Protein 6DT0 (pdb70)

Foldseek 3Di:
DEWEWADDLPQWIWTFDAAVVGHDIDIGHQQAWQLVVQVVSQVVHDPPVTKDKWKPLVDTDDGNDGNVLVLLVNVVPQKIWMAIPPPRDTYIYGRDALVRVCVSLVVVLVVLVVVLVVLVVVVVVVVVVVVVVVVVVVVVVVVVVVVVVVVLVCCAPVHDPHCVVPVVVVVVVVVVVVVVVVVVVVVPCDVVVVVCVVVVHDDVVSVVSVVVSVVSVVVSQVVCVSHPHDPPPPVD/DAWEKAEDPVQWIWTWFCDPVPIDIDIGRQQDFQVVVVVVVQVVDDCVVTKDKWKCLVDTDDRGDGNLVVLLSNVVVQKIWMDIDPPRDIHIYGHAALCRHCVVLLVLLVVLVVVLVVLVVVLVVVVVVVVVVVVVVVVVVVVVVVVVVVVVCCPQPPHPPHPVVPVVVVVVVVVVVVVVVVVVVVVVCPVSVVVCVVVVRDDVVNVVSVVVSVVSVVVSVVVCVSHPHDPPSVVD/DEWEWADDLPQWIWTFDAAVVGHDIDIGHQQAWQLVVQVVSQVVHDPPVTKDKWKPLVDTDDGNDGNVLVLLVNVVPQKIWMAIPPPRDTYIYGRDALVRVCVSLVVVLVVLVVVLVVLVVVVVVVVVVVVVVVVVVVVVVVVVVVVVVVVLVCCAPVHDVHCVVPVVVVVVVVVVVVVVVVVVVVVPCDVVVVVCVVVVHDDVVSVVSVVVSVVSVVVSQVVCVSHPHDPPPPVD/DAWEKAEDPVQWIWTWFCDPVPIDIDIGRQQDFQVVVQVVVQVVDDCVVTKGKWKCLVDTDDRGDGNLVVLLSNVVVQKIFMAIDPPRDTHIYGHAALCRHCVVLLVLLVVLVVVLVVLVVLLVVVVVVVVVVVVVVVVVVVVVVVVVVVVVCCPQPPHPPHPVVPVVVVVVVVVVVVVVVVVVVVVVCPVSVVVCVVVVRDDVVNVVSVVVSVVSVVVSVVVCVSHPHDPPSVVD

Organism: Neurospora crassa (strain ATCC 24698 / 74-OR23-1A / CBS 708.71 / DSM 1257 / FGSC 987) (NCBI:txid367110)

GO terms:
  GO:0005262 calcium channel activity (F, IDA)
  GO:0036444 calcium import into the mitochondrion (P, IDA)
  GO:0005743 mitochondrial inner membrane (C, IDA)
  GO:0051289 protein homotetramerization (P, IDA)
  GO:0042802 identical protein binding (F, IPI)

Solvent-accessible surface area: 56503 Å² total; per-residue (Å²): 108,146,10,94,8,70,16,40,78,88,114,30,3,81,12,45,11,44,56,102,159,96,75,19,64,19,100,1,0,18,67,2,27,4,38,33,2,20,79,47,22,50,86,61,27,72,123,100,110,124,23,97,27,97,17,51,48,181,31,28,18,21,60,43,10,40,10,13,16,2,0,77,33,8,30,109,59,63,46,16,7,14,29,38,70,55,82,94,70,84,13,132,1,36,15,17,72,32,40,32,50,0,129,78,60,52,109,86,12,141,62,34,38,74,79,27,62,34,35,41,138,66,40,127,110,9,65,87,126,51,71,136,63,61,57,119,140,23,51,42,27,66,41,142,41,46,38,90,102,33,81,14,112,136,47,26,121,119,37,111,158,25,40,116,48,9,23,10,74,10,86,24,26,32,20,57,93,123,15,35,33,73,78,151,133,59,189,102,118,126,83,48,137,63,39,22,84,94,122,66,28,46,82,83,96,68,100,100,29,46,102,49,6,48,53,46,80,154,45,0,104,87,27,2,39,29,24,126,44,84,31,82,52,106,211,55,129,120,7,103,7,70,29,11,54,26,147,31,2,45,4,33,2,39,12,115,124,37,33,12,0,6,19,1,49,25,75,40,5,1,5,59,2,12,100,12,8,34,80,56,20,65,116,86,107,110,18,83,21,91,11,76,34,163,93,90,98,56,35,7,26,54,5,27,52,2,1,126,51,0,37,96,54,72,35,2,1,6,16,26,69,57,99,88,126,67,31,128,3,53,23,11,70,34,24,51,40,0,118,90,54,43,94,75,7,88,62,40,39,75,72,34,56,31,27,48,114,66,70,115,130,9,69,88,104,23,76,183,68,57,48,71,140,19,59,42,30,67,41,142,39,50,39,73,111,33,80,13,119,147,40,22,96,114,40,115,155,18,35,122,50,10,20,13,73,9,70,22,24,29,28,56,93,109,16,37,28,67,104,146,128,37,182,107,110,105,65,70,106,66,52,13,88,96,144,61,14,40,85,86,84,69,85,54,22,44,102,48,6,57,60,12,57,117,38,0,121,98,31,6,126,33,32,118,63,100,45,60,67,105,90,49,108,145,10,94,9,70,16,40,82,90,114,31,4,82,13,47,10,46,55,103,158,96,76,18,64,19,99,1,0,17,67,2,27,5,39,34,2,21,80,47,22,51,87,61,31,72,122,101,111,124,26,97,27,96,16,52,48,179,30,29,18,19,61,43,10,41,10,13,16,2,1,79,34,7,30,109,60,64,47,15,6,14,28,35,69,54,83,98,69,84,14,132,2,37,14,16,72,32,40,31,50,0,128,79,61,51,108,87,12,139,62,34,40,75,79,27,62,34,35,41,141,67,40,125,110,10,64,86,127,51,71,136,64,59,59,117,140,22,52,42,27,67,41,142,40,45,38,90,100,32,79,14,112,136,47,27,122,120,38,111,155,24,39,116,48,10,22,9,74,10,85,22,26,30,20,56,92,119,16,36,34,76,78,152,131,60,187,103,119,125,82,49,140,61,40,22,82,94,124,67,28,46,82,83,96,68,92,97,30,46,87,50,7,49,52,48,80,155,46,0,106,88,27,1,39,28,24,125,44,84,31,83,52,107,209,56,128,118,6,103,7,71,30,10,55,24,145,32,2,45,4,31,3,41,12,108,123,37,31,15,1,5,19,1,48,24,74,40,6,1,6,60,1,11,100,10,9,32,78,51,21,70,114,88,103,109,17,80,22,88,9,76,35,166,94,93,98,55,34,6,27,53,5,26,52,4,1,125,50,1,36,95,55,71,38,2,3,5,19,25,69,66,88,95,93,82,17,130,3,52,22,10,70,34,25,50,39,0,117,90,55,44,93,80,7,90,64,40,41,74,72,34,56,32,27,49,115,64,68,116,130,8,69,86,102,22,76,184,69,57,50,71,138,20,59,43,28,67,40,142,42,50,38,72,113,33,82,13,118,148,42,23,96,112,40,117,154,18,38,123,50,10,20,14,72,10,70,22,24,31,28,55,93,107,16,37,26,68,104,147,128,35,181,106,110,106,66,70,105,66,54,12,86,98,147,62,13,40,85,87,84,71,86,54,23,45,98,46,6,54,53,14,61,115,39,0,141,98,31,5,125,35,33,115,63,102,46,61,66,103,90,50

Structure (mmCIF, N/CA/C/O backbone):
data_6DT0
#
_entry.id   6DT0
#
_cell.length_a   1
_cell.length_b   1
_cell.length_c   1
_cell.angle_alpha   90.00
_cell.angle_beta   90.00
_cell.angle_gamma   90.00
#
_symmetry.space_group_name_H-M   'P 1'
#
loop_
_entity.id
_entity.type
_entity.pdbx_description
1 polymer 'Mitochondrial calcium uniporter'
2 non-polymer 'CALCIUM ION'
#
loop_
_atom_site.group_PDB
_atom_site.id
_atom_site.type_symbol
_atom_site.label_atom_id
_atom_site.label_alt_id
_atom_site.label_comp_id
_atom_site.label_asym_id
_atom_site.label_entity_id
_atom_site.label_seq_id
_atom_site.pdbx_PDB_ins_code
_atom_site.Cartn_x
_atom_site.Cartn_y
_atom_site.Cartn_z
_atom_site.occupancy
_atom_site.B_iso_or_equiv
_atom_site.auth_seq_id
_atom_site.auth_comp_id
_atom_site.auth_asym_id
_atom_site.auth_atom_id
_atom_site.pdbx_PDB_model_num
ATOM 1 N N . ALA A 1 63 ? -155.920 115.269 103.826 1.00 108.68 107 ALA A N 1
ATOM 2 C CA . ALA A 1 63 ? -156.323 116.668 103.757 1.00 108.68 107 ALA A CA 1
ATOM 3 C C . ALA A 1 63 ? -156.491 117.248 105.153 1.00 108.68 107 ALA A C 1
ATOM 4 O O . ALA A 1 63 ? -157.600 117.591 105.559 1.00 108.68 107 ALA A O 1
ATOM 10 N N . LYS A 1 64 ? -155.386 117.355 105.886 1.00 102.61 108 LYS A N 1
ATOM 11 C CA . LYS A 1 64 ? -155.411 117.909 107.231 1.00 102.61 108 LYS A CA 1
ATOM 12 C C . LYS A 1 64 ? -153.981 118.122 107.701 1.00 102.61 108 LYS A C 1
ATOM 13 O O . LYS A 1 64 ? -153.067 117.402 107.292 1.00 102.61 108 LYS A O 1
ATOM 32 N N . GLY A 1 65 ? -153.806 119.117 108.566 1.00 99.87 109 GLY A N 1
ATOM 33 C CA . GLY A 1 65 ? -152.514 119.414 109.146 1.00 99.87 109 GLY A CA 1
ATOM 34 C C . GLY A 1 65 ? -152.652 119.958 110.551 1.00 99.87 109 GLY A C 1
ATOM 35 O O . GLY A 1 65 ? -153.729 119.874 111.148 1.00 99.87 109 GLY A O 1
ATOM 39 N N . LYS A 1 66 ? -151.575 120.522 111.090 1.00 100.07 110 LYS A N 1
ATOM 40 C CA . LYS A 1 66 ? -151.584 121.022 112.458 1.00 100.07 110 LYS A CA 1
ATOM 41 C C . LYS A 1 66 ? -150.308 121.806 112.694 1.00 100.07 110 LYS A C 1
ATOM 42 O O . LYS A 1 66 ? -149.304 121.591 112.013 1.00 100.07 110 LYS A O 1
ATOM 61 N N . LEU A 1 67 ? -150.361 122.720 113.653 1.00 93.97 111 LEU A N 1
ATOM 62 C CA . LEU A 1 67 ? -149.173 123.404 114.135 1.00 93.97 111 LEU A CA 1
ATOM 63 C C . LEU A 1 67 ? -148.926 123.030 115.587 1.00 93.97 111 LEU A C 1
ATOM 64 O O . LEU A 1 67 ? -149.772 122.437 116.260 1.00 93.97 111 LEU A O 1
ATOM 80 N N . LEU A 1 68 ? -147.749 123.413 116.064 1.00 95.26 112 LEU A N 1
ATOM 81 C CA . LEU A 1 68 ? -147.262 123.001 117.366 1.00 95.26 112 LEU A CA 1
ATOM 82 C C . LEU A 1 68 ? -146.547 124.170 118.017 1.00 95.26 112 LEU A C 1
ATOM 83 O O . LEU A 1 68 ? -146.025 125.055 117.336 1.00 95.26 112 LEU A O 1
ATOM 99 N N . THR A 1 69 ? -146.512 124.147 119.345 1.00 90.01 113 THR A N 1
ATOM 100 C CA . THR A 1 69 ? -145.968 125.236 120.143 1.00 90.01 113 THR A CA 1
ATOM 101 C C . THR A 1 69 ? -144.637 124.800 120.736 1.00 90.01 113 THR A C 1
ATOM 102 O O . THR A 1 69 ? -144.594 123.935 121.614 1.00 90.01 113 THR A O 1
ATOM 113 N N . THR A 1 70 ? -143.557 125.392 120.251 1.00 90.10 114 THR A N 1
ATOM 114 C CA . THR A 1 70 ? -142.265 125.242 120.888 1.00 90.10 114 THR A CA 1
ATOM 115 C C . THR A 1 70 ? -142.187 126.155 122.107 1.00 90.10 114 THR A C 1
ATOM 116 O O . THR A 1 70 ? -143.000 127.070 122.256 1.00 90.10 114 THR A O 1
ATOM 127 N N . PRO A 1 71 ? -141.221 125.933 123.002 1.00 88.26 115 PRO A N 1
ATOM 128 C CA . PRO A 1 71 ? -141.072 126.829 124.154 1.00 88.26 115 PRO A CA 1
ATOM 129 C C . PRO A 1 71 ? -140.375 128.143 123.845 1.00 88.26 115 PRO A C 1
ATOM 130 O O . PRO A 1 71 ? -140.165 128.937 124.769 1.00 88.26 115 PRO A O 1
ATOM 141 N N . THR A 1 72 ? -140.019 128.399 122.586 1.00 88.32 116 THR A N 1
ATOM 142 C CA . THR A 1 72 ? -139.259 129.580 122.201 1.00 88.32 116 THR A CA 1
ATOM 143 C C . THR A 1 72 ? -140.135 130.672 121.601 1.00 88.32 116 THR A C 1
ATOM 144 O O . THR A 1 72 ? -139.630 131.523 120.863 1.00 88.32 116 THR A O 1
ATOM 155 N N . ARG A 1 73 ? -141.433 130.661 121.895 1.00 82.56 117 ARG A N 1
ATOM 156 C CA . ARG A 1 73 ? -142.360 131.669 121.383 1.00 82.56 117 ARG A CA 1
ATOM 157 C C . ARG A 1 73 ? -142.392 131.642 119.855 1.00 82.56 117 ARG A C 1
ATOM 158 O O . ARG A 1 73 ? -142.533 132.668 119.194 1.00 82.56 117 ARG A O 1
ATOM 179 N N . LEU A 1 74 ? -142.227 130.451 119.292 1.00 83.26 118 LEU A N 1
ATOM 180 C CA . LEU A 1 74 ? -142.383 130.217 117.869 1.00 83.26 118 LEU A CA 1
ATOM 181 C C . LEU A 1 74 ? -143.477 129.185 117.674 1.00 83.26 118 LEU A C 1
ATOM 182 O O . LEU A 1 74 ? -144.034 128.648 118.633 1.00 83.26 118 LEU A O 1
ATOM 198 N N . LEU A 1 75 ? -143.777 128.913 116.412 1.00 84.98 119 LEU A N 1
ATOM 199 C CA . LEU A 1 75 ? -144.793 127.944 116.041 1.00 84.98 119 LEU A CA 1
ATOM 200 C C . LEU A 1 75 ? -144.257 127.097 114.904 1.00 84.98 119 LEU A C 1
ATOM 201 O O . LEU A 1 75 ? -143.735 127.628 113.919 1.00 84.98 119 LEU A O 1
ATOM 217 N N . LYS A 1 76 ? -144.382 125.789 115.051 1.00 90.94 120 LYS A N 1
ATOM 218 C CA . LYS A 1 76 ? -143.902 124.828 114.068 1.00 90.94 120 LYS A CA 1
ATOM 219 C C . LYS A 1 76 ? -145.135 124.294 113.355 1.00 90.94 120 LYS A C 1
ATOM 220 O O . LYS A 1 76 ? -145.863 123.458 113.892 1.00 90.94 120 LYS A O 1
ATOM 239 N N . LEU A 1 77 ? -145.387 124.825 112.169 1.00 90.33 121 LEU A N 1
ATOM 240 C CA . LEU A 1 77 ? -146.497 124.401 111.338 1.00 90.33 121 LEU A CA 1
ATOM 241 C C . LEU A 1 77 ? -146.083 123.186 110.527 1.00 90.33 121 LEU A C 1
ATOM 242 O O . LEU A 1 77 ? -144.970 123.135 110.001 1.00 90.33 121 LEU A O 1
ATOM 258 N N . ILE A 1 78 ? -146.981 122.209 110.431 1.00 97.94 122 ILE A N 1
ATOM 259 C CA . ILE A 1 78 ? -146.761 120.988 109.669 1.00 97.94 122 ILE A CA 1
ATOM 260 C C . ILE A 1 78 ? -148.039 120.725 108.892 1.00 97.94 122 ILE A C 1
ATOM 261 O O . ILE A 1 78 ? -149.121 120.633 109.487 1.00 97.94 122 ILE A O 1
ATOM 277 N N . LEU A 1 79 ? -147.921 120.613 107.573 1.00 98.46 123 LEU A N 1
ATOM 278 C CA . LEU A 1 79 ? -149.090 120.459 106.723 1.00 98.46 123 LEU A CA 1
ATOM 279 C C . LEU A 1 79 ? -148.711 119.670 105.489 1.00 98.46 123 LEU A C 1
ATOM 280 O O . LEU A 1 79 ? -147.521 119.584 105.141 1.00 98.46 123 LEU A O 1
ATOM 296 N N . PRO A 1 80 ? -149.686 119.084 104.768 1.00 102.71 124 PRO A N 1
ATOM 297 C CA . PRO A 1 80 ? -149.387 118.393 103.515 1.00 102.71 124 PRO A CA 1
ATOM 298 C C . PRO A 1 80 ? -149.317 119.374 102.351 1.00 102.71 124 PRO A C 1
ATOM 299 O O . PRO A 1 80 ? -150.304 120.037 102.020 1.00 102.71 124 PRO A O 1
ATOM 310 N N . LEU A 1 81 ? -148.144 119.457 101.722 1.00 104.76 125 LEU A N 1
ATOM 311 C CA . LEU A 1 81 ? -147.901 120.333 100.579 1.00 104.76 125 LEU A CA 1
ATOM 312 C C . LEU A 1 81 ? -147.704 119.471 99.338 1.00 104.76 125 LEU A C 1
ATOM 313 O O . LEU A 1 81 ? -146.561 119.220 98.927 1.00 104.76 125 LEU A O 1
ATOM 317 N N . PRO A 1 82 ? -148.782 118.986 98.699 1.00 111.30 126 PRO A N 1
ATOM 318 C CA . PRO A 1 82 ? -148.606 118.138 97.515 1.00 111.30 126 PRO A CA 1
ATOM 319 C C . PRO A 1 82 ? -148.084 118.909 96.307 1.00 111.30 126 PRO A C 1
ATOM 320 O O . PRO A 1 82 ? -148.860 119.629 95.678 1.00 111.30 126 PRO A O 1
ATOM 331 N N . ILE A 1 108 ? -142.726 112.593 101.221 1.00 116.02 152 ILE A N 1
ATOM 332 C CA . ILE A 1 108 ? -142.712 111.805 102.446 1.00 116.02 152 ILE A CA 1
ATOM 333 C C . ILE A 1 108 ? -142.663 112.731 103.652 1.00 116.02 152 ILE A C 1
ATOM 334 O O . ILE A 1 108 ? -143.471 112.610 104.572 1.00 116.02 152 ILE A O 1
ATOM 337 N N . GLN A 1 109 ? -141.705 113.657 103.640 1.00 109.53 153 GLN A N 1
ATOM 338 C CA . GLN A 1 109 ? -141.569 114.639 104.705 1.00 109.53 153 GLN A CA 1
ATOM 339 C C . GLN A 1 109 ? -142.496 115.811 104.400 1.00 109.53 153 GLN A C 1
ATOM 340 O O . GLN A 1 109 ? -142.195 116.594 103.486 1.00 109.53 153 GLN A O 1
ATOM 344 N N . PRO A 1 110 ? -143.630 115.982 105.115 1.00 104.58 154 PRO A N 1
ATOM 345 C CA . PRO A 1 110 ? -144.552 117.064 104.743 1.00 104.58 154 PRO A CA 1
ATOM 346 C C . PRO A 1 110 ? -143.962 118.448 104.968 1.00 104.58 154 PRO A C 1
ATOM 347 O O . PRO A 1 110 ? -142.854 118.585 105.495 1.00 104.58 154 PRO A O 1
ATOM 358 N N . LEU A 1 111 ? -144.704 119.479 104.577 1.00 99.11 155 LEU A N 1
ATOM 359 C CA . LEU A 1 111 ? -144.206 120.846 104.649 1.00 99.11 155 LEU A CA 1
ATOM 360 C C . LEU A 1 111 ? -144.131 121.294 106.100 1.00 99.11 155 LEU A C 1
ATOM 361 O O . LEU A 1 111 ? -145.152 121.327 106.798 1.00 99.11 155 LEU A O 1
ATOM 365 N N . ALA A 1 112 ? -142.922 121.640 106.540 1.00 95.60 156 ALA A N 1
ATOM 366 C CA . ALA A 1 112 ? -142.646 122.103 107.893 1.00 95.60 156 ALA A CA 1
ATOM 367 C C . ALA A 1 112 ? -142.152 123.540 107.837 1.00 95.60 156 ALA A C 1
ATOM 368 O O . ALA A 1 112 ? -141.277 123.864 107.028 1.00 95.60 156 ALA A O 1
ATOM 375 N N . LEU A 1 113 ? -142.697 124.389 108.708 1.00 88.35 157 LEU A N 1
ATOM 376 C CA . LEU A 1 113 ? -142.412 125.816 108.680 1.00 88.35 157 LEU A CA 1
ATOM 377 C C . LEU A 1 113 ? -142.282 126.353 110.094 1.00 88.35 157 LEU A C 1
ATOM 378 O O . LEU A 1 113 ? -143.056 125.987 110.980 1.00 88.35 157 LEU A O 1
ATOM 394 N N . LEU A 1 114 ? -141.296 127.220 110.295 1.00 87.33 158 LEU A N 1
ATOM 395 C CA . LEU A 1 114 ? -141.114 127.931 111.552 1.00 87.33 158 LEU A CA 1
ATOM 396 C C . LEU A 1 114 ? -141.700 129.325 111.412 1.00 87.33 158 LEU A C 1
ATOM 397 O O . LEU A 1 114 ? -141.474 129.998 110.401 1.00 87.33 158 LEU A O 1
ATOM 413 N N . ILE A 1 115 ? -142.454 129.751 112.421 1.00 82.94 159 ILE A N 1
ATOM 414 C CA . ILE A 1 115 ? -143.149 131.028 112.405 1.00 82.94 159 ILE A CA 1
ATOM 415 C C . ILE A 1 115 ? -142.892 131.741 113.720 1.00 82.94 159 ILE A C 1
ATOM 416 O O . ILE A 1 115 ? -142.833 131.108 114.779 1.00 82.94 159 ILE A O 1
ATOM 432 N N . HIS A 1 116 ? -142.745 133.060 113.647 1.00 79.89 160 HIS A N 1
ATOM 433 C CA . HIS A 1 116 ? -142.829 133.951 114.789 1.00 79.89 160 HIS A CA 1
ATOM 434 C C . HIS A 1 116 ? -144.213 134.589 114.813 1.00 79.89 160 HIS A C 1
ATOM 435 O O . HIS A 1 116 ? -144.745 134.926 113.751 1.00 79.89 160 HIS A O 1
ATOM 449 N N . PRO A 1 117 ? -144.868 134.774 115.964 1.00 79.81 161 PRO A N 1
ATOM 450 C CA . PRO A 1 117 ? -146.288 135.152 115.921 1.00 79.81 161 PRO A CA 1
ATOM 451 C C . PRO A 1 117 ? -146.543 136.533 115.360 1.00 79.81 161 PRO A C 1
ATOM 452 O O . PRO A 1 117 ? -147.575 136.750 114.714 1.00 79.81 161 PRO A O 1
ATOM 463 N N . GLN A 1 118 ? -145.635 137.479 115.589 1.00 79.44 162 GLN A N 1
ATOM 464 C CA . GLN A 1 118 ? -145.830 138.841 115.112 1.00 79.44 162 GLN A CA 1
ATOM 465 C C . GLN A 1 118 ? -145.831 138.939 113.594 1.00 79.44 162 GLN A C 1
ATOM 466 O O . GLN A 1 118 ? -146.268 139.962 113.059 1.00 79.44 162 GLN A O 1
ATOM 480 N N . GLN A 1 119 ? -145.333 137.923 112.894 1.00 76.88 163 GLN A N 1
ATOM 481 C CA . GLN A 1 119 ? -145.333 137.950 111.445 1.00 76.88 163 GLN A CA 1
ATOM 482 C C . GLN A 1 119 ? -146.763 138.052 110.915 1.00 76.88 163 GLN A C 1
ATOM 483 O O . GLN A 1 119 ? -147.702 137.581 111.563 1.00 76.88 163 GLN A O 1
ATOM 497 N N . PRO A 1 120 ? -146.963 138.648 109.743 1.00 79.08 164 PRO A N 1
ATOM 498 C CA . PRO A 1 120 ? -148.291 138.641 109.133 1.00 79.08 164 PRO A CA 1
ATOM 499 C C . PRO A 1 120 ? -148.477 137.424 108.241 1.00 79.08 164 PRO A C 1
ATOM 500 O O . PRO A 1 120 ? -147.539 136.701 107.910 1.00 79.08 164 PRO A O 1
ATOM 511 N N . LEU A 1 121 ? -149.728 137.220 107.844 1.00 77.97 165 LEU A N 1
ATOM 512 C CA . LEU A 1 121 ? -150.079 136.080 107.014 1.00 77.97 165 LEU A CA 1
ATOM 513 C C . LEU A 1 121 ? -149.535 136.209 105.600 1.00 77.97 165 LEU A C 1
ATOM 514 O O . LEU A 1 121 ? -149.410 135.197 104.905 1.00 77.97 165 LEU A O 1
ATOM 530 N N . SER A 1 122 ? -149.220 137.427 105.157 1.00 79.79 166 SER A N 1
ATOM 531 C CA . SER A 1 122 ? -148.641 137.610 103.832 1.00 79.79 166 SER A CA 1
ATOM 532 C C . SER A 1 122 ? -147.280 136.936 103.727 1.00 79.79 166 SER A C 1
ATOM 533 O O . SER A 1 122 ? -146.930 136.372 102.681 1.00 79.79 166 SER A O 1
ATOM 541 N N . TYR A 1 123 ? -146.497 136.982 104.803 1.00 78.03 167 TYR A N 1
ATOM 542 C CA . TYR A 1 123 ? -145.213 136.298 104.798 1.00 78.03 167 TYR A CA 1
ATOM 543 C C . TYR A 1 123 ? -145.407 134.796 104.717 1.00 78.03 167 TYR A C 1
ATOM 544 O O . TYR A 1 123 ? -144.652 134.103 104.029 1.00 78.03 167 TYR A O 1
ATOM 562 N N . VAL A 1 124 ? -146.417 134.276 105.411 1.00 80.22 168 VAL A N 1
ATOM 563 C CA . VAL A 1 124 ? -146.744 132.860 105.302 1.00 80.22 168 VAL A CA 1
ATOM 564 C C . VAL A 1 124 ? -147.144 132.519 103.875 1.00 80.22 168 VAL A C 1
ATOM 565 O O . VAL A 1 124 ? -146.792 131.455 103.353 1.00 80.22 168 VAL A O 1
ATOM 578 N N . GLU A 1 125 ? -147.897 133.409 103.229 1.00 83.09 169 GLU A N 1
ATOM 579 C CA . GLU A 1 125 ? -148.295 133.181 101.846 1.00 83.09 169 GLU A CA 1
ATOM 580 C C . GLU A 1 125 ? -147.076 133.081 100.943 1.00 83.09 169 GLU A C 1
ATOM 581 O O . GLU A 1 125 ? -146.948 132.134 100.159 1.00 83.09 169 GLU A O 1
ATOM 585 N N . ARG A 1 126 ? -146.158 134.043 101.051 1.00 86.84 170 ARG A N 1
ATOM 586 C CA . ARG A 1 126 ? -144.961 134.006 100.216 1.00 86.84 170 ARG A CA 1
ATOM 587 C C . ARG A 1 126 ? -144.096 132.799 100.543 1.00 86.84 170 ARG A C 1
ATOM 588 O O . ARG A 1 126 ? -143.485 132.203 99.647 1.00 86.84 170 ARG A O 1
ATOM 609 N N . LEU A 1 127 ? -144.072 132.397 101.809 1.00 84.80 171 LEU A N 1
ATOM 610 C CA . LEU A 1 127 ? -143.284 131.248 102.223 1.00 84.80 171 LEU A CA 1
ATOM 611 C C . LEU A 1 127 ? -143.828 129.967 101.609 1.00 84.80 171 LEU A C 1
ATOM 612 O O . LEU A 1 127 ? -143.071 129.148 101.073 1.00 84.80 171 LEU A O 1
ATOM 628 N N . ILE A 1 128 ? -145.145 129.789 101.671 1.00 85.89 172 ILE A N 1
ATOM 629 C CA . ILE A 1 128 ? -145.784 128.634 101.056 1.00 85.89 172 ILE A CA 1
ATOM 630 C C . ILE A 1 128 ? -145.572 128.642 99.550 1.00 85.89 172 ILE A C 1
ATOM 631 O O . ILE A 1 128 ? -145.306 127.598 98.943 1.00 85.89 172 ILE A O 1
ATOM 647 N N . GLN A 1 129 ? -145.714 129.810 98.920 1.00 89.87 173 GLN A N 1
ATOM 648 C CA . GLN A 1 129 ? -145.449 129.924 97.491 1.00 89.87 173 GLN A CA 1
ATOM 649 C C . GLN A 1 129 ? -144.037 129.472 97.155 1.00 89.87 173 GLN A C 1
ATOM 650 O O . GLN A 1 129 ? -143.814 128.798 96.143 1.00 89.87 173 GLN A O 1
ATOM 664 N N . ALA A 1 130 ? -143.069 129.830 97.998 1.00 89.44 174 ALA A N 1
ATOM 665 C CA . ALA A 1 130 ? -141.708 129.349 97.796 1.00 89.44 174 ALA A CA 1
ATOM 666 C C . ALA A 1 130 ? -141.637 127.840 97.966 1.00 89.44 174 ALA A C 1
ATOM 667 O O . ALA A 1 130 ? -140.883 127.161 97.260 1.00 89.44 174 ALA A O 1
ATOM 674 N N . GLU A 1 131 ? -142.420 127.296 98.898 1.00 90.79 175 GLU A N 1
ATOM 675 C CA . GLU A 1 131 ? -142.385 125.858 99.136 1.00 90.79 175 GLU A CA 1
ATOM 676 C C . GLU A 1 131 ? -143.109 125.087 98.041 1.00 90.79 175 GLU A C 1
ATOM 677 O O . GLU A 1 131 ? -142.707 123.967 97.707 1.00 90.79 175 GLU A O 1
ATOM 681 N N . LEU A 1 132 ? -144.160 125.662 97.469 1.00 94.47 176 LEU A N 1
ATOM 682 C CA . LEU A 1 132 ? -145.000 124.946 96.524 1.00 94.47 176 LEU A CA 1
ATOM 683 C C . LEU A 1 132 ? -144.401 124.998 95.123 1.00 94.47 176 LEU A C 1
ATOM 684 O O . LEU A 1 132 ? -143.462 125.752 94.860 1.00 94.47 176 LEU A O 1
ATOM 688 N N . PRO A 1 133 ? -144.923 124.198 94.195 1.00 102.12 177 PRO A N 1
ATOM 689 C CA . PRO A 1 133 ? -144.436 124.238 92.812 1.00 102.12 177 PRO A CA 1
ATOM 690 C C . PRO A 1 133 ? -145.156 125.309 92.013 1.00 102.12 177 PRO A C 1
ATOM 691 O O . PRO A 1 133 ? -146.129 125.906 92.497 1.00 102.12 177 PRO A O 1
ATOM 702 N N . PRO A 1 134 ? -144.716 125.582 90.778 1.00 102.43 178 PRO A N 1
ATOM 703 C CA . PRO A 1 134 ? -145.413 126.581 89.956 1.00 102.43 178 PRO A CA 1
ATOM 704 C C . PRO A 1 134 ? -146.765 126.094 89.461 1.00 102.43 178 PRO A C 1
ATOM 705 O O . PRO A 1 134 ? -147.183 124.976 89.779 1.00 102.43 178 PRO A O 1
ATOM 716 N N . VAL A 1 135 ? -147.450 126.935 88.689 1.00 101.69 179 VAL A N 1
ATOM 717 C CA . VAL A 1 135 ? -148.748 126.605 88.109 1.00 101.69 179 VAL A CA 1
ATOM 718 C C . VAL A 1 135 ? -148.634 126.586 86.590 1.00 101.69 179 VAL A C 1
ATOM 719 O O . VAL A 1 135 ? -147.658 127.083 86.027 1.00 101.69 179 VAL A O 1
ATOM 723 N N . LYS A 1 142 ? -147.690 133.217 87.266 1.00 98.24 186 LYS A N 1
ATOM 724 C CA . LYS A 1 142 ? -148.576 132.066 87.389 1.00 98.24 186 LYS A CA 1
ATOM 725 C C . LYS A 1 142 ? -148.492 131.474 88.789 1.00 98.24 186 LYS A C 1
ATOM 726 O O . LYS A 1 142 ? -148.437 130.256 88.952 1.00 98.24 186 LYS A O 1
ATOM 729 N N . ILE A 1 143 ? -148.484 132.349 89.790 1.00 91.13 187 ILE A N 1
ATOM 730 C CA . ILE A 1 143 ? -148.399 131.947 91.192 1.00 91.13 187 ILE A CA 1
ATOM 731 C C . ILE A 1 143 ? -149.822 131.958 91.743 1.00 91.13 187 ILE A C 1
ATOM 732 O O . ILE A 1 143 ? -150.607 132.841 91.367 1.00 91.13 187 ILE A O 1
ATOM 748 N N . PRO A 1 144 ? -150.210 131.034 92.620 1.00 92.36 188 PRO A N 1
ATOM 749 C CA . PRO A 1 144 ? -151.556 131.093 93.193 1.00 92.36 188 PRO A CA 1
ATOM 750 C C . PRO A 1 144 ? -151.636 132.069 94.355 1.00 92.36 188 PRO A C 1
ATOM 751 O O . PRO A 1 144 ? -150.629 132.483 94.932 1.00 92.36 188 PRO A O 1
ATOM 762 N N . ASN A 1 145 ? -152.872 132.423 94.691 1.00 92.38 189 ASN A N 1
ATOM 763 C CA . ASN A 1 145 ? -153.173 133.296 95.816 1.00 92.38 189 ASN A CA 1
ATOM 764 C C . ASN A 1 145 ? -153.849 132.480 96.905 1.00 92.38 189 ASN A C 1
ATOM 765 O O . ASN A 1 145 ? -154.806 131.748 96.635 1.00 92.38 189 ASN A O 1
ATOM 776 N N . VAL A 1 146 ? -153.354 132.617 98.127 1.00 87.29 190 VAL A N 1
ATOM 777 C CA . VAL A 1 146 ? -153.784 131.802 99.254 1.00 87.29 190 VAL A CA 1
ATOM 778 C C . VAL A 1 146 ? -154.788 132.583 100.081 1.00 87.29 190 VAL A C 1
ATOM 779 O O . VAL A 1 146 ? -154.623 133.789 100.302 1.00 87.29 190 VAL A O 1
ATOM 792 N N . TYR A 1 147 ? -155.827 131.894 100.547 1.00 86.09 191 TYR A N 1
ATOM 793 C CA . TYR A 1 147 ? -156.836 132.462 101.423 1.00 86.09 191 TYR A CA 1
ATOM 794 C C . TYR A 1 147 ? -156.827 131.692 102.733 1.00 86.09 191 TYR A C 1
ATOM 795 O O . TYR A 1 147 ? -156.666 130.469 102.737 1.00 86.09 191 TYR A O 1
ATOM 813 N N . PHE A 1 148 ? -157.002 132.409 103.836 1.00 80.12 192 PHE A N 1
ATOM 814 C CA . PHE A 1 148 ? -157.194 131.814 105.148 1.00 80.12 192 PHE A CA 1
ATOM 815 C C . PHE A 1 148 ? -158.605 132.106 105.630 1.00 80.12 192 PHE A C 1
ATOM 816 O O . PHE A 1 148 ? -159.177 133.155 105.322 1.00 80.12 192 PHE A O 1
ATOM 833 N N . ARG A 1 149 ? -159.163 131.165 106.389 1.00 85.89 193 ARG A N 1
ATOM 834 C CA . ARG A 1 149 ? -160.575 131.211 106.726 1.00 85.89 193 ARG A CA 1
ATOM 835 C C . ARG A 1 149 ? -160.807 130.584 108.091 1.00 85.89 193 ARG A C 1
ATOM 836 O O . ARG A 1 149 ? -159.987 129.809 108.592 1.00 85.89 193 ARG A O 1
ATOM 857 N N . ALA A 1 150 ? -161.959 130.914 108.670 1.00 88.21 194 ALA A N 1
ATOM 858 C CA . ALA A 1 150 ? -162.400 130.357 109.943 1.00 88.21 194 ALA A CA 1
ATOM 859 C C . ALA A 1 150 ? -163.830 129.835 109.833 1.00 88.21 194 ALA A C 1
ATOM 860 O O . ALA A 1 150 ? -164.653 130.054 110.723 1.00 88.21 194 ALA A O 1
ATOM 867 N N . TRP A 1 205 ? -168.671 130.875 106.958 1.00 96.19 249 TRP A N 1
ATOM 868 C CA . TRP A 1 205 ? -167.262 131.131 107.228 1.00 96.19 249 TRP A CA 1
ATOM 869 C C . TRP A 1 205 ? -166.855 132.542 106.819 1.00 96.19 249 TRP A C 1
ATOM 870 O O . TRP A 1 205 ? -167.667 133.320 106.321 1.00 96.19 249 TRP A O 1
ATOM 890 N N . VAL A 1 206 ? -165.579 132.850 107.041 1.00 89.33 250 VAL A N 1
ATOM 891 C CA . VAL A 1 206 ? -165.015 134.177 106.868 1.00 89.33 250 VAL A CA 1
ATOM 892 C C . VAL A 1 206 ? -163.718 134.054 106.088 1.00 89.33 250 VAL A C 1
ATOM 893 O O . VAL A 1 206 ? -163.008 133.052 106.195 1.00 89.33 250 VAL A O 1
ATOM 906 N N . ARG A 1 207 ? -163.418 135.076 105.292 1.00 84.53 251 ARG A N 1
ATOM 907 C CA . ARG A 1 207 ? -162.116 135.239 104.662 1.00 84.53 251 ARG A CA 1
ATOM 908 C C . ARG A 1 207 ? -161.365 136.321 105.418 1.00 84.53 251 ARG A C 1
ATOM 909 O O . ARG A 1 207 ? -161.937 137.363 105.747 1.00 84.53 251 ARG A O 1
ATOM 919 N N . TRP A 1 208 ? -160.097 136.063 105.700 1.00 81.61 252 TRP A N 1
ATOM 920 C CA . TRP A 1 208 ? -159.264 136.943 106.501 1.00 81.61 252 TRP A CA 1
ATOM 921 C C . TRP A 1 208 ? -158.239 137.644 105.625 1.00 81.61 252 TRP A C 1
ATOM 922 O O . TRP A 1 208 ? -157.998 137.261 104.478 1.00 81.61 252 TRP A O 1
ATOM 943 N N . SER A 1 209 ? -157.638 138.686 106.184 1.00 77.41 253 SER A N 1
ATOM 944 C CA . SER A 1 209 ? -156.698 139.513 105.446 1.00 77.41 253 SER A CA 1
ATOM 945 C C . SER A 1 209 ? -155.309 138.892 105.518 1.00 77.41 253 SER A C 1
ATOM 946 O O . SER A 1 209 ? -155.130 137.761 105.976 1.00 77.41 253 SER A O 1
ATOM 954 N N . SER A 1 210 ? -154.309 139.642 105.063 1.00 76.98 254 SER A N 1
ATOM 955 C CA . SER A 1 210 ? -152.944 139.164 104.941 1.00 76.98 254 SER A CA 1
ATOM 956 C C . SER A 1 210 ? -151.963 139.913 105.831 1.00 76.98 254 SER A C 1
ATOM 957 O O . SER A 1 210 ? -150.760 139.644 105.753 1.00 76.98 254 SER A O 1
ATOM 965 N N . SER A 1 211 ? -152.440 140.835 106.674 1.00 76.86 255 SER A N 1
ATOM 966 C CA . SER A 1 211 ? -151.583 141.611 107.559 1.00 76.86 255 SER A CA 1
ATOM 967 C C . SER A 1 211 ? -151.758 141.273 109.030 1.00 76.86 255 SER A C 1
ATOM 968 O O . SER A 1 211 ? -150.995 141.785 109.855 1.00 76.86 255 SER A O 1
ATOM 976 N N . THR A 1 212 ? -152.735 140.446 109.385 1.00 76.86 256 THR A N 1
ATOM 977 C CA . THR A 1 212 ? -152.966 140.128 110.784 1.00 76.86 256 THR A CA 1
ATOM 978 C C . THR A 1 212 ? -151.811 139.326 111.357 1.00 76.86 256 THR A C 1
ATOM 979 O O . THR A 1 212 ? -151.297 138.403 110.723 1.00 76.86 256 THR A O 1
ATOM 990 N N . GLU A 1 213 ? -151.410 139.681 112.569 1.00 79.97 257 GLU A N 1
ATOM 991 C CA . GLU A 1 213 ? -150.439 138.874 113.280 1.00 79.97 257 GLU A CA 1
ATOM 992 C C . GLU A 1 213 ? -151.025 137.495 113.551 1.00 79.97 257 GLU A C 1
ATOM 993 O O . GLU A 1 213 ? -152.239 137.326 113.687 1.00 79.97 257 GLU A O 1
ATOM 997 N N . MET A 1 214 ? -150.141 136.500 113.611 1.00 82.21 258 MET A N 1
ATOM 998 C CA . MET A 1 214 ? -150.578 135.123 113.797 1.00 82.21 258 MET A CA 1
ATOM 999 C C . MET A 1 214 ? -151.308 134.946 115.117 1.00 82.21 258 MET A C 1
ATOM 1000 O O . MET A 1 214 ? -152.336 134.261 115.180 1.00 82.21 258 MET A O 1
ATOM 1014 N N . GLY A 1 215 ? -150.765 135.527 116.188 1.00 86.35 259 GLY A N 1
ATOM 1015 C CA . GLY A 1 215 ? -151.307 135.290 117.514 1.00 86.35 259 GLY A CA 1
ATOM 1016 C C . GLY A 1 215 ? -152.763 135.691 117.637 1.00 86.35 259 GLY A C 1
ATOM 1017 O O . GLY A 1 215 ? -153.578 134.950 118.190 1.00 86.35 259 GLY A O 1
ATOM 1021 N N . ASP A 1 216 ? -153.110 136.866 117.114 1.00 84.06 260 ASP A N 1
ATOM 1022 C CA . ASP A 1 216 ? -154.490 137.329 117.193 1.00 84.06 260 ASP A CA 1
ATOM 1023 C C . ASP A 1 216 ? -155.418 136.409 116.410 1.00 84.06 260 ASP A C 1
ATOM 1024 O O . ASP A 1 216 ? -156.526 136.087 116.864 1.00 84.06 260 ASP A O 1
ATOM 1028 N N . PHE A 1 217 ? -154.964 135.952 115.244 1.00 81.94 261 PHE A N 1
ATOM 1029 C CA . PHE A 1 217 ? -155.771 135.057 114.426 1.00 81.94 261 PHE A CA 1
ATOM 1030 C C . PHE A 1 217 ? -156.000 133.735 115.138 1.00 81.94 261 PHE A C 1
ATOM 1031 O O . PHE A 1 217 ? -157.106 133.183 115.107 1.00 81.94 261 PHE A O 1
ATOM 1048 N N . ILE A 1 218 ? -154.969 133.224 115.804 1.00 86.58 262 ILE A N 1
ATOM 1049 C CA . ILE A 1 218 ? -155.099 131.971 116.533 1.00 86.58 262 ILE A CA 1
ATOM 1050 C C . ILE A 1 218 ? -156.053 132.133 117.706 1.00 86.58 262 ILE A C 1
ATOM 1051 O O . ILE A 1 218 ? -156.910 131.274 117.944 1.00 86.58 262 ILE A O 1
ATOM 1067 N N . ARG A 1 219 ? -155.888 133.210 118.479 1.00 91.26 263 ARG A N 1
ATOM 1068 C CA . ARG A 1 219 ? -156.803 133.512 119.576 1.00 91.26 263 ARG A CA 1
ATOM 1069 C C . ARG A 1 219 ? -158.249 133.508 119.107 1.00 91.26 263 ARG A C 1
ATOM 1070 O O . ARG A 1 219 ? -159.112 132.862 119.709 1.00 91.26 263 ARG A O 1
ATOM 1091 N N . ASP A 1 220 ? -158.528 134.222 118.019 1.00 88.47 264 ASP A N 1
ATOM 1092 C CA . ASP A 1 220 ? -159.903 134.316 117.548 1.00 88.47 264 ASP A CA 1
ATOM 1093 C C . ASP A 1 220 ? -160.354 133.035 116.860 1.00 88.47 264 ASP A C 1
ATOM 1094 O O . ASP A 1 220 ? -161.555 132.845 116.641 1.00 88.47 264 ASP A O 1
ATOM 1103 N N . ALA A 1 221 ? -159.417 132.151 116.517 1.00 86.98 265 ALA A N 1
ATOM 1104 C CA . ALA A 1 221 ? -159.766 130.883 115.892 1.00 86.98 265 ALA A CA 1
ATOM 1105 C C . ALA A 1 221 ? -160.107 129.803 116.909 1.00 86.98 265 ALA A C 1
ATOM 1106 O O . ALA A 1 221 ? -160.916 128.917 116.615 1.00 86.98 265 ALA A O 1
ATOM 1113 N N . ALA A 1 222 ? -159.513 129.860 118.102 1.00 89.56 266 ALA A N 1
ATOM 1114 C CA . ALA A 1 222 ? -159.568 128.744 119.041 1.00 89.56 266 ALA A CA 1
ATOM 1115 C C . ALA A 1 222 ? -160.969 128.440 119.553 1.00 89.56 266 ALA A C 1
ATOM 1116 O O . ALA A 1 222 ? -161.154 127.405 120.202 1.00 89.56 266 ALA A O 1
ATOM 1123 N N . ARG A 1 223 ? -161.957 129.291 119.284 1.00 89.03 267 ARG A N 1
ATOM 1124 C CA . ARG A 1 223 ? -163.326 128.959 119.646 1.00 89.03 267 ARG A CA 1
ATOM 1125 C C . ARG A 1 223 ? -163.870 127.786 118.840 1.00 89.03 267 ARG A C 1
ATOM 1126 O O . ARG A 1 223 ? -164.866 127.183 119.252 1.00 89.03 267 ARG A O 1
ATOM 1130 N N . GLY A 1 224 ? -163.239 127.451 117.712 1.00 86.67 268 GLY A N 1
ATOM 1131 C CA . GLY A 1 224 ? -163.677 126.367 116.852 1.00 86.67 268 GLY A CA 1
ATOM 1132 C C . GLY A 1 224 ? -162.686 125.227 116.726 1.00 86.67 268 GLY A C 1
ATOM 1133 O O . GLY A 1 224 ? -163.013 124.185 116.152 1.00 86.67 268 GLY A O 1
ATOM 1137 N N . ARG A 1 225 ? -161.469 125.414 117.235 1.00 87.65 269 ARG A N 1
ATOM 1138 C CA . ARG A 1 225 ? -160.413 124.409 117.302 1.00 87.65 269 ARG A CA 1
ATOM 1139 C C . ARG A 1 225 ? -159.752 124.145 115.952 1.00 87.65 269 ARG A C 1
ATOM 1140 O O . ARG A 1 225 ? -158.817 123.337 115.903 1.00 87.65 269 ARG A O 1
ATOM 1144 N N . GLU A 1 226 ? -160.183 124.785 114.866 1.00 89.24 270 GLU A N 1
ATOM 1145 C CA . GLU A 1 226 ? -159.566 124.550 113.569 1.00 89.24 270 GLU A CA 1
ATOM 1146 C C . GLU A 1 226 ? -159.797 125.751 112.666 1.00 89.24 270 GLU A C 1
ATOM 1147 O O . GLU A 1 226 ? -160.804 126.452 112.792 1.00 89.24 270 GLU A O 1
ATOM 1151 N N . PHE A 1 227 ? -158.851 125.978 111.754 1.00 86.79 271 PHE A N 1
ATOM 1152 C CA . PHE A 1 227 ? -158.982 127.010 110.734 1.00 86.79 271 PHE A CA 1
ATOM 1153 C C . PHE A 1 227 ? -158.525 126.464 109.391 1.00 86.79 271 PHE A C 1
ATOM 1154 O O . PHE A 1 227 ? -157.715 125.542 109.318 1.00 86.79 271 PHE A O 1
ATOM 1171 N N . ALA A 1 228 ? -159.019 127.082 108.323 1.00 86.57 272 ALA A N 1
ATOM 1172 C CA . ALA A 1 228 ? -158.982 126.494 106.995 1.00 86.57 272 ALA A CA 1
ATOM 1173 C C . ALA A 1 228 ? -158.146 127.329 106.039 1.00 86.57 272 ALA A C 1
ATOM 1174 O O . ALA A 1 228 ? -157.943 128.530 106.235 1.00 86.57 272 ALA A O 1
ATOM 1181 N N . ILE A 1 229 ? -157.682 126.661 104.986 1.00 88.31 273 ILE A N 1
ATOM 1182 C CA . ILE A 1 229 ? -156.943 127.287 103.898 1.00 88.31 273 ILE A CA 1
ATOM 1183 C C . ILE A 1 229 ? -157.683 127.003 102.599 1.00 88.31 273 ILE A C 1
ATOM 1184 O O . ILE A 1 229 ? -158.315 125.954 102.438 1.00 88.31 273 ILE A O 1
ATOM 1200 N N . GLU A 1 230 ? -157.602 127.954 101.670 1.00 91.75 274 GLU A N 1
ATOM 1201 C CA . GLU A 1 230 ? -158.183 127.817 100.339 1.00 91.75 274 GLU A CA 1
ATOM 1202 C C . GLU A 1 230 ? -157.156 128.326 99.341 1.00 91.75 274 GLU A C 1
ATOM 1203 O O . GLU A 1 230 ? -156.913 129.534 99.256 1.00 91.75 274 GLU A O 1
ATOM 1207 N N . ILE A 1 231 ? -156.536 127.414 98.622 1.00 98.40 275 ILE A N 1
ATOM 1208 C CA . ILE A 1 231 ? -155.593 127.760 97.567 1.00 98.40 275 ILE A CA 1
ATOM 1209 C C . ILE A 1 231 ? -156.365 127.918 96.266 1.00 98.40 275 ILE A C 1
ATOM 1210 O O . ILE A 1 231 ? -157.324 127.184 96.002 1.00 98.40 275 ILE A O 1
ATOM 1226 N N . GLU A 1 232 ? -155.944 128.882 95.446 1.00 100.58 276 GLU A N 1
ATOM 1227 C CA . GLU A 1 232 ? -156.675 129.182 94.222 1.00 100.58 276 GLU A CA 1
ATOM 1228 C C . GLU A 1 232 ? -156.525 128.067 93.196 1.00 100.58 276 GLU A C 1
ATOM 1229 O O . GLU A 1 232 ? -157.481 127.736 92.486 1.00 100.58 276 GLU A O 1
ATOM 1233 N N . GLY A 1 233 ? -155.339 127.475 93.106 1.00 101.45 277 GLY A N 1
ATOM 1234 C CA . GLY A 1 233 ? -155.054 126.508 92.065 1.00 101.45 277 GLY A CA 1
ATOM 1235 C C . GLY A 1 233 ? -155.571 125.110 92.329 1.00 101.45 277 GLY A C 1
ATOM 1236 O O . GLY A 1 233 ? -156.358 124.573 91.544 1.00 101.45 277 GLY A O 1
ATOM 1240 N N . TYR A 1 234 ? -155.138 124.509 93.437 1.00 108.45 278 TYR A N 1
ATOM 1241 C CA . TYR A 1 234 ? -155.353 123.084 93.652 1.00 108.45 278 TYR A CA 1
ATOM 1242 C C . TYR A 1 234 ? -156.814 122.723 93.882 1.00 108.45 278 TYR A C 1
ATOM 1243 O O . TYR A 1 234 ? -157.175 121.552 93.726 1.00 108.45 278 TYR A O 1
ATOM 1261 N N . ASN A 1 235 ? -157.659 123.687 94.245 1.00 108.98 279 ASN A N 1
ATOM 1262 C CA . ASN A 1 235 ? -159.073 123.425 94.514 1.00 108.98 279 ASN A CA 1
ATOM 1263 C C . ASN A 1 235 ? -159.255 122.404 95.636 1.00 108.98 279 ASN A C 1
ATOM 1264 O O . ASN A 1 235 ? -160.227 121.643 95.642 1.00 108.98 279 ASN A O 1
ATOM 1268 N N . ILE A 1 236 ? -158.322 122.382 96.589 1.00 109.57 280 ILE A N 1
ATOM 1269 C CA . ILE A 1 236 ? -158.352 121.458 97.719 1.00 109.57 280 ILE A CA 1
ATOM 1270 C C . ILE A 1 236 ? -158.940 122.175 98.923 1.00 109.57 280 ILE A C 1
ATOM 1271 O O . ILE A 1 236 ? -158.681 123.366 99.142 1.00 109.57 280 ILE A O 1
ATOM 1287 N N . GLU A 1 237 ? -159.736 121.451 99.705 1.00 107.58 281 GLU A N 1
ATOM 1288 C CA . GLU A 1 237 ? -160.166 121.910 101.017 1.00 107.58 281 GLU A CA 1
ATOM 1289 C C . GLU A 1 237 ? -159.178 121.403 102.058 1.00 107.58 281 GLU A C 1
ATOM 1290 O O . GLU A 1 237 ? -158.903 120.201 102.124 1.00 107.58 281 GLU A O 1
ATOM 1294 N N . MET A 1 238 ? -158.643 122.321 102.861 1.00 100.11 282 MET A N 1
ATOM 1295 C CA . MET A 1 238 ? -157.652 121.996 103.876 1.00 100.11 282 MET A CA 1
ATOM 1296 C C . MET A 1 238 ? -158.033 122.663 105.184 1.00 100.11 282 MET A C 1
ATOM 1297 O O . MET A 1 238 ? -158.415 123.836 105.206 1.00 100.11 282 MET A O 1
ATOM 1311 N N . ARG A 1 239 ? -157.879 121.912 106.271 1.00 97.15 283 ARG A N 1
ATOM 1312 C CA . ARG A 1 239 ? -158.139 122.393 107.615 1.00 97.15 283 ARG A CA 1
ATOM 1313 C C . ARG A 1 239 ? -156.950 122.044 108.492 1.00 97.15 283 ARG A C 1
ATOM 1314 O O . ARG A 1 239 ? -156.251 121.057 108.254 1.00 97.15 283 ARG A O 1
ATOM 1335 N N . VAL A 1 240 ? -156.722 122.877 109.503 1.00 91.61 284 VAL A N 1
ATOM 1336 C CA . VAL A 1 240 ? -155.539 122.798 110.343 1.00 91.61 284 VAL A CA 1
ATOM 1337 C C . VAL A 1 240 ? -155.975 123.023 111.780 1.00 91.61 284 VAL A C 1
ATOM 1338 O O . VAL A 1 240 ? -156.912 123.779 112.055 1.00 91.61 284 VAL A O 1
ATOM 1351 N N . SER A 1 241 ? -155.268 122.373 112.696 1.00 92.25 285 SER A N 1
ATOM 1352 C CA . SER A 1 241 ? -155.668 122.334 114.091 1.00 92.25 285 SER A CA 1
ATOM 1353 C C . SER A 1 241 ? -155.198 123.577 114.830 1.00 92.25 285 SER A C 1
ATOM 1354 O O . SER A 1 241 ? -154.054 124.014 114.678 1.00 92.25 285 SER A O 1
ATOM 1362 N N . VAL A 1 242 ? -156.090 124.140 115.639 1.00 90.64 286 VAL A N 1
ATOM 1363 C CA . VAL A 1 242 ? -155.751 125.264 116.506 1.00 90.64 286 VAL A CA 1
ATOM 1364 C C . VAL A 1 242 ? -155.235 124.719 117.834 1.00 90.64 286 VAL A C 1
ATOM 1365 O O . VAL A 1 242 ? -155.908 123.877 118.445 1.00 90.64 286 VAL A O 1
ATOM 1378 N N . PRO A 1 243 ? -154.081 125.160 118.336 1.00 93.58 287 PRO A N 1
ATOM 1379 C CA . PRO A 1 243 ? -153.692 124.765 119.693 1.00 93.58 287 PRO A CA 1
ATOM 1380 C C . PRO A 1 243 ? -154.541 125.497 120.714 1.00 93.58 287 PRO A C 1
ATOM 1381 O O . PRO A 1 243 ? -154.724 126.713 120.634 1.00 93.58 287 PRO A O 1
ATOM 1392 N N . SER A 1 244 ? -155.053 124.750 121.679 1.00 99.25 288 SER A N 1
ATOM 1393 C CA . SER A 1 244 ? -155.810 125.339 122.768 1.00 99.25 288 SER A CA 1
ATOM 1394 C C . SER A 1 244 ? -154.837 125.982 123.752 1.00 99.25 288 SER A C 1
ATOM 1395 O O . SER A 1 244 ? -153.643 126.144 123.487 1.00 99.25 288 SER A O 1
ATOM 1403 N N . PHE A 1 245 ? -155.358 126.349 124.921 1.00 101.66 289 PHE A N 1
ATOM 1404 C CA . PHE A 1 245 ? -154.530 126.816 126.024 1.00 101.66 289 PHE A CA 1
ATOM 1405 C C . PHE A 1 245 ? -153.518 125.769 126.486 1.00 101.66 289 PHE A C 1
ATOM 1406 O O . PHE A 1 245 ? -152.540 126.123 127.156 1.00 101.66 289 PHE A O 1
ATOM 1423 N N . GLY A 1 246 ? -153.716 124.499 126.125 1.00 103.35 290 GLY A N 1
ATOM 1424 C CA . GLY A 1 246 ? -152.945 123.427 126.727 1.00 103.35 290 GLY A CA 1
ATOM 1425 C C . GLY A 1 246 ? -151.470 123.450 126.381 1.00 103.35 290 GLY A C 1
ATOM 1426 O O . GLY A 1 246 ? -150.631 123.181 127.236 1.00 103.35 290 GLY A O 1
ATOM 1430 N N . ASP A 1 247 ? -151.123 123.776 125.135 1.00 104.40 291 ASP A N 1
ATOM 1431 C CA . ASP A 1 247 ? -149.722 123.680 124.721 1.00 104.40 291 ASP A CA 1
ATOM 1432 C C . ASP A 1 247 ? -148.889 124.818 125.307 1.00 104.40 291 ASP A C 1
ATOM 1433 O O . ASP A 1 247 ? -147.789 124.599 125.843 1.00 104.40 291 ASP A O 1
ATOM 1437 N N . ARG A 1 248 ? -149.385 126.047 125.172 1.00 98.11 292 ARG A N 1
ATOM 1438 C CA . ARG A 1 248 ? -148.758 127.194 125.814 1.00 98.11 292 ARG A CA 1
ATOM 1439 C C . ARG A 1 248 ? -148.646 126.962 127.313 1.00 98.11 292 ARG A C 1
ATOM 1440 O O . ARG A 1 248 ? -147.584 127.170 127.924 1.00 98.11 292 ARG A O 1
ATOM 1461 N N . THR A 1 249 ? -149.754 126.523 127.916 1.00 106.69 293 THR A N 1
ATOM 1462 C CA . THR A 1 249 ? -149.757 126.161 129.324 1.00 106.69 293 THR A CA 1
ATOM 1463 C C . THR A 1 249 ? -148.698 125.113 129.627 1.00 106.69 293 THR A C 1
ATOM 1464 O O . THR A 1 249 ? -148.041 125.183 130.658 1.00 106.69 293 THR A O 1
ATOM 1468 N N . TYR A 1 250 ? -148.495 124.150 128.732 1.00 110.07 294 TYR A N 1
ATOM 1469 C CA . TYR A 1 250 ? -147.516 123.100 128.980 1.00 110.07 294 TYR A CA 1
ATOM 1470 C C . TYR A 1 250 ? -146.120 123.688 129.083 1.00 110.07 294 TYR A C 1
ATOM 1471 O O . TYR A 1 250 ? -145.436 123.560 130.112 1.00 110.07 294 TYR A O 1
ATOM 1489 N N . TYR A 1 251 ? -145.694 124.366 128.023 1.00 102.72 295 TYR A N 1
ATOM 1490 C CA . TYR A 1 251 ? -144.320 124.845 127.966 1.00 102.72 295 TYR A CA 1
ATOM 1491 C C . TYR A 1 251 ? -144.059 126.034 128.880 1.00 102.72 295 TYR A C 1
ATOM 1492 O O . TYR A 1 251 ? -142.901 126.451 128.987 1.00 102.72 295 TYR A O 1
ATOM 1510 N N . MET A 1 252 ? -145.085 126.587 129.533 1.00 104.85 296 MET A N 1
ATOM 1511 C CA . MET A 1 252 ? -144.870 127.539 130.624 1.00 104.85 296 MET A CA 1
ATOM 1512 C C . MET A 1 252 ? -144.954 126.893 132.005 1.00 104.85 296 MET A C 1
ATOM 1513 O O . MET A 1 252 ? -144.063 127.081 132.843 1.00 104.85 296 MET A O 1
ATOM 1527 N N . ARG A 1 253 ? -146.036 126.159 132.269 1.00 107.01 297 ARG A N 1
ATOM 1528 C CA . ARG A 1 253 ? -146.229 125.470 133.535 1.00 107.01 297 ARG A CA 1
ATOM 1529 C C . ARG A 1 253 ? -145.075 124.555 133.887 1.00 107.01 297 ARG A C 1
ATOM 1530 O O . ARG A 1 253 ? -144.826 124.318 135.068 1.00 107.01 297 ARG A O 1
ATOM 1551 N N . GLN A 1 254 ? -144.382 123.993 132.897 1.00 108.46 298 GLN A N 1
ATOM 1552 C CA . GLN A 1 254 ? -143.229 123.164 133.229 1.00 108.46 298 GLN A CA 1
ATOM 1553 C C . GLN A 1 254 ? -142.164 123.990 133.945 1.00 108.46 298 GLN A C 1
ATOM 1554 O O . GLN A 1 254 ? -141.663 123.605 135.016 1.00 108.46 298 GLN A O 1
ATOM 1568 N N . ARG A 1 255 ? -141.845 125.160 133.385 1.00 108.34 299 ARG A N 1
ATOM 1569 C CA . ARG A 1 255 ? -140.927 126.084 134.042 1.00 108.34 299 ARG A CA 1
ATOM 1570 C C . ARG A 1 255 ? -141.457 126.481 135.408 1.00 108.34 299 ARG A C 1
ATOM 1571 O O . ARG A 1 255 ? -140.703 126.551 136.389 1.00 108.34 299 ARG A O 1
ATOM 1584 N N . LEU A 1 256 ? -142.761 126.740 135.484 1.00 110.28 300 LEU A N 1
ATOM 1585 C CA . LEU A 1 256 ? -143.345 127.220 136.729 1.00 110.28 300 LEU A CA 1
ATOM 1586 C C . LEU A 1 256 ? -143.252 126.165 137.820 1.00 110.28 300 LEU A C 1
ATOM 1587 O O . LEU A 1 256 ? -142.951 126.483 138.972 1.00 110.28 300 LEU A O 1
ATOM 1603 N N . ARG A 1 257 ? -143.523 124.908 137.478 1.00 112.97 301 ARG A N 1
ATOM 1604 C CA . ARG A 1 257 ? -143.454 123.833 138.456 1.00 112.97 301 ARG A CA 1
ATOM 1605 C C . ARG A 1 257 ? -142.025 123.603 138.917 1.00 112.97 301 ARG A C 1
ATOM 1606 O O . ARG A 1 257 ? -141.787 123.373 140.109 1.00 112.97 301 ARG A O 1
ATOM 1627 N N . LYS A 1 258 ? -141.060 123.656 137.993 1.00 113.12 302 LYS A N 1
ATOM 1628 C CA . LYS A 1 258 ? -139.660 123.554 138.397 1.00 113.12 302 LYS A CA 1
ATOM 1629 C C . LYS A 1 258 ? -139.308 124.648 139.401 1.00 113.12 302 LYS A C 1
ATOM 1630 O O . LYS A 1 258 ? -138.745 124.378 140.476 1.00 113.12 302 LYS A O 1
ATOM 1634 N N . MET A 1 259 ? -139.675 125.891 139.078 1.00 117.93 303 MET A N 1
ATOM 1635 C CA . MET A 1 259 ? -139.375 127.013 139.960 1.00 117.93 303 MET A CA 1
ATOM 1636 C C . MET A 1 259 ? -140.065 126.856 141.308 1.00 117.93 303 MET A C 1
ATOM 1637 O O . MET A 1 259 ? -139.455 127.090 142.357 1.00 117.93 303 MET A O 1
ATOM 1644 N N . SER A 1 260 ? -141.335 126.456 141.299 1.00 120.08 304 SER A N 1
ATOM 1645 C CA . SER A 1 260 ? -142.097 126.352 142.536 1.00 120.08 304 SER A CA 1
ATOM 1646 C C . SER A 1 260 ? -141.552 125.250 143.431 1.00 120.08 304 SER A C 1
ATOM 1647 O O . SER A 1 260 ? -141.506 125.407 144.654 1.00 120.08 304 SER A O 1
ATOM 1655 N N . SER A 1 261 ? -141.125 124.131 142.845 1.00 122.52 305 SER A N 1
ATOM 1656 C CA . SER A 1 261 ? -140.548 123.064 143.651 1.00 122.52 305 SER A CA 1
ATOM 1657 C C . SER A 1 261 ? -139.228 123.502 144.271 1.00 122.52 305 SER A C 1
ATOM 1658 O O . SER A 1 261 ? -138.969 123.241 145.458 1.00 122.52 305 SER A O 1
ATOM 1666 N N . GLU A 1 262 ? -138.381 124.175 143.485 1.00 127.30 306 GLU A N 1
ATOM 1667 C CA . GLU A 1 262 ? -137.140 124.706 144.039 1.00 127.30 306 GLU A CA 1
ATOM 1668 C C . GLU A 1 262 ? -137.422 125.674 145.184 1.00 127.30 306 GLU A C 1
ATOM 1669 O O . GLU A 1 262 ? -136.761 125.630 146.232 1.00 127.30 306 GLU A O 1
ATOM 1681 N N . ILE A 1 263 ? -138.417 126.543 145.007 1.00 127.93 307 ILE A N 1
ATOM 1682 C CA . ILE A 1 263 ? -138.742 127.524 146.035 1.00 127.93 307 ILE A CA 1
ATOM 1683 C C . ILE A 1 263 ? -139.285 126.833 147.277 1.00 127.93 307 ILE A C 1
ATOM 1684 O O . ILE A 1 263 ? -139.025 127.267 148.403 1.00 127.93 307 ILE A O 1
ATOM 1700 N N . ASP A 1 264 ? -140.056 125.760 147.096 1.00 130.34 308 ASP A N 1
ATOM 1701 C CA . ASP A 1 264 ? -140.556 125.009 148.241 1.00 130.34 308 ASP A CA 1
ATOM 1702 C C . ASP A 1 264 ? -139.406 124.419 149.041 1.00 130.34 308 ASP A C 1
ATOM 1703 O O . ASP A 1 264 ? -139.402 124.479 150.277 1.00 130.34 308 ASP A O 1
ATOM 1707 N N . GLY A 1 265 ? -138.411 123.860 148.351 1.00 134.91 309 GLY A N 1
ATOM 1708 C CA . GLY A 1 265 ? -137.242 123.347 149.052 1.00 134.91 309 GLY A CA 1
ATOM 1709 C C . GLY A 1 265 ? -136.507 124.430 149.822 1.00 134.91 309 GLY A C 1
ATOM 1710 O O . GLY A 1 265 ? -136.145 124.255 150.995 1.00 134.91 309 GLY A O 1
ATOM 1714 N N . LEU A 1 266 ? -136.282 125.573 149.170 1.00 136.07 310 LEU A N 1
ATOM 1715 C CA . LEU A 1 266 ? -135.564 126.664 149.822 1.00 136.07 310 LEU A CA 1
ATOM 1716 C C . LEU A 1 266 ? -136.327 127.183 151.034 1.00 136.07 310 LEU A C 1
ATOM 1717 O O . LEU A 1 266 ? -135.732 127.484 152.078 1.00 136.07 310 LEU A O 1
ATOM 1733 N N . ALA A 1 267 ? -137.650 127.288 150.917 1.00 138.88 311 ALA A N 1
ATOM 1734 C CA . ALA A 1 267 ? -138.455 127.757 152.034 1.00 138.88 311 ALA A CA 1
ATOM 1735 C C . ALA A 1 267 ? -138.458 126.751 153.171 1.00 138.88 311 ALA A C 1
ATOM 1736 O O . ALA A 1 267 ? -138.493 127.143 154.339 1.00 138.88 311 ALA A O 1
ATOM 1743 N N . LYS A 1 268 ? -138.418 125.456 152.854 1.00 138.74 312 LYS A N 1
ATOM 1744 C CA . LYS A 1 268 ? -138.286 124.449 153.901 1.00 138.74 312 LYS A CA 1
ATOM 1745 C C . LYS A 1 268 ? -136.976 124.624 154.656 1.00 138.74 312 LYS A C 1
ATOM 1746 O O . LYS A 1 268 ? -136.938 124.524 155.889 1.00 138.74 312 LYS A O 1
ATOM 1759 N N . ILE A 1 269 ? -135.893 124.899 153.929 1.00 142.87 313 ILE A N 1
ATOM 1760 C CA . ILE A 1 269 ? -134.597 125.130 154.571 1.00 142.87 313 ILE A CA 1
ATOM 1761 C C . ILE A 1 269 ? -134.669 126.344 155.496 1.00 142.87 313 ILE A C 1
ATOM 1762 O O . ILE A 1 269 ? -134.204 126.311 156.649 1.00 142.87 313 ILE A O 1
ATOM 1778 N N . LYS A 1 270 ? -135.232 127.442 154.989 1.00 144.50 314 LYS A N 1
ATOM 1779 C CA . LYS A 1 270 ? -135.351 128.658 155.788 1.00 144.50 314 LYS A CA 1
ATOM 1780 C C . LYS A 1 270 ? -136.206 128.416 157.026 1.00 144.50 314 LYS A C 1
ATOM 1781 O O . LYS A 1 270 ? -135.899 128.915 158.114 1.00 144.50 314 LYS A O 1
ATOM 1800 N N . HIS A 1 271 ? -137.282 127.644 156.871 1.00 146.45 315 HIS A N 1
ATOM 1801 C CA . HIS A 1 271 ? -138.138 127.282 157.993 1.00 146.45 315 HIS A CA 1
ATOM 1802 C C . HIS A 1 271 ? -137.360 126.500 159.039 1.00 146.45 315 HIS A C 1
ATOM 1803 O O . HIS A 1 271 ? -137.508 126.735 160.245 1.00 146.45 315 HIS A O 1
ATOM 1817 N N . GLU A 1 272 ? -136.520 125.568 158.588 1.00 148.62 316 GLU A N 1
ATOM 1818 C CA . GLU A 1 272 ? -135.709 124.777 159.505 1.00 148.62 316 GLU A CA 1
ATOM 1819 C C . GLU A 1 272 ? -134.787 125.669 160.326 1.00 148.62 316 GLU A C 1
ATOM 1820 O O . GLU A 1 272 ? -134.696 125.532 161.552 1.00 148.62 316 GLU A O 1
ATOM 1832 N N . CYS A 1 273 ? -134.093 126.597 159.667 1.00 152.48 317 CYS A N 1
ATOM 1833 C CA . CYS A 1 273 ? -133.149 127.435 160.408 1.00 152.48 317 CYS A CA 1
ATOM 1834 C C . CYS A 1 273 ? -133.870 128.435 161.317 1.00 152.48 317 CYS A C 1
ATOM 1835 O O . CYS A 1 273 ? -133.378 128.765 162.414 1.00 152.48 317 CYS A O 1
ATOM 1843 N N . ASP A 1 274 ? -135.037 128.918 160.891 1.00 153.24 318 ASP A N 1
ATOM 1844 C CA . ASP A 1 274 ? -135.848 129.757 161.763 1.00 153.24 318 ASP A CA 1
ATOM 1845 C C . ASP A 1 274 ? -136.239 128.996 163.021 1.00 153.24 318 ASP A C 1
ATOM 1846 O O . ASP A 1 274 ? -136.157 129.528 164.134 1.00 153.24 318 ASP A O 1
ATOM 1855 N N . LEU A 1 275 ? -136.660 127.740 162.859 1.00 154.94 319 LEU A N 1
ATOM 1856 C CA . LEU A 1 275 ? -136.949 126.892 164.010 1.00 154.94 319 LEU A CA 1
ATOM 1857 C C . LEU A 1 275 ? -135.715 126.712 164.884 1.00 154.94 319 LEU A C 1
ATOM 1858 O O . LEU A 1 275 ? -135.819 126.662 166.117 1.00 154.94 319 LEU A O 1
ATOM 1874 N N . LEU A 1 276 ? -134.541 126.598 164.258 1.00 156.40 320 LEU A N 1
ATOM 1875 C CA . LEU A 1 276 ? -133.299 126.427 165.008 1.00 156.40 320 LEU A CA 1
ATOM 1876 C C . LEU A 1 276 ? -133.089 127.577 165.986 1.00 156.40 320 LEU A C 1
ATOM 1877 O O . LEU A 1 276 ? -132.836 127.358 167.177 1.00 156.40 320 LEU A O 1
ATOM 1893 N N . ALA A 1 277 ? -133.195 128.816 165.501 1.00 154.90 321 ALA A N 1
ATOM 1894 C CA . ALA A 1 277 ? -133.037 129.957 166.411 1.00 154.90 321 ALA A CA 1
ATOM 1895 C C . ALA A 1 277 ? -134.208 130.075 167.392 1.00 154.90 321 ALA A C 1
ATOM 1896 O O . ALA A 1 277 ? -134.019 130.446 168.570 1.00 154.90 321 ALA A O 1
ATOM 1903 N N . HIS A 1 278 ? -135.418 129.762 166.921 1.00 155.69 322 HIS A N 1
ATOM 1904 C CA . HIS A 1 278 ? -136.615 129.887 167.741 1.00 155.69 322 HIS A CA 1
ATOM 1905 C C . HIS A 1 278 ? -136.542 128.999 168.973 1.00 155.69 322 HIS A C 1
ATOM 1906 O O . HIS A 1 278 ? -136.948 129.406 170.066 1.00 155.69 322 HIS A O 1
ATOM 1920 N N . ARG A 1 279 ? -136.025 127.780 168.817 1.00 158.65 323 ARG A N 1
ATOM 1921 C CA . ARG A 1 279 ? -135.964 126.865 169.952 1.00 158.65 323 ARG A CA 1
ATOM 1922 C C . ARG A 1 279 ? -134.940 127.326 170.984 1.00 158.65 323 ARG A C 1
ATOM 1923 O O . ARG A 1 279 ? -135.121 127.104 172.187 1.00 158.65 323 ARG A O 1
ATOM 1944 N N . SER A 1 280 ? -133.864 127.976 170.538 1.00 155.57 324 SER A N 1
ATOM 1945 C CA . SER A 1 280 ? -132.923 128.578 171.477 1.00 155.57 324 SER A CA 1
ATOM 1946 C C . SER A 1 280 ? -133.618 129.628 172.332 1.00 155.57 324 SER A C 1
ATOM 1947 O O . SER A 1 280 ? -133.525 129.614 173.572 1.00 155.57 324 SER A O 1
ATOM 1955 N N . ALA A 1 281 ? -134.325 130.555 171.675 1.00 153.88 325 ALA A N 1
ATOM 1956 C CA . ALA A 1 281 ? -135.066 131.568 172.425 1.00 153.88 325 ALA A CA 1
ATOM 1957 C C . ALA A 1 281 ? -136.091 130.926 173.360 1.00 153.88 325 ALA A C 1
ATOM 1958 O O . ALA A 1 281 ? -136.297 131.391 174.491 1.00 153.88 325 ALA A O 1
ATOM 1965 N N . HIS A 1 282 ? -136.718 129.837 172.913 1.00 152.15 326 HIS A N 1
ATOM 1966 C CA . HIS A 1 282 ? -137.727 129.158 173.719 1.00 152.15 326 HIS A CA 1
ATOM 1967 C C . HIS A 1 282 ? -137.115 128.557 174.980 1.00 152.15 326 HIS A C 1
ATOM 1968 O O . HIS A 1 282 ? -137.691 128.654 176.071 1.00 152.15 326 HIS A O 1
ATOM 1982 N N . ARG A 1 283 ? -135.953 127.915 174.847 1.00 152.43 327 ARG A N 1
ATOM 1983 C CA . ARG A 1 283 ? -135.283 127.350 176.014 1.00 152.43 327 ARG A CA 1
ATOM 1984 C C . ARG A 1 283 ? -134.887 128.441 177.000 1.00 152.43 327 ARG A C 1
ATOM 1985 O O . ARG A 1 283 ? -135.002 128.263 178.223 1.00 152.43 327 ARG A O 1
ATOM 1998 N N . LEU A 1 284 ? -134.419 129.582 176.490 1.00 153.35 328 LEU A N 1
ATOM 1999 C CA . LEU A 1 284 ? -134.059 130.673 177.392 1.00 153.35 328 LEU A CA 1
ATOM 2000 C C . LEU A 1 284 ? -135.284 131.191 178.141 1.00 153.35 328 LEU A C 1
ATOM 2001 O O . LEU A 1 284 ? -135.216 131.490 179.343 1.00 153.35 328 LEU A O 1
ATOM 2017 N N . ALA A 1 285 ? -136.426 131.269 177.459 1.00 149.97 329 ALA A N 1
ATOM 2018 C CA . ALA A 1 285 ? -137.643 131.683 178.148 1.00 149.97 329 ALA A CA 1
ATOM 2019 C C . ALA A 1 285 ? -138.095 130.646 179.171 1.00 149.97 329 ALA A C 1
ATOM 2020 O O . ALA A 1 285 ? -138.662 131.004 180.209 1.00 149.97 329 ALA A O 1
ATOM 2027 N N . LYS A 1 286 ? -137.871 129.360 178.893 1.00 150.83 330 LYS A N 1
ATOM 2028 C CA . LYS A 1 286 ? -138.144 128.328 179.891 1.00 150.83 330 LYS A CA 1
ATOM 2029 C C . LYS A 1 286 ? -137.304 128.549 181.143 1.00 150.83 330 LYS A C 1
ATOM 2030 O O . LYS A 1 286 ? -137.803 128.427 182.271 1.00 150.83 330 LYS A O 1
ATOM 2034 N N . GLY A 1 287 ? -136.022 128.869 180.958 1.00 151.01 331 GLY A N 1
ATOM 2035 C CA . GLY A 1 287 ? -135.186 129.225 182.097 1.00 151.01 331 GLY A CA 1
ATOM 2036 C C . GLY A 1 287 ? -135.735 130.414 182.865 1.00 151.01 331 GLY A C 1
ATOM 2037 O O . GLY A 1 287 ? -135.690 130.450 184.101 1.00 151.01 331 GLY A O 1
ATOM 2041 N N . GLY A 1 288 ? -136.261 131.402 182.142 1.00 147.47 332 GLY A N 1
ATOM 2042 C CA . GLY A 1 288 ? -136.893 132.534 182.806 1.00 147.47 332 GLY A CA 1
ATOM 2043 C C . GLY A 1 288 ? -138.084 132.126 183.656 1.00 147.47 332 GLY A C 1
ATOM 2044 O O . GLY A 1 288 ? -138.249 132.601 184.786 1.00 147.47 332 GLY A O 1
ATOM 2048 N N . PHE A 1 289 ? -138.941 131.255 183.115 1.00 144.60 333 PHE A N 1
ATOM 2049 C CA . PHE A 1 289 ? -140.062 130.726 183.889 1.00 144.60 333 PHE A CA 1
ATOM 2050 C C . PHE A 1 289 ? -139.574 130.034 185.153 1.00 144.60 333 PHE A C 1
ATOM 2051 O O . PHE A 1 289 ? -140.184 130.161 186.227 1.00 144.60 333 PHE A O 1
ATOM 2068 N N . GLY A 1 290 ? -138.483 129.280 185.035 1.00 145.80 334 GLY A N 1
ATOM 2069 C CA . GLY A 1 290 ? -137.937 128.608 186.201 1.00 145.80 334 GLY A CA 1
ATOM 2070 C C . GLY A 1 290 ? -137.476 129.588 187.261 1.00 145.80 334 GLY A C 1
ATOM 2071 O O . GLY A 1 290 ? -137.731 129.395 188.453 1.00 145.80 334 GLY A O 1
ATOM 2075 N N . LEU A 1 291 ? -136.798 130.658 186.839 1.00 142.88 335 LEU A N 1
ATOM 2076 C CA . LEU A 1 291 ? -136.380 131.690 187.784 1.00 142.88 335 LEU A CA 1
ATOM 2077 C C . LEU A 1 291 ? -137.581 132.316 188.478 1.00 142.88 335 LEU A C 1
ATOM 2078 O O . LEU A 1 291 ? -137.552 132.569 189.690 1.00 142.88 335 LEU A O 1
ATOM 2094 N N . LEU A 1 292 ? -138.644 132.580 187.717 1.00 140.67 336 LEU A N 1
ATOM 2095 C CA . LEU A 1 292 ? -139.843 133.183 188.290 1.00 140.67 336 LEU A CA 1
ATOM 2096 C C . LEU A 1 292 ? -140.443 132.288 189.367 1.00 140.67 336 LEU A C 1
ATOM 2097 O O . LEU A 1 292 ? -140.752 132.743 190.477 1.00 140.67 336 LEU A O 1
ATOM 2113 N N . ALA A 1 293 ? -140.627 131.006 189.048 1.00 142.05 337 ALA A N 1
ATOM 2114 C CA . ALA A 1 293 ? -141.205 130.089 190.024 1.00 142.05 337 ALA A CA 1
ATOM 2115 C C . ALA A 1 293 ? -140.298 129.921 191.237 1.00 142.05 337 ALA A C 1
ATOM 2116 O O . ALA A 1 293 ? -140.789 129.780 192.368 1.00 142.05 337 ALA A O 1
ATOM 2123 N N . GLY A 1 294 ? -138.981 129.951 191.027 1.00 141.24 338 GLY A N 1
ATOM 2124 C CA . GLY A 1 294 ? -138.064 129.893 192.152 1.00 141.24 338 GLY A CA 1
ATOM 2125 C C . GLY A 1 294 ? -138.232 131.076 193.082 1.00 141.24 338 GLY A C 1
ATOM 2126 O O . GLY A 1 294 ? -138.279 130.920 194.304 1.00 141.24 338 GLY A O 1
ATOM 2130 N N . TRP A 1 295 ? -138.329 132.278 192.511 1.00 136.98 339 TRP A N 1
ATOM 2131 C CA . TRP A 1 295 ? -138.545 133.471 193.325 1.00 136.98 339 TRP A CA 1
ATOM 2132 C C . TRP A 1 295 ? -139.860 133.384 194.088 1.00 136.98 339 TRP A C 1
ATOM 2133 O O . TRP A 1 295 ? -139.940 133.784 195.258 1.00 136.98 339 TRP A O 1
ATOM 2154 N N . TRP A 1 296 ? -140.903 132.864 193.437 1.00 136.83 340 TRP A N 1
ATOM 2155 C CA . TRP A 1 296 ? -142.198 132.718 194.096 1.00 136.83 340 TRP A CA 1
ATOM 2156 C C . TRP A 1 296 ? -142.096 131.804 195.310 1.00 136.83 340 TRP A C 1
ATOM 2157 O O . TRP A 1 296 ? -142.555 132.146 196.409 1.00 136.83 340 TRP A O 1
ATOM 2178 N N . GLY A 1 297 ? -141.503 130.626 195.123 1.00 139.39 341 GLY A N 1
ATOM 2179 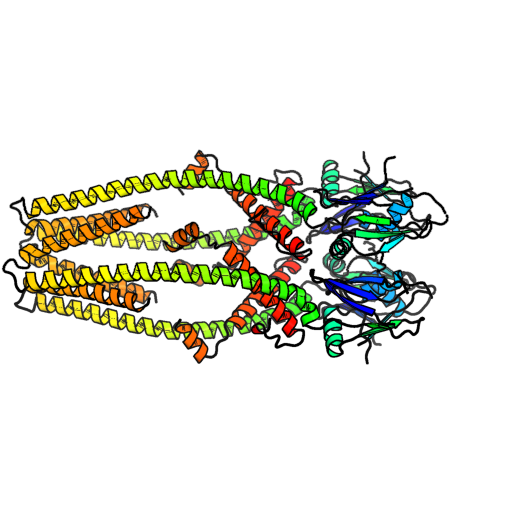C CA . GLY A 1 297 ? -141.344 129.712 196.242 1.00 139.39 341 GLY A CA 1
ATOM 2180 C C . GLY A 1 297 ? -140.467 130.287 197.336 1.00 139.39 341 GLY A C 1
ATOM 2181 O O . GLY A 1 297 ? -140.707 130.057 198.524 1.00 139.39 341 GLY A O 1
ATOM 2185 N N . VAL A 1 298 ? -139.447 131.056 196.948 1.00 138.77 342 VAL A N 1
ATOM 2186 C CA . VAL A 1 298 ? -138.572 131.700 197.923 1.00 138.77 342 VAL A CA 1
ATOM 2187 C C . VAL A 1 298 ? -139.372 132.633 198.817 1.00 138.77 342 VAL A C 1
ATOM 2188 O O . VAL A 1 298 ? -139.267 132.584 200.050 1.00 138.77 342 VAL A O 1
ATOM 2201 N N . VAL A 1 299 ? -140.169 133.511 198.209 1.00 137.19 343 VAL A N 1
ATOM 2202 C CA . VAL A 1 299 ? -140.899 134.479 199.018 1.00 137.19 343 VAL A CA 1
ATOM 2203 C C . VAL A 1 299 ? -141.965 133.782 199.851 1.00 137.19 343 VAL A C 1
ATOM 2204 O O . VAL A 1 299 ? -142.245 134.202 200.977 1.00 137.19 343 VAL A O 1
ATOM 2217 N N . TYR A 1 300 ? -142.551 132.696 199.342 1.00 138.03 344 TYR A N 1
ATOM 2218 C CA . TYR A 1 300 ? -143.529 131.956 200.137 1.00 138.03 344 TYR A CA 1
ATOM 2219 C C . TYR A 1 300 ? -142.875 131.349 201.374 1.00 138.03 344 TYR A C 1
ATOM 2220 O O . TYR A 1 300 ? -143.411 131.433 202.490 1.00 138.03 344 TYR A O 1
ATOM 2238 N N . TYR A 1 301 ? -141.698 130.747 201.189 1.00 137.42 345 TYR A N 1
ATOM 2239 C CA . TYR A 1 301 ? -140.960 130.167 202.305 1.00 137.42 345 TYR A CA 1
ATOM 2240 C C . TYR A 1 301 ? -140.601 131.231 203.330 1.00 137.42 345 TYR A C 1
ATOM 2241 O O . TYR A 1 301 ? -140.798 131.044 204.535 1.00 137.42 345 TYR A O 1
ATOM 2259 N N . VAL A 1 302 ? -140.076 132.365 202.863 1.00 135.35 346 VAL A N 1
ATOM 2260 C CA . VAL A 1 302 ? -139.647 133.410 203.787 1.00 135.35 346 VAL A CA 1
ATOM 2261 C C . VAL A 1 302 ? -140.845 134.054 204.469 1.00 135.35 346 VAL A C 1
ATOM 2262 O O . VAL A 1 302 ? -140.723 134.585 205.579 1.00 135.35 346 VAL A O 1
ATOM 2275 N N . THR A 1 303 ? -142.015 134.021 203.836 1.00 134.52 347 THR A N 1
ATOM 2276 C CA . THR A 1 303 ? -143.208 134.554 204.476 1.00 134.52 347 THR A CA 1
ATOM 2277 C C . THR A 1 303 ? -143.669 133.641 205.599 1.00 134.52 347 THR A C 1
ATOM 2278 O O . THR A 1 303 ? -143.721 134.045 206.766 1.00 134.52 347 THR A O 1
ATOM 2289 N N . PHE A 1 304 ? -143.994 132.395 205.264 1.00 135.15 348 PHE A N 1
ATOM 2290 C CA . PHE A 1 304 ? -144.653 131.520 206.225 1.00 135.15 348 PHE A CA 1
ATOM 2291 C C . PHE A 1 304 ? -143.655 130.705 207.035 1.00 135.15 348 PHE A C 1
ATOM 2292 O O . PHE A 1 304 ? -143.777 130.607 208.259 1.00 135.15 348 PHE A O 1
ATOM 2309 N N . HIS A 1 305 ? -142.663 130.130 206.367 1.00 139.61 349 HIS A N 1
ATOM 2310 C CA . HIS A 1 305 ? -141.627 129.338 207.025 1.00 139.61 349 HIS A CA 1
ATOM 2311 C C . HIS A 1 305 ? -140.409 130.190 207.369 1.00 139.61 349 HIS A C 1
ATOM 2312 O O . HIS A 1 305 ? -139.279 129.873 207.004 1.00 139.61 349 HIS A O 1
ATOM 2326 N N . THR A 1 306 ? -140.638 131.294 208.077 1.00 133.40 350 THR A N 1
ATOM 2327 C CA . THR A 1 306 ? -139.549 132.167 208.492 1.00 133.40 350 THR A CA 1
ATOM 2328 C C . THR A 1 306 ? -140.063 133.135 209.546 1.00 133.40 350 THR A C 1
ATOM 2329 O O . THR A 1 306 ? -141.247 133.477 209.570 1.00 133.40 350 THR A O 1
ATOM 2333 N N . GLU A 1 307 ? -139.151 133.569 210.415 1.00 129.41 351 GLU A N 1
ATOM 2334 C CA . GLU A 1 307 ? -139.472 134.488 211.498 1.00 129.41 351 GLU A CA 1
ATOM 2335 C C . GLU A 1 307 ? -139.244 135.948 211.133 1.00 129.41 351 GLU A C 1
ATOM 2336 O O . GLU A 1 307 ? -139.632 136.829 211.908 1.00 129.41 351 GLU A O 1
ATOM 2340 N N . PHE A 1 308 ? -138.621 136.228 209.985 1.00 127.17 352 PHE A N 1
ATOM 2341 C CA . PHE A 1 308 ? -138.412 137.611 209.572 1.00 127.17 352 PHE A CA 1
ATOM 2342 C C . PHE A 1 308 ? -139.737 138.328 209.361 1.00 127.17 352 PHE A C 1
ATOM 2343 O O . PHE A 1 308 ? -139.905 139.476 209.789 1.00 127.17 352 PHE A O 1
ATOM 2360 N N . GLY A 1 309 ? -140.685 137.669 208.705 1.00 124.57 353 GLY A N 1
ATOM 2361 C CA . GLY A 1 309 ? -141.979 138.254 208.444 1.00 124.57 353 GLY A CA 1
ATOM 2362 C C . GLY A 1 309 ? -141.971 139.151 207.222 1.00 124.57 353 GLY A C 1
ATOM 2363 O O . GLY A 1 309 ? -140.936 139.468 206.637 1.00 124.57 353 GLY A O 1
ATOM 2367 N N . TRP A 1 310 ? -143.178 139.578 206.847 1.00 126.33 354 TRP A N 1
ATOM 2368 C CA . TRP A 1 310 ? -143.372 140.393 205.652 1.00 126.33 354 TRP A CA 1
ATOM 2369 C C . TRP A 1 310 ? -142.591 141.701 205.698 1.00 126.33 354 TRP A C 1
ATOM 2370 O O . TRP A 1 310 ? -142.283 142.269 204.644 1.00 126.33 354 TRP A O 1
ATOM 2391 N N . ASP A 1 311 ? -142.262 142.189 206.896 1.00 127.32 355 ASP A N 1
ATOM 2392 C CA . ASP A 1 311 ? -141.624 143.496 207.027 1.00 127.32 355 ASP A CA 1
ATOM 2393 C C . ASP A 1 311 ? -140.292 143.546 206.290 1.00 127.32 355 ASP A C 1
ATOM 2394 O O . ASP A 1 311 ? -139.961 144.556 205.659 1.00 127.32 355 ASP A O 1
ATOM 2403 N N . LEU A 1 312 ? -139.519 142.466 206.354 1.00 125.92 356 LEU A N 1
ATOM 2404 C CA . LEU A 1 312 ? -138.242 142.370 205.660 1.00 125.92 356 LEU A CA 1
ATOM 2405 C C . LEU A 1 312 ? -138.368 141.828 204.241 1.00 125.92 356 LEU A C 1
ATOM 2406 O O . LEU A 1 312 ? -137.343 141.589 203.594 1.00 125.92 356 LEU A O 1
ATOM 2410 N N . VAL A 1 313 ? -139.592 141.638 203.746 1.00 128.74 357 VAL A N 1
ATOM 2411 C CA . VAL A 1 313 ? -139.847 140.972 202.472 1.00 128.74 357 VAL A CA 1
ATOM 2412 C C . VAL A 1 313 ? -140.183 142.011 201.416 1.00 128.74 357 VAL A C 1
ATOM 2413 O O . VAL A 1 313 ? -139.508 142.105 200.384 1.00 128.74 357 VAL A O 1
ATOM 2426 N N . GLU A 1 314 ? -141.249 142.770 201.667 1.00 126.89 358 GLU A N 1
ATOM 2427 C CA . GLU A 1 314 ? -141.696 143.824 200.759 1.00 126.89 358 GLU A CA 1
ATOM 2428 C C . GLU A 1 314 ? -140.589 144.752 200.279 1.00 126.89 358 GLU A C 1
ATOM 2429 O O . GLU A 1 314 ? -140.555 145.051 199.075 1.00 126.89 358 GLU A O 1
ATOM 2441 N N . PRO A 1 315 ? -139.696 145.272 201.129 1.00 130.33 359 PRO A N 1
ATOM 2442 C CA . PRO A 1 315 ? -138.652 146.154 200.583 1.00 130.33 359 PRO A CA 1
ATOM 2443 C C . PRO A 1 315 ? -137.740 145.452 199.599 1.00 130.33 359 PRO A C 1
ATOM 2444 O O . PRO A 1 315 ? -137.583 145.920 198.461 1.00 130.33 359 PRO A O 1
ATOM 2455 N N . VAL A 1 316 ? -137.177 144.309 199.997 1.00 132.26 360 VAL A N 1
ATOM 2456 C CA . VAL A 1 316 ? -136.158 143.637 199.193 1.00 132.26 360 VAL A CA 1
ATOM 2457 C C . VAL A 1 316 ? -136.695 143.342 197.802 1.00 132.26 360 VAL A C 1
ATOM 2458 O O . VAL A 1 316 ? -136.129 143.780 196.791 1.00 132.26 360 VAL A O 1
ATOM 2471 N N . THR A 1 317 ? -137.832 142.642 197.743 1.00 132.75 361 THR A N 1
ATOM 2472 C CA . THR A 1 317 ? -138.429 142.284 196.463 1.00 132.75 361 THR A CA 1
ATOM 2473 C C . THR A 1 317 ? -138.691 143.519 195.617 1.00 132.75 361 THR A C 1
ATOM 2474 O O . THR A 1 317 ? -138.458 143.501 194.401 1.00 132.75 361 THR A O 1
ATOM 2485 N N . TYR A 1 318 ? -139.111 144.620 196.248 1.00 132.65 362 TYR A N 1
ATOM 2486 C CA . TYR A 1 318 ? -139.319 145.849 195.496 1.00 132.65 362 TYR A CA 1
ATOM 2487 C C . TYR A 1 318 ? -138.025 146.270 194.827 1.00 132.65 362 TYR A C 1
ATOM 2488 O O . TYR A 1 318 ? -137.971 146.431 193.600 1.00 132.65 362 TYR A O 1
ATOM 2506 N N . LEU A 1 319 ? -136.957 146.384 195.624 1.00 134.01 363 LEU A N 1
ATOM 2507 C CA . LEU A 1 319 ? -135.633 146.644 195.077 1.00 134.01 363 LEU A CA 1
ATOM 2508 C C . LEU A 1 319 ? -135.312 145.630 193.995 1.00 134.01 363 LEU A C 1
ATOM 2509 O O . LEU A 1 319 ? -134.908 145.997 192.884 1.00 134.01 363 LEU A O 1
ATOM 2513 N N . ALA A 1 320 ? -135.599 144.353 194.275 1.00 136.32 364 ALA A N 1
ATOM 2514 C CA . ALA A 1 320 ? -135.331 143.302 193.304 1.00 136.32 364 ALA A CA 1
ATOM 2515 C C . ALA A 1 320 ? -136.064 143.584 192.006 1.00 136.32 364 ALA A C 1
ATOM 2516 O O . ALA A 1 320 ? -135.452 143.598 190.930 1.00 136.32 364 ALA A O 1
ATOM 2523 N N . GLY A 1 321 ? -137.360 143.900 192.104 1.00 138.15 365 GLY A N 1
ATOM 2524 C CA . GLY A 1 321 ? -138.122 144.231 190.914 1.00 138.15 365 GLY A CA 1
ATOM 2525 C C . GLY A 1 321 ? -137.491 145.375 190.153 1.00 138.15 365 GLY A C 1
ATOM 2526 O O . GLY A 1 321 ? -137.268 145.283 188.941 1.00 138.15 365 GLY A O 1
ATOM 2530 N N . LEU A 1 322 ? -137.109 146.429 190.880 1.00 140.01 366 LEU A N 1
ATOM 2531 C CA . LEU A 1 322 ? -136.445 147.565 190.257 1.00 140.01 366 LEU A CA 1
ATOM 2532 C C . LEU A 1 322 ? -135.195 147.107 189.528 1.00 140.01 366 LEU A C 1
ATOM 2533 O O . LEU A 1 322 ? -134.994 147.430 188.349 1.00 140.01 366 LEU A O 1
ATOM 2549 N N . THR A 1 323 ? -134.384 146.282 190.198 1.00 139.86 367 THR A N 1
ATOM 2550 C CA . THR A 1 323 ? -133.156 145.795 189.586 1.00 139.86 367 THR A CA 1
ATOM 2551 C C . THR A 1 323 ? -133.458 145.048 188.300 1.00 139.86 367 THR A C 1
ATOM 2552 O O . THR A 1 323 ? -132.766 145.241 187.292 1.00 139.86 367 THR A O 1
ATOM 2563 N N . THR A 1 324 ? -134.528 144.242 188.299 1.00 141.52 368 THR A N 1
ATOM 2564 C CA . THR A 1 324 ? -134.915 143.536 187.083 1.00 141.52 368 THR A CA 1
ATOM 2565 C C . THR A 1 324 ? -135.137 144.522 185.953 1.00 141.52 368 THR A C 1
ATOM 2566 O O . THR A 1 324 ? -134.533 144.396 184.879 1.00 141.52 368 THR A O 1
ATOM 2577 N N . ILE A 1 325 ? -135.943 145.557 186.215 1.00 141.55 369 ILE A N 1
ATOM 2578 C CA . ILE A 1 325 ? -136.150 146.612 185.228 1.00 141.55 369 ILE A CA 1
ATOM 2579 C C . ILE A 1 325 ? -134.809 147.194 184.820 1.00 141.55 369 ILE A C 1
ATOM 2580 O O . ILE A 1 325 ? -134.482 147.264 183.626 1.00 141.55 369 ILE A O 1
ATOM 2596 N N . MET A 1 326 ? -133.985 147.537 185.818 1.00 145.74 370 MET A N 1
ATOM 2597 C CA . MET A 1 326 ? -132.654 148.065 185.552 1.00 145.74 370 MET A CA 1
ATOM 2598 C C . MET A 1 326 ? -131.888 147.123 184.642 1.00 145.74 370 MET A C 1
ATOM 2599 O O . MET A 1 326 ? -131.377 147.534 183.592 1.00 145.74 370 MET A O 1
ATOM 2603 N N . GLY A 1 327 ? -131.897 145.830 184.983 1.00 150.48 371 GLY A N 1
ATOM 2604 C CA . GLY A 1 327 ? -131.244 144.849 184.137 1.00 150.48 371 GLY A CA 1
ATOM 2605 C C . GLY A 1 327 ? -131.785 144.889 182.725 1.00 150.48 371 GLY A C 1
ATOM 2606 O O . GLY A 1 327 ? -131.035 145.112 181.767 1.00 150.48 371 GLY A O 1
ATOM 2610 N N . GLY A 1 328 ? -133.110 144.777 182.592 1.00 151.99 372 GLY A N 1
ATOM 2611 C CA . GLY A 1 328 ? -133.717 144.851 181.278 1.00 151.99 372 GLY A CA 1
ATOM 2612 C C . GLY A 1 328 ? -133.390 146.159 180.594 1.00 151.99 372 GLY A C 1
ATOM 2613 O O . GLY A 1 328 ? -133.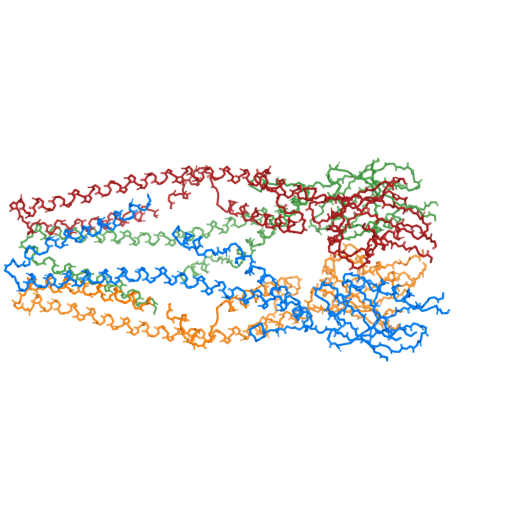050 146.184 179.407 1.00 151.99 372 GLY A O 1
ATOM 2617 N N . TYR A 1 329 ? -133.391 147.248 181.364 1.00 148.61 373 TYR A N 1
ATOM 2618 C CA . TYR A 1 329 ? -133.059 148.548 180.806 1.00 148.61 373 TYR A CA 1
ATOM 2619 C C . TYR A 1 329 ? -131.652 148.518 180.235 1.00 148.61 373 TYR A C 1
ATOM 2620 O O . TYR A 1 329 ? -131.438 148.850 179.060 1.00 148.61 373 TYR A O 1
ATOM 2638 N N . LEU A 1 330 ? -130.701 148.009 181.029 1.00 149.75 374 LEU A N 1
ATOM 2639 C CA . LEU A 1 330 ? -129.321 147.912 180.575 1.00 149.75 374 LEU A CA 1
ATOM 2640 C C . LEU A 1 330 ? -129.226 147.101 179.299 1.00 149.75 374 LEU A C 1
ATOM 2641 O O . LEU A 1 330 ? -128.443 147.439 178.401 1.00 149.75 374 LEU A O 1
ATOM 2657 N N . TRP A 1 331 ? -130.053 146.056 179.180 1.00 154.46 375 TRP A N 1
ATOM 2658 C CA . TRP A 1 331 ? -130.007 145.223 177.988 1.00 154.46 375 TRP A CA 1
ATOM 2659 C C . TRP A 1 331 ? -130.275 146.061 176.751 1.00 154.46 375 TRP A C 1
ATOM 2660 O O . TRP A 1 331 ? -129.483 146.051 175.801 1.00 154.46 375 TRP A O 1
ATOM 2681 N N . PHE A 1 332 ? -131.340 146.867 176.782 1.00 156.50 376 PHE A N 1
ATOM 2682 C CA . PHE A 1 332 ? -131.609 147.742 175.649 1.00 156.50 376 PHE A CA 1
ATOM 2683 C C . PHE A 1 332 ? -130.497 148.763 175.492 1.00 156.50 376 PHE A C 1
ATOM 2684 O O . PHE A 1 332 ? -130.068 149.062 174.370 1.00 156.50 376 PHE A O 1
ATOM 2701 N N . LEU A 1 333 ? -129.968 149.256 176.612 1.00 151.55 377 LEU A N 1
ATOM 2702 C CA . LEU A 1 333 ? -128.867 150.203 176.548 1.00 151.55 377 LEU A CA 1
ATOM 2703 C C . LEU A 1 333 ? -127.609 149.564 175.985 1.00 151.55 377 LEU A C 1
ATOM 2704 O O . LEU A 1 333 ? -126.719 150.284 175.521 1.00 151.55 377 LEU A O 1
ATOM 2720 N N . TYR A 1 334 ? -127.519 148.232 176.012 1.00 155.70 378 TYR A N 1
ATOM 2721 C CA . TYR A 1 334 ? -126.387 147.549 175.405 1.00 155.70 378 TYR A CA 1
ATOM 2722 C C . TYR A 1 334 ? -126.608 147.303 173.918 1.00 155.70 378 TYR A C 1
ATOM 2723 O O . TYR A 1 334 ? -125.638 147.078 173.185 1.00 155.70 378 TYR A O 1
ATOM 2741 N N . ILE A 1 335 ? -127.857 147.348 173.448 1.00 157.87 379 ILE A N 1
ATOM 2742 C CA . ILE A 1 335 ? -128.116 147.130 172.026 1.00 157.87 379 ILE A CA 1
ATOM 2743 C C . ILE A 1 335 ? -127.584 148.299 171.208 1.00 157.87 379 ILE A C 1
ATOM 2744 O O . ILE A 1 335 ? -126.690 148.139 170.369 1.00 157.87 379 ILE A O 1
ATOM 2760 N N . ASN A 1 336 ? -128.116 149.490 171.452 1.00 153.55 380 ASN A N 1
ATOM 2761 C CA . ASN A 1 336 ? -127.784 150.661 170.656 1.00 153.55 380 ASN A CA 1
ATOM 2762 C C . ASN A 1 336 ? -126.654 151.459 171.298 1.00 153.55 380 ASN A C 1
ATOM 2763 O O . ASN A 1 336 ? -125.488 151.073 171.225 1.00 153.55 380 ASN A O 1
ATOM 2774 N N . ARG A 1 351 ? -129.610 140.749 162.239 1.00 155.72 395 ARG A N 1
ATOM 2775 C CA . ARG A 1 351 ? -128.165 140.902 162.359 1.00 155.72 395 ARG A CA 1
ATOM 2776 C C . ARG A 1 351 ? -127.492 139.567 162.667 1.00 155.72 395 ARG A C 1
ATOM 2777 O O . ARG A 1 351 ? -126.371 139.313 162.225 1.00 155.72 395 ARG A O 1
ATOM 2780 N N . ARG A 1 352 ? -128.186 138.714 163.423 1.00 156.73 396 ARG A N 1
ATOM 2781 C CA . ARG A 1 352 ? -127.641 137.427 163.838 1.00 156.73 396 ARG A CA 1
ATOM 2782 C C . ARG A 1 352 ? -127.982 136.312 162.858 1.00 156.73 396 ARG A C 1
ATOM 2783 O O . ARG A 1 352 ? -127.132 135.464 162.566 1.00 156.73 396 ARG A O 1
ATOM 2787 N N . GLN A 1 353 ? -129.212 136.296 162.343 1.00 155.44 397 GLN A N 1
ATOM 2788 C CA . GLN A 1 353 ? -129.612 135.248 161.414 1.00 155.44 397 GLN A CA 1
ATOM 2789 C C . GLN A 1 353 ? -128.939 135.402 160.059 1.00 155.44 397 GLN A C 1
ATOM 2790 O O . GLN A 1 353 ? -128.797 134.408 159.337 1.00 155.44 397 GLN A O 1
ATOM 2804 N N . HIS A 1 354 ? -128.543 136.625 159.694 1.00 154.76 398 HIS A N 1
ATOM 2805 C CA . HIS A 1 354 ? -127.688 136.822 158.530 1.00 154.76 398 HIS A CA 1
ATOM 2806 C C . HIS A 1 354 ? -126.450 135.943 158.624 1.00 154.76 398 HIS A C 1
ATOM 2807 O O . HIS A 1 354 ? -126.076 135.260 157.664 1.00 154.76 398 HIS A O 1
ATOM 2821 N N . ALA A 1 355 ? -125.814 135.935 159.797 1.00 155.44 399 ALA A N 1
ATOM 2822 C CA . ALA A 1 355 ? -124.629 135.113 160.000 1.00 155.44 399 ALA A CA 1
ATOM 2823 C C . ALA A 1 355 ? -124.969 133.630 159.989 1.00 155.44 399 ALA A C 1
ATOM 2824 O O . ALA A 1 355 ? -124.186 132.821 159.479 1.00 155.44 399 ALA A O 1
ATOM 2831 N N . LEU A 1 356 ? -126.125 133.252 160.537 1.00 152.11 400 LEU A N 1
ATOM 2832 C CA . LEU A 1 356 ? -126.506 131.844 160.545 1.00 152.11 400 LEU A CA 1
ATOM 2833 C C . LEU A 1 356 ? -126.734 131.332 159.129 1.00 152.11 400 LEU A C 1
ATOM 2834 O O . LEU A 1 356 ? -126.417 130.178 158.821 1.00 152.11 400 LEU A O 1
ATOM 2838 N N . TYR A 1 357 ? -127.259 132.182 158.245 1.00 152.55 401 TYR A N 1
ATOM 2839 C CA . TYR A 1 357 ? -127.430 131.785 156.851 1.00 152.55 401 TYR A CA 1
ATOM 2840 C C . TYR A 1 357 ? -126.107 131.813 156.100 1.00 152.55 401 TYR A C 1
ATOM 2841 O O . TYR A 1 357 ? -125.863 130.957 155.242 1.00 152.55 401 TYR A O 1
ATOM 2859 N N . GLU A 1 358 ? -125.249 132.794 156.395 1.00 152.55 402 GLU A N 1
ATOM 2860 C CA . GLU A 1 358 ? -123.919 132.818 155.796 1.00 152.55 402 GLU A CA 1
ATOM 2861 C C . GLU A 1 358 ? -123.140 131.556 156.147 1.00 152.55 402 GLU A C 1
ATOM 2862 O O . GLU A 1 358 ? -122.376 131.038 155.324 1.00 152.55 402 GLU A O 1
ATOM 2866 N N . MET A 1 359 ? -123.328 131.044 157.365 1.00 150.71 403 MET A N 1
ATOM 2867 C CA . MET A 1 359 ? -122.703 129.785 157.752 1.00 150.71 403 MET A CA 1
ATOM 2868 C C . MET A 1 359 ? -123.430 128.594 157.142 1.00 150.71 403 MET A C 1
ATOM 2869 O O . MET A 1 359 ? -122.799 127.583 156.816 1.00 150.71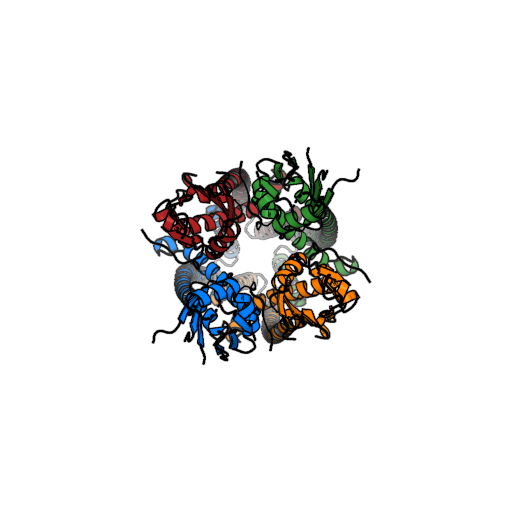 403 MET A O 1
ATOM 2873 N N . LYS A 1 360 ? -124.751 128.694 156.983 1.00 147.72 404 LYS A N 1
ATOM 2874 C CA . LYS A 1 360 ? -125.511 127.624 156.351 1.00 147.72 404 LYS A CA 1
ATOM 2875 C C . LYS A 1 360 ? -125.257 127.585 154.850 1.00 147.72 404 LYS A C 1
ATOM 2876 O O . LYS A 1 360 ? -125.306 126.515 154.234 1.00 147.72 404 LYS A O 1
ATOM 2895 N N . GLY A 1 361 ? -124.993 128.741 154.247 1.00 149.26 405 GLY A N 1
ATOM 2896 C CA . GLY A 1 361 ? -124.772 128.821 152.817 1.00 149.26 405 GLY A CA 1
ATOM 2897 C C . GLY A 1 361 ? -126.067 128.955 152.045 1.00 149.26 405 GLY A C 1
ATOM 2898 O O . GLY A 1 361 ? -126.283 128.250 151.054 1.00 149.26 405 GLY A O 1
ATOM 2902 N N . PHE A 1 362 ? -126.935 129.860 152.492 1.00 145.08 406 PHE A N 1
ATOM 2903 C CA . PHE A 1 362 ? -128.227 130.097 151.868 1.00 145.08 406 PHE A CA 1
ATOM 2904 C C . PHE A 1 362 ? -128.160 131.349 151.001 1.00 145.08 406 PHE A C 1
ATOM 2905 O O . PHE A 1 362 ? -127.381 132.268 151.267 1.00 145.08 406 PHE A O 1
ATOM 2922 N N . ASP A 1 363 ? -128.994 131.377 149.962 1.00 142.03 407 ASP A N 1
ATOM 2923 C CA . ASP A 1 363 ? -129.030 132.463 148.986 1.00 142.03 407 ASP A CA 1
ATOM 2924 C C . ASP A 1 363 ? -130.390 133.140 149.074 1.00 142.03 407 ASP A C 1
ATOM 2925 O O . ASP A 1 363 ? -131.418 132.517 148.788 1.00 142.03 407 ASP A O 1
ATOM 2929 N N . ILE A 1 364 ? -130.391 134.413 149.461 1.00 140.80 408 ILE A N 1
ATOM 2930 C CA . ILE A 1 364 ? -131.629 135.165 149.633 1.00 140.80 408 ILE A CA 1
ATOM 2931 C C . ILE A 1 364 ? -131.986 135.935 148.371 1.00 140.80 408 ILE A C 1
ATOM 2932 O O . ILE A 1 364 ? -133.153 135.972 147.972 1.00 140.80 408 ILE A O 1
ATOM 2948 N N . GLU A 1 365 ? -130.999 136.575 147.740 1.00 134.62 409 GLU A N 1
ATOM 2949 C CA . GLU A 1 365 ? -131.254 137.276 146.487 1.00 134.62 409 GLU A CA 1
ATOM 2950 C C . GLU A 1 365 ? -131.761 136.315 145.422 1.00 134.62 409 GLU A C 1
ATOM 2951 O O . GLU A 1 365 ? -132.730 136.613 144.712 1.00 134.62 409 GLU A O 1
ATOM 2955 N N . ARG A 1 366 ? -131.122 135.149 145.307 1.00 133.58 410 ARG A N 1
ATOM 2956 C CA . ARG A 1 366 ? -131.580 134.124 144.376 1.00 133.58 410 ARG A CA 1
ATOM 2957 C C . ARG A 1 366 ? -133.006 133.696 144.695 1.00 133.58 410 ARG A C 1
ATOM 2958 O O . ARG A 1 366 ? -133.838 133.545 143.794 1.00 133.58 410 ARG A O 1
ATOM 2971 N N . TRP A 1 367 ? -133.294 133.479 145.978 1.00 133.18 411 TRP A N 1
ATOM 2972 C CA . TRP A 1 367 ? -134.628 133.065 146.399 1.00 133.18 411 TRP A CA 1
ATOM 2973 C C . TRP A 1 367 ? -135.679 134.085 145.978 1.00 133.18 411 TRP A C 1
ATOM 2974 O O . TRP A 1 367 ? -136.703 133.736 145.375 1.00 133.18 411 TRP A O 1
ATOM 2995 N N . GLU A 1 368 ? -135.434 135.357 146.291 1.00 132.79 412 GLU A N 1
ATOM 2996 C CA . GLU A 1 368 ? -136.389 136.404 145.957 1.00 132.79 412 GLU A CA 1
ATOM 2997 C C . GLU A 1 368 ? -136.548 136.536 144.449 1.00 132.79 412 GLU A C 1
ATOM 2998 O O . GLU A 1 368 ? -137.653 136.784 143.949 1.00 132.79 412 GLU A O 1
ATOM 3010 N N . GLN A 1 369 ? -135.452 136.367 143.706 1.00 129.02 413 GLN A N 1
ATOM 3011 C CA . GLN A 1 369 ? -135.531 136.429 142.253 1.00 129.02 413 GLN A CA 1
ATOM 3012 C C . GLN A 1 369 ? -136.403 135.307 141.712 1.00 129.02 413 GLN A C 1
ATOM 3013 O O . GLN A 1 369 ? -137.236 135.530 140.825 1.00 129.02 413 GLN A O 1
ATOM 3027 N N . LEU A 1 370 ? -136.211 134.091 142.228 1.00 127.73 414 LEU A N 1
ATOM 3028 C CA . LEU A 1 370 ? -137.057 132.967 141.844 1.00 127.73 414 LEU A CA 1
ATOM 3029 C C . LEU A 1 370 ? -138.521 133.277 142.109 1.00 127.73 414 LEU A C 1
ATOM 3030 O O . LEU A 1 370 ? -139.385 133.040 141.255 1.00 127.73 414 LEU A O 1
ATOM 3046 N N . VAL A 1 371 ? -138.812 133.815 143.293 1.00 125.61 415 VAL A N 1
ATOM 3047 C CA . VAL A 1 371 ? -140.196 134.085 143.675 1.00 125.61 415 VAL A CA 1
ATOM 3048 C C . VAL A 1 371 ? -140.820 135.099 142.725 1.00 125.61 415 VAL A C 1
ATOM 3049 O O . VAL A 1 371 ? -141.944 134.917 142.237 1.00 125.61 415 VAL A O 1
ATOM 3062 N N . GLN A 1 372 ? -140.095 136.179 142.442 1.00 125.70 416 GLN A N 1
ATOM 3063 C CA . GLN A 1 372 ? -140.667 137.232 141.615 1.00 125.70 416 GLN A CA 1
ATOM 3064 C C . GLN A 1 372 ? -140.823 136.770 140.172 1.00 125.70 416 GLN A C 1
ATOM 3065 O O . GLN A 1 372 ? -141.815 137.106 139.512 1.00 125.70 416 GLN A O 1
ATOM 3079 N N . ASP A 1 373 ? -139.861 135.993 139.667 1.00 117.74 417 ASP A N 1
ATOM 3080 C CA . ASP A 1 373 ? -139.990 135.446 138.322 1.00 117.74 417 ASP A CA 1
ATOM 3081 C C . ASP A 1 373 ? -141.197 134.527 138.229 1.00 117.74 417 ASP A C 1
ATOM 3082 O O . ASP A 1 373 ? -141.958 134.579 137.254 1.00 117.74 417 ASP A O 1
ATOM 3086 N N . ALA A 1 374 ? -141.395 133.687 139.247 1.00 117.27 418 ALA A N 1
ATOM 3087 C CA . ALA A 1 374 ? -142.556 132.808 139.278 1.00 117.27 418 ALA A CA 1
ATOM 3088 C C . ALA A 1 374 ? -143.848 133.608 139.251 1.00 117.27 418 ALA A C 1
ATOM 3089 O O . ALA A 1 374 ? -144.780 133.276 138.511 1.00 117.27 418 ALA A O 1
ATOM 3096 N N . ASN A 1 375 ? -143.926 134.667 140.057 1.00 116.37 419 ASN A N 1
ATOM 3097 C CA . ASN A 1 375 ? -145.155 135.454 140.104 1.00 116.37 419 ASN A CA 1
ATOM 3098 C C . ASN A 1 375 ? -145.423 136.140 138.770 1.00 116.37 419 ASN A C 1
ATOM 3099 O O . ASN A 1 375 ? -146.562 136.149 138.283 1.00 116.37 419 ASN A O 1
ATOM 3110 N N . ALA A 1 376 ? -144.384 136.711 138.159 1.00 113.35 420 ALA A N 1
ATOM 3111 C CA . ALA A 1 376 ? -144.558 137.367 136.868 1.00 113.35 420 ALA A CA 1
ATOM 3112 C C . ALA A 1 376 ? -145.008 136.373 135.807 1.00 113.35 420 ALA A C 1
ATOM 3113 O O . ALA A 1 376 ? -145.851 136.689 134.957 1.00 113.35 420 ALA A O 1
ATOM 3120 N N . LEU A 1 377 ? -144.470 135.158 135.855 1.00 111.13 421 LEU A N 1
ATOM 3121 C CA . LEU A 1 377 ? -144.836 134.158 134.863 1.00 111.13 421 LEU A CA 1
ATOM 3122 C C . LEU A 1 377 ? -146.261 133.665 135.087 1.00 111.13 421 LEU A C 1
ATOM 3123 O O . LEU A 1 377 ? -146.990 133.395 134.124 1.00 111.13 421 LEU A O 1
ATOM 3139 N N . ARG A 1 378 ? -146.681 133.559 136.351 1.00 110.93 422 ARG A N 1
ATOM 3140 C CA . ARG A 1 378 ? -148.085 133.292 136.648 1.00 110.93 422 ARG A CA 1
ATOM 3141 C C . ARG A 1 378 ? -148.979 134.363 136.055 1.00 110.93 422 ARG A C 1
ATOM 3142 O O . ARG A 1 378 ? -150.040 134.062 135.497 1.00 110.93 422 ARG A O 1
ATOM 3163 N N . ARG A 1 379 ? -148.578 135.624 136.189 1.00 110.26 423 ARG A N 1
ATOM 3164 C CA . ARG A 1 379 ? -149.396 136.705 135.656 1.00 110.26 423 ARG A CA 1
ATOM 3165 C C . ARG A 1 379 ? -149.477 136.634 134.139 1.00 110.26 423 ARG A C 1
ATOM 3166 O O . ARG A 1 379 ? -150.541 136.871 133.559 1.00 110.26 423 ARG A O 1
ATOM 3187 N N . GLU A 1 380 ? -148.368 136.293 133.482 1.00 104.97 424 GLU A N 1
ATOM 3188 C CA . GLU A 1 380 ? -148.393 136.119 132.032 1.00 104.97 424 GLU A CA 1
ATOM 3189 C C . GLU A 1 380 ? -149.348 134.998 131.635 1.00 104.97 424 GLU A C 1
ATOM 3190 O O . GLU A 1 380 ? -150.146 135.141 130.693 1.00 104.97 424 GLU A O 1
ATOM 3194 N N . ILE A 1 381 ? -149.272 133.870 132.346 1.00 104.30 425 ILE A N 1
ATOM 3195 C CA . ILE A 1 381 ? -150.166 132.749 132.076 1.00 104.30 425 ILE A CA 1
ATOM 3196 C C . ILE A 1 381 ? -151.614 133.173 132.243 1.00 104.30 425 ILE A C 1
ATOM 3197 O O . ILE A 1 381 ? -152.472 132.830 131.425 1.00 104.30 425 ILE A O 1
ATOM 3213 N N . ARG A 1 382 ? -151.912 133.915 133.304 1.00 106.34 426 ARG A N 1
ATOM 3214 C CA . ARG A 1 382 ? -153.298 134.277 133.557 1.00 106.34 426 ARG A CA 1
ATOM 3215 C C . ARG A 1 382 ? -153.792 135.286 132.534 1.00 106.34 426 ARG A C 1
ATOM 3216 O O . ARG A 1 382 ? -154.969 135.262 132.156 1.00 106.34 426 ARG A O 1
ATOM 3237 N N . VAL A 1 383 ? -152.903 136.150 132.046 1.00 101.38 427 VAL A N 1
ATOM 3238 C CA . VAL A 1 383 ? -153.274 137.068 130.975 1.00 101.38 427 VAL A CA 1
ATOM 3239 C C . VAL A 1 383 ? -153.677 136.286 129.734 1.00 101.38 427 VAL A C 1
ATOM 3240 O O . VAL A 1 383 ? -154.777 136.465 129.194 1.00 101.38 427 VAL A O 1
ATOM 3253 N N . ILE A 1 384 ? -152.804 135.386 129.274 1.00 101.07 428 ILE A N 1
ATOM 3254 C CA . ILE A 1 384 ? -153.143 134.632 128.070 1.00 101.07 428 ILE A CA 1
ATOM 3255 C C . ILE A 1 384 ? -154.316 133.691 128.314 1.00 101.07 428 ILE A C 1
ATOM 3256 O O . ILE A 1 384 ? -154.989 133.286 127.361 1.00 101.07 428 ILE A O 1
ATOM 3272 N N . ALA A 1 385 ? -154.581 133.332 129.571 1.00 102.52 429 ALA A N 1
ATOM 3273 C CA . ALA A 1 385 ? -155.783 132.579 129.895 1.00 102.52 429 ALA A CA 1
ATOM 3274 C C . ALA A 1 385 ? -157.027 133.434 129.742 1.00 102.52 429 ALA A C 1
ATOM 3275 O O . ALA A 1 385 ? -158.085 132.928 129.358 1.00 102.52 429 ALA A O 1
ATOM 3282 N N . VAL A 1 386 ? -156.926 134.722 130.061 1.00 101.36 430 VAL A N 1
ATOM 3283 C CA . VAL A 1 386 ? -158.031 135.635 129.792 1.00 101.36 430 VAL A CA 1
ATOM 3284 C C . VAL A 1 386 ? -158.231 135.782 128.294 1.00 101.36 430 VAL A C 1
ATOM 3285 O O . VAL A 1 386 ? -159.364 135.900 127.813 1.00 101.36 430 VAL A O 1
ATOM 3298 N N . GLU A 1 387 ? -157.134 135.804 127.537 1.00 98.10 431 GLU A N 1
ATOM 3299 C CA . GLU A 1 387 ? -157.240 135.906 126.086 1.00 98.10 431 GLU A CA 1
ATOM 3300 C C . GLU A 1 387 ? -158.014 134.724 125.516 1.00 98.10 431 GLU A C 1
ATOM 3301 O O . GLU A 1 387 ? -158.946 134.901 124.725 1.00 98.10 431 GLU A O 1
ATOM 3313 N N . TYR A 1 388 ? -157.641 133.518 125.916 1.00 98.23 432 TYR A N 1
ATOM 3314 C CA . TYR A 1 388 ? -158.415 132.311 125.668 1.00 98.23 432 TYR A CA 1
ATOM 3315 C C . TYR A 1 388 ? -159.488 132.203 126.755 1.00 98.23 432 TYR A C 1
ATOM 3316 O O . TYR A 1 388 ? -159.826 133.193 127.409 1.00 98.23 432 TYR A O 1
ATOM 3334 N N . ASP A 1 389 ? -160.076 131.021 126.922 1.00 104.34 433 ASP A N 1
ATOM 3335 C CA . ASP A 1 389 ? -161.004 130.792 128.019 1.00 104.34 433 ASP A CA 1
ATOM 3336 C C . ASP A 1 389 ? -160.304 130.887 129.370 1.00 104.34 433 ASP A C 1
ATOM 3337 O O . ASP A 1 389 ? -159.149 130.485 129.530 1.00 104.34 433 ASP A O 1
ATOM 3346 N N . VAL A 1 390 ? -161.041 131.405 130.348 1.00 105.54 434 VAL A N 1
ATOM 3347 C CA . VAL A 1 390 ? -160.589 131.644 131.715 1.00 105.54 434 VAL A CA 1
ATOM 3348 C C . VAL A 1 390 ? -160.660 130.370 132.550 1.00 105.54 434 VAL A C 1
ATOM 3349 O O . VAL A 1 390 ? -161.054 129.308 132.055 1.00 105.54 434 VAL A O 1
ATOM 3353 N N . ASP A 1 391 ? -160.242 130.474 133.815 1.00 100.65 435 ASP A N 1
ATOM 3354 C CA . ASP A 1 391 ? -160.316 129.385 134.785 1.00 100.65 435 ASP A CA 1
ATOM 3355 C C . ASP A 1 391 ? -159.347 128.254 134.476 1.00 100.65 435 ASP A C 1
ATOM 3356 O O . ASP A 1 391 ? -159.753 127.129 134.170 1.00 100.65 435 ASP A O 1
ATOM 3360 N N . TRP A 1 392 ? -158.055 128.565 134.560 1.00 105.91 436 TRP A N 1
ATOM 3361 C CA . TRP A 1 392 ? -156.988 127.592 134.370 1.00 105.91 436 TRP A CA 1
ATOM 3362 C C . TRP A 1 392 ? -156.606 126.850 135.649 1.00 105.91 436 TRP A C 1
ATOM 3363 O O . TRP A 1 392 ? -155.843 125.880 135.570 1.00 105.91 436 TRP A O 1
ATOM 3384 N N . ASP A 1 393 ? -157.119 127.266 136.813 1.00 114.70 437 ASP A N 1
ATOM 3385 C CA . ASP A 1 393 ? -157.095 126.464 138.043 1.00 114.70 437 ASP A CA 1
ATOM 3386 C C . ASP A 1 393 ? -155.663 126.101 138.454 1.00 114.70 437 ASP A C 1
ATOM 3387 O O . ASP A 1 393 ? -155.230 124.950 138.374 1.00 114.70 437 ASP A O 1
ATOM 3396 N N . GLU A 1 394 ? -154.933 127.135 138.874 1.00 109.65 438 GLU A N 1
ATOM 3397 C CA . GLU A 1 394 ? -153.537 126.959 139.262 1.00 109.65 438 GLU A CA 1
ATOM 3398 C C . GLU A 1 394 ? -153.391 125.942 140.386 1.00 109.65 438 GLU A C 1
ATOM 3399 O O . GLU A 1 394 ? -152.463 125.125 140.378 1.00 109.65 438 GLU A O 1
ATOM 3411 N N . THR A 1 395 ? -154.293 125.980 141.365 1.00 116.97 439 THR A N 1
ATOM 3412 C CA . THR A 1 395 ? -154.168 125.090 142.514 1.00 116.97 439 THR A CA 1
ATOM 3413 C C . THR A 1 395 ? -154.393 123.638 142.122 1.00 116.97 439 THR A C 1
ATOM 3414 O O . THR A 1 395 ? -153.778 122.737 142.702 1.00 116.97 439 THR A O 1
ATOM 3418 N N . ARG A 1 396 ? -155.259 123.394 141.140 1.00 122.45 440 ARG A N 1
ATOM 3419 C CA . ARG A 1 396 ? -155.535 122.028 140.712 1.00 122.45 440 ARG A CA 1
ATOM 3420 C C . ARG A 1 396 ? -154.328 121.426 140.003 1.00 122.45 440 ARG A C 1
ATOM 3421 O O . ARG A 1 396 ? -153.776 120.411 140.441 1.00 122.45 440 ARG A O 1
ATOM 3442 N N . ASP A 1 397 ? -153.908 122.040 138.904 1.00 119.62 441 ASP A N 1
ATOM 3443 C CA . ASP A 1 397 ? -152.786 121.536 138.124 1.00 119.62 441 ASP A CA 1
ATOM 3444 C C . ASP A 1 397 ? -151.465 122.003 138.721 1.00 119.62 441 ASP A C 1
ATOM 3445 O O . ASP A 1 397 ? -151.237 123.201 138.881 1.00 119.62 441 ASP A O 1
ATOM 3449 N N . ALA B 1 63 ? -174.971 143.140 102.190 1.00 96.20 107 ALA B N 1
ATOM 3450 C CA . ALA B 1 63 ? -175.489 144.500 102.272 1.00 96.20 107 ALA B CA 1
ATOM 3451 C C . ALA B 1 63 ? -174.970 145.195 103.523 1.00 96.20 107 ALA B C 1
ATOM 3452 O O . ALA B 1 63 ? -174.594 146.367 103.481 1.00 96.20 107 ALA B O 1
ATOM 3458 N N . LYS B 1 64 ? -174.950 144.458 104.632 1.00 99.95 108 LYS B N 1
ATOM 3459 C CA . LYS B 1 64 ? -174.521 144.967 105.924 1.00 99.95 108 LYS B CA 1
ATOM 3460 C C . LYS B 1 64 ? -173.224 144.294 106.347 1.00 99.95 108 LYS B C 1
ATOM 3461 O O . LYS B 1 64 ? -172.845 143.240 105.832 1.00 99.95 108 LYS B O 1
ATOM 3471 N N . GLY B 1 65 ? -172.552 144.928 107.304 1.00 95.75 109 GLY B N 1
ATOM 3472 C CA . GLY B 1 65 ? -171.348 144.397 107.908 1.00 95.75 109 GLY B CA 1
ATOM 3473 C C . GLY B 1 65 ? -171.500 144.356 109.410 1.00 95.75 109 GLY B C 1
ATOM 3474 O O . GLY B 1 65 ? -172.615 144.511 109.915 1.00 95.75 109 GLY B O 1
ATOM 3478 N N . LYS B 1 66 ? -170.405 144.152 110.139 1.00 93.06 110 LYS B N 1
ATOM 3479 C CA . LYS B 1 66 ? -170.497 144.065 111.586 1.00 93.06 110 LYS B CA 1
ATOM 3480 C C . LYS B 1 66 ? -169.182 144.470 112.227 1.00 93.06 110 LYS B C 1
ATOM 3481 O O . LYS B 1 66 ? -168.116 144.430 111.609 1.00 93.06 110 LYS B O 1
ATOM 3494 N N . LEU B 1 67 ? -169.290 144.867 113.486 1.00 89.62 111 LEU B N 1
ATOM 3495 C CA . LEU B 1 67 ? -168.155 145.081 114.364 1.00 89.62 111 LEU B CA 1
ATOM 3496 C C . LEU B 1 67 ? -168.396 144.279 115.631 1.00 89.62 111 LEU B C 1
ATOM 3497 O O . LEU B 1 67 ? -169.530 144.195 116.111 1.00 89.62 111 LEU B O 1
ATOM 3513 N N . LEU B 1 68 ? -167.333 143.686 116.166 1.00 88.83 112 LEU B N 1
ATOM 3514 C CA . LEU B 1 68 ? -167.448 142.755 117.272 1.00 88.83 112 LEU B CA 1
ATOM 3515 C C . LEU B 1 68 ? -166.332 143.015 118.266 1.00 88.83 112 LEU B C 1
ATOM 3516 O O . LEU B 1 68 ? -165.284 143.570 117.928 1.00 88.83 112 LEU B O 1
ATOM 3532 N N . THR B 1 69 ? -166.575 142.596 119.502 1.00 92.54 113 THR B N 1
ATOM 3533 C CA . THR B 1 69 ? -165.644 142.795 120.600 1.00 92.54 113 THR B CA 1
ATOM 3534 C C . THR B 1 69 ? -164.933 141.489 120.910 1.00 92.54 113 THR B C 1
ATOM 3535 O O . THR B 1 69 ? -165.544 140.416 120.872 1.00 92.54 113 THR B O 1
ATOM 3546 N N . THR B 1 70 ? -163.662 141.589 121.206 1.00 88.56 114 THR B N 1
ATOM 3547 C CA . THR B 1 70 ? -162.814 140.500 121.641 1.00 88.56 114 THR B CA 1
ATOM 3548 C C . THR B 1 70 ? -162.480 140.658 123.111 1.00 88.56 114 THR B C 1
ATOM 3549 O O . THR B 1 70 ? -162.631 141.744 123.677 1.00 88.56 114 THR B O 1
ATOM 3560 N N . PRO B 1 71 ? -162.014 139.599 123.774 1.00 86.50 115 PRO B N 1
ATOM 3561 C CA . PRO B 1 71 ? -161.607 139.772 125.169 1.00 86.50 115 PRO B CA 1
ATOM 3562 C C . PRO B 1 71 ? -160.319 140.555 125.317 1.00 86.50 115 PRO B C 1
ATOM 3563 O O . PRO B 1 71 ? -160.097 141.157 126.374 1.00 86.50 115 PRO B O 1
ATOM 3574 N N . THR B 1 72 ? -159.465 140.573 124.295 1.00 90.54 116 THR B N 1
ATOM 3575 C CA . THR B 1 72 ? -158.135 141.169 124.412 1.00 90.54 116 THR B CA 1
ATOM 3576 C C . THR B 1 72 ? -158.103 142.622 123.980 1.00 90.54 116 THR B C 1
ATOM 3577 O O . THR B 1 72 ? -157.142 143.038 123.329 1.00 90.54 116 THR B O 1
ATOM 3588 N N . ARG B 1 73 ? -159.096 143.412 124.393 1.00 88.56 117 ARG B N 1
ATOM 3589 C CA . ARG B 1 73 ? -159.266 144.822 124.041 1.00 88.56 117 ARG B CA 1
ATOM 3590 C C . ARG B 1 73 ? -158.847 145.163 122.613 1.00 88.56 117 ARG B C 1
ATOM 3591 O O . ARG B 1 73 ? -158.250 146.215 122.368 1.00 88.56 117 ARG B O 1
ATOM 3612 N N . LEU B 1 74 ? -159.163 144.275 121.675 1.00 83.72 118 LEU B N 1
ATOM 3613 C CA . LEU B 1 74 ? -159.039 144.515 120.249 1.00 83.72 118 LEU B CA 1
ATOM 3614 C C . LEU B 1 74 ? -160.420 144.364 119.642 1.00 83.72 118 LEU B C 1
ATOM 3615 O O . LEU B 1 74 ? -161.277 143.671 120.196 1.00 83.72 118 LEU B O 1
ATOM 3631 N N . LEU B 1 75 ? -160.630 145.000 118.498 1.00 86.26 119 LEU B N 1
ATOM 3632 C CA . LEU B 1 75 ? -161.920 144.985 117.833 1.00 86.26 119 LEU B CA 1
ATOM 3633 C C . LEU B 1 75 ? -161.831 144.174 116.555 1.00 86.26 119 LEU B C 1
ATOM 3634 O O . LEU B 1 75 ? -160.812 144.184 115.860 1.00 86.26 119 LEU B O 1
ATOM 3650 N N . LYS B 1 76 ? -162.924 143.487 116.253 1.00 86.67 120 LYS B N 1
ATOM 3651 C CA . LYS B 1 76 ? -162.994 142.501 115.185 1.00 86.67 120 LYS B CA 1
ATOM 3652 C C . LYS B 1 76 ? -163.990 143.032 114.168 1.00 86.67 120 LYS B C 1
ATOM 3653 O O . LYS B 1 76 ? -165.204 142.928 114.363 1.00 86.67 120 LYS B O 1
ATOM 3672 N N . LEU B 1 77 ? -163.473 143.632 113.109 1.00 86.01 121 LEU B N 1
ATOM 3673 C CA . LEU B 1 77 ? -164.304 144.186 112.057 1.00 86.01 121 LEU B CA 1
ATOM 3674 C C . LEU B 1 77 ? -164.585 143.109 111.025 1.00 86.01 121 LEU B C 1
ATOM 3675 O O . LEU B 1 77 ? -163.726 142.273 110.744 1.00 86.01 121 LEU B O 1
ATOM 3691 N N . ILE B 1 78 ? -165.794 143.129 110.470 1.00 89.02 122 ILE B N 1
ATOM 3692 C CA . ILE B 1 78 ? -166.220 142.181 109.449 1.00 89.02 122 ILE B CA 1
ATOM 3693 C C . ILE B 1 78 ? -166.984 142.964 108.395 1.00 89.02 122 ILE B C 1
ATOM 3694 O O . ILE B 1 78 ? -167.889 143.737 108.729 1.00 89.02 122 ILE B O 1
ATOM 3710 N N . LEU B 1 79 ? -166.634 142.749 107.122 1.00 89.24 123 LEU B N 1
ATOM 3711 C CA . LEU B 1 79 ? -167.111 143.580 106.028 1.00 89.24 123 LEU B CA 1
ATOM 3712 C C . LEU B 1 79 ? -167.576 142.725 104.852 1.00 89.24 123 LEU B C 1
ATOM 3713 O O . LEU B 1 79 ? -166.871 141.772 104.475 1.00 89.24 123 LEU B O 1
ATOM 3729 N N . PRO B 1 80 ? -168.734 143.031 104.231 1.00 93.20 124 PRO B N 1
ATOM 3730 C CA . PRO B 1 80 ? -169.078 142.301 102.995 1.00 93.20 124 PRO B CA 1
ATOM 3731 C C . PRO B 1 80 ? -168.284 142.823 101.804 1.00 93.20 124 PRO B C 1
ATOM 3732 O O . PRO B 1 80 ? -168.787 143.522 100.919 1.00 93.20 124 PRO B O 1
ATOM 3743 N N . LEU B 1 81 ? -167.013 142.483 101.789 1.00 94.65 125 LEU B N 1
ATOM 3744 C CA . LEU B 1 81 ? -166.057 142.947 100.798 1.00 94.65 125 LEU B CA 1
ATOM 3745 C C . LEU B 1 81 ? -165.766 141.837 99.799 1.00 94.65 125 LEU B C 1
ATOM 3746 O O . LEU B 1 81 ? -165.775 140.660 100.186 1.00 94.65 125 LEU B O 1
ATOM 3762 N N . PRO B 1 82 ? -165.499 142.132 98.514 1.00 99.42 126 PRO B N 1
ATOM 3763 C CA . PRO B 1 82 ? -165.126 141.020 97.634 1.00 99.42 126 PRO B CA 1
ATOM 3764 C C . PRO B 1 82 ? -163.739 140.468 97.940 1.00 99.42 126 PRO B C 1
ATOM 3765 O O . PRO B 1 82 ? -163.268 139.600 97.204 1.00 99.42 126 PRO B O 1
ATOM 3776 N N . ILE B 1 108 ? -168.828 139.159 98.220 1.00 97.50 152 ILE B N 1
ATOM 3777 C CA . ILE B 1 108 ? -169.631 138.067 98.755 1.00 97.50 152 ILE B CA 1
ATOM 3778 C C . ILE B 1 108 ? -168.923 137.431 99.946 1.00 97.50 152 ILE B C 1
ATOM 3779 O O . ILE B 1 108 ? -169.474 137.368 101.044 1.00 97.50 152 ILE B O 1
ATOM 3782 N N . GLN B 1 109 ? -167.700 136.958 99.722 1.00 95.37 153 GLN B N 1
ATOM 3783 C CA . GLN B 1 109 ? -166.898 136.372 100.788 1.00 95.37 153 GLN B CA 1
ATOM 3784 C C . GLN B 1 109 ? -166.361 137.494 101.675 1.00 95.37 153 GLN B C 1
ATOM 3785 O O . GLN B 1 109 ? -165.450 138.215 101.250 1.00 95.37 153 GLN B O 1
ATOM 3789 N N . PRO B 1 110 ? -166.870 137.685 102.895 1.00 88.47 154 PRO B N 1
ATOM 3790 C CA . PRO B 1 110 ? -166.505 138.886 103.651 1.00 88.47 154 PRO B CA 1
ATOM 3791 C C . PRO B 1 110 ? -165.057 138.871 104.109 1.00 88.47 154 PRO B C 1
ATOM 3792 O O . PRO B 1 110 ? -164.444 137.821 104.314 1.00 88.47 154 PRO B O 1
ATOM 3803 N N . LEU B 1 111 ? -164.522 140.074 104.286 1.00 82.12 155 LEU B N 1
ATOM 3804 C CA . LEU B 1 111 ? -163.212 140.270 104.882 1.00 82.12 155 LEU B CA 1
ATOM 3805 C C . LEU B 1 111 ? -163.373 140.478 106.379 1.00 82.12 155 LEU B C 1
ATOM 3806 O O . LEU B 1 111 ? -164.445 140.846 106.865 1.00 82.12 155 LEU B O 1
ATOM 3810 N N . ALA B 1 112 ? -162.291 140.237 107.111 1.00 82.46 156 ALA B N 1
ATOM 3811 C CA . ALA B 1 112 ? -162.311 140.377 108.556 1.00 82.46 156 ALA B CA 1
ATOM 3812 C C . ALA B 1 112 ? -160.954 140.836 109.050 1.00 82.46 156 ALA B C 1
ATOM 3813 O O . ALA B 1 112 ? -159.917 140.347 108.595 1.00 82.46 156 ALA B O 1
ATOM 3820 N N . LEU B 1 113 ? -160.982 141.764 110.000 1.00 82.21 157 LEU B N 1
ATOM 3821 C CA . LEU B 1 113 ? -159.799 142.488 110.424 1.00 82.21 157 LEU B CA 1
ATOM 3822 C C . LEU B 1 113 ? -159.787 142.609 111.935 1.00 82.21 157 LEU B C 1
ATOM 3823 O O . LEU B 1 113 ? -160.830 142.566 112.589 1.00 82.21 157 LEU B O 1
ATOM 3839 N N . LEU B 1 114 ? -158.585 142.781 112.475 1.00 82.87 158 LEU B N 1
ATOM 3840 C CA . LEU B 1 114 ? -158.388 143.053 113.890 1.00 82.87 158 LEU B CA 1
ATOM 3841 C C . LEU B 1 114 ? -157.691 144.390 114.051 1.00 82.87 158 LEU B C 1
ATOM 3842 O O . LEU B 1 114 ? -156.656 144.638 113.424 1.00 82.87 158 LEU B O 1
ATOM 3858 N N . ILE B 1 115 ? -158.259 145.235 114.905 1.00 83.74 159 ILE B N 1
ATOM 3859 C CA . ILE B 1 115 ? -157.836 146.617 115.061 1.00 83.74 159 ILE B CA 1
ATOM 3860 C C . ILE B 1 115 ? -157.611 146.883 116.537 1.00 83.74 159 ILE B C 1
ATOM 3861 O O . ILE B 1 115 ? -158.470 146.567 117.368 1.00 83.74 159 ILE B O 1
ATOM 3877 N N . HIS B 1 116 ? -156.471 147.454 116.858 1.00 86.36 160 HIS B N 1
ATOM 3878 C CA . HIS B 1 116 ? -156.220 147.915 118.211 1.00 86.36 160 HIS B CA 1
ATOM 3879 C C . HIS B 1 116 ? -156.859 149.288 118.391 1.00 86.36 160 HIS B C 1
ATOM 3880 O O . HIS B 1 116 ? -156.738 150.133 117.500 1.00 86.36 160 HIS B O 1
ATOM 3894 N N . PRO B 1 117 ? -157.555 149.548 119.506 1.00 84.34 161 PRO B N 1
ATOM 3895 C CA . PRO B 1 117 ? -158.424 150.734 119.545 1.00 84.34 161 PRO B CA 1
ATOM 3896 C C . PRO B 1 117 ? -157.667 152.034 119.440 1.00 84.34 161 PRO B C 1
ATOM 3897 O O . PRO B 1 117 ? -158.189 153.011 118.890 1.00 84.34 161 PRO B O 1
ATOM 3908 N N . GLN B 1 118 ? -156.449 152.078 119.960 1.00 86.09 162 GLN B N 1
ATOM 3909 C CA . GLN B 1 118 ? -155.621 153.267 119.868 1.00 86.09 162 GLN B CA 1
ATOM 3910 C C . GLN B 1 118 ? -155.083 153.511 118.468 1.00 86.09 162 GLN B C 1
ATOM 3911 O O . GLN B 1 118 ? -154.505 154.575 118.228 1.00 86.09 162 GLN B O 1
ATOM 3925 N N . GLN B 1 119 ? -155.241 152.568 117.550 1.00 82.11 163 GLN B N 1
ATOM 3926 C CA . GLN B 1 119 ? -154.804 152.823 116.193 1.00 82.11 163 GLN B CA 1
ATOM 3927 C C . GLN B 1 119 ? -155.734 153.821 115.510 1.00 82.11 163 GLN B C 1
ATOM 3928 O O . GLN B 1 119 ? -156.896 153.962 115.902 1.00 82.11 163 GLN B O 1
ATOM 3942 N N . PRO B 1 120 ? -155.254 154.523 114.489 1.00 81.30 164 PRO B N 1
ATOM 3943 C CA . PRO B 1 120 ? -156.131 155.403 113.721 1.00 81.30 164 PRO B CA 1
ATOM 3944 C C . PRO B 1 120 ? -156.774 154.684 112.547 1.00 81.30 164 PRO B C 1
ATOM 3945 O O . PRO B 1 120 ? -156.344 153.615 112.115 1.00 81.30 164 PRO B O 1
ATOM 3956 N N . LEU B 1 121 ? -157.818 155.316 112.021 1.00 82.31 165 LEU B N 1
ATOM 3957 C CA . LEU B 1 121 ? -158.553 154.745 110.906 1.00 82.31 165 LEU B CA 1
ATOM 3958 C C . LEU B 1 121 ? -157.731 154.678 109.629 1.00 82.31 165 LEU B C 1
ATOM 3959 O O . LEU B 1 121 ? -158.102 153.942 108.710 1.00 82.31 165 LEU B O 1
ATOM 3975 N N . SER B 1 122 ? -156.630 155.422 109.543 1.00 82.36 166 SER B N 1
ATOM 3976 C CA . SER B 1 122 ? -155.802 155.351 108.349 1.00 82.36 166 SER B CA 1
ATOM 3977 C C . SER B 1 122 ? -155.172 153.979 108.202 1.00 82.36 166 SER B C 1
ATOM 3978 O O . SER B 1 122 ? -154.887 153.544 107.083 1.00 82.36 166 SER B O 1
ATOM 3986 N N . TYR B 1 123 ? -154.951 153.287 109.318 1.00 81.54 167 TYR B N 1
ATOM 3987 C CA . TYR B 1 123 ? -154.545 151.889 109.269 1.00 81.54 167 TYR B CA 1
ATOM 3988 C C . TYR B 1 123 ? -155.565 151.070 108.498 1.00 81.54 167 TYR B C 1
ATOM 3989 O O . TYR B 1 123 ? -155.219 150.301 107.592 1.00 81.54 167 TYR B O 1
ATOM 4007 N N . VAL B 1 124 ? -156.840 151.263 108.823 1.00 79.60 168 VAL B N 1
ATOM 4008 C CA . VAL B 1 124 ? -157.911 150.536 108.159 1.00 79.60 168 VAL B CA 1
ATOM 4009 C C . VAL B 1 124 ? -157.993 150.932 106.694 1.00 79.60 168 VAL B C 1
ATOM 4010 O O . VAL B 1 124 ? -158.241 150.092 105.823 1.00 79.60 168 VAL B O 1
ATOM 4023 N N . GLU B 1 125 ? -157.806 152.219 106.402 1.00 83.91 169 GLU B N 1
ATOM 4024 C CA . GLU B 1 125 ? -157.872 152.682 105.022 1.00 83.91 169 GLU B CA 1
ATOM 4025 C C . GLU B 1 125 ? -156.772 152.041 104.192 1.00 83.91 169 GLU B C 1
ATOM 4026 O O . GLU B 1 125 ? -157.025 151.513 103.104 1.00 83.91 169 GLU B O 1
ATOM 4030 N N . ARG B 1 126 ? -155.543 152.065 104.706 1.00 84.28 170 ARG B N 1
ATOM 4031 C CA . ARG B 1 126 ? -154.421 151.428 104.030 1.00 84.28 170 ARG B CA 1
ATOM 4032 C C . ARG B 1 126 ? -154.687 149.948 103.820 1.00 84.28 170 ARG B C 1
ATOM 4033 O O . ARG B 1 126 ? -154.442 149.402 102.735 1.00 84.28 170 ARG B O 1
ATOM 4054 N N . LEU B 1 127 ? -155.216 149.285 104.842 1.00 80.72 171 LEU B N 1
ATOM 4055 C CA . LEU B 1 127 ? -155.396 147.849 104.768 1.00 80.72 171 LEU B CA 1
ATOM 4056 C C . LEU B 1 127 ? -156.500 147.456 103.798 1.00 80.72 171 LEU B C 1
ATOM 4057 O O . LEU B 1 127 ? -156.363 146.453 103.089 1.00 80.72 171 LEU B O 1
ATOM 4073 N N . ILE B 1 128 ? -157.573 148.238 103.724 1.00 84.49 172 ILE B N 1
ATOM 4074 C CA . ILE B 1 128 ? -158.630 147.939 102.770 1.00 84.49 172 ILE B CA 1
ATOM 4075 C C . ILE B 1 128 ? -158.199 148.304 101.357 1.00 84.49 172 ILE B C 1
ATOM 4076 O O . ILE B 1 128 ? -158.600 147.637 100.397 1.00 84.49 172 ILE B O 1
ATOM 4092 N N . GLN B 1 129 ? -157.407 149.367 101.198 1.00 87.60 173 GLN B N 1
ATOM 4093 C CA . GLN B 1 129 ? -156.765 149.625 99.915 1.00 87.60 173 GLN B CA 1
ATOM 4094 C C . GLN B 1 129 ? -155.967 148.416 99.459 1.00 87.60 173 GLN B C 1
ATOM 4095 O O . GLN B 1 129 ? -156.022 148.028 98.287 1.00 87.60 173 GLN B O 1
ATOM 4109 N N . ALA B 1 130 ? -155.218 147.807 100.377 1.00 86.35 174 ALA B N 1
ATOM 4110 C CA . ALA B 1 130 ? -154.504 146.583 100.041 1.00 86.35 174 ALA B CA 1
ATOM 4111 C C . ALA B 1 130 ? -155.468 145.454 99.713 1.00 86.35 174 ALA B C 1
ATOM 4112 O O . ALA B 1 130 ? -155.164 144.602 98.871 1.00 86.35 174 ALA B O 1
ATOM 4119 N N . GLU B 1 131 ? -156.632 145.434 100.357 1.00 88.85 175 GLU B N 1
ATOM 4120 C CA . GLU B 1 131 ? -157.626 144.399 100.102 1.00 88.85 175 GLU B CA 1
ATOM 4121 C C . GLU B 1 131 ? -158.471 144.683 98.870 1.00 88.85 175 GLU B C 1
ATOM 4122 O O . GLU B 1 131 ? -158.996 143.744 98.261 1.00 88.85 175 GLU B O 1
ATOM 4126 N N . LEU B 1 132 ? -158.613 145.949 98.487 1.00 96.04 176 LEU B N 1
ATOM 4127 C CA . LEU B 1 132 ? -159.449 146.322 97.360 1.00 96.04 176 LEU B CA 1
ATOM 4128 C C . LEU B 1 132 ? -158.646 146.294 96.063 1.00 96.04 176 LEU B C 1
ATOM 4129 O O . LEU B 1 132 ? -157.416 146.204 96.086 1.00 96.04 176 LEU B O 1
ATOM 4133 N N . PRO B 1 133 ? -159.315 146.368 94.914 1.00 110.28 177 PRO B N 1
ATOM 4134 C CA . PRO B 1 133 ? -158.597 146.368 93.639 1.00 110.28 177 PRO B CA 1
ATOM 4135 C C . PRO B 1 133 ? -158.135 147.767 93.277 1.00 110.28 177 PRO B C 1
ATOM 4136 O O . PRO B 1 133 ? -158.525 148.745 93.932 1.00 110.28 177 PRO B O 1
ATOM 4147 N N . PRO B 1 134 ? -157.312 147.911 92.241 1.00 115.70 178 PRO B N 1
ATOM 4148 C CA . PRO B 1 134 ? -156.869 149.247 91.835 1.00 115.70 178 PRO B CA 1
ATOM 4149 C C . PRO B 1 134 ? -157.938 149.975 91.036 1.00 115.70 178 PRO B C 1
ATOM 4150 O O . PRO B 1 134 ? -158.971 149.416 90.663 1.00 115.70 178 PRO B O 1
ATOM 4161 N N . VAL B 1 135 ? -157.666 151.248 90.770 1.00 113.11 179 VAL B N 1
ATOM 4162 C CA . VAL B 1 135 ? -158.595 152.096 90.035 1.00 113.11 179 VAL B CA 1
ATOM 4163 C C . VAL B 1 135 ? -157.959 153.453 89.763 1.00 113.11 179 VAL B C 1
ATOM 4164 O O . VAL B 1 135 ? -157.834 154.281 90.665 1.00 113.11 179 VAL B O 1
ATOM 4168 N N . LYS B 1 142 ? -153.179 155.173 90.935 1.00 103.01 186 LYS B N 1
ATOM 4169 C CA . LYS B 1 142 ? -154.567 154.790 90.710 1.00 103.01 186 LYS B CA 1
ATOM 4170 C C . LYS B 1 142 ? -155.100 153.997 91.895 1.00 103.01 186 LYS B C 1
ATOM 4171 O O . LYS B 1 142 ? -155.586 152.878 91.733 1.00 103.01 186 LYS B O 1
ATOM 4174 N N . ILE B 1 143 ? -155.012 154.596 93.080 1.00 96.96 187 ILE B N 1
ATOM 4175 C CA . ILE B 1 143 ? -155.408 153.948 94.329 1.00 96.96 187 ILE B CA 1
ATOM 4176 C C . ILE B 1 143 ? -156.761 154.519 94.744 1.00 96.96 187 ILE B C 1
ATOM 4177 O O . ILE B 1 143 ? -156.988 155.723 94.560 1.00 96.96 187 ILE B O 1
ATOM 4193 N N . PRO B 1 144 ? -157.687 153.733 95.298 1.00 93.87 188 PRO B N 1
ATOM 4194 C CA . PRO B 1 144 ? -158.959 154.312 95.740 1.00 93.87 188 PRO B CA 1
ATOM 4195 C C . PRO B 1 144 ? -158.785 155.195 96.964 1.00 93.87 188 PRO B C 1
ATOM 4196 O O . PRO B 1 144 ? -157.700 155.341 97.528 1.00 93.87 188 PRO B O 1
ATOM 4207 N N . ASN B 1 145 ? -159.907 155.810 97.347 1.00 96.26 189 ASN B N 1
ATOM 4208 C CA . ASN B 1 145 ? -160.052 156.714 98.517 1.00 96.26 189 ASN B CA 1
ATOM 4209 C C . ASN B 1 145 ? -161.138 156.120 99.417 1.00 96.26 189 ASN B C 1
ATOM 4210 O O . ASN B 1 145 ? -162.005 155.392 98.892 1.00 96.26 189 ASN B O 1
ATOM 4221 N N . VAL B 1 146 ? -161.065 156.379 100.723 1.00 92.13 190 VAL B N 1
ATOM 4222 C CA . VAL B 1 146 ? -161.992 155.837 101.708 1.00 92.13 190 VAL B CA 1
ATOM 4223 C C . VAL B 1 146 ? -162.458 156.959 102.625 1.00 92.13 190 VAL B C 1
ATOM 4224 O O . VAL B 1 146 ? -161.718 157.906 102.907 1.00 92.13 190 VAL B O 1
ATOM 4237 N N . TYR B 1 147 ? -163.702 156.844 103.090 1.00 92.89 191 TYR B N 1
ATOM 4238 C CA . TYR B 1 147 ? -164.287 157.801 104.014 1.00 92.89 191 TYR B CA 1
ATOM 4239 C C . TYR B 1 147 ? -165.123 157.053 105.040 1.00 92.89 191 TYR B C 1
ATOM 4240 O O . TYR B 1 147 ? -165.904 156.170 104.682 1.00 92.89 191 TYR B O 1
ATOM 4258 N N . PHE B 1 148 ? -164.952 157.408 106.310 1.00 88.42 192 PHE B N 1
ATOM 4259 C CA . PHE B 1 148 ? -165.761 156.885 107.401 1.00 88.42 192 PHE B CA 1
ATOM 4260 C C . PHE B 1 148 ? -166.762 157.944 107.835 1.00 88.42 192 PHE B C 1
ATOM 4261 O O . PHE B 1 148 ? -166.421 159.129 107.908 1.00 88.42 192 PHE B O 1
ATOM 4278 N N . ARG B 1 149 ? -167.992 157.517 108.134 1.00 93.59 193 ARG B N 1
ATOM 4279 C CA . ARG B 1 149 ? -169.089 158.440 108.383 1.00 93.59 193 ARG B CA 1
ATOM 4280 C C . ARG B 1 149 ? -169.953 157.977 109.544 1.00 93.59 193 ARG B C 1
ATOM 4281 O O . ARG B 1 149 ? -170.260 156.789 109.670 1.00 93.59 193 ARG B O 1
ATOM 4302 N N . ALA B 1 150 ? -170.348 158.931 110.382 1.00 93.57 194 ALA B N 1
ATOM 4303 C CA . ALA B 1 150 ? -171.288 158.681 111.467 1.00 93.57 194 ALA B CA 1
ATOM 4304 C C . ALA B 1 150 ? -172.720 158.699 110.954 1.00 93.57 194 ALA B C 1
ATOM 4305 O O . ALA B 1 150 ? -173.390 159.731 110.996 1.00 93.57 194 ALA B O 1
ATOM 4312 N N . TRP B 1 205 ? -175.364 163.834 109.457 1.00 95.18 249 TRP B N 1
ATOM 4313 C CA . TRP B 1 205 ? -174.594 162.796 108.784 1.00 95.18 249 TRP B CA 1
ATOM 4314 C C . TRP B 1 205 ? -173.271 163.377 108.299 1.00 95.18 249 TRP B C 1
ATOM 4315 O O . TRP B 1 205 ? -173.242 164.203 107.388 1.00 95.18 249 TRP B O 1
ATOM 4335 N N . VAL B 1 206 ? -172.178 162.927 108.912 1.00 94.36 250 VAL B N 1
ATOM 4336 C CA . VAL B 1 206 ? -170.878 163.571 108.799 1.00 94.36 250 VAL B CA 1
ATOM 4337 C C . VAL B 1 206 ? -169.856 162.513 108.412 1.00 94.36 250 VAL B C 1
ATOM 4338 O O . VAL B 1 206 ? -170.087 161.314 108.569 1.00 94.36 250 VAL B O 1
ATOM 4351 N N . ARG B 1 207 ? -168.723 162.971 107.880 1.00 95.20 251 ARG B N 1
ATOM 4352 C CA . ARG B 1 207 ? -167.547 162.139 107.674 1.00 95.20 251 ARG B CA 1
ATOM 4353 C C . ARG B 1 207 ? -166.424 162.619 108.581 1.00 95.20 251 ARG B C 1
ATOM 4354 O O . ARG B 1 207 ? -166.229 163.824 108.762 1.00 95.20 251 ARG B O 1
ATOM 4367 N N . TRP B 1 208 ? -165.693 161.665 109.145 1.00 90.67 252 TRP B N 1
ATOM 4368 C CA . TRP B 1 208 ? -164.612 161.939 110.076 1.00 90.67 252 TRP B CA 1
ATOM 4369 C C . TRP B 1 208 ? -163.265 161.886 109.369 1.00 90.67 252 TRP B C 1
ATOM 4370 O O . TRP B 1 208 ? -163.149 161.465 108.217 1.00 90.67 252 TRP B O 1
ATOM 4391 N N . SER B 1 209 ? -162.233 162.309 110.089 1.00 86.30 253 SER B N 1
ATOM 4392 C CA . SER B 1 209 ? -160.886 162.317 109.553 1.00 86.30 253 SER B CA 1
ATOM 4393 C C . SER B 1 209 ? -160.229 160.958 109.761 1.00 86.30 253 SER B C 1
ATOM 4394 O O . SER B 1 209 ? -160.672 160.134 110.563 1.00 86.30 253 SER B O 1
ATOM 4402 N N . SER B 1 210 ? -159.150 160.734 109.020 1.00 82.26 254 SER B N 1
ATOM 4403 C CA . SER B 1 210 ? -158.447 159.463 109.064 1.00 82.26 254 SER B CA 1
ATOM 4404 C C . SER B 1 210 ? -157.448 159.370 110.207 1.00 82.26 254 SER B C 1
ATOM 4405 O O . SER B 1 210 ? -156.778 158.340 110.328 1.00 82.26 254 SER B O 1
ATOM 4413 N N . SER B 1 211 ? -157.334 160.407 111.039 1.00 81.65 255 SER B N 1
ATOM 4414 C CA . SER B 1 211 ? -156.371 160.445 112.131 1.00 81.65 255 SER B CA 1
ATOM 4415 C C . SER B 1 211 ? -157.042 160.456 113.498 1.00 81.65 255 SER B C 1
ATOM 4416 O O . SER B 1 211 ? -156.439 160.908 114.475 1.00 81.65 255 SER B O 1
ATOM 4424 N N . THR B 1 212 ? -158.275 159.967 113.586 1.00 81.90 256 THR B N 1
ATOM 4425 C CA . THR B 1 212 ? -158.955 159.795 114.859 1.00 81.90 256 THR B CA 1
ATOM 4426 C C . THR B 1 212 ? -158.709 158.394 115.386 1.00 81.90 256 THR B C 1
ATOM 4427 O O . THR B 1 212 ? -158.677 157.427 114.623 1.00 81.90 256 THR B O 1
ATOM 4438 N N . GLU B 1 213 ? -158.547 158.287 116.698 1.00 86.45 257 GLU B N 1
ATOM 4439 C CA . GLU B 1 213 ? -158.474 156.978 117.314 1.00 86.45 257 GLU B CA 1
ATOM 4440 C C . GLU B 1 213 ? -159.838 156.309 117.265 1.00 86.45 257 GLU B C 1
ATOM 4441 O O . GLU B 1 213 ? -160.882 156.966 117.267 1.00 86.45 257 GLU B O 1
ATOM 4453 N N . MET B 1 214 ? -159.813 154.981 117.214 1.00 87.79 258 MET B N 1
ATOM 4454 C CA . MET B 1 214 ? -161.025 154.204 117.001 1.00 87.79 258 MET B CA 1
ATOM 4455 C C . MET B 1 214 ? -162.041 154.423 118.118 1.00 87.79 258 MET B C 1
ATOM 4456 O O . MET B 1 214 ? -163.256 154.373 117.877 1.00 87.79 258 MET B O 1
ATOM 4470 N N . GLY B 1 215 ? -161.561 154.689 119.334 1.00 91.81 259 GLY B N 1
ATOM 4471 C CA . GLY B 1 215 ? -162.454 154.781 120.477 1.00 91.81 259 GLY B CA 1
ATOM 4472 C C . GLY B 1 215 ? -163.458 155.910 120.356 1.00 91.81 259 GLY B C 1
ATOM 4473 O O . GLY B 1 215 ? -164.654 155.720 120.587 1.00 91.81 259 GLY B O 1
ATOM 4477 N N . ASP B 1 216 ? -162.985 157.104 119.998 1.00 89.33 260 ASP B N 1
ATOM 4478 C CA . ASP B 1 216 ? -163.885 158.247 119.902 1.00 89.33 260 ASP B CA 1
ATOM 4479 C C . ASP B 1 216 ? -164.884 158.055 118.772 1.00 89.33 260 ASP B C 1
ATOM 4480 O O . ASP B 1 216 ? -166.068 158.401 118.906 1.00 89.33 260 ASP B O 1
ATOM 4484 N N . PHE B 1 217 ? -164.418 157.505 117.650 1.00 89.19 261 PHE B N 1
ATOM 4485 C CA . PHE B 1 217 ? -165.312 157.199 116.544 1.00 89.19 261 PHE B CA 1
ATOM 4486 C C . PHE B 1 217 ? -166.412 156.247 116.983 1.00 89.19 261 PHE B C 1
ATOM 4487 O O . PHE B 1 217 ? -167.572 156.398 116.583 1.00 89.19 261 PHE B O 1
ATOM 4504 N N . ILE B 1 218 ? -166.079 155.285 117.842 1.00 93.35 262 ILE B N 1
ATOM 4505 C CA . ILE B 1 218 ? -167.087 154.321 118.267 1.00 93.35 262 ILE B CA 1
ATOM 4506 C C . ILE B 1 218 ? -168.034 154.940 119.282 1.00 93.35 262 ILE B C 1
ATOM 4507 O O . ILE B 1 218 ? -169.218 154.602 119.314 1.00 93.35 262 ILE B O 1
ATOM 4523 N N . ARG B 1 219 ? -167.528 155.811 120.153 1.00 99.77 263 ARG B N 1
ATOM 4524 C CA . ARG B 1 219 ? -168.406 156.582 121.027 1.00 99.77 263 ARG B CA 1
ATOM 4525 C C . ARG B 1 219 ? -169.458 157.320 120.213 1.00 99.77 263 ARG B C 1
ATOM 4526 O O . ARG B 1 219 ? -170.662 157.247 120.495 1.00 99.77 263 ARG B O 1
ATOM 4547 N N . ASP B 1 220 ? -169.009 158.015 119.171 1.00 98.24 264 ASP B N 1
ATOM 4548 C CA . ASP B 1 220 ? -169.928 158.764 118.326 1.00 98.24 264 ASP B CA 1
ATOM 4549 C C . ASP B 1 220 ? -170.906 157.833 117.613 1.00 98.24 264 ASP B C 1
ATOM 4550 O O . ASP B 1 220 ? -172.114 158.103 117.561 1.00 98.24 264 ASP B O 1
ATOM 4559 N N . ALA B 1 221 ? -170.409 156.714 117.088 1.00 97.30 265 ALA B N 1
ATOM 4560 C CA . ALA B 1 221 ? -171.276 155.807 116.349 1.00 97.30 265 ALA B CA 1
ATOM 4561 C C . ALA B 1 221 ? -172.278 155.118 117.262 1.00 97.30 265 ALA B C 1
ATOM 4562 O O . ALA B 1 221 ? -173.377 154.770 116.820 1.00 97.30 265 ALA B O 1
ATOM 4569 N N . ALA B 1 222 ? -171.918 154.905 118.526 1.00 99.41 266 ALA B N 1
ATOM 4570 C CA . ALA B 1 222 ? -172.867 154.366 119.490 1.00 99.41 266 ALA B CA 1
ATOM 4571 C C . ALA B 1 222 ? -173.902 155.412 119.855 1.00 99.41 266 ALA B C 1
ATOM 4572 O O . ALA B 1 222 ? -175.059 155.080 120.139 1.00 99.41 266 ALA B O 1
ATOM 4579 N N . ARG B 1 223 ? -173.498 156.683 119.861 1.00 105.23 267 ARG B N 1
ATOM 4580 C CA . ARG B 1 223 ? -174.481 157.759 119.884 1.00 105.23 267 ARG B CA 1
ATOM 4581 C C . ARG B 1 223 ? -175.444 157.625 118.712 1.00 105.23 267 ARG B C 1
ATOM 4582 O O . ARG B 1 223 ? -176.641 157.905 118.845 1.00 105.23 267 ARG B O 1
ATOM 4586 N N . GLY B 1 224 ? -174.938 157.183 117.561 1.00 100.14 268 GLY B N 1
ATOM 4587 C CA . GLY B 1 224 ? -175.769 156.912 116.401 1.00 100.14 268 GLY B CA 1
ATOM 4588 C C . GLY B 1 224 ? -176.224 155.470 116.264 1.00 100.14 268 GLY B C 1
ATOM 4589 O O . GLY B 1 224 ? -177.142 155.184 115.490 1.00 100.14 268 GLY B O 1
ATOM 4593 N N . ARG B 1 225 ? -175.584 154.554 116.994 1.00 96.25 269 ARG B N 1
ATOM 4594 C CA . ARG B 1 225 ? -175.877 153.121 116.994 1.00 96.25 269 ARG B CA 1
ATOM 4595 C C . ARG B 1 225 ? -175.448 152.407 115.716 1.00 96.25 269 ARG B C 1
ATOM 4596 O O . ARG B 1 225 ? -175.711 151.206 115.576 1.00 96.25 269 ARG B O 1
ATOM 4600 N N . GLU B 1 226 ? -174.798 153.100 114.780 1.00 92.57 270 GLU B N 1
ATOM 4601 C CA . GLU B 1 226 ? -174.288 152.482 113.559 1.00 92.57 270 GLU B CA 1
ATOM 4602 C C . GLU B 1 226 ? -173.488 153.511 112.775 1.00 92.57 270 GLU B C 1
ATOM 4603 O O . GLU B 1 226 ? -173.801 154.703 112.841 1.00 92.57 270 GLU B O 1
ATOM 4607 N N . PHE B 1 227 ? -172.461 153.078 112.038 1.00 91.61 271 PHE B N 1
ATOM 4608 C CA . PHE B 1 227 ? -171.679 153.988 111.204 1.00 91.61 271 PHE B CA 1
ATOM 4609 C C . PHE B 1 227 ? -171.648 153.435 109.789 1.00 91.61 271 PHE B C 1
ATOM 4610 O O . PHE B 1 227 ? -172.346 152.472 109.471 1.00 91.61 271 PHE B O 1
ATOM 4627 N N . ALA B 1 228 ? -170.854 154.057 108.921 1.00 95.09 272 ALA B N 1
ATOM 4628 C CA . ALA B 1 228 ? -170.856 153.658 107.526 1.00 95.09 272 ALA B CA 1
ATOM 4629 C C . ALA B 1 228 ? -169.560 154.068 106.848 1.00 95.09 272 ALA B C 1
ATOM 4630 O O . ALA B 1 228 ? -168.754 154.826 107.392 1.00 95.09 272 ALA B O 1
ATOM 4637 N N . ILE B 1 229 ? -169.388 153.549 105.636 1.00 94.42 273 ILE B N 1
ATOM 4638 C CA . ILE B 1 229 ? -168.185 153.731 104.837 1.00 94.42 273 ILE B CA 1
ATOM 4639 C C . ILE B 1 229 ? -168.595 154.143 103.432 1.00 94.42 273 ILE B C 1
ATOM 4640 O O . ILE B 1 229 ? -169.600 153.657 102.899 1.00 94.42 273 ILE B O 1
ATOM 4656 N N . GLU B 1 230 ? -167.800 155.027 102.833 1.00 96.48 274 GLU B N 1
ATOM 4657 C CA . GLU B 1 230 ? -167.956 155.444 101.450 1.00 96.48 274 GLU B CA 1
ATOM 4658 C C . GLU B 1 230 ? -166.627 155.256 100.736 1.00 96.48 274 GLU B C 1
ATOM 4659 O O . GLU B 1 230 ? -165.561 155.477 101.320 1.00 96.48 274 GLU B O 1
ATOM 4663 N N . ILE B 1 231 ? -166.701 154.832 99.478 1.00 101.38 275 ILE B N 1
ATOM 4664 C CA . ILE B 1 231 ? -165.531 154.546 98.659 1.00 101.38 275 ILE B CA 1
ATOM 4665 C C . ILE B 1 231 ? -165.706 155.264 97.328 1.00 101.38 275 ILE B C 1
ATOM 4666 O O . ILE B 1 231 ? -166.832 155.429 96.846 1.00 101.38 275 ILE B O 1
ATOM 4682 N N . GLU B 1 232 ? -164.589 155.693 96.736 1.00 102.70 276 GLU B N 1
ATOM 4683 C CA . GLU B 1 232 ? -164.648 156.514 95.531 1.00 102.70 276 GLU B CA 1
ATOM 4684 C C . GLU B 1 232 ? -165.273 155.753 94.368 1.00 102.70 276 GLU B C 1
ATOM 4685 O O . GLU B 1 232 ? -166.056 156.313 93.593 1.00 102.70 276 GLU B O 1
ATOM 4689 N N . GLY B 1 233 ? -164.945 154.468 94.236 1.00 101.45 277 GLY B N 1
ATOM 4690 C CA . GLY B 1 233 ? -165.343 153.734 93.045 1.00 101.45 277 GLY B CA 1
ATOM 4691 C C . GLY B 1 233 ? -166.714 153.096 93.167 1.00 101.45 277 GLY B C 1
ATOM 4692 O O . GLY B 1 233 ? -167.588 153.311 92.323 1.00 101.45 277 GLY B O 1
ATOM 4696 N N . TYR B 1 234 ? -166.920 152.303 94.218 1.00 108.45 278 TYR B N 1
ATOM 4697 C CA . TYR B 1 234 ? -168.106 151.455 94.285 1.00 108.45 278 TYR B CA 1
ATOM 4698 C C . TYR B 1 234 ? -169.378 152.278 94.436 1.00 108.45 278 TYR B C 1
ATOM 4699 O O . TYR B 1 234 ? -170.457 151.838 94.023 1.00 108.45 278 TYR B O 1
ATOM 4717 N N . ASN B 1 235 ? -169.270 153.476 95.007 1.00 108.98 279 ASN B N 1
ATOM 4718 C CA . ASN B 1 235 ? -170.392 154.412 95.085 1.00 108.98 279 ASN B CA 1
ATOM 4719 C C . ASN B 1 235 ? -171.568 153.819 95.858 1.00 108.98 279 ASN B C 1
ATOM 4720 O O . ASN B 1 235 ? -172.732 154.075 95.543 1.00 108.98 279 ASN B O 1
ATOM 4724 N N . ILE B 1 236 ? -171.260 153.011 96.871 1.00 109.57 280 ILE B N 1
ATOM 4725 C CA . ILE B 1 236 ? -172.263 152.393 97.732 1.00 109.57 280 ILE B CA 1
ATOM 4726 C C . ILE B 1 236 ? -171.867 152.644 99.177 1.00 109.57 280 ILE B C 1
ATOM 4727 O O . ILE B 1 236 ? -170.703 152.456 99.549 1.00 109.57 280 ILE B O 1
ATOM 4743 N N . GLU B 1 237 ? -172.834 153.054 99.990 1.00 103.88 281 GLU B N 1
ATOM 4744 C CA . GLU B 1 237 ? -172.610 153.330 101.400 1.00 103.88 281 GLU B CA 1
ATOM 4745 C C . GLU B 1 237 ? -172.741 152.025 102.173 1.00 103.88 281 GLU B C 1
ATOM 4746 O O . GLU B 1 237 ? -173.838 151.466 102.272 1.00 103.88 281 GLU B O 1
ATOM 4750 N N . MET B 1 238 ? -171.625 151.546 102.711 1.00 97.51 282 MET B N 1
ATOM 4751 C CA . MET B 1 238 ? -171.587 150.300 103.466 1.00 97.51 282 MET B CA 1
ATOM 4752 C C . MET B 1 238 ? -171.809 150.630 104.934 1.00 97.51 282 MET B C 1
ATOM 4753 O O . MET B 1 238 ? -170.899 151.121 105.603 1.00 97.51 282 MET B O 1
ATOM 4767 N N . ARG B 1 239 ? -173.009 150.361 105.433 1.00 95.95 283 ARG B N 1
ATOM 4768 C CA . ARG B 1 239 ? -173.307 150.579 106.838 1.00 95.95 283 ARG B CA 1
ATOM 4769 C C . ARG B 1 239 ? -172.824 149.396 107.662 1.00 95.95 283 ARG B C 1
ATOM 4770 O O . ARG B 1 239 ? -172.776 148.259 107.187 1.00 95.95 283 ARG B O 1
ATOM 4791 N N . VAL B 1 240 ? -172.460 149.682 108.908 1.00 92.36 284 VAL B N 1
ATOM 4792 C CA . VAL B 1 240 ? -171.908 148.693 109.822 1.00 92.36 284 VAL B CA 1
ATOM 4793 C C . VAL B 1 240 ? -172.459 148.967 111.212 1.00 92.36 284 VAL B C 1
ATOM 4794 O O . VAL B 1 240 ? -172.575 150.125 111.637 1.00 92.36 284 VAL B O 1
ATOM 4807 N N . SER B 1 241 ? -172.790 147.892 111.917 1.00 92.59 285 SER B N 1
ATOM 4808 C CA . SER B 1 241 ? -173.310 147.974 113.267 1.00 92.59 285 SER B CA 1
ATOM 4809 C C . SER B 1 241 ? -172.166 148.123 114.260 1.00 92.59 285 SER B C 1
ATOM 4810 O O . SER B 1 241 ? -170.994 147.925 113.932 1.00 92.59 285 SER B O 1
ATOM 4818 N N . VAL B 1 242 ? -172.528 148.465 115.491 1.00 93.80 286 VAL B N 1
ATOM 4819 C CA . VAL B 1 242 ? -171.565 148.833 116.524 1.00 93.80 286 VAL B CA 1
ATOM 4820 C C . VAL B 1 242 ? -171.978 148.124 117.809 1.00 93.80 286 VAL B C 1
ATOM 4821 O O . VAL B 1 242 ? -173.182 147.972 118.059 1.00 93.80 286 VAL B O 1
ATOM 4834 N N . PRO B 1 243 ? -171.046 147.676 118.650 1.00 94.01 287 PRO B N 1
ATOM 4835 C CA . PRO B 1 243 ? -171.456 147.115 119.937 1.00 94.01 287 PRO B CA 1
ATOM 4836 C C . PRO B 1 243 ? -172.021 148.184 120.854 1.00 94.01 287 PRO B C 1
ATOM 4837 O O . PRO B 1 243 ? -171.570 149.331 120.857 1.00 94.01 287 PRO B O 1
ATOM 4848 N N . SER B 1 244 ? -173.021 147.792 121.635 1.00 103.40 288 SER B N 1
ATOM 4849 C CA . SER B 1 244 ? -173.522 148.640 122.698 1.00 103.40 288 SER B CA 1
ATOM 4850 C C . SER B 1 244 ? -172.573 148.575 123.889 1.00 103.40 288 SER B C 1
ATOM 4851 O O . SER B 1 244 ? -171.474 148.017 123.817 1.00 103.40 288 SER B O 1
ATOM 4859 N N . PHE B 1 245 ? -173.005 149.158 125.005 1.00 103.23 289 PHE B N 1
ATOM 4860 C CA . PHE B 1 245 ? -172.222 149.087 126.231 1.00 103.23 289 PHE B CA 1
ATOM 4861 C C . PHE B 1 245 ? -172.045 147.644 126.684 1.00 103.23 289 PHE B C 1
ATOM 4862 O O . PHE B 1 245 ? -170.919 147.157 126.837 1.00 103.23 289 PHE B O 1
ATOM 4879 N N . GLY B 1 246 ? -173.158 146.946 126.913 1.00 101.62 290 GLY B N 1
ATOM 4880 C CA . GLY B 1 246 ? -173.076 145.558 127.325 1.00 101.62 290 GLY B CA 1
ATOM 4881 C C . GLY B 1 246 ? -172.410 144.681 126.289 1.00 101.62 290 GLY B C 1
ATOM 4882 O O . GLY B 1 246 ? -171.714 143.723 126.634 1.00 101.62 290 GLY B O 1
ATOM 4886 N N . ASP B 1 247 ? -172.583 145.012 125.008 1.00 101.15 291 ASP B N 1
ATOM 4887 C CA . ASP B 1 247 ? -171.936 144.247 123.949 1.00 101.15 291 ASP B CA 1
ATOM 4888 C C . ASP B 1 247 ? -170.421 144.299 124.072 1.00 101.15 291 ASP B C 1
ATOM 4889 O O . ASP B 1 247 ? -169.731 143.375 123.628 1.00 101.15 291 ASP B O 1
ATOM 4893 N N . ARG B 1 248 ? -169.888 145.365 124.672 1.00 97.50 292 ARG B N 1
ATOM 4894 C CA . ARG B 1 248 ? -168.457 145.460 124.921 1.00 97.50 292 ARG B CA 1
ATOM 4895 C C . ARG B 1 248 ? -168.088 144.853 126.267 1.00 97.50 292 ARG B C 1
ATOM 4896 O O . ARG B 1 248 ? -167.077 144.152 126.380 1.00 97.50 292 ARG B O 1
ATOM 4917 N N . THR B 1 249 ? -168.892 145.114 127.295 1.00 102.14 293 THR B N 1
ATOM 4918 C CA . THR B 1 249 ? -168.565 144.685 128.647 1.00 102.14 293 THR B CA 1
ATOM 4919 C C . THR B 1 249 ? -168.983 143.251 128.951 1.00 102.14 293 THR B C 1
ATOM 4920 O O . THR B 1 249 ? -168.906 142.847 130.113 1.00 102.14 293 THR B O 1
ATOM 4924 N N . TYR B 1 250 ? -169.444 142.490 127.954 1.00 104.54 294 TYR B N 1
ATOM 4925 C CA . TYR B 1 250 ? -169.948 141.140 128.198 1.00 104.54 294 TYR B CA 1
ATOM 4926 C C . TYR B 1 250 ? -168.906 140.242 128.859 1.00 104.54 294 TYR B C 1
ATOM 4927 O O . TYR B 1 250 ? -169.153 139.665 129.926 1.00 104.54 294 TYR B O 1
ATOM 4945 N N . TYR B 1 251 ? -167.737 140.102 128.232 1.00 100.98 295 TYR B N 1
ATOM 4946 C CA . TYR B 1 251 ? -166.714 139.204 128.760 1.00 100.98 295 TYR B CA 1
ATOM 4947 C C . TYR B 1 251 ? -166.221 139.673 130.120 1.00 100.98 295 TYR B C 1
ATOM 4948 O O . TYR B 1 251 ? -166.018 138.864 131.038 1.00 100.98 295 TYR B O 1
ATOM 4966 N N . MET B 1 252 ? -166.039 140.983 130.270 1.00 105.39 296 MET B N 1
ATOM 4967 C CA . MET B 1 252 ? -165.550 141.532 131.526 1.00 105.39 296 MET B CA 1
ATOM 4968 C C . MET B 1 252 ? -166.539 141.264 132.652 1.00 105.39 296 MET B C 1
ATOM 4969 O O . MET B 1 252 ? -166.151 140.841 133.749 1.00 105.39 296 MET B O 1
ATOM 4983 N N . ARG B 1 253 ? -167.828 141.468 132.388 1.00 105.72 297 ARG B N 1
ATOM 4984 C CA . ARG B 1 253 ? -168.840 141.229 133.403 1.00 105.72 297 ARG B CA 1
ATOM 4985 C C . ARG B 1 253 ? -168.981 139.749 133.713 1.00 105.72 297 ARG B C 1
ATOM 4986 O O . ARG B 1 253 ? -169.273 139.388 134.855 1.00 105.72 297 ARG B O 1
ATOM 5007 N N . GLN B 1 254 ? -168.767 138.877 132.728 1.00 109.92 298 GLN B N 1
ATOM 5008 C CA . GLN B 1 254 ? -168.806 137.445 133.004 1.00 109.92 298 GLN B CA 1
ATOM 5009 C C . GLN B 1 254 ? -167.680 137.048 133.949 1.00 109.92 298 GLN B C 1
ATOM 5010 O O . GLN B 1 254 ? -167.893 136.303 134.923 1.00 109.92 298 GLN B O 1
ATOM 5024 N N . ARG B 1 255 ? -166.469 137.540 133.671 1.00 107.45 299 ARG B N 1
ATOM 5025 C CA . ARG B 1 255 ? -165.353 137.317 134.581 1.00 107.45 299 ARG B CA 1
ATOM 5026 C C . ARG B 1 255 ? -165.683 137.836 135.972 1.00 107.45 299 ARG B C 1
ATOM 5027 O O . ARG B 1 255 ? -165.421 137.163 136.978 1.00 107.45 299 ARG B O 1
ATOM 5048 N N . LEU B 1 256 ? -166.294 139.018 136.040 1.00 110.52 300 LEU B N 1
ATOM 5049 C CA . LEU B 1 256 ? -166.645 139.597 137.329 1.00 110.52 300 LEU B CA 1
ATOM 5050 C C . LEU B 1 256 ? -167.636 138.721 138.079 1.00 110.52 300 LEU B C 1
ATOM 5051 O O . LEU B 1 256 ? -167.500 138.524 139.289 1.00 110.52 300 LEU B O 1
ATOM 5067 N N . ARG B 1 257 ? -168.643 138.195 137.383 1.00 110.66 301 ARG B N 1
ATOM 5068 C CA . ARG B 1 257 ? -169.643 137.368 138.046 1.00 110.66 301 ARG B CA 1
ATOM 5069 C C . ARG B 1 257 ? -169.019 136.103 138.614 1.00 110.66 301 ARG B C 1
ATOM 5070 O O . ARG B 1 257 ? -169.313 135.714 139.753 1.00 110.66 301 ARG B O 1
ATOM 5091 N N . LYS B 1 258 ? -168.155 135.447 137.836 1.00 112.69 302 LYS B N 1
ATOM 5092 C CA . LYS B 1 258 ? -167.491 134.246 138.339 1.00 112.69 302 LYS B CA 1
ATOM 5093 C C . LYS B 1 258 ? -166.658 134.566 139.577 1.00 112.69 302 LYS B C 1
ATOM 5094 O O . LYS B 1 258 ? -166.790 133.913 140.630 1.00 112.69 302 LYS B O 1
ATOM 5098 N N . MET B 1 259 ? -165.810 135.593 139.470 1.00 117.37 303 MET B N 1
ATOM 5099 C CA . MET B 1 259 ? -164.932 135.962 140.574 1.00 117.37 303 MET B CA 1
ATOM 5100 C C . MET B 1 259 ? -165.740 136.345 141.806 1.00 117.37 303 MET B C 1
ATOM 5101 O O . MET B 1 259 ? -165.368 136.011 142.937 1.00 117.37 303 MET B O 1
ATOM 5115 N N . SER B 1 260 ? -166.882 137.000 141.600 1.00 118.05 304 SER B N 1
ATOM 5116 C CA . SER B 1 260 ? -167.681 137.496 142.710 1.00 118.05 304 SER B CA 1
ATOM 5117 C C . SER B 1 260 ? -168.434 136.374 143.405 1.00 118.05 304 SER B C 1
ATOM 5118 O O . SER B 1 260 ? -168.594 136.404 144.626 1.00 118.05 304 SER B O 1
ATOM 5126 N N . SER B 1 261 ? -168.910 135.380 142.655 1.00 120.19 305 SER B N 1
ATOM 5127 C CA . SER B 1 261 ? -169.522 134.222 143.300 1.00 120.19 305 SER B CA 1
ATOM 5128 C C . SER B 1 261 ? -168.501 133.475 144.150 1.00 120.19 305 SER B C 1
ATOM 5129 O O . SER B 1 261 ? -168.792 133.076 145.293 1.00 120.19 305 SER B O 1
ATOM 5137 N N . GLU B 1 262 ? -167.290 133.292 143.614 1.00 123.52 306 GLU B N 1
ATOM 5138 C CA . GLU B 1 262 ? -166.229 132.662 144.397 1.00 123.52 306 GLU B CA 1
ATOM 5139 C C . GLU B 1 262 ? -165.947 133.457 145.670 1.00 123.52 306 GLU B C 1
ATOM 5140 O O . GLU B 1 262 ? -165.817 132.891 146.767 1.00 123.52 306 GLU B O 1
ATOM 5152 N N . ILE B 1 263 ? -165.860 134.781 145.538 1.00 122.86 307 ILE B N 1
ATOM 5153 C CA . ILE B 1 263 ? -165.590 135.635 146.686 1.00 122.86 307 ILE B CA 1
ATOM 5154 C C . ILE B 1 263 ? -166.731 135.581 147.689 1.00 122.86 307 ILE B C 1
ATOM 5155 O O . ILE B 1 263 ? -166.505 135.681 148.897 1.00 122.86 307 ILE B O 1
ATOM 5171 N N . ASP B 1 264 ? -167.967 135.425 147.217 1.00 126.13 308 ASP B N 1
ATOM 5172 C CA . ASP B 1 264 ? -169.094 135.320 148.136 1.00 126.13 308 ASP B CA 1
ATOM 5173 C C . ASP B 1 264 ? -168.993 134.051 148.970 1.00 126.13 308 ASP B C 1
ATOM 5174 O O . ASP B 1 264 ? -169.248 134.067 150.183 1.00 126.13 308 ASP B O 1
ATOM 5178 N N . GLY B 1 265 ? -168.611 132.941 148.336 1.00 127.11 309 GLY B N 1
ATOM 5179 C CA . GLY B 1 265 ? -168.380 131.720 149.099 1.00 127.11 309 GLY B CA 1
ATOM 5180 C C . GLY B 1 265 ? -167.286 131.892 150.139 1.00 127.11 309 GLY B C 1
ATOM 5181 O O . GLY B 1 265 ? -167.443 131.510 151.311 1.00 127.11 309 GLY B O 1
ATOM 5185 N N . LEU B 1 266 ? -166.162 132.483 149.724 1.00 128.75 310 LEU B N 1
ATOM 5186 C CA . LEU B 1 266 ? -165.067 132.721 150.660 1.00 128.75 310 LEU B CA 1
ATOM 5187 C C . LEU B 1 266 ? -165.504 133.622 151.808 1.00 128.75 310 LEU B C 1
ATOM 5188 O O . LEU B 1 266 ? -165.076 133.438 152.955 1.00 128.75 310 LEU B O 1
ATOM 5204 N N . ALA B 1 267 ? -166.367 134.597 151.522 1.00 131.40 311 ALA B N 1
ATOM 5205 C CA . ALA B 1 267 ? -166.816 135.518 152.556 1.00 131.40 311 ALA B CA 1
ATOM 5206 C C . ALA B 1 267 ? -167.728 134.821 153.551 1.00 131.40 311 ALA B C 1
ATOM 5207 O O . ALA B 1 267 ? -167.669 135.102 154.753 1.00 131.40 311 ALA B O 1
ATOM 5214 N N . LYS B 1 268 ? -168.582 133.915 153.069 1.00 132.62 312 LYS B N 1
ATOM 5215 C CA . LYS B 1 268 ? -169.373 133.090 153.979 1.00 132.62 312 LYS B CA 1
ATOM 5216 C C . LYS B 1 268 ? -168.467 132.323 154.932 1.00 132.62 312 LYS B C 1
ATOM 5217 O O . LYS B 1 268 ? -168.681 132.320 156.155 1.00 132.62 312 LYS B O 1
ATOM 5227 N N . ILE B 1 269 ? -167.439 131.673 154.376 1.00 133.83 313 ILE B N 1
ATOM 5228 C CA . ILE B 1 269 ? -166.488 130.917 155.196 1.00 133.83 313 ILE B CA 1
ATOM 5229 C C . ILE B 1 269 ? -165.868 131.814 156.263 1.00 133.83 313 ILE B C 1
ATOM 5230 O O . ILE B 1 269 ? -165.871 131.489 157.465 1.00 133.83 313 ILE B O 1
ATOM 5246 N N . LYS B 1 270 ? -165.312 132.947 155.830 1.00 135.36 314 LYS B N 1
ATOM 5247 C CA . LYS B 1 270 ? -164.593 133.820 156.748 1.00 135.36 314 LYS B CA 1
ATOM 5248 C C . LYS B 1 270 ? -165.514 134.349 157.833 1.00 135.36 314 LYS B C 1
ATOM 5249 O O . LYS B 1 270 ? -165.143 134.372 159.010 1.00 135.36 314 LYS B O 1
ATOM 5268 N N . HIS B 1 271 ? -166.723 134.767 157.458 1.00 139.63 315 HIS B N 1
ATOM 5269 C CA . HIS B 1 271 ? -167.654 135.326 158.429 1.00 139.63 315 HIS B CA 1
ATOM 5270 C C . HIS B 1 271 ? -168.029 134.294 159.482 1.00 139.63 315 HIS B C 1
ATOM 5271 O O . HIS B 1 271 ? -168.025 134.592 160.685 1.00 139.63 315 HIS B O 1
ATOM 5285 N N . GLU B 1 272 ? -168.329 133.065 159.050 1.00 139.61 316 GLU B N 1
ATOM 5286 C CA . GLU B 1 272 ? -168.723 132.028 159.997 1.00 139.61 316 GLU B CA 1
ATOM 5287 C C . GLU B 1 272 ? -167.604 131.737 160.993 1.00 139.61 316 GLU B C 1
ATOM 5288 O O . GLU B 1 272 ? -167.812 131.774 162.216 1.00 139.61 316 GLU B O 1
ATOM 5300 N N . CYS B 1 273 ? -166.401 131.449 160.489 1.00 140.39 317 CYS B N 1
ATOM 5301 C CA . CYS B 1 273 ? -165.320 131.095 161.406 1.00 140.39 317 CYS B CA 1
ATOM 5302 C C . CYS B 1 273 ? -164.888 132.285 162.265 1.00 140.39 317 CYS B C 1
ATOM 5303 O O . CYS B 1 273 ? -164.469 132.105 163.421 1.00 140.39 317 CYS B O 1
ATOM 5311 N N . ASP B 1 274 ? -165.005 133.506 161.739 1.00 142.85 318 ASP B N 1
ATOM 5312 C CA . ASP B 1 274 ? -164.707 134.683 162.541 1.00 142.85 318 ASP B CA 1
ATOM 5313 C C . ASP B 1 274 ? -165.671 134.801 163.710 1.00 142.85 318 ASP B C 1
ATOM 5314 O O . ASP B 1 274 ? -165.254 135.087 164.838 1.00 142.85 318 ASP B O 1
ATOM 5323 N N . LEU B 1 275 ? -166.967 134.590 163.464 1.00 143.18 319 LEU B N 1
ATOM 5324 C CA . LEU B 1 275 ? -167.924 134.634 164.564 1.00 143.18 319 LEU B CA 1
ATOM 5325 C C . LEU B 1 275 ? -167.664 133.525 165.573 1.00 143.18 319 LEU B C 1
ATOM 5326 O O . LEU B 1 275 ? -167.876 133.719 166.778 1.00 143.18 319 LEU B O 1
ATOM 5342 N N . LEU B 1 276 ? -167.212 132.360 165.105 1.00 140.21 320 LEU B N 1
ATOM 5343 C CA . LEU B 1 276 ? -166.815 131.294 166.022 1.00 140.21 320 LEU B CA 1
ATOM 5344 C C . LEU B 1 276 ? -165.737 131.778 166.989 1.00 140.21 320 LEU B C 1
ATOM 5345 O O . LEU B 1 276 ? -165.886 131.683 168.220 1.00 140.21 320 LEU B O 1
ATOM 5361 N N . ALA B 1 277 ? -164.633 132.291 166.440 1.00 142.42 321 ALA B N 1
ATOM 5362 C CA . ALA B 1 277 ? -163.542 132.771 167.287 1.00 142.42 321 ALA B CA 1
ATOM 5363 C C . ALA B 1 277 ? -164.002 133.913 168.188 1.00 142.42 321 ALA B C 1
ATOM 5364 O O . ALA B 1 277 ? -163.559 134.031 169.339 1.00 142.42 321 ALA B O 1
ATOM 5371 N N . HIS B 1 278 ? -164.899 134.756 167.677 1.00 145.44 322 HIS B N 1
ATOM 5372 C CA . HIS B 1 278 ? -165.457 135.860 168.449 1.00 145.44 322 HIS B CA 1
ATOM 5373 C C . HIS B 1 278 ? -166.162 135.351 169.701 1.00 145.44 322 HIS B C 1
ATOM 5374 O O . HIS B 1 278 ? -165.897 135.819 170.820 1.00 145.44 322 HIS B O 1
ATOM 5388 N N . ARG B 1 279 ? -167.062 134.380 169.526 1.00 145.53 323 ARG B N 1
ATOM 5389 C CA . ARG B 1 279 ? -167.784 133.816 170.662 1.00 145.53 323 ARG B CA 1
ATOM 5390 C C . ARG B 1 279 ? -166.832 133.166 171.653 1.00 145.53 323 ARG B C 1
ATOM 5391 O O . ARG B 1 279 ? -167.003 133.305 172.872 1.00 145.53 323 ARG B O 1
ATOM 5412 N N . SER B 1 280 ? -165.829 132.440 171.151 1.00 143.38 324 SER B N 1
ATOM 5413 C CA . SER B 1 280 ? -164.873 131.795 172.048 1.00 143.38 324 SER B CA 1
ATOM 5414 C C . SER B 1 280 ? -164.153 132.826 172.911 1.00 143.38 324 SER B C 1
ATOM 5415 O O . SER B 1 280 ? -164.096 132.704 174.146 1.00 143.38 324 SER B O 1
ATOM 5423 N N . ALA B 1 281 ? -163.611 133.864 172.270 1.00 145.32 325 ALA B N 1
ATOM 5424 C CA . ALA B 1 281 ? -162.859 134.878 172.997 1.00 145.32 325 ALA B CA 1
ATOM 5425 C C . ALA B 1 281 ? -163.735 135.605 174.008 1.00 145.32 325 ALA B C 1
ATOM 5426 O O . ALA B 1 281 ? -163.278 135.934 175.109 1.00 145.32 325 ALA B O 1
ATOM 5433 N N . HIS B 1 282 ? -165.001 135.851 173.669 1.00 147.60 326 HIS B N 1
ATOM 5434 C CA . HIS B 1 282 ? -165.850 136.593 174.595 1.00 147.60 326 HIS B CA 1
ATOM 5435 C C . HIS B 1 282 ? -166.322 135.736 175.762 1.00 147.60 326 HIS B C 1
ATOM 5436 O O . HIS B 1 282 ? -166.468 136.245 176.879 1.00 147.60 326 HIS B O 1
ATOM 5450 N N . ARG B 1 283 ? -166.553 134.441 175.542 1.00 147.05 327 ARG B N 1
ATOM 5451 C CA . ARG B 1 283 ? -166.792 133.551 176.674 1.00 147.05 327 ARG B CA 1
ATOM 5452 C C . ARG B 1 283 ? -165.591 133.547 177.613 1.00 147.05 327 ARG B C 1
ATOM 5453 O O . ARG B 1 283 ? -165.742 133.622 178.845 1.00 147.05 327 ARG B O 1
ATOM 5457 N N . LEU B 1 284 ? -164.385 133.485 177.042 1.00 146.74 328 LEU B N 1
ATOM 5458 C CA . LEU B 1 284 ? -163.175 133.543 177.856 1.00 146.74 328 LEU B CA 1
ATOM 5459 C C . LEU B 1 284 ? -163.101 134.842 178.650 1.00 146.74 328 LEU B C 1
ATOM 5460 O O . LEU B 1 284 ? -162.759 134.837 179.841 1.00 146.74 328 LEU B O 1
ATOM 5476 N N . ALA B 1 285 ? -163.403 135.968 178.004 1.00 149.31 329 ALA B N 1
ATOM 5477 C CA . ALA B 1 285 ? -163.334 137.253 178.691 1.00 149.31 329 ALA B CA 1
ATOM 5478 C C . ALA B 1 285 ? -164.369 137.341 179.805 1.00 149.31 329 ALA B C 1
ATOM 5479 O O . ALA B 1 285 ? -164.112 137.943 180.856 1.00 149.31 329 ALA B O 1
ATOM 5486 N N . LYS B 1 286 ? -165.551 136.761 179.588 1.00 147.91 330 LYS B N 1
ATOM 5487 C CA . LYS B 1 286 ? -166.553 136.714 180.647 1.00 147.91 330 LYS B CA 1
ATOM 5488 C C . LYS B 1 286 ? -166.027 135.948 181.852 1.00 147.91 330 LYS B C 1
ATOM 5489 O O . LYS B 1 286 ? -166.180 136.391 182.999 1.00 147.91 330 LYS B O 1
ATOM 5493 N N . GLY B 1 287 ? -165.390 134.800 181.610 1.00 151.48 331 GLY B N 1
ATOM 5494 C CA . GLY B 1 287 ? -164.802 134.053 182.713 1.00 151.48 331 GLY B CA 1
ATOM 5495 C C . GLY B 1 287 ? -163.725 134.838 183.442 1.00 151.48 331 GLY B C 1
ATOM 5496 O O . GLY B 1 287 ? -163.631 134.797 184.675 1.00 151.48 331 GLY B O 1
ATOM 5500 N N . GLY B 1 288 ? -162.906 135.575 182.690 1.00 149.01 332 GLY B N 1
ATOM 5501 C CA . GLY B 1 288 ? -161.870 136.382 183.318 1.00 149.01 332 GLY B CA 1
ATOM 5502 C C . GLY B 1 288 ? -162.440 137.483 184.193 1.00 149.01 332 GLY B C 1
ATOM 5503 O O . GLY B 1 288 ? -161.965 137.716 185.310 1.00 149.01 332 GLY B O 1
ATOM 5507 N N . PHE B 1 289 ? -163.463 138.180 183.695 1.00 148.01 333 PHE B N 1
ATOM 5508 C CA . PHE B 1 289 ? -164.125 139.202 184.500 1.00 148.01 333 PHE B CA 1
ATOM 5509 C C . PHE B 1 289 ? -164.745 138.596 185.751 1.00 148.01 333 PHE B C 1
ATOM 5510 O O . PHE B 1 289 ? -164.750 139.221 186.821 1.00 148.01 333 PHE B O 1
ATOM 5527 N N . GLY B 1 290 ? -165.283 137.380 185.635 1.00 149.81 334 GLY B N 1
ATOM 5528 C CA . GLY B 1 290 ? -165.812 136.707 186.809 1.00 149.81 334 GLY B CA 1
ATOM 5529 C C . GLY B 1 290 ? -164.742 136.446 187.850 1.00 149.81 334 GLY B C 1
ATOM 5530 O O . GLY B 1 290 ? -164.954 136.673 189.046 1.00 149.81 334 GLY B O 1
ATOM 5534 N N . LEU B 1 291 ? -163.576 135.965 187.407 1.00 146.93 335 LEU B N 1
ATOM 5535 C CA . LEU B 1 291 ? -162.458 135.778 188.329 1.00 146.93 335 LEU B CA 1
ATOM 5536 C C . LEU B 1 291 ? -162.067 137.092 188.988 1.00 146.93 335 LEU B C 1
ATOM 5537 O O . LEU B 1 291 ? -161.764 137.132 190.188 1.00 146.93 335 LEU B O 1
ATOM 5553 N N . LEU B 1 292 ? -162.073 138.179 188.218 1.00 144.27 336 LEU B N 1
ATOM 5554 C CA . LEU B 1 292 ? -161.688 139.476 188.763 1.00 144.27 336 LEU B CA 1
ATOM 5555 C C . LEU B 1 292 ? -162.651 139.912 189.861 1.00 144.27 336 LEU B C 1
ATOM 5556 O O . LEU B 1 292 ? -162.232 140.355 190.938 1.00 144.27 336 LEU B O 1
ATOM 5572 N N . ALA B 1 293 ? -163.954 139.808 189.591 1.00 144.89 337 ALA B N 1
ATOM 5573 C CA . ALA B 1 293 ? -164.948 140.205 190.583 1.00 144.89 337 ALA B CA 1
ATOM 5574 C C . ALA B 1 293 ? -164.858 139.334 191.828 1.00 144.89 337 ALA B C 1
ATOM 5575 O O . ALA B 1 293 ? -164.999 139.829 192.956 1.00 144.89 337 ALA B O 1
ATOM 5582 N N . GLY B 1 294 ? -164.625 138.033 191.643 1.00 145.23 338 GLY B N 1
ATOM 5583 C CA . GLY B 1 294 ? -164.429 137.162 192.787 1.00 145.23 338 GLY B CA 1
ATOM 5584 C C . GLY B 1 294 ? -163.251 137.592 193.636 1.00 145.23 338 GLY B C 1
ATOM 5585 O O . GLY B 1 294 ? -163.353 137.666 194.862 1.00 145.23 338 GLY B O 1
ATOM 5589 N N . TRP B 1 295 ? -162.124 137.908 192.992 1.00 139.30 339 TRP B N 1
ATOM 5590 C CA . TRP B 1 295 ? -160.941 138.346 193.726 1.00 139.30 339 TRP B CA 1
ATOM 5591 C C . TRP B 1 295 ? -161.213 139.635 194.488 1.00 139.30 339 TRP B C 1
ATOM 5592 O O . TRP B 1 295 ? -160.788 139.790 195.642 1.00 139.30 339 TRP B O 1
ATOM 5613 N N . TRP B 1 296 ? -161.922 140.571 193.857 1.00 140.53 340 TRP B N 1
ATOM 5614 C CA . TRP B 1 296 ? -162.201 141.854 194.494 1.00 140.53 340 TRP B CA 1
ATOM 5615 C C . TRP B 1 296 ? -163.071 141.669 195.731 1.00 140.53 340 TRP B C 1
ATOM 5616 O O . TRP B 1 296 ? -162.769 142.204 196.810 1.00 140.53 340 TRP B O 1
ATOM 5637 N N . GLY B 1 297 ? -164.156 140.904 195.595 1.00 142.14 341 GLY B N 1
ATOM 5638 C CA . GLY B 1 297 ? -165.000 140.632 196.745 1.00 142.14 341 GLY B CA 1
ATOM 5639 C C . GLY B 1 297 ? -164.253 139.902 197.842 1.00 142.14 341 GLY B C 1
ATOM 5640 O O . GLY B 1 297 ? -164.453 140.174 199.031 1.00 142.14 341 GLY B O 1
ATOM 5644 N N . VAL B 1 298 ? -163.367 138.980 197.456 1.00 142.20 342 VAL B N 1
ATOM 5645 C CA . VAL B 1 298 ? -162.562 138.253 198.432 1.00 142.20 342 VAL B CA 1
ATOM 5646 C C . VAL B 1 298 ? -161.733 139.223 199.256 1.00 142.20 342 VAL B C 1
ATOM 5647 O O . VAL B 1 298 ? -161.793 139.220 200.490 1.00 142.20 342 VAL B O 1
ATOM 5660 N N . VAL B 1 299 ? -160.939 140.059 198.584 1.00 140.06 343 VAL B N 1
ATOM 5661 C CA . VAL B 1 299 ? -160.023 140.934 199.311 1.00 140.06 343 VAL B CA 1
ATOM 5662 C C . VAL B 1 299 ? -160.800 141.914 200.178 1.00 140.06 343 VAL B C 1
ATOM 5663 O O . VAL B 1 299 ? -160.395 142.214 201.307 1.00 140.06 343 VAL B O 1
ATOM 5676 N N . TYR B 1 300 ? -161.951 142.386 199.695 1.00 140.30 344 TYR B N 1
ATOM 5677 C CA . TYR B 1 300 ? -162.734 143.323 200.493 1.00 140.30 344 TYR B CA 1
ATOM 5678 C C . TYR B 1 300 ? -163.258 142.656 201.759 1.00 140.30 344 TYR B C 1
ATOM 5679 O O . TYR B 1 300 ? -162.971 143.101 202.881 1.00 140.30 344 TYR B O 1
ATOM 5697 N N . TYR B 1 301 ? -164.021 141.571 201.598 1.00 141.66 345 TYR B N 1
ATOM 5698 C CA . TYR B 1 301 ? -164.628 140.902 202.742 1.00 141.66 345 TYR B CA 1
ATOM 5699 C C . TYR B 1 301 ? -163.591 140.290 203.674 1.00 141.66 345 TYR B C 1
ATOM 5700 O O . TYR B 1 301 ? -163.906 140.024 204.838 1.00 141.66 345 TYR B O 1
ATOM 5718 N N . VAL B 1 302 ? -162.367 140.075 203.202 1.00 138.03 346 VAL B N 1
ATOM 5719 C CA . VAL B 1 302 ? -161.311 139.553 204.057 1.00 138.03 346 VAL B CA 1
ATOM 5720 C C . VAL B 1 302 ? -160.637 140.667 204.841 1.00 138.03 346 VAL B C 1
ATOM 5721 O O . VAL B 1 302 ? -160.498 140.576 206.063 1.00 138.03 346 VAL B O 1
ATOM 5734 N N . THR B 1 303 ? -160.212 141.733 204.166 1.00 137.09 347 THR B N 1
ATOM 5735 C CA . THR B 1 303 ? -159.462 142.774 204.851 1.00 137.09 347 THR B CA 1
ATOM 5736 C C . THR B 1 303 ? -160.350 143.558 205.805 1.00 137.09 347 THR B C 1
ATOM 5737 O O . THR B 1 303 ? -159.881 144.020 206.852 1.00 137.09 347 THR B O 1
ATOM 5748 N N . PHE B 1 304 ? -161.635 143.708 205.474 1.00 136.49 348 PHE B N 1
ATOM 5749 C CA . PHE B 1 304 ? -162.527 144.576 206.236 1.00 136.49 348 PHE B CA 1
ATOM 5750 C C . PHE B 1 304 ? -163.510 143.818 207.119 1.00 136.49 348 PHE B C 1
ATOM 5751 O O . PHE B 1 304 ? -164.140 144.423 207.991 1.00 136.49 348 PHE B O 1
ATOM 5768 N N . HIS B 1 305 ? -163.670 142.513 206.908 1.00 141.02 349 HIS B N 1
ATOM 5769 C CA . HIS B 1 305 ? -164.615 141.700 207.667 1.00 141.02 349 HIS B CA 1
ATOM 5770 C C . HIS B 1 305 ? -164.029 140.335 208.013 1.00 141.02 349 HIS B C 1
ATOM 5771 O O . HIS B 1 305 ? -164.720 139.315 207.981 1.00 141.02 349 HIS B O 1
ATOM 5785 N N . THR B 1 306 ? -162.741 140.306 208.348 1.00 139.77 350 THR B N 1
ATOM 5786 C CA . THR B 1 306 ? -162.087 139.087 208.801 1.00 139.77 350 THR B CA 1
ATOM 5787 C C . THR B 1 306 ? -160.984 139.464 209.775 1.00 139.77 350 THR B C 1
ATOM 5788 O O . THR B 1 306 ? -160.347 140.510 209.628 1.00 139.77 350 THR B O 1
ATOM 5792 N N . GLU B 1 307 ? -160.763 138.603 210.766 1.00 142.16 351 GLU B N 1
ATOM 5793 C CA . GLU B 1 307 ? -159.803 138.871 211.829 1.00 142.16 351 GLU B CA 1
ATOM 5794 C C . GLU B 1 307 ? -158.351 138.787 211.371 1.00 142.16 351 GLU B C 1
ATOM 5795 O O . GLU B 1 307 ? -157.456 139.082 212.170 1.00 142.16 351 GLU B O 1
ATOM 5799 N N . PHE B 1 308 ? -158.088 138.398 210.123 1.00 136.32 352 PHE B N 1
ATOM 5800 C CA . PHE B 1 308 ? -156.712 138.334 209.644 1.00 136.32 352 PHE B CA 1
ATOM 5801 C C . PHE B 1 308 ? -156.146 139.731 209.429 1.00 136.32 352 PHE B C 1
ATOM 5802 O O . PHE B 1 308 ? -155.138 140.108 210.037 1.00 136.32 352 PHE B O 1
ATOM 5819 N N . GLY B 1 309 ? -156.781 140.509 208.559 1.00 134.08 353 GLY B N 1
ATOM 5820 C CA . GLY B 1 309 ? -156.356 141.862 208.276 1.00 134.08 353 GLY B CA 1
ATOM 5821 C C . GLY B 1 309 ? -155.426 141.945 207.081 1.00 134.08 353 GLY B C 1
ATOM 5822 O O . GLY B 1 309 ? -154.995 140.945 206.504 1.00 134.08 353 GLY B O 1
ATOM 5826 N N . TRP B 1 310 ? -155.103 143.188 206.716 1.00 131.03 354 TRP B N 1
ATOM 5827 C CA . TRP B 1 310 ? -154.243 143.435 205.564 1.00 131.03 354 TRP B CA 1
ATOM 5828 C C . TRP B 1 310 ? -152.859 142.827 205.742 1.00 131.03 354 TRP B C 1
ATOM 5829 O O . TRP B 1 310 ? -152.180 142.536 204.751 1.00 131.03 354 TRP B O 1
ATOM 5850 N N . ASP B 1 311 ? -152.424 142.640 206.989 1.00 130.35 355 ASP B N 1
ATOM 5851 C CA . ASP B 1 311 ? -151.096 142.101 207.252 1.00 130.35 355 ASP B CA 1
ATOM 5852 C C . ASP B 1 311 ? -150.911 140.736 206.604 1.00 130.35 355 ASP B C 1
ATOM 5853 O O . ASP B 1 311 ? -149.847 140.443 206.047 1.00 130.35 355 ASP B O 1
ATOM 5862 N N . LEU B 1 312 ? -151.940 139.895 206.658 1.00 129.38 356 LEU B N 1
ATOM 5863 C CA . LEU B 1 312 ? -151.896 138.554 206.092 1.00 129.38 356 LEU B CA 1
ATOM 5864 C C . LEU B 1 312 ? -152.351 138.481 204.640 1.00 129.38 356 LEU B C 1
ATOM 5865 O O . LEU B 1 312 ? -152.401 137.379 204.085 1.00 129.38 356 LEU B O 1
ATOM 5869 N N . VAL B 1 313 ? -152.676 139.617 204.020 1.00 131.13 357 VAL B N 1
ATOM 5870 C CA . VAL B 1 313 ? -153.338 139.661 202.726 1.00 131.13 357 VAL B CA 1
ATOM 5871 C C . VAL B 1 313 ? -152.438 140.216 201.628 1.00 131.13 357 VAL B C 1
ATOM 5872 O O . VAL B 1 313 ? -152.473 139.704 200.503 1.00 131.13 357 VAL B O 1
ATOM 5885 N N . GLU B 1 314 ? -151.682 141.277 201.898 1.00 125.98 358 GLU B N 1
ATOM 5886 C CA . GLU B 1 314 ? -150.703 141.773 200.933 1.00 125.98 358 GLU B CA 1
ATOM 5887 C C . GLU B 1 314 ? -149.788 140.683 200.388 1.00 125.98 358 GLU B C 1
ATOM 5888 O O . GLU B 1 314 ? -149.573 140.650 199.164 1.00 125.98 358 GLU B O 1
ATOM 5900 N N . PRO B 1 315 ? -149.212 139.792 201.201 1.00 125.64 359 PRO B N 1
ATOM 5901 C CA . PRO B 1 315 ? -148.403 138.718 200.610 1.00 125.64 359 PRO B CA 1
ATOM 5902 C C . PRO B 1 315 ? -149.212 137.835 199.690 1.00 125.64 359 PRO B C 1
ATOM 5903 O O . PRO B 1 315 ? -148.705 137.384 198.654 1.00 125.64 359 PRO B O 1
ATOM 5914 N N . VAL B 1 316 ? -150.480 137.607 200.036 1.00 130.31 360 VAL B N 1
ATOM 5915 C CA . VAL B 1 316 ? -151.344 136.755 199.226 1.00 130.31 360 VAL B CA 1
ATOM 5916 C C . VAL B 1 316 ? -151.516 137.352 197.840 1.00 130.31 360 VAL B C 1
ATOM 5917 O O . VAL B 1 316 ? -151.328 136.673 196.827 1.00 130.31 360 VAL B O 1
ATOM 5930 N N . THR B 1 317 ? -151.860 138.637 197.771 1.00 131.67 361 THR B N 1
ATOM 5931 C CA . THR B 1 317 ? -152.130 139.238 196.472 1.00 131.67 361 THR B CA 1
ATOM 5932 C C . THR B 1 317 ? -150.846 139.485 195.695 1.00 131.67 361 THR B C 1
ATOM 5933 O O . THR B 1 317 ? -150.864 139.479 194.462 1.00 131.67 361 THR B O 1
ATOM 5944 N N . TYR B 1 318 ? -149.722 139.680 196.384 1.00 128.95 362 TYR B N 1
ATOM 5945 C CA . TYR B 1 318 ? -148.449 139.773 195.677 1.00 128.95 362 TYR B CA 1
ATOM 5946 C C . TYR B 1 318 ? -148.102 138.449 195.012 1.00 128.95 362 TYR B C 1
ATOM 5947 O O . TYR B 1 318 ? -147.753 138.401 193.822 1.00 128.95 362 TYR B O 1
ATOM 5965 N N . LEU B 1 319 ? -148.171 137.358 195.781 1.00 131.23 363 LEU B N 1
ATOM 5966 C CA . LEU B 1 319 ? -147.969 136.033 195.212 1.00 131.23 363 LEU B CA 1
ATOM 5967 C C . LEU B 1 319 ? -148.969 135.766 194.096 1.00 131.23 363 LEU B C 1
ATOM 5968 O O . LEU B 1 319 ? -148.636 135.130 193.092 1.00 131.23 363 LEU B O 1
ATOM 5972 N N . ALA B 1 320 ? -150.193 136.275 194.242 1.00 135.74 364 ALA B N 1
ATOM 5973 C CA . ALA B 1 320 ? -151.206 136.086 193.213 1.00 135.74 364 ALA B CA 1
ATOM 5974 C C . ALA B 1 320 ? -150.825 136.804 191.928 1.00 135.74 364 ALA B C 1
ATOM 5975 O O . ALA B 1 320 ? -150.970 136.248 190.835 1.00 135.74 364 ALA B O 1
ATOM 5982 N N . GLY B 1 321 ? -150.354 138.044 192.038 1.00 135.99 365 GLY B N 1
ATOM 5983 C CA . GLY B 1 321 ? -149.925 138.770 190.857 1.00 135.99 365 GLY B CA 1
ATOM 5984 C C . GLY B 1 321 ? -148.765 138.090 190.161 1.00 135.99 365 GLY B C 1
ATOM 5985 O O . GLY B 1 321 ? -148.735 137.991 188.930 1.00 135.99 365 GLY B O 1
ATOM 5989 N N . LEU B 1 322 ? -147.806 137.585 190.938 1.00 135.57 366 LEU B N 1
ATOM 5990 C CA . LEU B 1 322 ? -146.681 136.899 190.315 1.00 135.57 366 LEU B CA 1
ATOM 5991 C C . LEU B 1 322 ? -147.119 135.588 189.678 1.00 135.57 366 LEU B C 1
ATOM 5992 O O . LEU B 1 322 ? -146.610 135.209 188.619 1.00 135.57 366 LEU B O 1
ATOM 6008 N N . THR B 1 323 ? -148.075 134.890 190.289 1.00 138.84 367 THR B N 1
ATOM 6009 C CA . THR B 1 323 ? -148.569 133.658 189.686 1.00 138.84 367 THR B CA 1
ATOM 6010 C C . THR B 1 323 ? -149.369 133.941 188.424 1.00 138.84 367 THR B C 1
ATOM 6011 O O . THR B 1 323 ? -149.326 133.153 187.477 1.00 138.84 367 THR B O 1
ATOM 6022 N N . THR B 1 324 ? -150.086 135.064 188.380 1.00 140.16 368 THR B N 1
ATOM 6023 C CA . THR B 1 324 ? -150.789 135.438 187.158 1.00 140.16 368 THR B CA 1
ATOM 6024 C C . THR B 1 324 ? -149.806 135.799 186.057 1.00 140.16 368 THR B C 1
ATOM 6025 O O . THR B 1 324 ? -150.026 135.470 184.886 1.00 140.16 368 THR B O 1
ATOM 6036 N N . ILE B 1 325 ? -148.714 136.474 186.410 1.00 139.01 369 ILE B N 1
ATOM 6037 C CA . ILE B 1 325 ? -147.690 136.767 185.413 1.00 139.01 369 ILE B CA 1
ATOM 6038 C C . ILE B 1 325 ? -147.043 135.477 184.929 1.00 139.01 369 ILE B C 1
ATOM 6039 O O . ILE B 1 325 ? -146.750 135.323 183.739 1.00 139.01 369 ILE B O 1
ATOM 6055 N N . MET B 1 326 ? -146.818 134.528 185.839 1.00 142.90 370 MET B N 1
ATOM 6056 C CA . MET B 1 326 ? -146.257 133.242 185.439 1.00 142.90 370 MET B CA 1
ATOM 6057 C C . MET B 1 326 ? -147.214 132.493 184.522 1.00 142.90 370 MET B C 1
ATOM 6058 O O . MET B 1 326 ? -146.787 131.842 183.563 1.00 142.90 370 MET B O 1
ATOM 6062 N N . GLY B 1 327 ? -148.515 132.580 184.799 1.00 145.61 371 GLY B N 1
ATOM 6063 C CA . GLY B 1 327 ? -149.493 131.944 183.934 1.00 145.61 371 GLY B CA 1
ATOM 6064 C C . GLY B 1 327 ? -149.545 132.581 182.560 1.00 145.61 371 GLY B C 1
ATOM 6065 O O . GLY B 1 327 ? -149.620 131.886 181.545 1.00 145.61 371 GLY B O 1
ATOM 6069 N N . GLY B 1 328 ? -149.496 133.912 182.507 1.00 144.44 372 GLY B N 1
ATOM 6070 C CA . GLY B 1 328 ? -149.427 134.586 181.222 1.00 144.44 372 GLY B CA 1
ATOM 6071 C C . GLY B 1 328 ? -148.169 134.231 180.456 1.00 144.44 372 GLY B C 1
ATOM 6072 O O . GLY B 1 328 ? -148.194 134.080 179.234 1.00 144.44 372 GLY B O 1
ATOM 6076 N N . TYR B 1 329 ? -147.056 134.074 181.168 1.00 144.45 373 TYR B N 1
ATOM 6077 C CA . TYR B 1 329 ? -145.794 133.699 180.543 1.00 144.45 373 TYR B CA 1
ATOM 6078 C C . TYR B 1 329 ? -145.883 132.293 179.959 1.00 144.45 373 TYR B C 1
ATOM 6079 O O . TYR B 1 329 ? -145.493 132.049 178.806 1.00 144.45 373 TYR B O 1
ATOM 6097 N N . LEU B 1 330 ? -146.402 131.354 180.753 1.00 146.09 374 LEU B N 1
ATOM 6098 C CA . LEU B 1 330 ? -146.676 130.008 180.267 1.00 146.09 374 LEU B CA 1
ATOM 6099 C C . LEU B 1 330 ? -147.615 130.028 179.072 1.00 146.09 374 LEU B C 1
ATOM 6100 O O . LEU B 1 330 ? -147.493 129.192 178.178 1.00 146.09 374 LEU B O 1
ATOM 6116 N N . TRP B 1 331 ? -148.552 130.972 179.033 1.00 146.77 375 TRP B N 1
ATOM 6117 C CA . TRP B 1 331 ? -149.456 131.061 177.892 1.00 146.77 375 TRP B CA 1
ATOM 6118 C C . TRP B 1 331 ? -148.730 131.560 176.647 1.00 146.77 375 TRP B C 1
ATOM 6119 O O . TRP B 1 331 ? -148.940 131.033 175.547 1.00 146.77 375 TRP B O 1
ATOM 6140 N N . PHE B 1 332 ? -147.878 132.580 176.800 1.00 144.81 376 PHE B N 1
ATOM 6141 C CA . PHE B 1 332 ? -147.072 133.046 175.673 1.00 144.81 376 PHE B CA 1
ATOM 6142 C C . PHE B 1 332 ? -146.217 131.922 175.115 1.00 144.81 376 PHE B C 1
ATOM 6143 O O . PHE B 1 332 ? -145.998 131.841 173.902 1.00 144.81 376 PHE B O 1
ATOM 6160 N N . LEU B 1 333 ? -145.717 131.049 175.987 1.00 147.48 377 LEU B N 1
ATOM 6161 C CA . LEU B 1 333 ? -144.935 129.911 175.519 1.00 147.48 377 LEU B CA 1
ATOM 6162 C C . LEU B 1 333 ? -145.810 128.769 175.018 1.00 147.48 377 LEU B C 1
ATOM 6163 O O . LEU B 1 333 ? -145.334 127.933 174.241 1.00 147.48 377 LEU B O 1
ATOM 6179 N N . TYR B 1 334 ? -147.071 128.720 175.446 1.00 146.45 378 TYR B N 1
ATOM 6180 C CA . TYR B 1 334 ? -148.033 127.777 174.891 1.00 146.45 378 TYR B CA 1
ATOM 6181 C C . TYR B 1 334 ? -148.378 128.137 173.456 1.00 146.45 378 TYR B C 1
ATOM 6182 O O . TYR B 1 334 ? -148.644 127.249 172.639 1.00 146.45 378 TYR B O 1
ATOM 6200 N N . ILE B 1 335 ? -148.387 129.434 173.139 1.00 147.83 379 ILE B N 1
ATOM 6201 C CA . ILE B 1 335 ? -148.483 129.867 171.746 1.00 147.83 379 ILE B CA 1
ATOM 6202 C C . ILE B 1 335 ? -147.329 129.288 170.940 1.00 147.83 379 ILE B C 1
ATOM 6203 O O . ILE B 1 335 ? -147.529 128.538 169.977 1.00 147.83 379 ILE B O 1
ATOM 6219 N N . ASN B 1 336 ? -146.105 129.626 171.331 1.00 145.67 380 ASN B N 1
ATOM 6220 C CA . ASN B 1 336 ? -144.912 129.220 170.602 1.00 145.67 380 ASN B CA 1
ATOM 6221 C C . ASN B 1 336 ? -144.330 127.927 171.162 1.00 145.67 380 ASN B C 1
ATOM 6222 O O . ASN B 1 336 ? -143.713 127.149 170.435 1.00 145.67 380 ASN B O 1
ATOM 6233 N N . ARG B 1 351 ? -155.084 135.458 165.630 1.00 141.53 395 ARG B N 1
ATOM 6234 C CA . ARG B 1 351 ? -154.083 134.415 165.819 1.00 141.53 395 ARG B CA 1
ATOM 6235 C C . ARG B 1 351 ? -154.696 133.036 165.612 1.00 141.53 395 ARG B C 1
ATOM 6236 O O . ARG B 1 351 ? -154.261 132.276 164.748 1.00 141.53 395 ARG B O 1
ATOM 6239 N N . ARG B 1 352 ? -155.713 132.716 166.415 1.00 140.18 396 ARG B N 1
ATOM 6240 C CA . ARG B 1 352 ? -156.420 131.452 166.244 1.00 140.18 396 ARG B CA 1
ATOM 6241 C C . ARG B 1 352 ? -157.197 131.420 164.935 1.00 140.18 396 ARG B C 1
ATOM 6242 O O . ARG B 1 352 ? -157.477 130.337 164.408 1.00 140.18 396 ARG B O 1
ATOM 6246 N N . GLN B 1 353 ? -157.560 132.592 164.406 1.00 141.30 397 GLN B N 1
ATOM 6247 C CA . GLN B 1 353 ? -158.276 132.658 163.138 1.00 141.30 397 GLN B CA 1
ATOM 6248 C C . GLN B 1 353 ? -157.478 132.010 162.013 1.00 141.30 397 GLN B C 1
ATOM 6249 O O . GLN B 1 353 ? -158.051 131.360 161.132 1.00 141.30 397 GLN B O 1
ATOM 6263 N N . HIS B 1 354 ? -156.154 132.162 162.031 1.00 141.86 398 HIS B N 1
ATOM 6264 C CA . HIS B 1 354 ? -155.332 131.576 160.978 1.00 141.86 398 HIS B CA 1
ATOM 6265 C C . HIS B 1 354 ? -155.355 130.056 161.051 1.00 141.86 398 HIS B C 1
ATOM 6266 O O . HIS B 1 354 ? -155.408 129.376 160.019 1.00 141.86 398 HIS B O 1
ATOM 6280 N N . ALA B 1 355 ? -155.328 129.505 162.263 1.00 140.41 399 ALA B N 1
ATOM 6281 C CA . ALA B 1 355 ? -155.414 128.059 162.413 1.00 140.41 399 ALA B CA 1
ATOM 6282 C C . ALA B 1 355 ? -156.791 127.552 162.010 1.00 140.41 399 ALA B C 1
ATOM 6283 O O . ALA B 1 355 ? -156.911 126.486 161.397 1.00 140.41 399 ALA B O 1
ATOM 6290 N N . LEU B 1 356 ? -157.840 128.302 162.354 1.00 140.34 400 LEU B N 1
ATOM 6291 C CA . LEU B 1 356 ? -159.183 127.946 161.908 1.00 140.34 400 LEU B CA 1
ATOM 6292 C C . LEU B 1 356 ? -159.263 127.933 160.389 1.00 140.34 400 LEU B C 1
ATOM 6293 O O . LEU B 1 356 ? -159.895 127.049 159.798 1.00 140.34 400 LEU B O 1
ATOM 6309 N N . TYR B 1 357 ? -158.618 128.904 159.741 1.00 138.24 401 TYR B N 1
ATOM 6310 C CA . TYR B 1 357 ? -158.568 128.926 158.284 1.00 138.24 401 TYR B CA 1
ATOM 6311 C C . TYR B 1 357 ? -157.865 127.686 157.753 1.00 138.24 401 TYR B C 1
ATOM 6312 O O . TYR B 1 357 ? -158.392 126.979 156.886 1.00 138.24 401 TYR B O 1
ATOM 6330 N N . GLU B 1 358 ? -156.664 127.411 158.269 1.00 138.65 402 GLU B N 1
ATOM 6331 C CA . GLU B 1 358 ? -155.858 126.307 157.757 1.00 138.65 402 GLU B CA 1
ATOM 6332 C C . GLU B 1 358 ? -156.560 124.970 157.950 1.00 138.65 402 GLU B C 1
ATOM 6333 O O . GLU B 1 358 ? -156.455 124.077 157.101 1.00 138.65 402 GLU B O 1
ATOM 6337 N N . MET B 1 359 ? -157.288 124.815 159.056 1.00 139.69 403 MET B N 1
ATOM 6338 C CA . MET B 1 359 ? -158.008 123.573 159.306 1.00 139.69 403 MET B CA 1
ATOM 6339 C C . MET B 1 359 ? -159.326 123.515 158.545 1.00 139.69 403 MET B C 1
ATOM 6340 O O . MET B 1 359 ? -159.851 122.420 158.315 1.00 139.69 403 MET B O 1
ATOM 6344 N N . LYS B 1 360 ? -159.867 124.669 158.149 1.00 140.26 404 LYS B N 1
ATOM 6345 C CA . LYS B 1 360 ? -161.133 124.726 157.432 1.00 140.26 404 LYS B CA 1
ATOM 6346 C C . LYS B 1 360 ? -160.951 124.780 155.921 1.00 140.26 404 LYS B C 1
ATOM 6347 O O . LYS B 1 360 ? -161.835 124.321 155.188 1.00 140.26 404 LYS B O 1
ATOM 6366 N N . GLY B 1 361 ? -159.839 125.337 155.445 1.00 138.39 405 GLY B N 1
ATOM 6367 C CA . GLY B 1 361 ? -159.525 125.398 154.025 1.00 138.39 405 GLY B CA 1
ATOM 6368 C C . GLY B 1 361 ? -159.462 126.794 153.441 1.00 138.39 405 GLY B C 1
ATOM 6369 O O . GLY B 1 361 ? -159.062 126.939 152.276 1.00 138.39 405 GLY B O 1
ATOM 6373 N N . PHE B 1 362 ? -159.845 127.826 154.188 1.00 134.96 406 PHE B N 1
ATOM 6374 C CA . PHE B 1 362 ? -159.810 129.191 153.682 1.00 134.96 406 PHE B CA 1
ATOM 6375 C C . PHE B 1 362 ? -158.384 129.594 153.320 1.00 134.96 406 PHE B C 1
ATOM 6376 O O . PHE B 1 362 ? -157.409 129.091 153.884 1.00 134.96 406 PHE B O 1
ATOM 6393 N N . ASP B 1 363 ? -158.272 130.511 152.360 1.00 132.44 407 ASP B N 1
ATOM 6394 C CA . ASP B 1 363 ? -156.996 131.033 151.890 1.00 132.44 407 ASP B CA 1
ATOM 6395 C C . ASP B 1 363 ? -157.084 132.548 151.816 1.00 132.44 407 ASP B C 1
ATOM 6396 O O . ASP B 1 363 ? -158.172 133.103 151.642 1.00 132.44 407 ASP B O 1
ATOM 6400 N N . ILE B 1 364 ? -155.937 133.209 151.944 1.00 132.33 408 ILE B N 1
ATOM 6401 C CA . ILE B 1 364 ? -155.869 134.663 152.065 1.00 132.33 408 ILE B CA 1
ATOM 6402 C C . ILE B 1 364 ? -155.195 135.291 150.857 1.00 132.33 408 ILE B C 1
ATOM 6403 O O . ILE B 1 364 ? -155.702 136.260 150.291 1.00 132.33 408 ILE B O 1
ATOM 6419 N N . GLU B 1 365 ? -154.028 134.768 150.470 1.00 129.04 409 GLU B N 1
ATOM 6420 C CA . GLU B 1 365 ? -153.347 135.280 149.287 1.00 129.04 409 GLU B CA 1
ATOM 6421 C C . GLU B 1 365 ? -154.234 135.152 148.059 1.00 129.04 409 GLU B C 1
ATOM 6422 O O . GLU B 1 365 ? -154.362 136.097 147.270 1.00 129.04 409 GLU B O 1
ATOM 6426 N N . ARG B 1 366 ? -154.887 134.000 147.903 1.00 129.04 410 ARG B N 1
ATOM 6427 C CA . ARG B 1 366 ? -155.857 133.839 146.828 1.00 129.04 410 ARG B CA 1
ATOM 6428 C C . ARG B 1 366 ? -157.024 134.799 147.002 1.00 129.04 410 ARG B C 1
ATOM 6429 O O . ARG B 1 366 ? -157.501 135.388 146.027 1.00 129.04 410 ARG B O 1
ATOM 6442 N N . TRP B 1 367 ? -157.490 134.972 148.240 1.00 127.98 411 TRP B N 1
ATOM 6443 C CA . TRP B 1 367 ? -158.623 135.853 148.503 1.00 127.98 411 TRP B CA 1
ATOM 6444 C C . TRP B 1 367 ? -158.325 137.280 148.063 1.00 127.98 411 TRP B C 1
ATOM 6445 O O . TRP B 1 367 ? -159.066 137.869 147.265 1.00 127.98 411 TRP B O 1
ATOM 6466 N N . GLU B 1 368 ? -157.240 137.854 148.583 1.00 128.51 412 GLU B N 1
ATOM 6467 C CA . GLU B 1 368 ? -156.892 139.220 148.223 1.00 128.51 412 GLU B CA 1
ATOM 6468 C C . GLU B 1 368 ? -156.526 139.331 146.750 1.00 128.51 412 GLU B C 1
ATOM 6469 O O . GLU B 1 368 ? -156.762 140.377 146.140 1.00 128.51 412 GLU B O 1
ATOM 6481 N N . GLN B 1 369 ? -155.963 138.274 146.159 1.00 126.33 413 GLN B N 1
ATOM 6482 C CA . GLN B 1 369 ? -155.687 138.297 144.726 1.00 126.33 413 GLN B CA 1
ATOM 6483 C C . GLN B 1 369 ? -156.977 138.453 143.931 1.00 126.33 413 GLN B C 1
ATOM 6484 O O . GLN B 1 369 ? -157.077 139.313 143.042 1.00 126.33 413 GLN B O 1
ATOM 6488 N N . LEU B 1 370 ? -157.981 137.630 144.251 1.00 124.02 414 LEU B N 1
ATOM 6489 C CA . LEU B 1 370 ? -159.264 137.718 143.564 1.00 124.02 414 LEU B CA 1
ATOM 6490 C C . LEU B 1 370 ? -159.890 139.089 143.766 1.00 124.02 414 LEU B C 1
ATOM 6491 O O . LEU B 1 370 ? -160.404 139.693 142.818 1.00 124.02 414 LEU B O 1
ATOM 6507 N N . VAL B 1 371 ? -159.848 139.597 144.999 1.00 123.73 415 VAL B N 1
ATOM 6508 C CA . VAL B 1 371 ? -160.454 140.892 145.293 1.00 123.73 415 VAL B CA 1
ATOM 6509 C C . VAL B 1 371 ? -159.766 142.000 144.509 1.00 123.73 415 VAL B C 1
ATOM 6510 O O . VAL B 1 371 ? -160.425 142.881 143.947 1.00 123.73 415 VAL B O 1
ATOM 6523 N N . GLN B 1 372 ? -158.435 141.985 144.471 1.00 121.88 416 GLN B N 1
ATOM 6524 C CA . GLN B 1 372 ? -157.694 143.035 143.785 1.00 121.88 416 GLN B CA 1
ATOM 6525 C C . GLN B 1 372 ? -157.992 143.017 142.292 1.00 121.88 416 GLN B C 1
ATOM 6526 O O . GLN B 1 372 ? -158.241 144.067 141.676 1.00 121.88 416 GLN B O 1
ATOM 6540 N N . ASP B 1 373 ? -157.968 141.824 141.691 1.00 118.24 417 ASP B N 1
ATOM 6541 C CA . ASP B 1 373 ? -158.300 141.706 140.277 1.00 118.24 417 ASP B CA 1
ATOM 6542 C C . ASP B 1 373 ? -159.715 142.197 140.009 1.00 118.24 417 ASP B C 1
ATOM 6543 O O . ASP B 1 373 ? -159.961 142.912 139.029 1.00 118.24 417 ASP B O 1
ATOM 6547 N N . ALA B 1 374 ? -160.654 141.857 140.894 1.00 117.45 418 ALA B N 1
ATOM 6548 C CA . ALA B 1 374 ? -162.037 142.263 140.690 1.00 117.45 418 ALA B CA 1
ATOM 6549 C C . ALA B 1 374 ? -162.194 143.771 140.822 1.00 117.45 418 ALA B C 1
ATOM 6550 O O . ALA B 1 374 ? -162.990 144.380 140.103 1.00 117.45 418 ALA B O 1
ATOM 6557 N N . ASN B 1 375 ? -161.439 144.394 141.725 1.00 117.72 419 ASN B N 1
ATOM 6558 C CA . ASN B 1 375 ? -161.531 145.842 141.864 1.00 117.72 419 ASN B CA 1
ATOM 6559 C C . ASN B 1 375 ? -160.987 146.541 140.629 1.00 117.72 419 ASN B C 1
ATOM 6560 O O . ASN B 1 375 ? -161.590 147.506 140.139 1.00 117.72 419 ASN B O 1
ATOM 6571 N N . ALA B 1 376 ? -159.848 146.075 140.116 1.00 114.50 420 ALA B N 1
ATOM 6572 C CA . ALA B 1 376 ? -159.326 146.640 138.875 1.00 114.50 420 ALA B CA 1
ATOM 6573 C C . ALA B 1 376 ? -160.328 146.466 137.740 1.00 114.50 420 ALA B C 1
ATOM 6574 O O . ALA B 1 376 ? -160.523 147.373 136.915 1.00 114.50 420 ALA B O 1
ATOM 6581 N N . LEU B 1 377 ? -160.996 145.311 137.706 1.00 112.80 421 LEU B N 1
ATOM 6582 C CA . LEU B 1 377 ? -162.028 145.065 136.708 1.00 112.80 421 LEU B CA 1
ATOM 6583 C C . LEU B 1 377 ? -163.150 146.087 136.826 1.00 112.80 421 LEU B C 1
ATOM 6584 O O . LEU B 1 377 ? -163.551 146.704 135.833 1.00 112.80 421 LEU B O 1
ATOM 6600 N N . ARG B 1 378 ? -163.684 146.253 138.038 1.00 114.11 422 ARG B N 1
ATOM 6601 C CA . ARG B 1 378 ? -164.770 147.200 138.271 1.00 114.11 422 ARG B CA 1
ATOM 6602 C C . ARG B 1 378 ? -164.369 148.607 137.862 1.00 114.11 422 ARG B C 1
ATOM 6603 O O . ARG B 1 378 ? -165.189 149.373 137.340 1.00 114.11 422 ARG B O 1
ATOM 6624 N N . ARG B 1 379 ? -163.111 148.968 138.098 1.00 114.27 423 ARG B N 1
ATOM 6625 C CA . ARG B 1 379 ? -162.653 150.296 137.716 1.00 114.27 423 ARG B CA 1
ATOM 6626 C C . ARG B 1 379 ? -162.635 150.453 136.202 1.00 114.27 423 ARG B C 1
ATOM 6627 O O . ARG B 1 379 ? -163.046 151.494 135.675 1.00 114.27 423 ARG B O 1
ATOM 6648 N N . GLU B 1 380 ? -162.178 149.426 135.481 1.00 109.19 424 GLU B N 1
ATOM 6649 C CA . GLU B 1 380 ? -162.240 149.483 134.020 1.00 109.19 424 GLU B CA 1
ATOM 6650 C C . GLU B 1 380 ? -163.684 149.590 133.536 1.00 109.19 424 GLU B C 1
ATOM 6651 O O . GLU B 1 380 ? -163.982 150.322 132.577 1.00 109.19 424 GLU B O 1
ATOM 6655 N N . ILE B 1 381 ? -164.592 148.872 134.200 1.00 108.49 425 ILE B N 1
ATOM 6656 C CA . ILE B 1 381 ? -166.006 148.928 133.842 1.00 108.49 425 ILE B CA 1
ATOM 6657 C C . ILE B 1 381 ? -166.538 150.342 134.006 1.00 108.49 425 ILE B C 1
ATOM 6658 O O . ILE B 1 381 ? -167.227 150.869 133.128 1.00 108.49 425 ILE B O 1
ATOM 6674 N N . ARG B 1 382 ? -166.248 150.968 135.144 1.00 110.97 426 ARG B N 1
ATOM 6675 C CA . ARG B 1 382 ? -166.754 152.315 135.366 1.00 110.97 426 ARG B CA 1
ATOM 6676 C C . ARG B 1 382 ? -166.104 153.312 134.420 1.00 110.97 426 ARG B C 1
ATOM 6677 O O . ARG B 1 382 ? -166.737 154.299 134.035 1.00 110.97 426 ARG B O 1
ATOM 6698 N N . VAL B 1 383 ? -164.862 153.056 134.008 1.00 109.91 427 VAL B N 1
ATOM 6699 C CA . VAL B 1 383 ? -164.228 153.899 132.998 1.00 109.91 427 VAL B CA 1
ATOM 6700 C C . VAL B 1 383 ? -165.032 153.867 131.706 1.00 109.91 427 VAL B C 1
ATOM 6701 O O . VAL B 1 383 ? -165.410 154.913 131.158 1.00 109.91 427 VAL B O 1
ATOM 6714 N N . ILE B 1 384 ? -165.306 152.665 131.197 1.00 106.50 428 ILE B N 1
ATOM 6715 C CA . ILE B 1 384 ? -166.044 152.588 129.939 1.00 106.50 428 ILE B CA 1
ATOM 6716 C C . ILE B 1 384 ? -167.471 153.094 130.120 1.00 106.50 428 ILE B C 1
ATOM 6717 O O . ILE B 1 384 ? -168.064 153.645 129.186 1.00 106.50 428 ILE B O 1
ATOM 6733 N N . ALA B 1 385 ? -168.040 152.935 131.316 1.00 108.37 429 ALA B N 1
ATOM 6734 C CA . ALA B 1 385 ? -169.378 153.448 131.577 1.00 108.37 429 ALA B CA 1
ATOM 6735 C C . ALA B 1 385 ? -169.398 154.965 131.581 1.00 108.37 429 ALA B C 1
ATOM 6736 O O . ALA B 1 385 ? -170.424 155.574 131.262 1.00 108.37 429 ALA B O 1
ATOM 6743 N N . VAL B 1 386 ? -168.288 155.587 131.965 1.00 109.24 430 VAL B N 1
ATOM 6744 C CA . VAL B 1 386 ? -168.150 157.027 131.804 1.00 109.24 430 VAL B CA 1
ATOM 6745 C C . VAL B 1 386 ? -168.057 157.380 130.327 1.00 109.24 430 VAL B C 1
ATOM 6746 O O . VAL B 1 386 ? -168.732 158.298 129.848 1.00 109.24 430 VAL B O 1
ATOM 6759 N N . GLU B 1 387 ? -167.214 156.660 129.585 1.00 106.83 431 GLU B N 1
ATOM 6760 C CA . GLU B 1 387 ? -167.090 156.914 128.152 1.00 106.83 431 GLU B CA 1
ATOM 6761 C C . GLU B 1 387 ? -168.410 156.654 127.436 1.00 106.83 431 GLU B C 1
ATOM 6762 O O . GLU B 1 387 ? -168.871 157.476 126.635 1.00 106.83 431 GLU B O 1
ATOM 6766 N N . TYR B 1 388 ? -169.033 155.519 127.722 1.00 107.88 432 TYR B N 1
ATOM 6767 C CA . TYR B 1 388 ? -170.313 155.136 127.143 1.00 107.88 432 TYR B CA 1
ATOM 6768 C C . TYR B 1 388 ? -171.431 155.608 128.076 1.00 107.88 432 TYR B C 1
ATOM 6769 O O . TYR B 1 388 ? -171.215 156.466 128.934 1.00 107.88 432 TYR B O 1
ATOM 6787 N N . ASP B 1 389 ? -172.644 155.092 127.893 1.00 117.27 433 ASP B N 1
ATOM 6788 C CA . ASP B 1 389 ? -173.748 155.431 128.778 1.00 117.27 433 ASP B CA 1
ATOM 6789 C C . ASP B 1 389 ? -173.506 154.902 130.189 1.00 117.27 433 ASP B C 1
ATOM 6790 O O . ASP B 1 389 ? -173.066 153.766 130.385 1.00 117.27 433 ASP B O 1
ATOM 6799 N N . VAL B 1 390 ? -173.809 155.747 131.170 1.00 120.69 434 VAL B N 1
ATOM 6800 C CA . VAL B 1 390 ? -173.661 155.463 132.595 1.00 120.69 434 VAL B CA 1
ATOM 6801 C C . VAL B 1 390 ? -174.852 154.664 133.111 1.00 120.69 434 VAL B C 1
ATOM 6802 O O . VAL B 1 390 ? -175.778 154.348 132.356 1.00 120.69 434 VAL B O 1
ATOM 6806 N N . ASP B 1 391 ? -174.810 154.303 134.398 1.00 118.45 435 ASP B N 1
ATOM 6807 C CA . ASP B 1 391 ? -175.918 153.626 135.067 1.00 118.45 435 ASP B CA 1
ATOM 6808 C C . ASP B 1 391 ? -176.120 152.208 134.553 1.00 118.45 435 ASP B C 1
ATOM 6809 O O . ASP B 1 391 ? -177.135 151.902 133.918 1.00 118.45 435 ASP B O 1
ATOM 6813 N N . TRP B 1 392 ? -175.144 151.345 134.828 1.00 113.31 436 TRP B N 1
ATOM 6814 C CA . TRP B 1 392 ? -175.127 149.972 134.343 1.00 113.31 436 TRP B CA 1
ATOM 6815 C C . TRP B 1 392 ? -175.641 148.961 135.363 1.00 113.31 436 TRP B C 1
ATOM 6816 O O . TRP B 1 392 ? -175.756 147.779 135.026 1.00 113.31 436 TRP B O 1
ATOM 6837 N N . ASP B 1 393 ? -175.965 149.391 136.586 1.00 120.81 437 ASP B N 1
ATOM 6838 C CA . ASP B 1 393 ? -176.738 148.586 137.535 1.00 120.81 437 ASP B CA 1
ATOM 6839 C C . ASP B 1 393 ? -176.028 147.267 137.858 1.00 120.81 437 ASP B C 1
ATOM 6840 O O . ASP B 1 393 ? -176.448 146.182 137.447 1.00 120.81 437 ASP B O 1
ATOM 6844 N N . GLU B 1 394 ? -174.905 147.411 138.570 1.00 120.36 438 GLU B N 1
ATOM 6845 C CA . GLU B 1 394 ? -174.096 146.261 138.968 1.00 120.36 438 GLU B CA 1
ATOM 6846 C C . GLU B 1 394 ? -174.935 145.181 139.639 1.00 120.36 438 GLU B C 1
ATOM 6847 O O . GLU B 1 394 ? -174.752 143.988 139.374 1.00 120.36 438 GLU B O 1
ATOM 6859 N N . THR B 1 395 ? -175.864 145.581 140.510 1.00 124.07 439 THR B N 1
ATOM 6860 C CA . THR B 1 395 ? -176.723 144.606 141.172 1.00 124.07 439 THR B CA 1
ATOM 6861 C C . THR B 1 395 ? -177.587 143.851 140.171 1.00 124.07 439 THR B C 1
ATOM 6862 O O . THR B 1 395 ? -177.957 142.698 140.416 1.00 124.07 439 THR B O 1
ATOM 6866 N N . ARG B 1 396 ? -177.915 144.479 139.040 1.00 124.24 440 ARG B N 1
ATOM 6867 C CA . ARG B 1 396 ? -178.652 143.785 137.992 1.00 124.24 440 ARG B CA 1
ATOM 6868 C C . ARG B 1 396 ? -177.807 142.723 137.302 1.00 124.24 440 ARG B C 1
ATOM 6869 O O . ARG B 1 396 ? -178.368 141.835 136.651 1.00 124.24 440 ARG B O 1
ATOM 6873 N N . ASP B 1 397 ? -176.483 142.794 137.430 1.00 124.61 441 ASP B N 1
ATOM 6874 C CA . ASP B 1 397 ? -175.577 141.821 136.824 1.00 124.61 441 ASP B CA 1
ATOM 6875 C C . ASP B 1 397 ? -175.063 140.836 137.868 1.00 124.61 441 ASP B C 1
ATOM 6876 O O . ASP B 1 397 ? -173.888 140.471 137.865 1.00 124.61 441 ASP B O 1
ATOM 6880 N N . ALA C 1 63 ? -138.481 179.130 103.827 1.00 107.68 107 ALA C N 1
ATOM 6881 C CA . ALA C 1 63 ? -138.078 177.731 103.757 1.00 107.68 107 ALA C CA 1
ATOM 6882 C C . ALA C 1 63 ? -137.909 177.151 105.154 1.00 107.68 107 ALA C C 1
ATOM 6883 O O . ALA C 1 63 ? -136.800 176.807 105.560 1.00 107.68 107 ALA C O 1
ATOM 6889 N N . LYS C 1 64 ? -139.014 177.045 105.886 1.00 102.09 108 LYS C N 1
ATOM 6890 C CA . LYS C 1 64 ? -138.989 176.491 107.232 1.00 102.09 108 LYS C CA 1
ATOM 6891 C C . LYS C 1 64 ? -140.419 176.277 107.702 1.00 102.09 108 LYS C C 1
ATOM 6892 O O . LYS C 1 64 ? -141.333 176.998 107.293 1.00 102.09 108 LYS C O 1
ATOM 6911 N N . GLY C 1 65 ? -140.594 175.283 108.568 1.00 99.94 109 GLY C N 1
ATOM 6912 C CA . GLY C 1 65 ? -141.886 174.986 109.148 1.00 99.94 109 GLY C CA 1
ATOM 6913 C C . GLY C 1 65 ? -141.749 174.443 110.553 1.00 99.94 109 GLY C C 1
ATOM 6914 O O . GLY C 1 65 ? -140.672 174.526 111.149 1.00 99.94 109 GLY C O 1
ATOM 6918 N N . LYS C 1 66 ? -142.825 173.878 111.091 1.00 100.23 110 LYS C N 1
ATOM 6919 C CA . LYS C 1 66 ? -142.816 173.380 112.459 1.00 100.23 110 LYS C CA 1
ATOM 6920 C C . LYS C 1 66 ? -144.093 172.595 112.695 1.00 100.23 110 LYS C C 1
ATOM 6921 O O . LYS C 1 66 ? -145.096 172.810 112.014 1.00 100.23 110 LYS C O 1
ATOM 6940 N N . LEU C 1 67 ? -144.039 171.681 113.654 1.00 93.54 111 LEU C N 1
ATOM 6941 C CA . LEU C 1 67 ? -145.226 170.997 114.137 1.00 93.54 111 LEU C CA 1
ATOM 6942 C C . LEU C 1 67 ? -145.475 171.371 115.588 1.00 93.54 111 LEU C C 1
ATOM 6943 O O . LEU C 1 67 ? -144.629 171.965 116.261 1.00 93.54 111 LEU C O 1
ATOM 6959 N N . LEU C 1 68 ? -146.652 170.988 116.064 1.00 95.18 112 LEU C N 1
ATOM 6960 C CA . LEU C 1 68 ? -147.139 171.401 117.366 1.00 95.18 112 LEU C CA 1
ATOM 6961 C C . LEU C 1 68 ? -147.854 170.231 118.018 1.00 95.18 112 LEU C C 1
ATOM 6962 O O . LEU C 1 68 ? -148.376 169.346 117.336 1.00 95.18 112 LEU C O 1
ATOM 6978 N N . THR C 1 69 ? -147.890 170.254 119.345 1.00 89.62 113 THR C N 1
ATOM 6979 C CA . THR C 1 69 ? -148.434 169.165 120.143 1.00 89.62 113 THR C CA 1
ATOM 6980 C C . THR C 1 69 ? -149.766 169.600 120.735 1.00 89.62 113 THR C C 1
ATOM 6981 O O . THR C 1 69 ? -149.808 170.466 121.613 1.00 89.62 113 THR C O 1
ATOM 6992 N N . THR C 1 70 ? -150.845 169.008 120.251 1.00 90.18 114 THR C N 1
ATOM 6993 C CA . THR C 1 70 ? -152.137 169.158 120.888 1.00 90.18 114 THR C CA 1
ATOM 6994 C C . THR C 1 70 ? -152.214 168.246 122.107 1.00 90.18 114 THR C C 1
ATOM 6995 O O . THR C 1 70 ? -151.401 167.331 122.257 1.00 90.18 114 THR C O 1
ATOM 7006 N N . PRO C 1 71 ? -153.180 168.467 123.002 1.00 88.74 115 PRO C N 1
ATOM 7007 C CA . PRO C 1 71 ? -153.328 167.572 124.155 1.00 88.74 115 PRO C CA 1
ATOM 7008 C C . PRO C 1 71 ? -154.025 166.257 123.846 1.00 88.74 115 PRO C C 1
ATOM 7009 O O . PRO C 1 71 ? -154.235 165.463 124.770 1.00 88.74 115 PRO C O 1
ATOM 7020 N N . THR C 1 72 ? -154.381 166.000 122.587 1.00 88.62 116 THR C N 1
ATOM 7021 C CA . THR C 1 72 ? -155.141 164.820 122.202 1.00 88.62 116 THR C CA 1
ATOM 7022 C C . THR C 1 72 ? -154.266 163.728 121.602 1.00 88.62 116 THR C C 1
ATOM 7023 O O . THR C 1 72 ? -154.771 162.876 120.864 1.00 88.62 116 THR C O 1
ATOM 7034 N N . ARG C 1 73 ? -152.967 163.739 121.895 1.00 82.10 117 ARG C N 1
ATOM 7035 C CA . ARG C 1 73 ? -152.040 162.731 121.382 1.00 82.10 117 ARG C CA 1
ATOM 7036 C C . ARG C 1 73 ? -152.009 162.758 119.855 1.00 82.10 117 ARG C C 1
ATOM 7037 O O . ARG C 1 73 ? -151.868 161.731 119.194 1.00 82.10 117 ARG C O 1
ATOM 7058 N N . LEU C 1 74 ? -152.174 163.949 119.291 1.00 83.34 118 LEU C N 1
ATOM 7059 C CA . LEU C 1 74 ? -152.018 164.182 117.868 1.00 83.34 118 LEU C CA 1
ATOM 7060 C C . LEU C 1 74 ? -150.924 165.215 117.674 1.00 83.34 118 LEU C C 1
ATOM 7061 O O . LEU C 1 74 ? -150.367 165.752 118.633 1.00 83.34 118 LEU C O 1
ATOM 7077 N N . LEU C 1 75 ? -150.624 165.487 116.412 1.00 84.98 119 LEU C N 1
ATOM 7078 C CA . LEU C 1 75 ? -149.608 166.456 116.041 1.00 84.98 119 LEU C CA 1
ATOM 7079 C C . LEU C 1 75 ? -150.143 167.303 114.904 1.00 84.98 119 LEU C C 1
ATOM 7080 O O . LEU C 1 75 ? -150.665 166.772 113.919 1.00 84.98 119 LEU C O 1
ATOM 7096 N N . LYS C 1 76 ? -150.019 168.611 115.051 1.00 91.08 120 LYS C N 1
ATOM 7097 C CA . LYS C 1 76 ? -150.499 169.572 114.068 1.00 91.08 120 LYS C CA 1
ATOM 7098 C C . LYS C 1 76 ? -149.266 170.106 113.355 1.00 91.08 120 LYS C C 1
ATOM 7099 O O . LYS C 1 76 ? -148.537 170.942 113.893 1.00 91.08 120 LYS C O 1
ATOM 7118 N N . LEU C 1 77 ? -149.013 169.575 112.169 1.00 90.27 121 LEU C N 1
ATOM 7119 C CA . LEU C 1 77 ? -147.903 169.999 111.338 1.00 90.27 121 LEU C CA 1
ATOM 7120 C C . LEU C 1 77 ? -148.317 171.214 110.528 1.00 90.27 121 LEU C C 1
ATOM 7121 O O . LEU C 1 77 ? -149.430 171.266 110.001 1.00 90.27 121 LEU C O 1
ATOM 7137 N N . ILE C 1 78 ? -147.418 172.191 110.431 1.00 98.06 122 ILE C N 1
ATOM 7138 C CA . ILE C 1 78 ? -147.638 173.412 109.670 1.00 98.06 122 ILE C CA 1
ATOM 7139 C C . ILE C 1 78 ? -146.361 173.675 108.892 1.00 98.06 122 ILE C C 1
ATOM 7140 O O . ILE C 1 78 ? -145.279 173.766 109.487 1.00 98.06 122 ILE C O 1
ATOM 7156 N N . LEU C 1 79 ? -146.479 173.786 107.574 1.00 98.44 123 LEU C N 1
ATOM 7157 C CA . LEU C 1 79 ? -145.308 173.940 106.724 1.00 98.44 123 LEU C CA 1
ATOM 7158 C C . LEU C 1 79 ? -145.692 174.732 105.487 1.00 98.44 123 LEU C C 1
ATOM 7159 O O . LEU C 1 79 ? -146.877 174.816 105.144 1.00 98.44 123 LEU C O 1
ATOM 7175 N N . PRO C 1 80 ? -144.712 175.314 104.771 1.00 102.71 124 PRO C N 1
ATOM 7176 C CA . PRO C 1 80 ? -145.011 176.007 103.516 1.00 102.71 124 PRO C CA 1
ATOM 7177 C C . PRO C 1 80 ? -145.084 175.025 102.351 1.00 102.71 124 PRO C C 1
ATOM 7178 O O . PRO C 1 80 ? -144.096 174.361 102.021 1.00 102.71 124 PRO C O 1
ATOM 7189 N N . LEU C 1 81 ? -146.256 174.943 101.724 1.00 105.32 125 LEU C N 1
ATOM 7190 C CA . LEU C 1 81 ? -146.501 174.066 100.581 1.00 105.32 125 LEU C CA 1
ATOM 7191 C C . LEU C 1 81 ? -146.700 174.928 99.340 1.00 105.32 125 LEU C C 1
ATOM 7192 O O . LEU C 1 81 ? -147.843 175.179 98.930 1.00 105.32 125 LEU C O 1
ATOM 7196 N N . PRO C 1 82 ? -145.623 175.413 98.700 1.00 112.05 126 PRO C N 1
ATOM 7197 C CA . PRO C 1 82 ? -145.800 176.261 97.516 1.00 112.05 126 PRO C CA 1
ATOM 7198 C C . PRO C 1 82 ? -146.322 175.490 96.308 1.00 112.05 126 PRO C C 1
ATOM 7199 O O . PRO C 1 82 ? -145.546 174.771 95.679 1.00 112.05 126 PRO C O 1
ATOM 7210 N N . ILE C 1 108 ? -151.675 181.808 101.222 1.00 117.38 152 ILE C N 1
ATOM 7211 C CA . ILE C 1 108 ? -151.687 182.596 102.447 1.00 117.38 152 ILE C CA 1
ATOM 7212 C C . ILE C 1 108 ? -151.737 181.670 103.653 1.00 117.38 152 ILE C C 1
ATOM 7213 O O . ILE C 1 108 ? -150.930 181.791 104.574 1.00 117.38 152 ILE C O 1
ATOM 7216 N N . GLN C 1 109 ? -152.694 180.743 103.639 1.00 109.74 153 GLN C N 1
ATOM 7217 C CA . GLN C 1 109 ? -152.831 179.761 104.705 1.00 109.74 153 GLN C CA 1
ATOM 7218 C C . GLN C 1 109 ? -151.903 178.589 104.400 1.00 109.74 153 GLN C C 1
ATOM 7219 O O . GLN C 1 109 ? -152.203 177.806 103.485 1.00 109.74 153 GLN C O 1
ATOM 7223 N N . PRO C 1 110 ? -150.770 178.418 105.115 1.00 104.91 154 PRO C N 1
ATOM 7224 C CA . PRO C 1 110 ? -149.847 177.336 104.744 1.00 104.91 154 PRO C CA 1
ATOM 7225 C C . PRO C 1 110 ? -150.437 175.953 104.968 1.00 104.91 154 PRO C C 1
ATOM 7226 O O . PRO C 1 110 ? -151.546 175.816 105.495 1.00 104.91 154 PRO C O 1
ATOM 7237 N N . LEU C 1 111 ? -149.695 174.921 104.577 1.00 98.93 155 LEU C N 1
ATOM 7238 C CA . LEU C 1 111 ? -150.194 173.554 104.649 1.00 98.93 155 LEU C CA 1
ATOM 7239 C C . LEU C 1 111 ? -150.268 173.106 106.100 1.00 98.93 155 LEU C C 1
ATOM 7240 O O . LEU C 1 111 ? -149.248 173.073 106.799 1.00 98.93 155 LEU C O 1
ATOM 7244 N N . ALA C 1 112 ? -151.478 172.761 106.540 1.00 95.62 156 ALA C N 1
ATOM 7245 C CA . ALA C 1 112 ? -151.754 172.298 107.893 1.00 95.62 156 ALA C CA 1
ATOM 7246 C C . ALA C 1 112 ? -152.248 170.861 107.838 1.00 95.62 156 ALA C C 1
ATOM 7247 O O . ALA C 1 112 ? -153.123 170.537 107.029 1.00 95.62 156 ALA C O 1
ATOM 7254 N N . LEU C 1 113 ? -151.703 170.012 108.708 1.00 88.39 157 LEU C N 1
ATOM 7255 C CA . LEU C 1 113 ? -151.988 168.585 108.681 1.00 88.39 157 LEU C CA 1
ATOM 7256 C C . LEU C 1 113 ? -152.119 168.047 110.094 1.00 88.39 157 LEU C C 1
ATOM 7257 O O . LEU C 1 113 ? -151.345 168.413 110.980 1.00 88.39 157 LEU C O 1
ATOM 7273 N N . LEU C 1 114 ? -153.104 167.180 110.295 1.00 87.47 158 LEU C N 1
ATOM 7274 C CA . LEU C 1 114 ? -153.286 166.469 111.552 1.00 87.47 158 LEU C CA 1
ATOM 7275 C C . LEU C 1 114 ? -152.700 165.075 111.412 1.00 87.47 158 LEU C C 1
ATOM 7276 O O . LEU C 1 114 ? -152.927 164.402 110.401 1.00 87.47 158 LEU C O 1
ATOM 7292 N N . ILE C 1 115 ? -151.947 164.650 112.420 1.00 83.04 159 ILE C N 1
ATOM 7293 C CA . ILE C 1 115 ? -151.251 163.373 112.405 1.00 83.04 159 ILE C CA 1
ATOM 7294 C C . ILE C 1 115 ? -151.508 162.659 113.720 1.00 83.04 159 ILE C C 1
ATOM 7295 O O . ILE C 1 115 ? -151.566 163.292 114.779 1.00 83.04 159 ILE C O 1
ATOM 7311 N N . HIS C 1 116 ? -151.654 161.340 113.646 1.00 79.80 160 HIS C N 1
ATOM 7312 C CA . HIS C 1 116 ? -151.570 160.449 114.789 1.00 79.80 160 HIS C CA 1
ATOM 7313 C C . HIS C 1 116 ? -150.186 159.812 114.813 1.00 79.80 160 HIS C C 1
ATOM 7314 O O . HIS C 1 116 ? -149.652 159.476 113.752 1.00 79.80 160 HIS C O 1
ATOM 7328 N N . PRO C 1 117 ? -149.531 159.627 115.964 1.00 79.83 161 PRO C N 1
ATOM 7329 C CA . PRO C 1 117 ? -148.111 159.250 115.922 1.00 79.83 161 PRO C CA 1
ATOM 7330 C C . PRO C 1 117 ? -147.855 157.869 115.361 1.00 79.83 161 PRO C C 1
ATOM 7331 O O . PRO C 1 117 ? -146.823 157.653 114.715 1.00 79.83 161 PRO C O 1
ATOM 7342 N N . GLN C 1 118 ? -148.763 156.923 115.588 1.00 78.72 162 GLN C N 1
ATOM 7343 C CA . GLN C 1 118 ? -148.566 155.562 115.111 1.00 78.72 162 GLN C CA 1
ATOM 7344 C C . GLN C 1 118 ? -148.564 155.463 113.593 1.00 78.72 162 GLN C C 1
ATOM 7345 O O . GLN C 1 118 ? -148.127 154.440 113.058 1.00 78.72 162 GLN C O 1
ATOM 7359 N N . GLN C 1 119 ? -149.061 156.480 112.893 1.00 76.63 163 GLN C N 1
ATOM 7360 C CA . GLN C 1 119 ? -149.065 156.450 111.443 1.00 76.63 163 GLN C CA 1
ATOM 7361 C C . GLN C 1 119 ? -147.637 156.345 110.909 1.00 76.63 163 GLN C C 1
ATOM 7362 O O . GLN C 1 119 ? -146.695 156.816 111.552 1.00 76.63 163 GLN C O 1
ATOM 7376 N N . PRO C 1 120 ? -147.442 155.745 109.738 1.00 78.92 164 PRO C N 1
ATOM 7377 C CA . PRO C 1 120 ? -146.116 155.747 109.122 1.00 78.92 164 PRO C CA 1
ATOM 7378 C C . PRO C 1 120 ? -145.930 156.961 108.227 1.00 78.92 164 PRO C C 1
ATOM 7379 O O . PRO C 1 120 ? -146.871 157.672 107.877 1.00 78.92 164 PRO C O 1
ATOM 7390 N N . LEU C 1 121 ? -144.675 157.178 107.849 1.00 77.70 165 LEU C N 1
ATOM 7391 C CA . LEU C 1 121 ? -144.324 158.319 107.020 1.00 77.70 165 LEU C CA 1
ATOM 7392 C C . LEU C 1 121 ? -144.868 158.192 105.605 1.00 77.70 165 LEU C C 1
ATOM 7393 O O . LEU C 1 121 ? -144.999 159.206 104.914 1.00 77.70 165 LEU C O 1
ATOM 7409 N N . SER C 1 122 ? -145.175 156.973 105.158 1.00 80.19 166 SER C N 1
ATOM 7410 C CA . SER C 1 122 ? -145.754 156.791 103.832 1.00 80.19 166 SER C CA 1
ATOM 7411 C C . SER C 1 122 ? -147.115 157.465 103.728 1.00 80.19 166 SER C C 1
ATOM 7412 O O . SER C 1 122 ? -147.465 158.028 102.681 1.00 80.19 166 SER C O 1
ATOM 7420 N N . TYR C 1 123 ? -147.898 157.420 104.803 1.00 77.80 167 TYR C N 1
ATOM 7421 C CA . TYR C 1 123 ? -149.183 158.103 104.797 1.00 77.80 167 TYR C CA 1
ATOM 7422 C C . TYR C 1 123 ? -148.990 159.605 104.715 1.00 77.80 167 TYR C C 1
ATOM 7423 O O . TYR C 1 123 ? -149.745 160.297 104.026 1.00 77.80 167 TYR C O 1
ATOM 7441 N N . VAL C 1 124 ? -147.982 160.126 105.410 1.00 80.04 168 VAL C N 1
ATOM 7442 C CA . VAL C 1 124 ? -147.655 161.542 105.300 1.00 80.04 168 VAL C CA 1
ATOM 7443 C C . VAL C 1 124 ? -147.254 161.882 103.874 1.00 80.04 168 VAL C C 1
ATOM 7444 O O . VAL C 1 124 ? -147.605 162.946 103.351 1.00 80.04 168 VAL C O 1
ATOM 7457 N N . GLU C 1 125 ? -146.502 160.991 103.229 1.00 82.91 169 GLU C N 1
ATOM 7458 C CA . GLU C 1 125 ? -146.102 161.218 101.846 1.00 82.91 169 GLU C CA 1
ATOM 7459 C C . GLU C 1 125 ? -147.321 161.319 100.942 1.00 82.91 169 GLU C C 1
ATOM 7460 O O . GLU C 1 125 ? -147.449 162.266 100.159 1.00 82.91 169 GLU C O 1
ATOM 7464 N N . ARG C 1 126 ? -148.239 160.357 101.050 1.00 86.42 170 ARG C N 1
ATOM 7465 C CA . ARG C 1 126 ? -149.437 160.396 100.215 1.00 86.42 170 ARG C CA 1
ATOM 7466 C C . ARG C 1 126 ? -150.301 161.604 100.542 1.00 86.42 170 ARG C C 1
ATOM 7467 O O . ARG C 1 126 ? -150.910 162.199 99.644 1.00 86.42 170 ARG C O 1
ATOM 7488 N N . LEU C 1 127 ? -150.327 162.005 101.809 1.00 84.53 171 LEU C N 1
ATOM 7489 C CA . LEU C 1 127 ? -151.114 163.156 102.222 1.00 84.53 171 LEU C CA 1
ATOM 7490 C C . LEU C 1 127 ? -150.568 164.436 101.608 1.00 84.53 171 LEU C C 1
ATOM 7491 O O . LEU C 1 127 ? -151.325 165.256 101.072 1.00 84.53 171 LEU C O 1
ATOM 7507 N N . ILE C 1 128 ? -149.251 164.613 101.669 1.00 85.88 172 ILE C N 1
ATOM 7508 C CA . ILE C 1 128 ? -148.611 165.767 101.054 1.00 85.88 172 ILE C CA 1
ATOM 7509 C C . ILE C 1 128 ? -148.822 165.758 99.547 1.00 85.88 172 ILE C C 1
ATOM 7510 O O . ILE C 1 128 ? -149.086 166.802 98.939 1.00 85.88 172 ILE C O 1
ATOM 7526 N N . GLN C 1 129 ? -148.681 164.589 98.919 1.00 90.27 173 GLN C N 1
ATOM 7527 C CA . GLN C 1 129 ? -148.945 164.474 97.489 1.00 90.27 173 GLN C CA 1
ATOM 7528 C C . GLN C 1 129 ? -150.357 164.927 97.153 1.00 90.27 173 GLN C C 1
ATOM 7529 O O . GLN C 1 129 ? -150.579 165.598 96.138 1.00 90.27 173 GLN C O 1
ATOM 7543 N N . ALA C 1 130 ? -151.325 164.575 97.997 1.00 89.12 174 ALA C N 1
ATOM 7544 C CA . ALA C 1 130 ? -152.684 165.060 97.796 1.00 89.12 174 ALA C CA 1
ATOM 7545 C C . ALA C 1 130 ? -152.749 166.571 97.958 1.00 89.12 174 ALA C C 1
ATOM 7546 O O . ALA C 1 130 ? -153.486 167.252 97.236 1.00 89.12 174 ALA C O 1
ATOM 7553 N N . GLU C 1 131 ? -151.978 167.114 98.901 1.00 91.50 175 GLU C N 1
ATOM 7554 C CA . GLU C 1 131 ? -152.006 168.553 99.131 1.00 91.50 175 GLU C CA 1
ATOM 7555 C C . GLU C 1 131 ? -151.266 169.314 98.039 1.00 91.50 175 GLU C C 1
ATOM 7556 O O . GLU C 1 131 ? -151.654 170.436 97.699 1.00 91.50 175 GLU C O 1
ATOM 7560 N N . LEU C 1 132 ? -150.216 168.727 97.477 1.00 95.41 176 LEU C N 1
ATOM 7561 C CA . LEU C 1 132 ? -149.361 169.431 96.535 1.00 95.41 176 LEU C CA 1
ATOM 7562 C C . LEU C 1 132 ? -149.957 169.385 95.132 1.00 95.41 176 LEU C C 1
ATOM 7563 O O . LEU C 1 132 ? -150.906 168.646 94.867 1.00 95.41 176 LEU C O 1
ATOM 7567 N N . PRO C 1 133 ? -149.418 170.176 94.204 1.00 103.83 177 PRO C N 1
ATOM 7568 C CA . PRO C 1 133 ? -149.914 170.154 92.825 1.00 103.83 177 PRO C CA 1
ATOM 7569 C C . PRO C 1 133 ? -149.219 169.076 92.015 1.00 103.83 177 PRO C C 1
ATOM 7570 O O . PRO C 1 133 ? -148.255 168.457 92.490 1.00 103.83 177 PRO C O 1
ATOM 7581 N N . PRO C 1 134 ? -149.669 168.821 90.780 1.00 104.50 178 PRO C N 1
ATOM 7582 C CA . PRO C 1 134 ? -148.987 167.823 89.945 1.00 104.50 178 PRO C CA 1
ATOM 7583 C C . PRO C 1 134 ? -147.633 168.302 89.448 1.00 104.50 178 PRO C C 1
ATOM 7584 O O . PRO C 1 134 ? -147.205 169.413 89.773 1.00 104.50 178 PRO C O 1
ATOM 7595 N N . VAL C 1 135 ? -146.958 167.461 88.667 1.00 103.52 179 VAL C N 1
ATOM 7596 C CA . VAL C 1 135 ? -145.658 167.784 88.087 1.00 103.52 179 VAL C CA 1
ATOM 7597 C C . VAL C 1 135 ? -145.768 167.785 86.568 1.00 103.52 179 VAL C C 1
ATOM 7598 O O . VAL C 1 135 ? -146.749 167.297 86.007 1.00 103.52 179 VAL C O 1
ATOM 7602 N N . LYS C 1 142 ? -146.707 161.178 87.267 1.00 98.93 186 LYS C N 1
ATOM 7603 C CA . LYS C 1 142 ? -145.823 162.330 87.391 1.00 98.93 186 LYS C CA 1
ATOM 7604 C C . LYS C 1 142 ? -145.909 162.922 88.790 1.00 98.93 186 LYS C C 1
ATOM 7605 O O . LYS C 1 142 ? -145.967 164.140 88.954 1.00 98.93 186 LYS C O 1
ATOM 7608 N N . ILE C 1 143 ? -145.914 162.048 89.792 1.00 91.44 187 ILE C N 1
ATOM 7609 C CA . ILE C 1 143 ? -146.000 162.450 91.194 1.00 91.44 187 ILE C CA 1
ATOM 7610 C C . ILE C 1 143 ? -144.577 162.442 91.744 1.00 91.44 187 ILE C C 1
ATOM 7611 O O . ILE C 1 143 ? -143.790 161.561 91.369 1.00 91.44 187 ILE C O 1
ATOM 7627 N N . PRO C 1 144 ? -144.190 163.368 92.620 1.00 92.58 188 PRO C N 1
ATOM 7628 C CA . PRO C 1 144 ? -142.844 163.312 93.193 1.00 92.58 188 PRO C CA 1
ATOM 7629 C C . PRO C 1 144 ? -142.763 162.341 94.359 1.00 92.58 188 PRO C C 1
ATOM 7630 O O . PRO C 1 144 ? -143.768 161.942 94.949 1.00 92.58 188 PRO C O 1
ATOM 7641 N N . ASN C 1 145 ? -141.527 161.975 94.684 1.00 92.17 189 ASN C N 1
ATOM 7642 C CA . ASN C 1 145 ? -141.224 161.112 95.814 1.00 92.17 189 ASN C CA 1
ATOM 7643 C C . ASN C 1 145 ? -140.544 161.927 96.902 1.00 92.17 189 ASN C C 1
ATOM 7644 O O . ASN C 1 145 ? -139.586 162.658 96.638 1.00 92.17 189 ASN C O 1
ATOM 7655 N N . VAL C 1 146 ? -141.042 161.787 98.122 1.00 87.09 190 VAL C N 1
ATOM 7656 C CA . VAL C 1 146 ? -140.615 162.599 99.253 1.00 87.09 190 VAL C CA 1
ATOM 7657 C C . VAL C 1 146 ? -139.611 161.817 100.078 1.00 87.09 190 VAL C C 1
ATOM 7658 O O . VAL C 1 146 ? -139.775 160.610 100.296 1.00 87.09 190 VAL C O 1
ATOM 7671 N N . TYR C 1 147 ? -138.573 162.507 100.547 1.00 85.98 191 TYR C N 1
ATOM 7672 C CA . TYR C 1 147 ? -137.565 161.938 101.424 1.00 85.98 191 TYR C CA 1
ATOM 7673 C C . TYR C 1 147 ? -137.574 162.707 102.733 1.00 85.98 191 TYR C C 1
ATOM 7674 O O . TYR C 1 147 ? -137.737 163.930 102.738 1.00 85.98 191 TYR C O 1
ATOM 7692 N N . PHE C 1 148 ? -137.398 161.990 103.837 1.00 79.80 192 PHE C N 1
ATOM 7693 C CA . PHE C 1 148 ? -137.205 162.585 105.148 1.00 79.80 192 PHE C CA 1
ATOM 7694 C C . PHE C 1 148 ? -135.795 162.293 105.631 1.00 79.80 192 PHE C C 1
ATOM 7695 O O . PHE C 1 148 ? -135.223 161.245 105.322 1.00 79.80 192 PHE C O 1
ATOM 7712 N N . ARG C 1 149 ? -135.237 163.235 106.389 1.00 86.13 193 ARG C N 1
ATOM 7713 C CA . ARG C 1 149 ? -133.825 163.189 106.726 1.00 86.13 193 ARG C CA 1
ATOM 7714 C C . ARG C 1 149 ? -133.593 163.815 108.092 1.00 86.13 193 ARG C C 1
ATOM 7715 O O . ARG C 1 149 ? -134.413 164.590 108.592 1.00 86.13 193 ARG C O 1
ATOM 7736 N N . ALA C 1 150 ? -132.440 163.486 108.669 1.00 88.62 194 ALA C N 1
ATOM 7737 C CA . ALA C 1 150 ? -131.999 164.044 109.943 1.00 88.62 194 ALA C CA 1
ATOM 7738 C C . ALA C 1 150 ? -130.569 164.564 109.834 1.00 88.62 194 ALA C C 1
ATOM 7739 O O . ALA C 1 150 ? -129.748 164.345 110.726 1.00 88.62 194 ALA C O 1
ATOM 7746 N N . TRP C 1 205 ? -125.730 163.525 106.959 1.00 96.61 249 TRP C N 1
ATOM 7747 C CA . TRP C 1 205 ? -127.140 163.269 107.228 1.00 96.61 249 TRP C CA 1
ATOM 7748 C C . TRP C 1 205 ? -127.546 161.857 106.819 1.00 96.61 249 TRP C C 1
ATOM 7749 O O . TRP C 1 205 ? -126.734 161.079 106.323 1.00 96.61 249 TRP C O 1
ATOM 7769 N N . VAL C 1 206 ? -128.822 161.550 107.040 1.00 89.66 250 VAL C N 1
ATOM 7770 C CA . VAL C 1 206 ? -129.385 160.221 106.869 1.00 89.66 250 VAL C CA 1
ATOM 7771 C C . VAL C 1 206 ? -130.682 160.342 106.088 1.00 89.66 250 VAL C C 1
ATOM 7772 O O . VAL C 1 206 ? -131.393 161.344 106.194 1.00 89.66 250 VAL C O 1
ATOM 7785 N N . ARG C 1 207 ? -130.980 159.319 105.293 1.00 84.96 251 ARG C N 1
ATOM 7786 C CA . ARG C 1 207 ? -132.281 159.155 104.661 1.00 84.96 251 ARG C CA 1
ATOM 7787 C C . ARG C 1 207 ? -133.033 158.074 105.418 1.00 84.96 251 ARG C C 1
ATOM 7788 O O . ARG C 1 207 ? -132.462 157.031 105.748 1.00 84.96 251 ARG C O 1
ATOM 7798 N N . TRP C 1 208 ? -134.300 158.334 105.699 1.00 82.04 252 TRP C N 1
ATOM 7799 C CA . TRP C 1 208 ? -135.135 157.455 106.501 1.00 82.04 252 TRP C CA 1
ATOM 7800 C C . TRP C 1 208 ? -136.159 156.754 105.625 1.00 82.04 252 TRP C C 1
ATOM 7801 O O . TRP C 1 208 ? -136.400 157.136 104.478 1.00 82.04 252 TRP C O 1
ATOM 7822 N N . SER C 1 209 ? -136.762 155.713 106.184 1.00 77.67 253 SER C N 1
ATOM 7823 C CA . SER C 1 209 ? -137.702 154.887 105.447 1.00 77.67 253 SER C CA 1
ATOM 7824 C C . SER C 1 209 ? -139.090 155.510 105.517 1.00 77.67 253 SER C C 1
ATOM 7825 O O . SER C 1 209 ? -139.267 156.642 105.973 1.00 77.67 253 SER C O 1
ATOM 7833 N N . SER C 1 210 ? -140.091 154.760 105.063 1.00 77.77 254 SER C N 1
ATOM 7834 C CA . SER C 1 210 ? -141.456 155.240 104.940 1.00 77.77 254 SER C CA 1
ATOM 7835 C C . SER C 1 210 ? -142.437 154.494 105.830 1.00 77.77 254 SER C C 1
ATOM 7836 O O . SER C 1 210 ? -143.640 154.766 105.753 1.00 77.77 254 SER C O 1
ATOM 7844 N N . SER C 1 211 ? -141.963 153.572 106.674 1.00 76.92 255 SER C N 1
ATOM 7845 C CA . SER C 1 211 ? -142.822 152.797 107.558 1.00 76.92 255 SER C CA 1
ATOM 7846 C C . SER C 1 211 ? -142.648 153.135 109.029 1.00 76.92 255 SER C C 1
ATOM 7847 O O . SER C 1 211 ? -143.419 152.633 109.853 1.00 76.92 255 SER C O 1
ATOM 7855 N N . THR C 1 212 ? -141.663 153.952 109.385 1.00 77.30 256 THR C N 1
ATOM 7856 C CA . THR C 1 212 ? -141.433 154.273 110.785 1.00 77.30 256 THR C CA 1
ATOM 7857 C C . THR C 1 212 ? -142.590 155.072 111.356 1.00 77.30 256 THR C C 1
ATOM 7858 O O . THR C 1 212 ? -143.109 155.992 110.720 1.00 77.30 256 THR C O 1
ATOM 7869 N N . GLU C 1 213 ? -142.990 154.720 112.569 1.00 80.05 257 GLU C N 1
ATOM 7870 C CA . GLU C 1 213 ? -143.960 155.527 113.280 1.00 80.05 257 GLU C CA 1
ATOM 7871 C C . GLU C 1 213 ? -143.375 156.906 113.550 1.00 80.05 257 GLU C C 1
ATOM 7872 O O . GLU C 1 213 ? -142.161 157.076 113.684 1.00 80.05 257 GLU C O 1
ATOM 7876 N N . MET C 1 214 ? -144.259 157.901 113.609 1.00 82.22 258 MET C N 1
ATOM 7877 C CA . MET C 1 214 ? -143.823 159.279 113.794 1.00 82.22 258 MET C CA 1
ATOM 7878 C C . MET C 1 214 ? -143.093 159.455 115.115 1.00 82.22 258 MET C C 1
ATOM 7879 O O . MET C 1 214 ? -142.064 160.140 115.177 1.00 82.22 258 MET C O 1
ATOM 7893 N N . GLY C 1 215 ? -143.638 158.877 116.186 1.00 86.32 259 GLY C N 1
ATOM 7894 C CA . GLY C 1 215 ? -143.094 159.111 117.512 1.00 86.32 259 GLY C CA 1
ATOM 7895 C C . GLY C 1 215 ? -141.639 158.707 117.633 1.00 86.32 259 GLY C C 1
ATOM 7896 O O . GLY C 1 215 ? -140.822 159.443 118.189 1.00 86.32 259 GLY C O 1
ATOM 7900 N N . ASP C 1 216 ? -141.295 157.533 117.105 1.00 84.22 260 ASP C N 1
ATOM 7901 C CA . ASP C 1 216 ? -139.916 157.067 117.182 1.00 84.22 260 ASP C CA 1
ATOM 7902 C C . ASP C 1 216 ? -138.987 157.988 116.403 1.00 84.22 260 ASP C C 1
ATOM 7903 O O . ASP C 1 216 ? -137.879 158.308 116.859 1.00 84.22 260 ASP C O 1
ATOM 7907 N N . PHE C 1 217 ? -139.439 158.451 115.238 1.00 81.90 261 PHE C N 1
ATOM 7908 C CA . PHE C 1 217 ? -138.631 159.347 114.423 1.00 81.90 261 PHE C CA 1
ATOM 7909 C C . PHE C 1 217 ? -138.400 160.667 115.139 1.00 81.90 261 PHE C C 1
ATOM 7910 O O . PHE C 1 217 ? -137.293 161.217 115.112 1.00 81.90 261 PHE C O 1
ATOM 7927 N N . ILE C 1 218 ? -139.432 161.177 115.805 1.00 86.18 262 ILE C N 1
ATOM 7928 C CA . ILE C 1 218 ? -139.301 162.429 116.538 1.00 86.18 262 ILE C CA 1
ATOM 7929 C C . ILE C 1 218 ? -138.348 162.262 117.711 1.00 86.18 262 ILE C C 1
ATOM 7930 O O . ILE C 1 218 ? -137.490 163.120 117.952 1.00 86.18 262 ILE C O 1
ATOM 7946 N N . ARG C 1 219 ? -138.513 161.184 118.481 1.00 91.32 263 ARG C N 1
ATOM 7947 C CA . ARG C 1 219 ? -137.598 160.878 119.577 1.00 91.32 263 ARG C CA 1
ATOM 7948 C C . ARG C 1 219 ? -136.153 160.880 119.106 1.00 91.32 263 ARG C C 1
ATOM 7949 O O . ARG C 1 219 ? -135.288 161.522 119.710 1.00 91.32 263 ARG C O 1
ATOM 7970 N N . ASP C 1 220 ? -135.877 160.169 118.015 1.00 88.81 264 ASP C N 1
ATOM 7971 C CA . ASP C 1 220 ? -134.507 160.077 117.534 1.00 88.81 264 ASP C CA 1
ATOM 7972 C C . ASP C 1 220 ? -134.057 161.344 116.823 1.00 88.81 264 ASP C C 1
ATOM 7973 O O . ASP C 1 220 ? -132.862 161.492 116.550 1.00 88.81 264 ASP C O 1
ATOM 7982 N N . ALA C 1 221 ? -134.981 162.256 116.521 1.00 86.80 265 ALA C N 1
ATOM 7983 C CA . ALA C 1 221 ? -134.625 163.519 115.889 1.00 86.80 265 ALA C CA 1
ATOM 7984 C C . ALA C 1 221 ? -134.295 164.606 116.901 1.00 86.80 265 ALA C C 1
ATOM 7985 O O . ALA C 1 221 ? -133.499 165.503 116.601 1.00 86.80 265 ALA C O 1
ATOM 7992 N N . ALA C 1 222 ? -134.883 164.545 118.097 1.00 89.32 266 ALA C N 1
ATOM 7993 C CA . ALA C 1 222 ? -134.828 165.659 119.037 1.00 89.32 266 ALA C CA 1
ATOM 7994 C C . ALA C 1 222 ? -133.425 165.970 119.539 1.00 89.32 266 ALA C C 1
ATOM 7995 O O . ALA C 1 222 ? -133.235 167.017 120.167 1.00 89.32 266 ALA C O 1
ATOM 8002 N N . ARG C 1 223 ? -132.441 165.111 119.281 1.00 89.24 267 ARG C N 1
ATOM 8003 C CA . ARG C 1 223 ? -131.069 165.442 119.640 1.00 89.24 267 ARG C CA 1
ATOM 8004 C C . ARG C 1 223 ? -130.527 166.616 118.836 1.00 89.24 267 ARG C C 1
ATOM 8005 O O . ARG C 1 223 ? -129.534 167.223 119.252 1.00 89.24 267 ARG C O 1
ATOM 8009 N N . GLY C 1 224 ? -131.155 166.950 117.706 1.00 86.73 268 GLY C N 1
ATOM 8010 C CA . GLY C 1 224 ? -130.717 168.036 116.848 1.00 86.73 268 GLY C CA 1
ATOM 8011 C C . GLY C 1 224 ? -131.710 169.174 116.724 1.00 86.73 268 GLY C C 1
ATOM 8012 O O . GLY C 1 224 ? -131.385 170.217 116.150 1.00 86.73 268 GLY C O 1
ATOM 8016 N N . ARG C 1 225 ? -132.926 168.986 117.234 1.00 87.69 269 ARG C N 1
ATOM 8017 C CA . ARG C 1 225 ? -133.983 169.990 117.302 1.00 87.69 269 ARG C CA 1
ATOM 8018 C C . ARG C 1 225 ? -134.645 170.254 115.952 1.00 87.69 269 ARG C C 1
ATOM 8019 O O . ARG C 1 225 ? -135.579 171.063 115.904 1.00 87.69 269 ARG C O 1
ATOM 8023 N N . GLU C 1 226 ? -134.215 169.614 114.866 1.00 88.89 270 GLU C N 1
ATOM 8024 C CA . GLU C 1 226 ? -134.832 169.851 113.569 1.00 88.89 270 GLU C CA 1
ATOM 8025 C C . GLU C 1 226 ? -134.606 168.647 112.668 1.00 88.89 270 GLU C C 1
ATOM 8026 O O . GLU C 1 226 ? -133.602 167.942 112.795 1.00 88.89 270 GLU C O 1
ATOM 8030 N N . PHE C 1 227 ? -135.555 168.423 111.757 1.00 86.73 271 PHE C N 1
ATOM 8031 C CA . PHE C 1 227 ? -135.422 167.386 110.741 1.00 86.73 271 PHE C CA 1
ATOM 8032 C C . PHE C 1 227 ? -135.876 167.935 109.399 1.00 86.73 271 PHE C C 1
ATOM 8033 O O . PHE C 1 227 ? -136.684 168.859 109.328 1.00 86.73 271 PHE C O 1
ATOM 8050 N N . ALA C 1 228 ? -135.382 167.318 108.331 1.00 86.25 272 ALA C N 1
ATOM 8051 C CA . ALA C 1 228 ? -135.419 167.907 107.004 1.00 86.25 272 ALA C CA 1
ATOM 8052 C C . ALA C 1 228 ? -136.254 167.071 106.047 1.00 86.25 272 ALA C C 1
ATOM 8053 O O . ALA C 1 228 ? -136.457 165.870 106.243 1.00 86.25 272 ALA C O 1
ATOM 8060 N N . ILE C 1 229 ? -136.720 167.739 104.994 1.00 88.19 273 ILE C N 1
ATOM 8061 C CA . ILE C 1 229 ? -137.455 167.112 103.905 1.00 88.19 273 ILE C CA 1
ATOM 8062 C C . ILE C 1 229 ? -136.713 167.395 102.608 1.00 88.19 273 ILE C C 1
ATOM 8063 O O . ILE C 1 229 ? -136.082 168.445 102.447 1.00 88.19 273 ILE C O 1
ATOM 8079 N N . GLU C 1 230 ? -136.789 166.443 101.680 1.00 91.58 274 GLU C N 1
ATOM 8080 C CA . GLU C 1 230 ? -136.210 166.583 100.348 1.00 91.58 274 GLU C CA 1
ATOM 8081 C C . GLU C 1 230 ? -137.238 166.072 99.351 1.00 91.58 274 GLU C C 1
ATOM 8082 O O . GLU C 1 230 ? -137.473 164.863 99.260 1.00 91.58 274 GLU C O 1
ATOM 8086 N N . ILE C 1 231 ? -137.869 166.984 98.642 1.00 97.99 275 ILE C N 1
ATOM 8087 C CA . ILE C 1 231 ? -138.812 166.636 97.588 1.00 97.99 275 ILE C CA 1
ATOM 8088 C C . ILE C 1 231 ? -138.040 166.458 96.291 1.00 97.99 275 ILE C C 1
ATOM 8089 O O . ILE C 1 231 ? -137.096 167.203 96.004 1.00 97.99 275 ILE C O 1
ATOM 8105 N N . GLU C 1 232 ? -138.443 165.464 95.499 1.00 100.16 276 GLU C N 1
ATOM 8106 C CA . GLU C 1 232 ? -137.709 165.144 94.281 1.00 100.16 276 GLU C CA 1
ATOM 8107 C C . GLU C 1 232 ? -137.869 166.235 93.232 1.00 100.16 276 GLU C C 1
ATOM 8108 O O . GLU C 1 232 ? -136.926 166.537 92.493 1.00 100.16 276 GLU C O 1
ATOM 8112 N N . GLY C 1 233 ? -139.050 166.839 93.154 1.00 101.13 277 GLY C N 1
ATOM 8113 C CA . GLY C 1 233 ? -139.352 167.775 92.091 1.00 101.13 277 GLY C CA 1
ATOM 8114 C C . GLY C 1 233 ? -138.787 169.167 92.273 1.00 101.13 277 GLY C C 1
ATOM 8115 O O . GLY C 1 233 ? -138.149 169.706 91.365 1.00 101.13 277 GLY C O 1
ATOM 8119 N N . TYR C 1 234 ? -139.009 169.763 93.445 1.00 108.45 278 TYR C N 1
ATOM 8120 C CA . TYR C 1 234 ? -138.792 171.197 93.592 1.00 108.45 278 TYR C CA 1
ATOM 8121 C C . TYR C 1 234 ? -137.335 171.560 93.843 1.00 108.45 278 TYR C C 1
ATOM 8122 O O . TYR C 1 234 ? -136.965 172.723 93.651 1.00 108.45 278 TYR C O 1
ATOM 8140 N N . ASN C 1 235 ? -136.504 170.608 94.264 1.00 108.89 279 ASN C N 1
ATOM 8141 C CA . ASN C 1 235 ? -135.103 170.884 94.577 1.00 108.89 279 ASN C CA 1
ATOM 8142 C C . ASN C 1 235 ? -134.968 171.934 95.678 1.00 108.89 279 ASN C C 1
ATOM 8143 O O . ASN C 1 235 ? -134.024 172.728 95.679 1.00 108.89 279 ASN C O 1
ATOM 8147 N N . ILE C 1 236 ? -135.915 171.944 96.619 1.00 109.51 280 ILE C N 1
ATOM 8148 C CA . ILE C 1 236 ? -135.926 172.884 97.736 1.00 109.51 280 ILE C CA 1
ATOM 8149 C C . ILE C 1 236 ? -135.354 172.193 98.963 1.00 109.51 280 ILE C C 1
ATOM 8150 O O . ILE C 1 236 ? -135.603 171.003 99.194 1.00 109.51 280 ILE C O 1
ATOM 8166 N N . GLU C 1 237 ? -134.585 172.940 99.751 1.00 107.57 281 GLU C N 1
ATOM 8167 C CA . GLU C 1 237 ? -134.169 172.501 101.074 1.00 107.57 281 GLU C CA 1
ATOM 8168 C C . GLU C 1 237 ? -135.176 173.008 102.097 1.00 107.57 281 GLU C C 1
ATOM 8169 O O . GLU C 1 237 ? -135.434 174.214 102.174 1.00 107.57 281 GLU C O 1
ATOM 8173 N N . MET C 1 238 ? -135.747 172.086 102.870 1.00 100.13 282 MET C N 1
ATOM 8174 C CA . MET C 1 238 ? -136.745 172.406 103.879 1.00 100.13 282 MET C CA 1
ATOM 8175 C C . MET C 1 238 ? -136.371 171.738 105.189 1.00 100.13 282 MET C C 1
ATOM 8176 O O . MET C 1 238 ? -135.989 170.564 105.213 1.00 100.13 282 MET C O 1
ATOM 8190 N N . ARG C 1 239 ? -136.531 172.488 106.276 1.00 97.40 283 ARG C N 1
ATOM 8191 C CA . ARG C 1 239 ? -136.271 172.007 107.620 1.00 97.40 283 ARG C CA 1
ATOM 8192 C C . ARG C 1 239 ? -137.460 172.354 108.497 1.00 97.40 283 ARG C C 1
ATOM 8193 O O . ARG C 1 239 ? -138.161 173.340 108.259 1.00 97.40 283 ARG C O 1
ATOM 8214 N N . VAL C 1 240 ? -137.687 171.521 109.508 1.00 91.67 284 VAL C N 1
ATOM 8215 C CA . VAL C 1 240 ? -138.869 171.600 110.349 1.00 91.67 284 VAL C CA 1
ATOM 8216 C C . VAL C 1 240 ? -138.430 171.377 111.786 1.00 91.67 284 VAL C C 1
ATOM 8217 O O . VAL C 1 240 ? -137.493 170.621 112.061 1.00 91.67 284 VAL C O 1
ATOM 8230 N N . SER C 1 241 ? -139.137 172.027 112.703 1.00 92.32 285 SER C N 1
ATOM 8231 C CA . SER C 1 241 ? -138.734 172.066 114.097 1.00 92.32 285 SER C CA 1
ATOM 8232 C C . SER C 1 241 ? -139.203 170.823 114.836 1.00 92.32 285 SER C C 1
ATOM 8233 O O . SER C 1 241 ? -140.347 170.387 114.686 1.00 92.32 285 SER C O 1
ATOM 8241 N N . VAL C 1 242 ? -138.309 170.259 115.642 1.00 90.57 286 VAL C N 1
ATOM 8242 C CA . VAL C 1 242 ? -138.646 169.133 116.507 1.00 90.57 286 VAL C CA 1
ATOM 8243 C C . VAL C 1 242 ? -139.159 169.676 117.837 1.00 90.57 286 VAL C C 1
ATOM 8244 O O . VAL C 1 242 ? -138.484 170.517 118.449 1.00 90.57 286 VAL C O 1
ATOM 8257 N N . PRO C 1 243 ? -140.314 169.237 118.340 1.00 93.21 287 PRO C N 1
ATOM 8258 C CA . PRO C 1 243 ? -140.702 169.633 119.696 1.00 93.21 287 PRO C CA 1
ATOM 8259 C C . PRO C 1 243 ? -139.853 168.903 120.718 1.00 93.21 287 PRO C C 1
ATOM 8260 O O . PRO C 1 243 ? -139.668 167.687 120.638 1.00 93.21 287 PRO C O 1
ATOM 8271 N N . SER C 1 244 ? -139.344 169.650 121.683 1.00 99.34 288 SER C N 1
ATOM 8272 C CA . SER C 1 244 ? -138.587 169.062 122.774 1.00 99.34 288 SER C CA 1
ATOM 8273 C C . SER C 1 244 ? -139.560 168.418 123.756 1.00 99.34 288 SER C C 1
ATOM 8274 O O . SER C 1 244 ? -140.754 168.254 123.490 1.00 99.34 288 SER C O 1
ATOM 8282 N N . PHE C 1 245 ? -139.040 168.050 124.925 1.00 101.12 289 PHE C N 1
ATOM 8283 C CA . PHE C 1 245 ? -139.869 167.582 126.028 1.00 101.12 289 PHE C CA 1
ATOM 8284 C C . PHE C 1 245 ? -140.881 168.629 126.489 1.00 101.12 289 PHE C C 1
ATOM 8285 O O . PHE C 1 245 ? -141.860 168.275 127.157 1.00 101.12 289 PHE C O 1
ATOM 8302 N N . GLY C 1 246 ? -140.683 169.900 126.128 1.00 102.76 290 GLY C N 1
ATOM 8303 C CA . GLY C 1 246 ? -141.454 170.972 126.730 1.00 102.76 290 GLY C CA 1
ATOM 8304 C C . GLY C 1 246 ? -142.929 170.948 126.382 1.00 102.76 290 GLY C C 1
ATOM 8305 O O . GLY C 1 246 ? -143.768 171.217 127.237 1.00 102.76 290 GLY C O 1
ATOM 8309 N N . ASP C 1 247 ? -143.274 170.624 125.137 1.00 103.68 291 ASP C N 1
ATOM 8310 C CA . ASP C 1 247 ? -144.676 170.716 124.723 1.00 103.68 291 ASP C CA 1
ATOM 8311 C C . ASP C 1 247 ? -145.512 169.578 125.307 1.00 103.68 291 ASP C C 1
ATOM 8312 O O . ASP C 1 247 ? -146.611 169.801 125.843 1.00 103.68 291 ASP C O 1
ATOM 8316 N N . ARG C 1 248 ? -145.017 168.349 125.170 1.00 97.32 292 ARG C N 1
ATOM 8317 C CA . ARG C 1 248 ? -145.643 167.202 125.813 1.00 97.32 292 ARG C CA 1
ATOM 8318 C C . ARG C 1 248 ? -145.755 167.435 127.312 1.00 97.32 292 ARG C C 1
ATOM 8319 O O . ARG C 1 248 ? -146.817 167.228 127.923 1.00 97.32 292 ARG C O 1
ATOM 8340 N N . THR C 1 249 ? -144.647 167.874 127.914 1.00 105.84 293 THR C N 1
ATOM 8341 C CA . THR C 1 249 ? -144.644 168.236 129.322 1.00 105.84 293 THR C CA 1
ATOM 8342 C C . THR C 1 249 ? -145.702 169.284 129.626 1.00 105.84 293 THR C C 1
ATOM 8343 O O . THR C 1 249 ? -146.359 169.214 130.657 1.00 105.84 293 THR C O 1
ATOM 8347 N N . TYR C 1 250 ? -145.905 170.247 128.731 1.00 109.20 294 TYR C N 1
ATOM 8348 C CA . TYR C 1 250 ? -146.883 171.298 128.980 1.00 109.20 294 TYR C CA 1
ATOM 8349 C C . TYR C 1 250 ? -148.280 170.711 129.083 1.00 109.20 294 TYR C C 1
ATOM 8350 O O . TYR C 1 250 ? -148.963 170.839 130.112 1.00 109.20 294 TYR C O 1
ATOM 8368 N N . TYR C 1 251 ? -148.706 170.033 128.022 1.00 101.94 295 TYR C N 1
ATOM 8369 C CA . TYR C 1 251 ? -150.080 169.554 127.966 1.00 101.94 295 TYR C CA 1
ATOM 8370 C C . TYR C 1 251 ? -150.341 168.365 128.880 1.00 101.94 295 TYR C C 1
ATOM 8371 O O . TYR C 1 251 ? -151.499 167.949 128.987 1.00 101.94 295 TYR C O 1
ATOM 8389 N N . MET C 1 252 ? -149.316 167.812 129.533 1.00 103.63 296 MET C N 1
ATOM 8390 C CA . MET C 1 252 ? -149.530 166.860 130.624 1.00 103.63 296 MET C CA 1
ATOM 8391 C C . MET C 1 252 ? -149.446 167.507 132.004 1.00 103.63 296 MET C C 1
ATOM 8392 O O . MET C 1 252 ? -150.337 167.319 132.843 1.00 103.63 296 MET C O 1
ATOM 8406 N N . ARG C 1 253 ? -148.364 168.240 132.268 1.00 106.22 297 ARG C N 1
ATOM 8407 C CA . ARG C 1 253 ? -148.170 168.930 133.535 1.00 106.22 297 ARG C CA 1
ATOM 8408 C C . ARG C 1 253 ? -149.325 169.845 133.887 1.00 106.22 297 ARG C C 1
ATOM 8409 O O . ARG C 1 253 ? -149.574 170.082 135.067 1.00 106.22 297 ARG C O 1
ATOM 8430 N N . GLN C 1 254 ? -150.018 170.407 132.897 1.00 107.37 298 GLN C N 1
ATOM 8431 C CA . GLN C 1 254 ? -151.171 171.236 133.229 1.00 107.37 298 GLN C CA 1
ATOM 8432 C C . GLN C 1 254 ? -152.236 170.410 133.945 1.00 107.37 298 GLN C C 1
ATOM 8433 O O . GLN C 1 254 ? -152.737 170.795 135.016 1.00 107.37 298 GLN C O 1
ATOM 8447 N N . ARG C 1 255 ? -152.555 169.240 133.385 1.00 107.39 299 ARG C N 1
ATOM 8448 C CA . ARG C 1 255 ? -153.473 168.316 134.042 1.00 107.39 299 ARG C CA 1
ATOM 8449 C C . ARG C 1 255 ? -152.943 167.919 135.408 1.00 107.39 299 ARG C C 1
ATOM 8450 O O . ARG C 1 255 ? -153.696 167.849 136.389 1.00 107.39 299 ARG C O 1
ATOM 8463 N N . LEU C 1 256 ? -151.639 167.660 135.484 1.00 109.73 300 LEU C N 1
ATOM 8464 C CA . LEU C 1 256 ? -151.054 167.180 136.729 1.00 109.73 300 LEU C CA 1
ATOM 8465 C C . LEU C 1 256 ? -151.147 168.235 137.820 1.00 109.73 300 LEU C C 1
ATOM 8466 O O . LEU C 1 256 ? -151.449 167.916 138.972 1.00 109.73 300 LEU C O 1
ATOM 8482 N N . ARG C 1 257 ? -150.877 169.492 137.478 1.00 112.07 301 ARG C N 1
ATOM 8483 C CA . ARG C 1 257 ? -150.946 170.567 138.456 1.00 112.07 301 ARG C CA 1
ATOM 8484 C C . ARG C 1 257 ? -152.375 170.797 138.917 1.00 112.07 301 ARG C C 1
ATOM 8485 O O . ARG C 1 257 ? -152.612 171.027 140.109 1.00 112.07 301 ARG C O 1
ATOM 8506 N N . LYS C 1 258 ? -153.339 170.744 137.993 1.00 112.72 302 LYS C N 1
ATOM 8507 C CA . LYS C 1 258 ? -154.740 170.845 138.398 1.00 112.72 302 LYS C CA 1
ATOM 8508 C C . LYS C 1 258 ? -155.092 169.751 139.402 1.00 112.72 302 LYS C C 1
ATOM 8509 O O . LYS C 1 258 ? -155.655 170.022 140.477 1.00 112.72 302 LYS C O 1
ATOM 8513 N N . MET C 1 259 ? -154.724 168.509 139.079 1.00 117.85 303 MET C N 1
ATOM 8514 C CA . MET C 1 259 ? -155.024 167.387 139.960 1.00 117.85 303 MET C CA 1
ATOM 8515 C C . MET C 1 259 ? -154.335 167.543 141.308 1.00 117.85 303 MET C C 1
ATOM 8516 O O . MET C 1 259 ? -154.944 167.310 142.357 1.00 117.85 303 MET C O 1
ATOM 8523 N N . SER C 1 260 ? -153.064 167.944 141.299 1.00 119.68 304 SER C N 1
ATOM 8524 C CA . SER C 1 260 ? -152.302 168.048 142.536 1.00 119.68 304 SER C CA 1
ATOM 8525 C C . SER C 1 260 ? -152.848 169.150 143.431 1.00 119.68 304 SER C C 1
ATOM 8526 O O . SER C 1 260 ? -152.894 168.993 144.654 1.00 119.68 304 SER C O 1
ATOM 8534 N N . SER C 1 261 ? -153.274 170.269 142.845 1.00 121.87 305 SER C N 1
ATOM 8535 C CA . SER C 1 261 ? -153.852 171.336 143.652 1.00 121.87 305 SER C CA 1
ATOM 8536 C C . SER C 1 261 ? -155.172 170.897 144.271 1.00 121.87 305 SER C C 1
ATOM 8537 O O . SER C 1 261 ? -155.430 171.159 145.458 1.00 121.87 305 SER C O 1
ATOM 8545 N N . GLU C 1 262 ? -156.019 170.225 143.485 1.00 127.20 306 GLU C N 1
ATOM 8546 C CA . GLU C 1 262 ? -157.260 169.694 144.040 1.00 127.20 306 GLU C CA 1
ATOM 8547 C C . GLU C 1 262 ? -156.978 168.726 145.184 1.00 127.20 306 GLU C C 1
ATOM 8548 O O . GLU C 1 262 ? -157.639 168.769 146.232 1.00 127.20 306 GLU C O 1
ATOM 8560 N N . ILE C 1 263 ? -155.983 167.857 145.007 1.00 128.28 307 ILE C N 1
ATOM 8561 C CA . ILE C 1 263 ? -155.658 166.876 146.035 1.00 128.28 307 ILE C CA 1
ATOM 8562 C C . ILE C 1 263 ? -155.115 167.567 147.277 1.00 128.28 307 ILE C C 1
ATOM 8563 O O . ILE C 1 263 ? -155.375 167.133 148.404 1.00 128.28 307 ILE C O 1
ATOM 8579 N N . ASP C 1 264 ? -154.343 168.640 147.096 1.00 130.91 308 ASP C N 1
ATOM 8580 C CA . ASP C 1 264 ? -153.844 169.391 148.241 1.00 130.91 308 ASP C CA 1
ATOM 8581 C C . ASP C 1 264 ? -154.994 169.981 149.041 1.00 130.91 308 ASP C C 1
ATOM 8582 O O . ASP C 1 264 ? -154.998 169.920 150.278 1.00 130.91 308 ASP C O 1
ATOM 8586 N N . GLY C 1 265 ? -155.989 170.539 148.351 1.00 135.25 309 GLY C N 1
ATOM 8587 C CA . GLY C 1 265 ? -157.158 171.052 149.053 1.00 135.25 309 GLY C CA 1
ATOM 8588 C C . GLY C 1 265 ? -157.893 169.969 149.822 1.00 135.25 309 GLY C C 1
ATOM 8589 O O . GLY C 1 265 ? -158.254 170.144 150.995 1.00 135.25 309 GLY C O 1
ATOM 8593 N N . LEU C 1 266 ? -158.117 168.826 149.171 1.00 136.61 310 LEU C N 1
ATOM 8594 C CA . LEU C 1 266 ? -158.836 167.735 149.823 1.00 136.61 310 LEU C CA 1
ATOM 8595 C C . LEU C 1 266 ? -158.071 167.216 151.035 1.00 136.61 310 LEU C C 1
ATOM 8596 O O . LEU C 1 266 ? -158.667 166.915 152.079 1.00 136.61 310 LEU C O 1
ATOM 8612 N N . ALA C 1 267 ? -156.749 167.111 150.918 1.00 139.59 311 ALA C N 1
ATOM 8613 C CA . ALA C 1 267 ? -155.944 166.642 152.035 1.00 139.59 311 ALA C CA 1
ATOM 8614 C C . ALA C 1 267 ? -155.941 167.649 153.172 1.00 139.59 311 ALA C C 1
ATOM 8615 O O . ALA C 1 267 ? -155.906 167.256 154.340 1.00 139.59 311 ALA C O 1
ATOM 8622 N N . LYS C 1 268 ? -155.981 168.944 152.855 1.00 139.43 312 LYS C N 1
ATOM 8623 C CA . LYS C 1 268 ? -156.113 169.950 153.901 1.00 139.43 312 LYS C CA 1
ATOM 8624 C C . LYS C 1 268 ? -157.424 169.776 154.656 1.00 139.43 312 LYS C C 1
ATOM 8625 O O . LYS C 1 268 ? -157.461 169.875 155.889 1.00 139.43 312 LYS C O 1
ATOM 8638 N N . ILE C 1 269 ? -158.507 169.501 153.929 1.00 144.09 313 ILE C N 1
ATOM 8639 C CA . ILE C 1 269 ? -159.802 169.269 154.572 1.00 144.09 313 ILE C CA 1
ATOM 8640 C C . ILE C 1 269 ? -159.730 168.055 155.497 1.00 144.09 313 ILE C C 1
ATOM 8641 O O . ILE C 1 269 ? -160.195 168.088 156.650 1.00 144.09 313 ILE C O 1
ATOM 8657 N N . LYS C 1 270 ? -159.167 166.957 154.990 1.00 145.59 314 LYS C N 1
ATOM 8658 C CA . LYS C 1 270 ? -159.049 165.742 155.789 1.00 145.59 314 LYS C CA 1
ATOM 8659 C C . LYS C 1 270 ? -158.193 165.984 157.027 1.00 145.59 314 LYS C C 1
ATOM 8660 O O . LYS C 1 270 ? -158.501 165.484 158.115 1.00 145.59 314 LYS C O 1
ATOM 8679 N N . HIS C 1 271 ? -157.117 166.755 156.871 1.00 147.57 315 HIS C N 1
ATOM 8680 C CA . HIS C 1 271 ? -156.261 167.118 157.994 1.00 147.57 315 HIS C CA 1
ATOM 8681 C C . HIS C 1 271 ? -157.039 167.900 159.040 1.00 147.57 315 HIS C C 1
ATOM 8682 O O . HIS C 1 271 ? -156.892 167.665 160.246 1.00 147.57 315 HIS C O 1
ATOM 8696 N N . GLU C 1 272 ? -157.879 168.831 158.588 1.00 150.16 316 GLU C N 1
ATOM 8697 C CA . GLU C 1 272 ? -158.691 169.622 159.506 1.00 150.16 316 GLU C CA 1
ATOM 8698 C C . GLU C 1 272 ? -159.613 168.731 160.327 1.00 150.16 316 GLU C C 1
ATOM 8699 O O . GLU C 1 272 ? -159.703 168.867 161.553 1.00 150.16 316 GLU C O 1
ATOM 8711 N N . CYS C 1 273 ? -160.306 167.803 159.668 1.00 154.33 317 CYS C N 1
ATOM 8712 C CA . CYS C 1 273 ? -161.250 166.965 160.409 1.00 154.33 317 CYS C CA 1
ATOM 8713 C C . CYS C 1 273 ? -160.530 165.965 161.318 1.00 154.33 317 CYS C C 1
ATOM 8714 O O . CYS C 1 273 ? -161.022 165.634 162.415 1.00 154.33 317 CYS C O 1
ATOM 8722 N N . ASP C 1 274 ? -159.362 165.482 160.892 1.00 155.20 318 ASP C N 1
ATOM 8723 C CA . ASP C 1 274 ? -158.552 164.642 161.764 1.00 155.20 318 ASP C CA 1
ATOM 8724 C C . ASP C 1 274 ? -158.161 165.403 163.022 1.00 155.20 318 ASP C C 1
ATOM 8725 O O . ASP C 1 274 ? -158.243 164.872 164.135 1.00 155.20 318 ASP C O 1
ATOM 8734 N N . LEU C 1 275 ? -157.740 166.660 162.860 1.00 156.49 319 LEU C N 1
ATOM 8735 C CA . LEU C 1 275 ? -157.450 167.508 164.011 1.00 156.49 319 LEU C CA 1
ATOM 8736 C C . LEU C 1 275 ? -158.685 167.688 164.885 1.00 156.49 319 LEU C C 1
ATOM 8737 O O . LEU C 1 275 ? -158.581 167.738 166.118 1.00 156.49 319 LEU C O 1
ATOM 8753 N N . LEU C 1 276 ? -159.859 167.802 164.259 1.00 157.88 320 LEU C N 1
ATOM 8754 C CA . LEU C 1 276 ? -161.101 167.973 165.009 1.00 157.88 320 LEU C CA 1
ATOM 8755 C C . LEU C 1 276 ? -161.311 166.823 165.987 1.00 157.88 320 LEU C C 1
ATOM 8756 O O . LEU C 1 276 ? -161.563 167.043 167.178 1.00 157.88 320 LEU C O 1
ATOM 8772 N N . ALA C 1 277 ? -161.205 165.584 165.503 1.00 156.14 321 ALA C N 1
ATOM 8773 C CA . ALA C 1 277 ? -161.363 164.443 166.413 1.00 156.14 321 ALA C CA 1
ATOM 8774 C C . ALA C 1 277 ? -160.192 164.325 167.394 1.00 156.14 321 ALA C C 1
ATOM 8775 O O . ALA C 1 277 ? -160.381 163.955 168.572 1.00 156.14 321 ALA C O 1
ATOM 8782 N N . HIS C 1 278 ? -158.983 164.639 166.922 1.00 157.01 322 HIS C N 1
ATOM 8783 C CA . HIS C 1 278 ? -157.785 164.513 167.742 1.00 157.01 322 HIS C CA 1
ATOM 8784 C C . HIS C 1 278 ? -157.858 165.402 168.974 1.00 157.01 322 HIS C C 1
ATOM 8785 O O . HIS C 1 278 ? -157.452 164.994 170.068 1.00 157.01 322 HIS C O 1
ATOM 8799 N N . ARG C 1 279 ? -158.374 166.620 168.819 1.00 159.45 323 ARG C N 1
ATOM 8800 C CA . ARG C 1 279 ? -158.435 167.535 169.954 1.00 159.45 323 ARG C CA 1
ATOM 8801 C C . ARG C 1 279 ? -159.459 167.075 170.985 1.00 159.45 323 ARG C C 1
ATOM 8802 O O . ARG C 1 279 ? -159.278 167.296 172.189 1.00 159.45 323 ARG C O 1
ATOM 8823 N N . SER C 1 280 ? -160.536 166.425 170.539 1.00 156.60 324 SER C N 1
ATOM 8824 C CA . SER C 1 280 ? -161.476 165.823 171.479 1.00 156.60 324 SER C CA 1
ATOM 8825 C C . SER C 1 280 ? -160.781 164.773 172.334 1.00 156.60 324 SER C C 1
ATOM 8826 O O . SER C 1 280 ? -160.874 164.788 173.574 1.00 156.60 324 SER C O 1
ATOM 8834 N N . ALA C 1 281 ? -160.075 163.846 171.677 1.00 154.81 325 ALA C N 1
ATOM 8835 C CA . ALA C 1 281 ? -159.333 162.833 172.427 1.00 154.81 325 ALA C CA 1
ATOM 8836 C C . ALA C 1 281 ? -158.308 163.475 173.362 1.00 154.81 325 ALA C C 1
ATOM 8837 O O . ALA C 1 281 ? -158.102 163.011 174.493 1.00 154.81 325 ALA C O 1
ATOM 8844 N N . HIS C 1 282 ? -157.682 164.564 172.915 1.00 152.72 326 HIS C N 1
ATOM 8845 C CA . HIS C 1 282 ? -156.672 165.243 173.721 1.00 152.72 326 HIS C CA 1
ATOM 8846 C C . HIS C 1 282 ? -157.283 165.844 174.982 1.00 152.72 326 HIS C C 1
ATOM 8847 O O . HIS C 1 282 ? -156.708 165.748 176.073 1.00 152.72 326 HIS C O 1
ATOM 8861 N N . ARG C 1 283 ? -158.445 166.486 174.848 1.00 152.64 327 ARG C N 1
ATOM 8862 C CA . ARG C 1 283 ? -159.116 167.051 176.016 1.00 152.64 327 ARG C CA 1
ATOM 8863 C C . ARG C 1 283 ? -159.511 165.960 177.003 1.00 152.64 327 ARG C C 1
ATOM 8864 O O . ARG C 1 283 ? -159.395 166.139 178.225 1.00 152.64 327 ARG C O 1
ATOM 8877 N N . LEU C 1 284 ? -159.980 164.819 176.493 1.00 153.73 328 LEU C N 1
ATOM 8878 C CA . LEU C 1 284 ? -160.340 163.729 177.395 1.00 153.73 328 LEU C CA 1
ATOM 8879 C C . LEU C 1 284 ? -159.115 163.211 178.144 1.00 153.73 328 LEU C C 1
ATOM 8880 O O . LEU C 1 284 ? -159.182 162.912 179.346 1.00 153.73 328 LEU C O 1
ATOM 8896 N N . ALA C 1 285 ? -157.973 163.132 177.461 1.00 150.68 329 ALA C N 1
ATOM 8897 C CA . ALA C 1 285 ? -156.755 162.718 178.150 1.00 150.68 329 ALA C CA 1
ATOM 8898 C C . ALA C 1 285 ? -156.303 163.756 179.172 1.00 150.68 329 ALA C C 1
ATOM 8899 O O . ALA C 1 285 ? -155.736 163.398 180.211 1.00 150.68 329 ALA C O 1
ATOM 8906 N N . LYS C 1 286 ? -156.526 165.042 178.894 1.00 150.82 330 LYS C N 1
ATOM 8907 C CA . LYS C 1 286 ? -156.253 166.074 179.891 1.00 150.82 330 LYS C CA 1
ATOM 8908 C C . LYS C 1 286 ? -157.091 165.854 181.144 1.00 150.82 330 LYS C C 1
ATOM 8909 O O . LYS C 1 286 ? -156.592 165.975 182.272 1.00 150.82 330 LYS C O 1
ATOM 8913 N N . GLY C 1 287 ? -158.373 165.533 180.961 1.00 150.86 331 GLY C N 1
ATOM 8914 C CA . GLY C 1 287 ? -159.208 165.177 182.100 1.00 150.86 331 GLY C CA 1
ATOM 8915 C C . GLY C 1 287 ? -158.659 163.988 182.868 1.00 150.86 331 GLY C C 1
ATOM 8916 O O . GLY C 1 287 ? -158.703 163.952 184.104 1.00 150.86 331 GLY C O 1
ATOM 8920 N N . GLY C 1 288 ? -158.134 163.000 182.144 1.00 147.20 332 GLY C N 1
ATOM 8921 C CA . GLY C 1 288 ? -157.502 161.868 182.808 1.00 147.20 332 GLY C CA 1
ATOM 8922 C C . GLY C 1 288 ? -156.310 162.276 183.657 1.00 147.20 332 GLY C C 1
ATOM 8923 O O . GLY C 1 288 ? -156.144 161.800 184.787 1.00 147.20 332 GLY C O 1
ATOM 8927 N N . PHE C 1 289 ? -155.454 163.146 183.115 1.00 144.30 333 PHE C N 1
ATOM 8928 C CA . PHE C 1 289 ? -154.331 163.675 183.889 1.00 144.30 333 PHE C CA 1
ATOM 8929 C C . PHE C 1 289 ? -154.818 164.366 185.153 1.00 144.30 333 PHE C C 1
ATOM 8930 O O . PHE C 1 289 ? -154.209 164.238 186.226 1.00 144.30 333 PHE C O 1
ATOM 8947 N N . GLY C 1 290 ? -155.910 165.121 185.036 1.00 145.27 334 GLY C N 1
ATOM 8948 C CA . GLY C 1 290 ? -156.454 165.793 186.203 1.00 145.27 334 GLY C CA 1
ATOM 8949 C C . GLY C 1 290 ? -156.915 164.813 187.263 1.00 145.27 334 GLY C C 1
ATOM 8950 O O . GLY C 1 290 ? -156.662 165.006 188.455 1.00 145.27 334 GLY C O 1
ATOM 8954 N N . LEU C 1 291 ? -157.592 163.742 186.840 1.00 142.18 335 LEU C N 1
ATOM 8955 C CA . LEU C 1 291 ? -158.009 162.710 187.785 1.00 142.18 335 LEU C CA 1
ATOM 8956 C C . LEU C 1 291 ? -156.808 162.085 188.479 1.00 142.18 335 LEU C C 1
ATOM 8957 O O . LEU C 1 291 ? -156.837 161.834 189.692 1.00 142.18 335 LEU C O 1
ATOM 8973 N N . LEU C 1 292 ? -155.747 161.818 187.718 1.00 140.03 336 LEU C N 1
ATOM 8974 C CA . LEU C 1 292 ? -154.547 161.217 188.292 1.00 140.03 336 LEU C CA 1
ATOM 8975 C C . LEU C 1 292 ? -153.946 162.113 189.367 1.00 140.03 336 LEU C C 1
ATOM 8976 O O . LEU C 1 292 ? -153.634 161.659 190.477 1.00 140.03 336 LEU C O 1
ATOM 8992 N N . ALA C 1 293 ? -153.766 163.395 189.047 1.00 141.31 337 ALA C N 1
ATOM 8993 C CA . ALA C 1 293 ? -153.190 164.315 190.021 1.00 141.31 337 ALA C CA 1
ATOM 8994 C C . ALA C 1 293 ? -154.093 164.478 191.237 1.00 141.31 337 ALA C C 1
ATOM 8995 O O . ALA C 1 293 ? -153.599 164.615 192.367 1.00 141.31 337 ALA C O 1
ATOM 9002 N N . GLY C 1 294 ? -155.411 164.453 191.030 1.00 140.36 338 GLY C N 1
ATOM 9003 C CA . GLY C 1 294 ? -156.325 164.513 192.158 1.00 140.36 338 GLY C CA 1
ATOM 9004 C C . GLY C 1 294 ? -156.160 163.327 193.085 1.00 140.36 338 GLY C C 1
ATOM 9005 O O . GLY C 1 294 ? -156.118 163.479 194.307 1.00 140.36 338 GLY C O 1
ATOM 9009 N N . TRP C 1 295 ? -156.055 162.127 192.511 1.00 136.45 339 TRP C N 1
ATOM 9010 C CA . TRP C 1 295 ? -155.841 160.933 193.323 1.00 136.45 339 TRP C CA 1
ATOM 9011 C C . TRP C 1 295 ? -154.527 161.018 194.088 1.00 136.45 339 TRP C C 1
ATOM 9012 O O . TRP C 1 295 ? -154.448 160.619 195.258 1.00 136.45 339 TRP C O 1
ATOM 9033 N N . TRP C 1 296 ? -153.483 161.537 193.437 1.00 136.70 340 TRP C N 1
ATOM 9034 C CA . TRP C 1 296 ? -152.188 161.685 194.097 1.00 136.70 340 TRP C CA 1
ATOM 9035 C C . TRP C 1 296 ? -152.293 162.598 195.311 1.00 136.70 340 TRP C C 1
ATOM 9036 O O . TRP C 1 296 ? -151.833 162.258 196.411 1.00 136.70 340 TRP C O 1
ATOM 9057 N N . GLY C 1 297 ? -152.890 163.774 195.124 1.00 138.54 341 GLY C N 1
ATOM 9058 C CA . GLY C 1 297 ? -153.053 164.689 196.241 1.00 138.54 341 GLY C CA 1
ATOM 9059 C C . GLY C 1 297 ? -153.926 164.110 197.337 1.00 138.54 341 GLY C C 1
ATOM 9060 O O . GLY C 1 297 ? -153.682 164.338 198.525 1.00 138.54 341 GLY C O 1
ATOM 9064 N N . VAL C 1 298 ? -154.948 163.344 196.951 1.00 138.05 342 VAL C N 1
ATOM 9065 C CA . VAL C 1 298 ? -155.822 162.699 197.927 1.00 138.05 342 VAL C CA 1
ATOM 9066 C C . VAL C 1 298 ? -155.020 161.766 198.819 1.00 138.05 342 VAL C C 1
ATOM 9067 O O . VAL C 1 298 ? -155.124 161.813 200.052 1.00 138.05 342 VAL C O 1
ATOM 9080 N N . VAL C 1 299 ? -154.222 160.889 198.209 1.00 136.79 343 VAL C N 1
ATOM 9081 C CA . VAL C 1 299 ? -153.491 159.921 199.017 1.00 136.79 343 VAL C CA 1
ATOM 9082 C C . VAL C 1 299 ? -152.425 160.617 199.850 1.00 136.79 343 VAL C C 1
ATOM 9083 O O . VAL C 1 299 ? -152.144 160.196 200.976 1.00 136.79 343 VAL C O 1
ATOM 9096 N N . TYR C 1 300 ? -151.838 161.703 199.342 1.00 138.10 344 TYR C N 1
ATOM 9097 C CA . TYR C 1 300 ? -150.860 162.443 200.137 1.00 138.10 344 TYR C CA 1
ATOM 9098 C C . TYR C 1 300 ? -151.514 163.049 201.374 1.00 138.10 344 TYR C C 1
ATOM 9099 O O . TYR C 1 300 ? -150.977 162.964 202.490 1.00 138.10 344 TYR C O 1
ATOM 9117 N N . TYR C 1 301 ? -152.692 163.649 201.190 1.00 136.98 345 TYR C N 1
ATOM 9118 C CA . TYR C 1 301 ? -153.429 164.229 202.307 1.00 136.98 345 TYR C CA 1
ATOM 9119 C C . TYR C 1 301 ? -153.787 163.165 203.332 1.00 136.98 345 TYR C C 1
ATOM 9120 O O . TYR C 1 301 ? -153.589 163.352 204.537 1.00 136.98 345 TYR C O 1
ATOM 9138 N N . VAL C 1 302 ? -154.313 162.031 202.866 1.00 134.77 346 VAL C N 1
ATOM 9139 C CA . VAL C 1 302 ? -154.740 160.985 203.789 1.00 134.77 346 VAL C CA 1
ATOM 9140 C C . VAL C 1 302 ? -153.542 160.341 204.469 1.00 134.77 346 VAL C C 1
ATOM 9141 O O . VAL C 1 302 ? -153.662 159.809 205.579 1.00 134.77 346 VAL C O 1
ATOM 9154 N N . THR C 1 303 ? -152.372 160.375 203.835 1.00 134.45 347 THR C N 1
ATOM 9155 C CA . THR C 1 303 ? -151.178 159.844 204.474 1.00 134.45 347 THR C CA 1
ATOM 9156 C C . THR C 1 303 ? -150.718 160.756 205.598 1.00 134.45 347 THR C C 1
ATOM 9157 O O . THR C 1 303 ? -150.665 160.350 206.765 1.00 134.45 347 THR C O 1
ATOM 9168 N N . PHE C 1 304 ? -150.395 162.003 205.265 1.00 135.24 348 PHE C N 1
ATOM 9169 C CA . PHE C 1 304 ? -149.738 162.878 206.227 1.00 135.24 348 PHE C CA 1
ATOM 9170 C C . PHE C 1 304 ? -150.738 163.690 207.038 1.00 135.24 348 PHE C C 1
ATOM 9171 O O . PHE C 1 304 ? -150.615 163.787 208.262 1.00 135.24 348 PHE C O 1
ATOM 9188 N N . HIS C 1 305 ? -151.730 164.264 206.371 1.00 138.93 349 HIS C N 1
ATOM 9189 C CA . HIS C 1 305 ? -152.766 165.055 207.029 1.00 138.93 349 HIS C CA 1
ATOM 9190 C C . HIS C 1 305 ? -153.984 164.202 207.372 1.00 138.93 349 HIS C C 1
ATOM 9191 O O . HIS C 1 305 ? -155.114 164.519 207.005 1.00 138.93 349 HIS C O 1
ATOM 9205 N N . THR C 1 306 ? -153.755 163.100 208.082 1.00 132.76 350 THR C N 1
ATOM 9206 C CA . THR C 1 306 ? -154.844 162.227 208.497 1.00 132.76 350 THR C CA 1
ATOM 9207 C C . THR C 1 306 ? -154.333 161.268 209.560 1.00 132.76 350 THR C C 1
ATOM 9208 O O . THR C 1 306 ? -153.141 160.956 209.613 1.00 132.76 350 THR C O 1
ATOM 9212 N N . GLU C 1 307 ? -155.255 160.805 210.402 1.00 128.73 351 GLU C N 1
ATOM 9213 C CA . GLU C 1 307 ? -154.943 159.897 211.496 1.00 128.73 351 GLU C CA 1
ATOM 9214 C C . GLU C 1 307 ? -155.158 158.433 211.136 1.00 128.73 351 GLU C C 1
ATOM 9215 O O . GLU C 1 307 ? -154.772 157.558 211.917 1.00 128.73 351 GLU C O 1
ATOM 9219 N N . PHE C 1 308 ? -155.766 158.144 209.984 1.00 126.51 352 PHE C N 1
ATOM 9220 C CA . PHE C 1 308 ? -155.963 156.758 209.574 1.00 126.51 352 PHE C CA 1
ATOM 9221 C C . PHE C 1 308 ? -154.629 156.060 209.359 1.00 126.51 352 PHE C C 1
ATOM 9222 O O . PHE C 1 308 ? -154.437 154.915 209.784 1.00 126.51 352 PHE C O 1
ATOM 9239 N N . GLY C 1 309 ? -153.696 156.735 208.697 1.00 124.26 353 GLY C N 1
ATOM 9240 C CA . GLY C 1 309 ? -152.399 156.162 208.423 1.00 124.26 353 GLY C CA 1
ATOM 9241 C C . GLY C 1 309 ? -152.413 155.266 207.204 1.00 124.26 353 GLY C C 1
ATOM 9242 O O . GLY C 1 309 ? -153.446 154.962 206.610 1.00 124.26 353 GLY C O 1
ATOM 9246 N N . TRP C 1 310 ? -151.208 154.825 206.840 1.00 126.36 354 TRP C N 1
ATOM 9247 C CA . TRP C 1 310 ? -151.015 154.008 205.646 1.00 126.36 354 TRP C CA 1
ATOM 9248 C C . TRP C 1 310 ? -151.798 152.702 205.695 1.00 126.36 354 TRP C C 1
ATOM 9249 O O . TRP C 1 310 ? -152.112 152.134 204.643 1.00 126.36 354 TRP C O 1
ATOM 9270 N N . ASP C 1 311 ? -152.125 152.217 206.895 1.00 127.00 355 ASP C N 1
ATOM 9271 C CA . ASP C 1 311 ? -152.761 150.911 207.032 1.00 127.00 355 ASP C CA 1
ATOM 9272 C C . ASP C 1 311 ? -154.096 150.858 206.300 1.00 127.00 355 ASP C C 1
ATOM 9273 O O . ASP C 1 311 ? -154.431 149.844 205.677 1.00 127.00 355 ASP C O 1
ATOM 9282 N N . LEU C 1 312 ? -154.866 151.940 206.358 1.00 125.44 356 LEU C N 1
ATOM 9283 C CA . LEU C 1 312 ? -156.146 152.033 205.670 1.00 125.44 356 LEU C CA 1
ATOM 9284 C C . LEU C 1 312 ? -156.022 152.536 204.237 1.00 125.44 356 LEU C C 1
ATOM 9285 O O . LEU C 1 312 ? -157.045 152.689 203.561 1.00 125.44 356 LEU C O 1
ATOM 9289 N N . VAL C 1 313 ? -154.801 152.786 203.762 1.00 128.36 357 VAL C N 1
ATOM 9290 C CA . VAL C 1 313 ? -154.559 153.409 202.464 1.00 128.36 357 VAL C CA 1
ATOM 9291 C C . VAL C 1 313 ? -154.213 152.370 201.411 1.00 128.36 357 VAL C C 1
ATOM 9292 O O . VAL C 1 313 ? -154.888 152.264 200.381 1.00 128.36 357 VAL C O 1
ATOM 9305 N N . GLU C 1 314 ? -153.137 151.625 201.663 1.00 127.11 358 GLU C N 1
ATOM 9306 C CA . GLU C 1 314 ? -152.687 150.559 200.770 1.00 127.11 358 GLU C CA 1
ATOM 9307 C C . GLU C 1 314 ? -153.792 149.626 200.298 1.00 127.11 358 GLU C C 1
ATOM 9308 O O . GLU C 1 314 ? -153.824 149.314 199.097 1.00 127.11 358 GLU C O 1
ATOM 9320 N N . PRO C 1 315 ? -154.687 149.115 201.152 1.00 130.21 359 PRO C N 1
ATOM 9321 C CA . PRO C 1 315 ? -155.740 148.241 200.612 1.00 130.21 359 PRO C CA 1
ATOM 9322 C C . PRO C 1 315 ? -156.643 148.943 199.618 1.00 130.21 359 PRO C C 1
ATOM 9323 O O . PRO C 1 315 ? -156.791 148.475 198.480 1.00 130.21 359 PRO C O 1
ATOM 9334 N N . VAL C 1 316 ? -157.206 150.088 200.011 1.00 132.29 360 VAL C N 1
ATOM 9335 C CA . VAL C 1 316 ? -158.228 150.754 199.204 1.00 132.29 360 VAL C CA 1
ATOM 9336 C C . VAL C 1 316 ? -157.690 151.049 197.813 1.00 132.29 360 VAL C C 1
ATOM 9337 O O . VAL C 1 316 ? -158.258 150.614 196.802 1.00 132.29 360 VAL C O 1
ATOM 9350 N N . THR C 1 317 ? -156.553 151.748 197.755 1.00 132.65 361 THR C N 1
ATOM 9351 C CA . THR C 1 317 ? -155.954 152.106 196.476 1.00 132.65 361 THR C CA 1
ATOM 9352 C C . THR C 1 317 ? -155.700 150.871 195.625 1.00 132.65 361 THR C C 1
ATOM 9353 O O . THR C 1 317 ? -155.938 150.893 194.411 1.00 132.65 361 THR C O 1
ATOM 9364 N N . TYR C 1 318 ? -155.283 149.767 196.253 1.00 133.40 362 TYR C N 1
ATOM 9365 C CA . TYR C 1 318 ? -155.079 148.540 195.496 1.00 133.40 362 TYR C CA 1
ATOM 9366 C C . TYR C 1 318 ? -156.375 148.124 194.828 1.00 133.40 362 TYR C C 1
ATOM 9367 O O . TYR C 1 318 ? -156.430 147.967 193.600 1.00 133.40 362 TYR C O 1
ATOM 9385 N N . LEU C 1 319 ? -157.443 148.011 195.625 1.00 134.62 363 LEU C N 1
ATOM 9386 C CA . LEU C 1 319 ? -158.767 147.753 195.079 1.00 134.62 363 LEU C CA 1
ATOM 9387 C C . LEU C 1 319 ? -159.088 148.769 193.997 1.00 134.62 363 LEU C C 1
ATOM 9388 O O . LEU C 1 319 ? -159.492 148.402 192.886 1.00 134.62 363 LEU C O 1
ATOM 9392 N N . ALA C 1 320 ? -158.798 150.045 194.277 1.00 136.90 364 ALA C N 1
ATOM 9393 C CA . ALA C 1 320 ? -159.066 151.096 193.307 1.00 136.90 364 ALA C CA 1
ATOM 9394 C C . ALA C 1 320 ? -158.333 150.814 192.009 1.00 136.90 364 ALA C C 1
ATOM 9395 O O . ALA C 1 320 ? -158.944 150.801 190.933 1.00 136.90 364 ALA C O 1
ATOM 9402 N N . GLY C 1 321 ? -157.036 150.502 192.108 1.00 139.25 365 GLY C N 1
ATOM 9403 C CA . GLY C 1 321 ? -156.273 150.166 190.919 1.00 139.25 365 GLY C CA 1
ATOM 9404 C C . GLY C 1 321 ? -156.908 149.024 190.157 1.00 139.25 365 GLY C C 1
ATOM 9405 O O . GLY C 1 321 ? -157.132 149.117 188.946 1.00 139.25 365 GLY C O 1
ATOM 9409 N N . LEU C 1 322 ? -157.291 147.970 190.884 1.00 140.97 366 LEU C N 1
ATOM 9410 C CA . LEU C 1 322 ? -157.955 146.834 190.260 1.00 140.97 366 LEU C CA 1
ATOM 9411 C C . LEU C 1 322 ? -159.205 147.293 189.530 1.00 140.97 366 LEU C C 1
ATOM 9412 O O . LEU C 1 322 ? -159.405 146.970 188.351 1.00 140.97 366 LEU C O 1
ATOM 9428 N N . THR C 1 323 ? -160.016 148.118 190.200 1.00 141.04 367 THR C N 1
ATOM 9429 C CA . THR C 1 323 ? -161.243 148.605 189.588 1.00 141.04 367 THR C CA 1
ATOM 9430 C C . THR C 1 323 ? -160.942 149.352 188.302 1.00 141.04 367 THR C C 1
ATOM 9431 O O . THR C 1 323 ? -161.635 149.159 187.295 1.00 141.04 367 THR C O 1
ATOM 9442 N N . THR C 1 324 ? -159.871 150.157 188.300 1.00 142.46 368 THR C N 1
ATOM 9443 C CA . THR C 1 324 ? -159.484 150.861 187.084 1.00 142.46 368 THR C CA 1
ATOM 9444 C C . THR C 1 324 ? -159.264 149.874 185.954 1.00 142.46 368 THR C C 1
ATOM 9445 O O . THR C 1 324 ? -159.870 149.998 184.881 1.00 142.46 368 THR C O 1
ATOM 9456 N N . ILE C 1 325 ? -158.456 148.840 186.215 1.00 141.98 369 ILE C N 1
ATOM 9457 C CA . ILE C 1 325 ? -158.250 147.784 185.230 1.00 141.98 369 ILE C CA 1
ATOM 9458 C C . ILE C 1 325 ? -159.591 147.200 184.825 1.00 141.98 369 ILE C C 1
ATOM 9459 O O . ILE C 1 325 ? -159.918 147.125 183.632 1.00 141.98 369 ILE C O 1
ATOM 9475 N N . MET C 1 326 ? -160.414 146.862 185.825 1.00 145.98 370 MET C N 1
ATOM 9476 C CA . MET C 1 326 ? -161.747 146.335 185.563 1.00 145.98 370 MET C CA 1
ATOM 9477 C C . MET C 1 326 ? -162.512 147.275 184.649 1.00 145.98 370 MET C C 1
ATOM 9478 O O . MET C 1 326 ? -163.018 146.860 183.598 1.00 145.98 370 MET C O 1
ATOM 9482 N N . GLY C 1 327 ? -162.509 148.567 184.988 1.00 150.42 371 GLY C N 1
ATOM 9483 C CA . GLY C 1 327 ? -163.160 149.546 184.138 1.00 150.42 371 GLY C CA 1
ATOM 9484 C C . GLY C 1 327 ? -162.614 149.505 182.728 1.00 150.42 371 GLY C C 1
ATOM 9485 O O . GLY C 1 327 ? -163.360 149.282 181.767 1.00 150.42 371 GLY C O 1
ATOM 9489 N N . GLY C 1 328 ? -161.288 149.616 182.601 1.00 151.76 372 GLY C N 1
ATOM 9490 C CA . GLY C 1 328 ? -160.676 149.543 181.288 1.00 151.76 372 GLY C CA 1
ATOM 9491 C C . GLY C 1 328 ? -161.002 148.236 180.601 1.00 151.76 372 GLY C C 1
ATOM 9492 O O . GLY C 1 328 ? -161.337 148.213 179.413 1.00 151.76 372 GLY C O 1
ATOM 9496 N N . TYR C 1 329 ? -161.005 147.146 181.370 1.00 148.35 373 TYR C N 1
ATOM 9497 C CA . TYR C 1 329 ? -161.337 145.848 180.809 1.00 148.35 373 TYR C CA 1
ATOM 9498 C C . TYR C 1 329 ? -162.742 145.880 180.233 1.00 148.35 373 TYR C C 1
ATOM 9499 O O . TYR C 1 329 ? -162.953 145.551 179.056 1.00 148.35 373 TYR C O 1
ATOM 9517 N N . LEU C 1 330 ? -163.695 146.386 181.025 1.00 149.39 374 LEU C N 1
ATOM 9518 C CA . LEU C 1 330 ? -165.074 146.489 180.568 1.00 149.39 374 LEU C CA 1
ATOM 9519 C C . LEU C 1 330 ? -165.163 147.299 179.289 1.00 149.39 374 LEU C C 1
ATOM 9520 O O . LEU C 1 330 ? -165.943 146.961 178.389 1.00 149.39 374 LEU C O 1
ATOM 9536 N N . TRP C 1 331 ? -164.333 148.341 179.173 1.00 153.72 375 TRP C N 1
ATOM 9537 C CA . TRP C 1 331 ? -164.374 149.176 177.981 1.00 153.72 375 TRP C CA 1
ATOM 9538 C C . TRP C 1 331 ? -164.106 148.337 176.744 1.00 153.72 375 TRP C C 1
ATOM 9539 O O . TRP C 1 331 ? -164.897 148.347 175.794 1.00 153.72 375 TRP C O 1
ATOM 9560 N N . PHE C 1 332 ? -163.042 147.530 176.775 1.00 155.62 376 PHE C N 1
ATOM 9561 C CA . PHE C 1 332 ? -162.773 146.655 175.642 1.00 155.62 376 PHE C CA 1
ATOM 9562 C C . PHE C 1 332 ? -163.885 145.633 175.486 1.00 155.62 376 PHE C C 1
ATOM 9563 O O . PHE C 1 332 ? -164.314 145.333 174.365 1.00 155.62 376 PHE C O 1
ATOM 9580 N N . LEU C 1 333 ? -164.414 145.141 176.607 1.00 151.37 377 LEU C N 1
ATOM 9581 C CA . LEU C 1 333 ? -165.516 144.195 176.544 1.00 151.37 377 LEU C CA 1
ATOM 9582 C C . LEU C 1 333 ? -166.774 144.835 175.980 1.00 151.37 377 LEU C C 1
ATOM 9583 O O . LEU C 1 333 ? -167.664 144.116 175.517 1.00 151.37 377 LEU C O 1
ATOM 9599 N N . TYR C 1 334 ? -166.863 146.167 176.008 1.00 155.23 378 TYR C N 1
ATOM 9600 C CA . TYR C 1 334 ? -167.994 146.851 175.401 1.00 155.23 378 TYR C CA 1
ATOM 9601 C C . TYR C 1 334 ? -167.774 147.097 173.914 1.00 155.23 378 TYR C C 1
ATOM 9602 O O . TYR C 1 334 ? -168.743 147.325 173.181 1.00 155.23 378 TYR C O 1
ATOM 9620 N N . ILE C 1 335 ? -166.524 147.048 173.443 1.00 157.25 379 ILE C N 1
ATOM 9621 C CA . ILE C 1 335 ? -166.266 147.264 172.021 1.00 157.25 379 ILE C CA 1
ATOM 9622 C C . ILE C 1 335 ? -166.804 146.097 171.204 1.00 157.25 379 ILE C C 1
ATOM 9623 O O . ILE C 1 335 ? -167.698 146.261 170.366 1.00 157.25 379 ILE C O 1
ATOM 9639 N N . ASN C 1 336 ? -166.275 144.905 171.447 1.00 152.90 380 ASN C N 1
ATOM 9640 C CA . ASN C 1 336 ? -166.612 143.734 170.652 1.00 152.90 380 ASN C CA 1
ATOM 9641 C C . ASN C 1 336 ? -167.741 142.938 171.297 1.00 152.90 380 ASN C C 1
ATOM 9642 O O . ASN C 1 336 ? -168.912 143.304 171.192 1.00 152.90 380 ASN C O 1
ATOM 9653 N N . ARG C 1 351 ? -164.795 153.625 162.246 1.00 156.58 395 ARG C N 1
ATOM 9654 C CA . ARG C 1 351 ? -166.242 153.475 162.361 1.00 156.58 395 ARG C CA 1
ATOM 9655 C C . ARG C 1 351 ? -166.915 154.811 162.663 1.00 156.58 395 ARG C C 1
ATOM 9656 O O . ARG C 1 351 ? -168.036 155.062 162.222 1.00 156.58 395 ARG C O 1
ATOM 9659 N N . ARG C 1 352 ? -166.219 155.668 163.414 1.00 157.77 396 ARG C N 1
ATOM 9660 C CA . ARG C 1 352 ? -166.765 156.956 163.824 1.00 157.77 396 ARG C CA 1
ATOM 9661 C C . ARG C 1 352 ? -166.427 158.067 162.838 1.00 157.77 396 ARG C C 1
ATOM 9662 O O . ARG C 1 352 ? -167.288 158.894 162.518 1.00 157.77 396 ARG C O 1
ATOM 9666 N N . GLN C 1 353 ? -165.187 158.104 162.348 1.00 156.46 397 GLN C N 1
ATOM 9667 C CA . GLN C 1 353 ? -164.789 159.151 161.417 1.00 156.46 397 GLN C CA 1
ATOM 9668 C C . GLN C 1 353 ? -165.463 158.994 160.062 1.00 156.46 397 GLN C C 1
ATOM 9669 O O . GLN C 1 353 ? -165.606 159.987 159.339 1.00 156.46 397 GLN C O 1
ATOM 9683 N N . HIS C 1 354 ? -165.859 157.771 159.700 1.00 156.01 398 HIS C N 1
ATOM 9684 C CA . HIS C 1 354 ? -166.713 157.573 158.534 1.00 156.01 398 HIS C CA 1
ATOM 9685 C C . HIS C 1 354 ? -167.951 158.452 158.625 1.00 156.01 398 HIS C C 1
ATOM 9686 O O . HIS C 1 354 ? -168.322 159.135 157.665 1.00 156.01 398 HIS C O 1
ATOM 9700 N N . ALA C 1 355 ? -168.591 158.459 159.796 1.00 156.67 399 ALA C N 1
ATOM 9701 C CA . ALA C 1 355 ? -169.776 159.282 159.995 1.00 156.67 399 ALA C CA 1
ATOM 9702 C C . ALA C 1 355 ? -169.435 160.765 159.986 1.00 156.67 399 ALA C C 1
ATOM 9703 O O . ALA C 1 355 ? -170.218 161.575 159.478 1.00 156.67 399 ALA C O 1
ATOM 9710 N N . LEU C 1 356 ? -168.278 161.142 160.535 1.00 153.38 400 LEU C N 1
ATOM 9711 C CA . LEU C 1 356 ? -167.897 162.549 160.543 1.00 153.38 400 LEU C CA 1
ATOM 9712 C C . LEU C 1 356 ? -167.668 163.062 159.128 1.00 153.38 400 LEU C C 1
ATOM 9713 O O . LEU C 1 356 ? -167.985 164.216 158.820 1.00 153.38 400 LEU C O 1
ATOM 9717 N N . TYR C 1 357 ? -167.142 162.212 158.244 1.00 153.71 401 TYR C N 1
ATOM 9718 C CA . TYR C 1 357 ? -166.971 162.610 156.850 1.00 153.71 401 TYR C CA 1
ATOM 9719 C C . TYR C 1 357 ? -168.294 162.578 156.097 1.00 153.71 401 TYR C C 1
ATOM 9720 O O . TYR C 1 357 ? -168.535 163.427 155.231 1.00 153.71 401 TYR C O 1
ATOM 9738 N N . GLU C 1 358 ? -169.154 161.603 156.401 1.00 153.59 402 GLU C N 1
ATOM 9739 C CA . GLU C 1 358 ? -170.485 161.579 155.803 1.00 153.59 402 GLU C CA 1
ATOM 9740 C C . GLU C 1 358 ? -171.261 162.843 156.150 1.00 153.59 402 GLU C C 1
ATOM 9741 O O . GLU C 1 358 ? -172.022 163.362 155.324 1.00 153.59 402 GLU C O 1
ATOM 9745 N N . MET C 1 359 ? -171.074 163.356 157.368 1.00 152.12 403 MET C N 1
ATOM 9746 C CA . MET C 1 359 ? -171.699 164.617 157.752 1.00 152.12 403 MET C CA 1
ATOM 9747 C C . MET C 1 359 ? -170.970 165.806 157.142 1.00 152.12 403 MET C C 1
ATOM 9748 O O . MET C 1 359 ? -171.600 166.817 156.812 1.00 152.12 403 MET C O 1
ATOM 9752 N N . LYS C 1 360 ? -169.649 165.705 156.986 1.00 148.62 404 LYS C N 1
ATOM 9753 C CA . LYS C 1 360 ? -168.887 166.775 156.353 1.00 148.62 404 LYS C CA 1
ATOM 9754 C C . LYS C 1 360 ? -169.139 166.810 154.852 1.00 148.62 404 LYS C C 1
ATOM 9755 O O . LYS C 1 360 ? -169.079 167.878 154.232 1.00 148.62 404 LYS C O 1
ATOM 9774 N N . GLY C 1 361 ? -169.412 165.655 154.252 1.00 150.01 405 GLY C N 1
ATOM 9775 C CA . GLY C 1 361 ? -169.628 165.573 152.822 1.00 150.01 405 GLY C CA 1
ATOM 9776 C C . GLY C 1 361 ? -168.330 165.446 152.052 1.00 150.01 405 GLY C C 1
ATOM 9777 O O . GLY C 1 361 ? -168.109 166.166 151.073 1.00 150.01 405 GLY C O 1
ATOM 9781 N N . PHE C 1 362 ? -167.468 164.531 152.488 1.00 145.84 406 PHE C N 1
ATOM 9782 C CA . PHE C 1 362 ? -166.174 164.297 151.865 1.00 145.84 406 PHE C CA 1
ATOM 9783 C C . PHE C 1 362 ? -166.237 163.044 151.000 1.00 145.84 406 PHE C C 1
ATOM 9784 O O . PHE C 1 362 ? -167.012 162.122 151.268 1.00 145.84 406 PHE C O 1
ATOM 9801 N N . ASP C 1 363 ? -165.403 163.019 149.960 1.00 142.87 407 ASP C N 1
ATOM 9802 C CA . ASP C 1 363 ? -165.366 161.933 148.984 1.00 142.87 407 ASP C CA 1
ATOM 9803 C C . ASP C 1 363 ? -164.006 161.256 149.073 1.00 142.87 407 ASP C C 1
ATOM 9804 O O . ASP C 1 363 ? -162.978 161.879 148.787 1.00 142.87 407 ASP C O 1
ATOM 9808 N N . ILE C 1 364 ? -164.005 159.983 149.460 1.00 141.81 408 ILE C N 1
ATOM 9809 C CA . ILE C 1 364 ? -162.767 159.231 149.633 1.00 141.81 408 ILE C CA 1
ATOM 9810 C C . ILE C 1 364 ? -162.410 158.461 148.370 1.00 141.81 408 ILE C C 1
ATOM 9811 O O . ILE C 1 364 ? -161.243 158.424 147.971 1.00 141.81 408 ILE C O 1
ATOM 9827 N N . GLU C 1 365 ? -163.398 157.821 147.741 1.00 135.09 409 GLU C N 1
ATOM 9828 C CA . GLU C 1 365 ? -163.144 157.120 146.486 1.00 135.09 409 GLU C CA 1
ATOM 9829 C C . GLU C 1 365 ? -162.637 158.083 145.422 1.00 135.09 409 GLU C C 1
ATOM 9830 O O . GLU C 1 365 ? -161.670 157.784 144.710 1.00 135.09 409 GLU C O 1
ATOM 9834 N N . ARG C 1 366 ? -163.275 159.250 145.310 1.00 134.35 410 ARG C N 1
ATOM 9835 C CA . ARG C 1 366 ? -162.818 160.274 144.378 1.00 134.35 410 ARG C CA 1
ATOM 9836 C C . ARG C 1 366 ? -161.392 160.702 144.696 1.00 134.35 410 ARG C C 1
ATOM 9837 O O . ARG C 1 366 ? -160.559 160.851 143.796 1.00 134.35 410 ARG C O 1
ATOM 9850 N N . TRP C 1 367 ? -161.105 160.927 145.979 1.00 133.72 411 TRP C N 1
ATOM 9851 C CA . TRP C 1 367 ? -159.770 161.337 146.402 1.00 133.72 411 TRP C CA 1
ATOM 9852 C C . TRP C 1 367 ? -158.721 160.317 145.977 1.00 133.72 411 TRP C C 1
ATOM 9853 O O . TRP C 1 367 ? -157.696 160.665 145.376 1.00 133.72 411 TRP C O 1
ATOM 9874 N N . GLU C 1 368 ? -158.970 159.043 146.283 1.00 132.98 412 GLU C N 1
ATOM 9875 C CA . GLU C 1 368 ? -158.011 157.997 145.953 1.00 132.98 412 GLU C CA 1
ATOM 9876 C C . GLU C 1 368 ? -157.853 157.861 144.445 1.00 132.98 412 GLU C C 1
ATOM 9877 O O . GLU C 1 368 ? -156.747 157.613 143.946 1.00 132.98 412 GLU C O 1
ATOM 9889 N N . GLN C 1 369 ? -158.948 158.029 143.702 1.00 129.32 413 GLN C N 1
ATOM 9890 C CA . GLN C 1 369 ? -158.869 157.967 142.249 1.00 129.32 413 GLN C CA 1
ATOM 9891 C C . GLN C 1 369 ? -157.997 159.090 141.709 1.00 129.32 413 GLN C C 1
ATOM 9892 O O . GLN C 1 369 ? -157.164 158.867 140.822 1.00 129.32 413 GLN C O 1
ATOM 9906 N N . LEU C 1 370 ? -158.189 160.305 142.226 1.00 128.16 414 LEU C N 1
ATOM 9907 C CA . LEU C 1 370 ? -157.344 161.430 141.843 1.00 128.16 414 LEU C CA 1
ATOM 9908 C C . LEU C 1 370 ? -155.879 161.121 142.108 1.00 128.16 414 LEU C C 1
ATOM 9909 O O . LEU C 1 370 ? -155.015 161.357 141.255 1.00 128.16 414 LEU C O 1
ATOM 9925 N N . VAL C 1 371 ? -155.588 160.583 143.293 1.00 125.54 415 VAL C N 1
ATOM 9926 C CA . VAL C 1 371 ? -154.204 160.313 143.674 1.00 125.54 415 VAL C CA 1
ATOM 9927 C C . VAL C 1 371 ? -153.580 159.300 142.725 1.00 125.54 415 VAL C C 1
ATOM 9928 O O . VAL C 1 371 ? -152.455 159.482 142.236 1.00 125.54 415 VAL C O 1
ATOM 9941 N N . GLN C 1 372 ? -154.304 158.219 142.441 1.00 125.27 416 GLN C N 1
ATOM 9942 C CA . GLN C 1 372 ? -153.732 157.166 141.614 1.00 125.27 416 GLN C CA 1
ATOM 9943 C C . GLN C 1 372 ? -153.576 157.628 140.171 1.00 125.27 416 GLN C C 1
ATOM 9944 O O . GLN C 1 372 ? -152.584 157.292 139.511 1.00 125.27 416 GLN C O 1
ATOM 9958 N N . ASP C 1 373 ? -154.538 158.406 139.666 1.00 117.29 417 ASP C N 1
ATOM 9959 C CA . ASP C 1 373 ? -154.409 158.953 138.321 1.00 117.29 417 ASP C CA 1
ATOM 9960 C C . ASP C 1 373 ? -153.202 159.872 138.229 1.00 117.29 417 ASP C C 1
ATOM 9961 O O . ASP C 1 373 ? -152.441 159.820 137.253 1.00 117.29 417 ASP C O 1
ATOM 9965 N N . ALA C 1 374 ? -153.005 160.712 139.246 1.00 117.06 418 ALA C N 1
ATOM 9966 C CA . ALA C 1 374 ? -151.844 161.591 139.278 1.00 117.06 418 ALA C CA 1
ATOM 9967 C C . ALA C 1 374 ? -150.551 160.791 139.250 1.00 117.06 418 ALA C C 1
ATOM 9968 O O . ALA C 1 374 ? -149.620 161.123 138.510 1.00 117.06 418 ALA C O 1
ATOM 9975 N N . ASN C 1 375 ? -150.474 159.732 140.056 1.00 116.06 419 ASN C N 1
ATOM 9976 C CA . ASN C 1 375 ? -149.245 158.946 140.104 1.00 116.06 419 ASN C CA 1
ATOM 9977 C C . ASN C 1 375 ? -148.977 158.260 138.770 1.00 116.06 419 ASN C C 1
ATOM 9978 O O . ASN C 1 375 ? -147.837 158.250 138.283 1.00 116.06 419 ASN C O 1
ATOM 9989 N N . ALA C 1 376 ? -150.016 157.689 138.158 1.00 112.83 420 ALA C N 1
ATOM 9990 C CA . ALA C 1 376 ? -149.841 157.033 136.867 1.00 112.83 420 ALA C CA 1
ATOM 9991 C C . ALA C 1 376 ? -149.392 158.026 135.807 1.00 112.83 420 ALA C C 1
ATOM 9992 O O . ALA C 1 376 ? -148.549 157.711 134.956 1.00 112.83 420 ALA C O 1
ATOM 9999 N N . LEU C 1 377 ? -149.929 159.242 135.855 1.00 110.56 421 LEU C N 1
ATOM 10000 C CA . LEU C 1 377 ? -149.564 160.241 134.863 1.00 110.56 421 LEU C CA 1
ATOM 10001 C C . LEU C 1 377 ? -148.138 160.734 135.087 1.00 110.56 421 LEU C C 1
ATOM 10002 O O . LEU C 1 377 ? -147.409 161.005 134.124 1.00 110.56 421 LEU C O 1
ATOM 10018 N N . ARG C 1 378 ? -147.719 160.840 136.350 1.00 110.52 422 ARG C N 1
ATOM 10019 C CA . ARG C 1 378 ? -146.315 161.108 136.648 1.00 110.52 422 ARG C CA 1
ATOM 10020 C C . ARG C 1 378 ? -145.421 160.037 136.055 1.00 110.52 422 ARG C C 1
ATOM 10021 O O . ARG C 1 378 ? -144.360 160.338 135.496 1.00 110.52 422 ARG C O 1
ATOM 10042 N N . ARG C 1 379 ? -145.822 158.776 136.188 1.00 110.51 423 ARG C N 1
ATOM 10043 C CA . ARG C 1 379 ? -145.004 157.695 135.656 1.00 110.51 423 ARG C CA 1
ATOM 10044 C C . ARG C 1 379 ? -144.923 157.765 134.139 1.00 110.51 423 ARG C C 1
ATOM 10045 O O . ARG C 1 379 ? -143.858 157.529 133.558 1.00 110.51 423 ARG C O 1
ATOM 10066 N N . GLU C 1 380 ? -146.032 158.106 133.482 1.00 104.53 424 GLU C N 1
ATOM 10067 C CA . GLU C 1 380 ? -146.007 158.280 132.032 1.00 104.53 424 GLU C CA 1
ATOM 10068 C C . GLU C 1 380 ? -145.052 159.401 131.635 1.00 104.53 424 GLU C C 1
ATOM 10069 O O . GLU C 1 380 ? -144.253 159.259 130.693 1.00 104.53 424 GLU C O 1
ATOM 10073 N N . ILE C 1 381 ? -145.127 160.529 132.346 1.00 103.61 425 ILE C N 1
ATOM 10074 C CA . ILE C 1 381 ? -144.233 161.651 132.075 1.00 103.61 425 ILE C CA 1
ATOM 10075 C C . ILE C 1 381 ? -142.786 161.227 132.243 1.00 103.61 425 ILE C C 1
ATOM 10076 O O . ILE C 1 381 ? -141.928 161.570 131.425 1.00 103.61 425 ILE C O 1
ATOM 10092 N N . ARG C 1 382 ? -142.488 160.484 133.304 1.00 106.18 426 ARG C N 1
ATOM 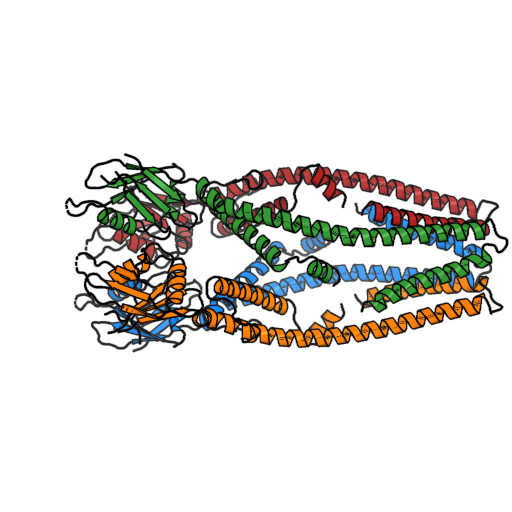10093 C CA . ARG C 1 382 ? -141.102 160.122 133.557 1.00 106.18 426 ARG C CA 1
ATOM 10094 C C . ARG C 1 382 ? -140.608 159.114 132.533 1.00 106.18 426 ARG C C 1
ATOM 10095 O O . ARG C 1 382 ? -139.431 159.137 132.156 1.00 106.18 426 ARG C O 1
ATOM 10116 N N . VAL C 1 383 ? -141.497 158.250 132.046 1.00 100.65 427 VAL C N 1
ATOM 10117 C CA . VAL C 1 383 ? -141.125 157.332 130.975 1.00 100.65 427 VAL C CA 1
ATOM 10118 C C . VAL C 1 383 ? -140.723 158.114 129.734 1.00 100.65 427 VAL C C 1
ATOM 10119 O O . VAL C 1 383 ? -139.623 157.935 129.195 1.00 100.65 427 VAL C O 1
ATOM 10132 N N . ILE C 1 384 ? -141.596 159.014 129.274 1.00 100.55 428 ILE C N 1
ATOM 10133 C CA . ILE C 1 384 ? -141.257 159.768 128.070 1.00 100.55 428 ILE C CA 1
ATOM 10134 C C . ILE C 1 384 ? -140.084 160.709 128.314 1.00 100.55 428 ILE C C 1
ATOM 10135 O O . ILE C 1 384 ? -139.412 161.115 127.360 1.00 100.55 428 ILE C O 1
ATOM 10151 N N . ALA C 1 385 ? -139.819 161.068 129.571 1.00 102.10 429 ALA C N 1
ATOM 10152 C CA . ALA C 1 385 ? -138.616 161.820 129.895 1.00 102.10 429 ALA C CA 1
ATOM 10153 C C . ALA C 1 385 ? -137.373 160.965 129.742 1.00 102.10 429 ALA C C 1
ATOM 10154 O O . ALA C 1 385 ? -136.315 161.472 129.357 1.00 102.10 429 ALA C O 1
ATOM 10161 N N . VAL C 1 386 ? -137.474 159.677 130.062 1.00 101.00 430 VAL C N 1
ATOM 10162 C CA . VAL C 1 386 ? -136.369 158.765 129.792 1.00 101.00 430 VAL C CA 1
ATOM 10163 C C . VAL C 1 386 ? -136.168 158.618 128.294 1.00 101.00 430 VAL C C 1
ATOM 10164 O O . VAL C 1 386 ? -135.035 158.500 127.813 1.00 101.00 430 VAL C O 1
ATOM 10177 N N . GLU C 1 387 ? -137.266 158.596 127.537 1.00 97.97 431 GLU C N 1
ATOM 10178 C CA . GLU C 1 387 ? -137.159 158.494 126.086 1.00 97.97 431 GLU C CA 1
ATOM 10179 C C . GLU C 1 387 ? -136.386 159.676 125.517 1.00 97.97 431 GLU C C 1
ATOM 10180 O O . GLU C 1 387 ? -135.453 159.499 124.725 1.00 97.97 431 GLU C O 1
ATOM 10192 N N . TYR C 1 388 ? -136.758 160.883 125.916 1.00 98.07 432 TYR C N 1
ATOM 10193 C CA . TYR C 1 388 ? -135.984 162.089 125.668 1.00 98.07 432 TYR C CA 1
ATOM 10194 C C . TYR C 1 388 ? -134.911 162.197 126.755 1.00 98.07 432 TYR C C 1
ATOM 10195 O O . TYR C 1 388 ? -134.573 161.207 127.409 1.00 98.07 432 TYR C O 1
ATOM 10213 N N . ASP C 1 389 ? -134.324 163.379 126.923 1.00 103.71 433 ASP C N 1
ATOM 10214 C CA . ASP C 1 389 ? -133.395 163.608 128.020 1.00 103.71 433 ASP C CA 1
ATOM 10215 C C . ASP C 1 389 ? -134.095 163.512 129.371 1.00 103.71 433 ASP C C 1
ATOM 10216 O O . ASP C 1 389 ? -135.250 163.914 129.531 1.00 103.71 433 ASP C O 1
ATOM 10225 N N . VAL C 1 390 ? -133.358 162.994 130.349 1.00 104.85 434 VAL C N 1
ATOM 10226 C CA . VAL C 1 390 ? -133.810 162.756 131.716 1.00 104.85 434 VAL C CA 1
ATOM 10227 C C . VAL C 1 390 ? -133.739 164.029 132.551 1.00 104.85 434 VAL C C 1
ATOM 10228 O O . VAL C 1 390 ? -133.345 165.091 132.056 1.00 104.85 434 VAL C O 1
ATOM 10232 N N . ASP C 1 391 ? -134.157 163.926 133.816 1.00 99.64 435 ASP C N 1
ATOM 10233 C CA . ASP C 1 391 ? -134.083 165.015 134.785 1.00 99.64 435 ASP C CA 1
ATOM 10234 C C . ASP C 1 391 ? -135.053 166.145 134.476 1.00 99.64 435 ASP C C 1
ATOM 10235 O O . ASP C 1 391 ? -134.647 167.270 134.170 1.00 99.64 435 ASP C O 1
ATOM 10239 N N . TRP C 1 392 ? -136.344 165.834 134.560 1.00 104.81 436 TRP C N 1
ATOM 10240 C CA . TRP C 1 392 ? -137.412 166.807 134.370 1.00 104.81 436 TRP C CA 1
ATOM 10241 C C . TRP C 1 392 ? -137.794 167.549 135.649 1.00 104.81 436 TRP C C 1
ATOM 10242 O O . TRP C 1 392 ? -138.557 168.518 135.569 1.00 104.81 436 TRP C O 1
ATOM 10263 N N . ASP C 1 393 ? -137.281 167.134 136.812 1.00 114.07 437 ASP C N 1
ATOM 10264 C CA . ASP C 1 393 ? -137.305 167.936 138.042 1.00 114.07 437 ASP C CA 1
ATOM 10265 C C . ASP C 1 393 ? -138.736 168.299 138.453 1.00 114.07 437 ASP C C 1
ATOM 10266 O O . ASP C 1 393 ? -139.170 169.449 138.373 1.00 114.07 437 ASP C O 1
ATOM 10275 N N . GLU C 1 394 ? -139.466 167.265 138.874 1.00 109.21 438 GLU C N 1
ATOM 10276 C CA . GLU C 1 394 ? -140.862 167.441 139.261 1.00 109.21 438 GLU C CA 1
ATOM 10277 C C . GLU C 1 394 ? -141.009 168.457 140.386 1.00 109.21 438 GLU C C 1
ATOM 10278 O O . GLU C 1 394 ? -141.937 169.275 140.378 1.00 109.21 438 GLU C O 1
ATOM 10290 N N . THR C 1 395 ? -140.106 168.420 141.365 1.00 116.42 439 THR C N 1
ATOM 10291 C CA . THR C 1 395 ? -140.231 169.310 142.513 1.00 116.42 439 THR C CA 1
ATOM 10292 C C . THR C 1 395 ? -140.007 170.762 142.121 1.00 116.42 439 THR C C 1
ATOM 10293 O O . THR C 1 395 ? -140.621 171.663 142.702 1.00 116.42 439 THR C O 1
ATOM 10297 N N . ARG C 1 396 ? -139.141 171.007 141.140 1.00 122.38 440 ARG C N 1
ATOM 10298 C CA . ARG C 1 396 ? -138.865 172.372 140.712 1.00 122.38 440 ARG C CA 1
ATOM 10299 C C . ARG C 1 396 ? -140.072 172.974 140.003 1.00 122.38 440 ARG C C 1
ATOM 10300 O O . ARG C 1 396 ? -140.624 173.989 140.441 1.00 122.38 440 ARG C O 1
ATOM 10321 N N . ASP C 1 397 ? -140.492 172.360 138.903 1.00 118.97 441 ASP C N 1
ATOM 10322 C CA . ASP C 1 397 ? -141.614 172.864 138.123 1.00 118.97 441 ASP C CA 1
ATOM 10323 C C . ASP C 1 397 ? -142.935 172.397 138.720 1.00 118.97 441 ASP C C 1
ATOM 10324 O O . ASP C 1 397 ? -143.163 171.198 138.881 1.00 118.97 441 ASP C O 1
ATOM 10328 N N . ALA D 1 63 ? -119.471 151.276 102.222 1.00 98.26 107 ALA D N 1
ATOM 10329 C CA . ALA D 1 63 ? -118.940 149.920 102.294 1.00 98.26 107 ALA D CA 1
ATOM 10330 C C . ALA D 1 63 ? -119.437 149.217 103.550 1.00 98.26 107 ALA D C 1
ATOM 10331 O O . ALA D 1 63 ? -119.784 148.036 103.513 1.00 98.26 107 ALA D O 1
ATOM 10337 N N . LYS D 1 64 ? -119.468 149.958 104.657 1.00 101.56 108 LYS D N 1
ATOM 10338 C CA . LYS D 1 64 ? -119.874 149.437 105.952 1.00 101.56 108 LYS D CA 1
ATOM 10339 C C . LYS D 1 64 ? -121.157 150.116 106.403 1.00 101.56 108 LYS D C 1
ATOM 10340 O O . LYS D 1 64 ? -121.500 151.212 105.953 1.00 101.56 108 LYS D O 1
ATOM 10350 N N . GLY D 1 65 ? -121.859 149.439 107.312 1.00 96.56 109 GLY D N 1
ATOM 10351 C CA . GLY D 1 65 ? -123.038 149.968 107.954 1.00 96.56 109 GLY D CA 1
ATOM 10352 C C . GLY D 1 65 ? -122.842 150.022 109.457 1.00 96.56 109 GLY D C 1
ATOM 10353 O O . GLY D 1 65 ? -121.727 149.883 109.968 1.00 96.56 109 GLY D O 1
ATOM 10357 N N . LYS D 1 66 ? -123.951 150.229 110.162 1.00 94.06 110 LYS D N 1
ATOM 10358 C CA . LYS D 1 66 ? -123.892 150.341 111.608 1.00 94.06 110 LYS D CA 1
ATOM 10359 C C . LYS D 1 66 ? -125.214 149.936 112.236 1.00 94.06 110 LYS D C 1
ATOM 10360 O O . LYS D 1 66 ? -126.276 149.982 111.612 1.00 94.06 110 LYS D O 1
ATOM 10373 N N . LEU D 1 67 ? -125.113 149.529 113.493 1.00 90.51 111 LEU D N 1
ATOM 10374 C CA . LEU D 1 67 ? -126.252 149.317 114.366 1.00 90.51 111 LEU D CA 1
ATOM 10375 C C . LEU D 1 67 ? -126.011 150.115 115.636 1.00 90.51 111 LEU D C 1
ATOM 10376 O O . LEU D 1 67 ? -124.878 150.192 116.120 1.00 90.51 111 LEU D O 1
ATOM 10392 N N . LEU D 1 68 ? -127.072 150.713 116.168 1.00 89.66 112 LEU D N 1
ATOM 10393 C CA . LEU D 1 68 ? -126.955 151.644 117.275 1.00 89.66 112 LEU D CA 1
ATOM 10394 C C . LEU D 1 68 ? -128.070 151.383 118.269 1.00 89.66 112 LEU D C 1
ATOM 10395 O O . LEU D 1 68 ? -129.119 150.829 117.932 1.00 89.66 112 LEU D O 1
ATOM 10411 N N . THR D 1 69 ? -127.827 151.801 119.505 1.00 92.97 113 THR D N 1
ATOM 10412 C CA . THR D 1 69 ? -128.757 151.603 120.604 1.00 92.97 113 THR D CA 1
ATOM 10413 C C . THR D 1 69 ? -129.468 152.910 120.913 1.00 92.97 113 THR D C 1
ATOM 10414 O O . THR D 1 69 ? -128.856 153.982 120.876 1.00 92.97 113 THR D O 1
ATOM 10425 N N . THR D 1 70 ? -130.739 152.810 121.208 1.00 89.25 114 THR D N 1
ATOM 10426 C CA . THR D 1 70 ? -131.586 153.900 121.643 1.00 89.25 114 THR D CA 1
ATOM 10427 C C . THR D 1 70 ? -131.921 153.742 123.113 1.00 89.25 114 THR D C 1
ATOM 10428 O O . THR D 1 70 ? -131.772 152.656 123.679 1.00 89.25 114 THR D O 1
ATOM 10439 N N . PRO D 1 71 ? -132.386 154.801 123.776 1.00 86.92 115 PRO D N 1
ATOM 10440 C CA . PRO D 1 71 ? -132.793 154.628 125.171 1.00 86.92 115 PRO D CA 1
ATOM 10441 C C . PRO D 1 71 ? -134.082 153.846 125.318 1.00 86.92 115 PRO D C 1
ATOM 10442 O O . PRO D 1 71 ? -134.304 153.244 126.375 1.00 86.92 115 PRO D O 1
ATOM 10453 N N . THR D 1 72 ? -134.936 153.828 124.296 1.00 90.94 116 THR D N 1
ATOM 10454 C CA . THR D 1 72 ? -136.265 153.231 124.413 1.00 90.94 116 THR D CA 1
ATOM 10455 C C . THR D 1 72 ? -136.297 151.779 123.980 1.00 90.94 116 THR D C 1
ATOM 10456 O O . THR D 1 72 ? -137.258 151.363 123.329 1.00 90.94 116 THR D O 1
ATOM 10467 N N . ARG D 1 73 ? -135.304 150.988 124.394 1.00 89.23 117 ARG D N 1
ATOM 10468 C CA . ARG D 1 73 ? -135.135 149.578 124.041 1.00 89.23 117 ARG D CA 1
ATOM 10469 C C . ARG D 1 73 ? -135.553 149.237 122.613 1.00 89.23 117 ARG D C 1
ATOM 10470 O O . ARG D 1 73 ? -136.149 148.185 122.369 1.00 89.23 117 ARG D O 1
ATOM 10491 N N . LEU D 1 74 ? -135.237 150.126 121.676 1.00 84.66 118 LEU D N 1
ATOM 10492 C CA . LEU D 1 74 ? -135.361 149.885 120.249 1.00 84.66 118 LEU D CA 1
ATOM 10493 C C . LEU D 1 74 ? -133.980 150.036 119.642 1.00 84.66 118 LEU D C 1
ATOM 10494 O O . LEU D 1 74 ? -133.123 150.730 120.197 1.00 84.66 118 LEU D O 1
ATOM 10510 N N . LEU D 1 75 ? -133.769 149.400 118.499 1.00 87.06 119 LEU D N 1
ATOM 10511 C CA . LEU D 1 75 ? -132.480 149.415 117.835 1.00 87.06 119 LEU D CA 1
ATOM 10512 C C . LEU D 1 75 ? -132.568 150.225 116.555 1.00 87.06 119 LEU D C 1
ATOM 10513 O O . LEU D 1 75 ? -133.587 150.215 115.861 1.00 87.06 119 LEU D O 1
ATOM 10529 N N . LYS D 1 76 ? -131.476 150.913 116.254 1.00 87.16 120 LYS D N 1
ATOM 10530 C CA . LYS D 1 76 ? -131.407 151.899 115.186 1.00 87.16 120 LYS D CA 1
ATOM 10531 C C . LYS D 1 76 ? -130.409 151.371 114.170 1.00 87.16 120 LYS D C 1
ATOM 10532 O O . LYS D 1 76 ? -129.196 151.483 114.363 1.00 87.16 120 LYS D O 1
ATOM 10551 N N . LEU D 1 77 ? -130.924 150.763 113.113 1.00 86.46 121 LEU D N 1
ATOM 10552 C CA . LEU D 1 77 ? -130.091 150.218 112.059 1.00 86.46 121 LEU D CA 1
ATOM 10553 C C . LEU D 1 77 ? -129.810 151.303 111.035 1.00 86.46 121 LEU D C 1
ATOM 10554 O O . LEU D 1 77 ? -130.670 152.141 110.761 1.00 86.46 121 LEU D O 1
ATOM 10570 N N . ILE D 1 78 ? -128.600 151.288 110.479 1.00 89.64 122 ILE D N 1
ATOM 10571 C CA . ILE D 1 78 ? -128.174 152.251 109.471 1.00 89.64 122 ILE D CA 1
ATOM 10572 C C . ILE D 1 78 ? -127.394 151.478 108.419 1.00 89.64 122 ILE D C 1
ATOM 10573 O O . ILE D 1 78 ? -126.458 150.744 108.757 1.00 89.64 122 ILE D O 1
ATOM 10589 N N . LEU D 1 79 ? -127.763 151.658 107.149 1.00 89.96 123 LEU D N 1
ATOM 10590 C CA . LEU D 1 79 ? -127.275 150.828 106.062 1.00 89.96 123 LEU D CA 1
ATOM 10591 C C . LEU D 1 79 ? -126.811 151.685 104.891 1.00 89.96 123 LEU D C 1
ATOM 10592 O O . LEU D 1 79 ? -127.519 152.621 104.501 1.00 89.96 123 LEU D O 1
ATOM 10608 N N . PRO D 1 80 ? -125.639 151.390 104.287 1.00 94.29 124 PRO D N 1
ATOM 10609 C CA . PRO D 1 80 ? -125.286 152.114 103.052 1.00 94.29 124 PRO D CA 1
ATOM 10610 C C . PRO D 1 80 ? -126.043 151.551 101.854 1.00 94.29 124 PRO D C 1
ATOM 10611 O O . PRO D 1 80 ? -125.532 150.781 101.041 1.00 94.29 124 PRO D O 1
ATOM 10622 N N . LEU D 1 81 ? -127.306 151.950 101.756 1.00 95.62 125 LEU D N 1
ATOM 10623 C CA . LEU D 1 81 ? -128.234 151.448 100.767 1.00 95.62 125 LEU D CA 1
ATOM 10624 C C . LEU D 1 81 ? -128.616 152.569 99.808 1.00 95.62 125 LEU D C 1
ATOM 10625 O O . LEU D 1 81 ? -128.683 153.732 100.231 1.00 95.62 125 LEU D O 1
ATOM 10641 N N . PRO D 1 82 ? -128.873 152.283 98.519 1.00 100.09 126 PRO D N 1
ATOM 10642 C CA . PRO D 1 82 ? -129.334 153.394 97.680 1.00 100.09 126 PRO D CA 1
ATOM 10643 C C . PRO D 1 82 ? -130.765 153.812 97.992 1.00 100.09 126 PRO D C 1
ATOM 10644 O O . PRO D 1 82 ? -131.670 153.015 97.747 1.00 100.09 126 PRO D O 1
ATOM 10655 N N . ILE D 1 108 ? -125.542 155.273 98.259 1.00 99.75 152 ILE D N 1
ATOM 10656 C CA . ILE D 1 108 ? -124.740 156.377 98.771 1.00 99.75 152 ILE D CA 1
ATOM 10657 C C . ILE D 1 108 ? -125.447 157.034 99.952 1.00 99.75 152 ILE D C 1
ATOM 10658 O O . ILE D 1 108 ? -124.871 157.174 101.029 1.00 99.75 152 ILE D O 1
ATOM 10661 N N . GLN D 1 109 ? -126.697 157.438 99.741 1.00 96.73 153 GLN D N 1
ATOM 10662 C CA . GLN D 1 109 ? -127.501 158.028 100.801 1.00 96.73 153 GLN D CA 1
ATOM 10663 C C . GLN D 1 109 ? -128.039 156.909 101.690 1.00 96.73 153 GLN D C 1
ATOM 10664 O O . GLN D 1 109 ? -128.955 156.193 101.268 1.00 96.73 153 GLN D O 1
ATOM 10668 N N . PRO D 1 110 ? -127.525 156.714 102.906 1.00 89.34 154 PRO D N 1
ATOM 10669 C CA . PRO D 1 110 ? -127.888 155.512 103.662 1.00 89.34 154 PRO D CA 1
ATOM 10670 C C . PRO D 1 110 ? -129.336 155.525 104.122 1.00 89.34 154 PRO D C 1
ATOM 10671 O O . PRO D 1 110 ? -129.948 156.574 104.331 1.00 89.34 154 PRO D O 1
ATOM 10682 N N . LEU D 1 111 ? -129.870 154.322 104.297 1.00 83.06 155 LEU D N 1
ATOM 10683 C CA . LEU D 1 111 ? -131.180 154.125 104.891 1.00 83.06 155 LEU D CA 1
ATOM 10684 C C . LEU D 1 111 ? -131.020 153.923 106.388 1.00 83.06 155 LEU D C 1
ATOM 10685 O O . LEU D 1 111 ? -129.947 153.562 106.877 1.00 83.06 155 LEU D O 1
ATOM 10689 N N . ALA D 1 112 ? -132.105 154.160 107.118 1.00 83.12 156 ALA D N 1
ATOM 10690 C CA . ALA D 1 112 ? -132.086 154.023 108.563 1.00 83.12 156 ALA D CA 1
ATOM 10691 C C . ALA D 1 112 ? -133.443 153.563 109.056 1.00 83.12 156 ALA D C 1
ATOM 10692 O O . ALA D 1 112 ? -134.480 154.052 108.600 1.00 83.12 156 ALA D O 1
ATOM 10699 N N . LEU D 1 113 ? -133.415 152.634 110.005 1.00 82.88 157 LEU D N 1
ATOM 10700 C CA . LEU D 1 113 ? -134.599 151.911 110.429 1.00 82.88 157 LEU D CA 1
ATOM 10701 C C . LEU D 1 113 ? -134.611 151.790 111.939 1.00 82.88 157 LEU D C 1
ATOM 10702 O O . LEU D 1 113 ? -133.567 151.829 112.593 1.00 82.88 157 LEU D O 1
ATOM 10718 N N . LEU D 1 114 ? -135.813 151.623 112.481 1.00 83.33 158 LEU D N 1
ATOM 10719 C CA . LEU D 1 114 ? -136.011 151.354 113.895 1.00 83.33 158 LEU D CA 1
ATOM 10720 C C . LEU D 1 114 ? -136.711 150.019 114.057 1.00 83.33 158 LEU D C 1
ATOM 10721 O O . LEU D 1 114 ? -137.748 149.773 113.432 1.00 83.33 158 LEU D O 1
ATOM 10737 N N . ILE D 1 115 ? -136.144 149.172 114.909 1.00 84.54 159 ILE D N 1
ATOM 10738 C CA . ILE D 1 115 ? -136.567 147.789 115.063 1.00 84.54 159 ILE D CA 1
ATOM 10739 C C . ILE D 1 115 ? -136.791 147.520 116.539 1.00 84.54 159 ILE D C 1
ATOM 10740 O O . ILE D 1 115 ? -135.932 147.835 117.370 1.00 84.54 159 ILE D O 1
ATOM 10756 N N . HIS D 1 116 ? -137.930 146.948 116.859 1.00 87.18 160 HIS D N 1
ATOM 10757 C CA . HIS D 1 116 ? -138.180 146.485 118.212 1.00 87.18 160 HIS D CA 1
ATOM 10758 C C . HIS D 1 116 ? -137.540 145.113 118.390 1.00 87.18 160 HIS D C 1
ATOM 10759 O O . HIS D 1 116 ? -137.660 144.269 117.498 1.00 87.18 160 HIS D O 1
ATOM 10773 N N . PRO D 1 117 ? -136.845 144.852 119.505 1.00 84.98 161 PRO D N 1
ATOM 10774 C CA . PRO D 1 117 ? -135.974 143.667 119.543 1.00 84.98 161 PRO D CA 1
ATOM 10775 C C . PRO D 1 117 ? -136.729 142.366 119.435 1.00 84.98 161 PRO D C 1
ATOM 10776 O O . PRO D 1 117 ? -136.205 141.391 118.884 1.00 84.98 161 PRO D O 1
ATOM 10787 N N . GLN D 1 118 ? -137.948 142.320 119.954 1.00 86.60 162 GLN D N 1
ATOM 10788 C CA . GLN D 1 118 ? -138.774 141.131 119.860 1.00 86.60 162 GLN D CA 1
ATOM 10789 C C . GLN D 1 118 ? -139.306 140.885 118.459 1.00 86.60 162 GLN D C 1
ATOM 10790 O O . GLN D 1 118 ? -139.867 139.813 118.212 1.00 86.60 162 GLN D O 1
ATOM 10804 N N . GLN D 1 119 ? -139.160 141.833 117.545 1.00 82.58 163 GLN D N 1
ATOM 10805 C CA . GLN D 1 119 ? -139.599 141.579 116.188 1.00 82.58 163 GLN D CA 1
ATOM 10806 C C . GLN D 1 119 ? -138.669 140.583 115.503 1.00 82.58 163 GLN D C 1
ATOM 10807 O O . GLN D 1 119 ? -137.505 140.447 115.888 1.00 82.58 163 GLN D O 1
ATOM 10821 N N . PRO D 1 120 ? -139.151 139.878 114.484 1.00 81.93 164 PRO D N 1
ATOM 10822 C CA . PRO D 1 120 ? -138.277 138.997 113.716 1.00 81.93 164 PRO D CA 1
ATOM 10823 C C . PRO D 1 120 ? -137.638 139.712 112.537 1.00 81.93 164 PRO D C 1
ATOM 10824 O O . PRO D 1 120 ? -138.068 140.781 112.105 1.00 81.93 164 PRO D O 1
ATOM 10835 N N . LEU D 1 121 ? -136.597 139.078 112.008 1.00 83.10 165 LEU D N 1
ATOM 10836 C CA . LEU D 1 121 ? -135.861 139.650 110.894 1.00 83.10 165 LEU D CA 1
ATOM 10837 C C . LEU D 1 121 ? -136.682 139.719 109.617 1.00 83.10 165 LEU D C 1
ATOM 10838 O O . LEU D 1 121 ? -136.307 140.453 108.698 1.00 83.10 165 LEU D O 1
ATOM 10854 N N . SER D 1 122 ? -137.785 138.978 109.529 1.00 82.64 166 SER D N 1
ATOM 10855 C CA . SER D 1 122 ? -138.616 139.060 108.336 1.00 82.64 166 SER D CA 1
ATOM 10856 C C . SER D 1 122 ? -139.238 140.436 108.197 1.00 82.64 166 SER D C 1
ATOM 10857 O O . SER D 1 122 ? -139.526 140.876 107.081 1.00 82.64 166 SER D O 1
ATOM 10865 N N . TYR D 1 123 ? -139.449 141.126 109.316 1.00 82.08 167 TYR D N 1
ATOM 10866 C CA . TYR D 1 123 ? -139.855 142.525 109.271 1.00 82.08 167 TYR D CA 1
ATOM 10867 C C . TYR D 1 123 ? -138.834 143.344 108.501 1.00 82.08 167 TYR D C 1
ATOM 10868 O O . TYR D 1 123 ? -139.179 144.116 107.598 1.00 82.08 167 TYR D O 1
ATOM 10886 N N . VAL D 1 124 ? -137.559 143.146 108.822 1.00 80.24 168 VAL D N 1
ATOM 10887 C CA . VAL D 1 124 ? -136.487 143.870 108.158 1.00 80.24 168 VAL D CA 1
ATOM 10888 C C . VAL D 1 124 ? -136.409 143.476 106.692 1.00 80.24 168 VAL D C 1
ATOM 10889 O O . VAL D 1 124 ? -136.165 144.318 105.821 1.00 80.24 168 VAL D O 1
ATOM 10902 N N . GLU D 1 125 ? -136.594 142.190 106.398 1.00 84.47 169 GLU D N 1
ATOM 10903 C CA . GLU D 1 125 ? -136.528 141.728 105.018 1.00 84.47 169 GLU D CA 1
ATOM 10904 C C . GLU D 1 125 ? -137.630 142.367 104.188 1.00 84.47 169 GLU D C 1
ATOM 10905 O O . GLU D 1 125 ? -137.378 142.893 103.100 1.00 84.47 169 GLU D O 1
ATOM 10909 N N . ARG D 1 126 ? -138.858 142.341 104.703 1.00 84.86 170 ARG D N 1
ATOM 10910 C CA . ARG D 1 126 ? -139.981 142.980 104.031 1.00 84.86 170 ARG D CA 1
ATOM 10911 C C . ARG D 1 126 ? -139.714 144.460 103.821 1.00 84.86 170 ARG D C 1
ATOM 10912 O O . ARG D 1 126 ? -139.956 145.005 102.736 1.00 84.86 170 ARG D O 1
ATOM 10933 N N . LEU D 1 127 ? -139.191 145.122 104.846 1.00 81.51 171 LEU D N 1
ATOM 10934 C CA . LEU D 1 127 ? -139.012 146.559 104.775 1.00 81.51 171 LEU D CA 1
ATOM 10935 C C . LEU D 1 127 ? -137.911 146.956 103.805 1.00 81.51 171 LEU D C 1
ATOM 10936 O O . LEU D 1 127 ? -138.051 147.960 103.098 1.00 81.51 171 LEU D O 1
ATOM 10952 N N . ILE D 1 128 ? -136.838 146.179 103.729 1.00 85.46 172 ILE D N 1
ATOM 10953 C CA . ILE D 1 128 ? -135.785 146.467 102.768 1.00 85.46 172 ILE D CA 1
ATOM 10954 C C . ILE D 1 128 ? -136.211 146.099 101.351 1.00 85.46 172 ILE D C 1
ATOM 10955 O O . ILE D 1 128 ? -135.806 146.770 100.396 1.00 85.46 172 ILE D O 1
ATOM 10971 N N . GLN D 1 129 ? -137.000 145.034 101.189 1.00 88.80 173 GLN D N 1
ATOM 10972 C CA . GLN D 1 129 ? -137.641 144.775 99.906 1.00 88.80 173 GLN D CA 1
ATOM 10973 C C . GLN D 1 129 ? -138.439 145.983 99.450 1.00 88.80 173 GLN D C 1
ATOM 10974 O O . GLN D 1 129 ? -138.382 146.376 98.280 1.00 88.80 173 GLN D O 1
ATOM 10988 N N . ALA D 1 130 ? -139.192 146.588 100.369 1.00 86.93 174 ALA D N 1
ATOM 10989 C CA . ALA D 1 130 ? -139.912 147.809 100.035 1.00 86.93 174 ALA D CA 1
ATOM 10990 C C . ALA D 1 130 ? -138.952 148.944 99.714 1.00 86.93 174 ALA D C 1
ATOM 10991 O O . ALA D 1 130 ? -139.257 149.797 98.874 1.00 86.93 174 ALA D O 1
ATOM 10998 N N . GLU D 1 131 ? -137.789 148.968 100.364 1.00 89.82 175 GLU D N 1
ATOM 10999 C CA . GLU D 1 131 ? -136.813 150.019 100.108 1.00 89.82 175 GLU D CA 1
ATOM 11000 C C . GLU D 1 131 ? -136.008 149.761 98.842 1.00 89.82 175 GLU D C 1
ATOM 11001 O O . GLU D 1 131 ? -135.509 150.712 98.231 1.00 89.82 175 GLU D O 1
ATOM 11005 N N . LEU D 1 132 ? -135.876 148.502 98.434 1.00 98.02 176 LEU D N 1
ATOM 11006 C CA . LEU D 1 132 ? -135.062 148.149 97.284 1.00 98.02 176 LEU D CA 1
ATOM 11007 C C . LEU D 1 132 ? -135.903 148.139 96.009 1.00 98.02 176 LEU D C 1
ATOM 11008 O O . LEU D 1 132 ? -137.134 148.177 96.066 1.00 98.02 176 LEU D O 1
ATOM 11012 N N . PRO D 1 133 ? -135.262 148.090 94.843 1.00 112.75 177 PRO D N 1
ATOM 11013 C CA . PRO D 1 133 ? -136.009 148.027 93.585 1.00 112.75 177 PRO D CA 1
ATOM 11014 C C . PRO D 1 133 ? -136.391 146.597 93.250 1.00 112.75 177 PRO D C 1
ATOM 11015 O O . PRO D 1 133 ? -135.941 145.655 93.918 1.00 112.75 177 PRO D O 1
ATOM 11026 N N . PRO D 1 134 ? -137.210 146.389 92.222 1.00 118.94 178 PRO D N 1
ATOM 11027 C CA . PRO D 1 134 ? -137.573 145.022 91.837 1.00 118.94 178 PRO D CA 1
ATOM 11028 C C . PRO D 1 134 ? -136.466 144.348 91.043 1.00 118.94 178 PRO D C 1
ATOM 11029 O O . PRO D 1 134 ? -135.461 144.958 90.671 1.00 118.94 178 PRO D O 1
ATOM 11040 N N . VAL D 1 135 ? -136.673 143.061 90.780 1.00 116.08 179 VAL D N 1
ATOM 11041 C CA . VAL D 1 135 ? -135.703 142.262 90.043 1.00 116.08 179 VAL D CA 1
ATOM 11042 C C . VAL D 1 135 ? -136.280 140.882 89.753 1.00 116.08 179 VAL D C 1
ATOM 11043 O O . VAL D 1 135 ? -136.501 140.088 90.667 1.00 116.08 179 VAL D O 1
ATOM 11047 N N . LYS D 1 142 ? -141.186 139.300 90.898 1.00 105.11 186 LYS D N 1
ATOM 11048 C CA . LYS D 1 142 ? -139.775 139.611 90.706 1.00 105.11 186 LYS D CA 1
ATOM 11049 C C . LYS D 1 142 ? -139.233 140.387 91.898 1.00 105.11 186 LYS D C 1
ATOM 11050 O O . LYS D 1 142 ? -138.676 141.473 91.740 1.00 105.11 186 LYS D O 1
ATOM 11053 N N . ILE D 1 143 ? -139.393 139.812 93.086 1.00 100.17 187 ILE D N 1
ATOM 11054 C CA . ILE D 1 143 ? -138.995 140.455 94.337 1.00 100.17 187 ILE D CA 1
ATOM 11055 C C . ILE D 1 143 ? -137.641 139.883 94.750 1.00 100.17 187 ILE D C 1
ATOM 11056 O O . ILE D 1 143 ? -137.417 138.677 94.568 1.00 100.17 187 ILE D O 1
ATOM 11072 N N . PRO D 1 144 ? -136.713 140.668 95.300 1.00 96.37 188 PRO D N 1
ATOM 11073 C CA . PRO D 1 144 ? -135.441 140.088 95.739 1.00 96.37 188 PRO D CA 1
ATOM 11074 C C . PRO D 1 144 ? -135.612 139.207 96.965 1.00 96.37 188 PRO D C 1
ATOM 11075 O O . PRO D 1 144 ? -136.696 139.063 97.533 1.00 96.37 188 PRO D O 1
ATOM 11086 N N . ASN D 1 145 ? -134.493 138.613 97.368 1.00 97.69 189 ASN D N 1
ATOM 11087 C CA . ASN D 1 145 ? -134.392 137.804 98.569 1.00 97.69 189 ASN D CA 1
ATOM 11088 C C . ASN D 1 145 ? -133.257 138.346 99.427 1.00 97.69 189 ASN D C 1
ATOM 11089 O O . ASN D 1 145 ? -132.358 139.034 98.935 1.00 97.69 189 ASN D O 1
ATOM 11100 N N . VAL D 1 146 ? -133.310 138.032 100.720 1.00 93.41 190 VAL D N 1
ATOM 11101 C CA . VAL D 1 146 ? -132.381 138.578 101.700 1.00 93.41 190 VAL D CA 1
ATOM 11102 C C . VAL D 1 146 ? -131.896 137.456 102.606 1.00 93.41 190 VAL D C 1
ATOM 11103 O O . VAL D 1 146 ? -132.623 136.498 102.884 1.00 93.41 190 VAL D O 1
ATOM 11116 N N . TYR D 1 147 ? -130.651 137.581 103.066 1.00 93.46 191 TYR D N 1
ATOM 11117 C CA . TYR D 1 147 ? -130.054 136.620 103.979 1.00 93.46 191 TYR D CA 1
ATOM 11118 C C . TYR D 1 147 ? -129.216 137.358 105.010 1.00 93.46 191 TYR D C 1
ATOM 11119 O O . TYR D 1 147 ? -128.403 138.215 104.656 1.00 93.46 191 TYR D O 1
ATOM 11137 N N . PHE D 1 148 ? -129.422 137.023 106.280 1.00 88.82 192 PHE D N 1
ATOM 11138 C CA . PHE D 1 148 ? -128.620 137.532 107.383 1.00 88.82 192 PHE D CA 1
ATOM 11139 C C . PHE D 1 148 ? -127.624 136.465 107.810 1.00 88.82 192 PHE D C 1
ATOM 11140 O O . PHE D 1 148 ? -127.967 135.280 107.861 1.00 88.82 192 PHE D O 1
ATOM 11157 N N . ARG D 1 149 ? -126.397 136.885 108.127 1.00 94.52 193 ARG D N 1
ATOM 11158 C CA . ARG D 1 149 ? -125.306 135.955 108.380 1.00 94.52 193 ARG D CA 1
ATOM 11159 C C . ARG D 1 149 ? -124.447 136.409 109.549 1.00 94.52 193 ARG D C 1
ATOM 11160 O O . ARG D 1 149 ? -124.143 137.596 109.686 1.00 94.52 193 ARG D O 1
ATOM 11181 N N . ALA D 1 150 ? -124.054 135.448 110.381 1.00 95.14 194 ALA D N 1
ATOM 11182 C CA . ALA D 1 150 ? -123.119 135.692 111.472 1.00 95.14 194 ALA D CA 1
ATOM 11183 C C . ALA D 1 150 ? -121.683 135.639 110.973 1.00 95.14 194 ALA D C 1
ATOM 11184 O O . ALA D 1 150 ? -121.043 134.587 111.007 1.00 95.14 194 ALA D O 1
ATOM 11191 N N . TRP D 1 205 ? -119.035 130.535 109.493 1.00 95.76 249 TRP D N 1
ATOM 11192 C CA . TRP D 1 205 ? -119.801 131.571 108.812 1.00 95.76 249 TRP D CA 1
ATOM 11193 C C . TRP D 1 205 ? -121.123 130.991 108.324 1.00 95.76 249 TRP D C 1
ATOM 11194 O O . TRP D 1 205 ? -121.147 130.145 107.432 1.00 95.76 249 TRP D O 1
ATOM 11214 N N . VAL D 1 206 ? -122.219 131.464 108.912 1.00 94.41 250 VAL D N 1
ATOM 11215 C CA . VAL D 1 206 ? -123.522 130.824 108.802 1.00 94.41 250 VAL D CA 1
ATOM 11216 C C . VAL D 1 206 ? -124.545 131.885 108.425 1.00 94.41 250 VAL D C 1
ATOM 11217 O O . VAL D 1 206 ? -124.322 133.082 108.613 1.00 94.41 250 VAL D O 1
ATOM 11230 N N . ARG D 1 207 ? -125.668 131.433 107.871 1.00 95.49 251 ARG D N 1
ATOM 11231 C CA . ARG D 1 207 ? -126.847 132.262 107.669 1.00 95.49 251 ARG D CA 1
ATOM 11232 C C . ARG D 1 207 ? -127.966 131.780 108.580 1.00 95.49 251 ARG D C 1
ATOM 11233 O O . ARG D 1 207 ? -128.155 130.574 108.765 1.00 95.49 251 ARG D O 1
ATOM 11246 N N . TRP D 1 208 ? -128.700 132.732 109.144 1.00 91.44 252 TRP D N 1
ATOM 11247 C CA . TRP D 1 208 ? -129.781 132.454 110.073 1.00 91.44 252 TRP D CA 1
ATOM 11248 C C . TRP D 1 208 ? -131.127 132.502 109.363 1.00 91.44 252 TRP D C 1
ATOM 11249 O O . TRP D 1 208 ? -131.239 132.906 108.205 1.00 91.44 252 TRP D O 1
ATOM 11270 N N . SER D 1 209 ? -132.161 132.092 110.088 1.00 87.00 253 SER D N 1
ATOM 11271 C CA . SER D 1 209 ? -133.507 132.082 109.550 1.00 87.00 253 SER D CA 1
ATOM 11272 C C . SER D 1 209 ? -134.164 133.440 109.749 1.00 87.00 253 SER D C 1
ATOM 11273 O O . SER D 1 209 ? -133.715 134.271 110.541 1.00 87.00 253 SER D O 1
ATOM 11281 N N . SER D 1 210 ? -135.249 133.653 109.015 1.00 82.73 254 SER D N 1
ATOM 11282 C CA . SER D 1 210 ? -135.974 134.911 109.045 1.00 82.73 254 SER D CA 1
ATOM 11283 C C . SER D 1 210 ? -137.042 134.951 110.128 1.00 82.73 254 SER D C 1
ATOM 11284 O O . SER D 1 210 ? -137.877 135.861 110.118 1.00 82.73 254 SER D O 1
ATOM 11292 N N . SER D 1 211 ? -137.032 133.996 111.061 1.00 81.71 255 SER D N 1
ATOM 11293 C CA . SER D 1 211 ? -138.009 133.934 112.140 1.00 81.71 255 SER D CA 1
ATOM 11294 C C . SER D 1 211 ? -137.347 133.921 113.511 1.00 81.71 255 SER D C 1
ATOM 11295 O O . SER D 1 211 ? -137.949 133.451 114.480 1.00 81.71 255 SER D O 1
ATOM 11303 N N . THR D 1 212 ? -136.123 134.430 113.610 1.00 82.31 256 THR D N 1
ATOM 11304 C CA . THR D 1 212 ? -135.452 134.608 114.885 1.00 82.31 256 THR D CA 1
ATOM 11305 C C . THR D 1 212 ? -135.692 136.014 115.404 1.00 82.31 256 THR D C 1
ATOM 11306 O O . THR D 1 212 ? -135.720 136.982 114.642 1.00 82.31 256 THR D O 1
ATOM 11317 N N . GLU D 1 213 ? -135.854 136.121 116.715 1.00 87.05 257 GLU D N 1
ATOM 11318 C CA . GLU D 1 213 ? -135.926 137.431 117.331 1.00 87.05 257 GLU D CA 1
ATOM 11319 C C . GLU D 1 213 ? -134.561 138.098 117.278 1.00 87.05 257 GLU D C 1
ATOM 11320 O O . GLU D 1 213 ? -133.518 137.439 117.284 1.00 87.05 257 GLU D O 1
ATOM 11332 N N . MET D 1 214 ? -134.585 139.425 117.220 1.00 88.77 258 MET D N 1
ATOM 11333 C CA . MET D 1 214 ? -133.372 140.200 117.002 1.00 88.77 258 MET D CA 1
ATOM 11334 C C . MET D 1 214 ? -132.355 139.985 118.119 1.00 88.77 258 MET D C 1
ATOM 11335 O O . MET D 1 214 ? -131.140 140.033 117.876 1.00 88.77 258 MET D O 1
ATOM 11349 N N . GLY D 1 215 ? -132.834 139.724 119.337 1.00 92.55 259 GLY D N 1
ATOM 11350 C CA . GLY D 1 215 ? -131.939 139.631 120.478 1.00 92.55 259 GLY D CA 1
ATOM 11351 C C . GLY D 1 215 ? -130.940 138.498 120.357 1.00 92.55 259 GLY D C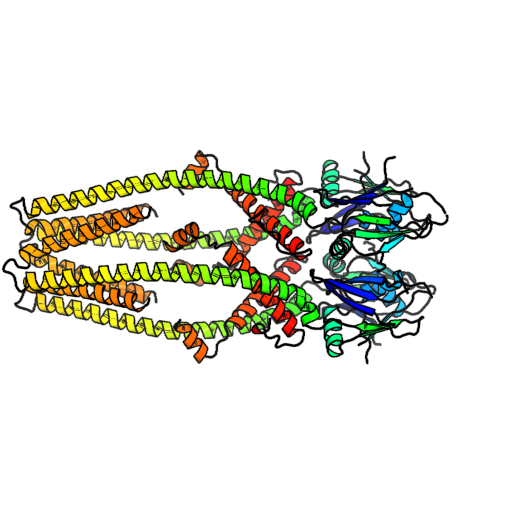 1
ATOM 11352 O O . GLY D 1 215 ? -129.743 138.682 120.591 1.00 92.55 259 GLY D O 1
ATOM 11356 N N . ASP D 1 216 ? -131.417 137.307 119.996 1.00 90.27 260 ASP D N 1
ATOM 11357 C CA . ASP D 1 216 ? -130.523 136.160 119.898 1.00 90.27 260 ASP D CA 1
ATOM 11358 C C . ASP D 1 216 ? -129.520 136.351 118.771 1.00 90.27 260 ASP D C 1
ATOM 11359 O O . ASP D 1 216 ? -128.335 136.007 118.910 1.00 90.27 260 ASP D O 1
ATOM 11363 N N . PHE D 1 217 ? -129.983 136.897 117.646 1.00 90.10 261 PHE D N 1
ATOM 11364 C CA . PHE D 1 217 ? -129.087 137.202 116.541 1.00 90.10 261 PHE D CA 1
ATOM 11365 C C . PHE D 1 217 ? -127.986 138.153 116.983 1.00 90.10 261 PHE D C 1
ATOM 11366 O O . PHE D 1 217 ? -126.826 138.002 116.584 1.00 90.10 261 PHE D O 1
ATOM 11383 N N . ILE D 1 218 ? -128.319 139.116 117.840 1.00 94.49 262 ILE D N 1
ATOM 11384 C CA . ILE D 1 218 ? -127.311 140.079 118.266 1.00 94.49 262 ILE D CA 1
ATOM 11385 C C . ILE D 1 218 ? -126.364 139.461 119.281 1.00 94.49 262 ILE D C 1
ATOM 11386 O O . ILE D 1 218 ? -125.180 139.797 119.313 1.00 94.49 262 ILE D O 1
ATOM 11402 N N . ARG D 1 219 ? -126.872 138.591 120.154 1.00 100.93 263 ARG D N 1
ATOM 11403 C CA . ARG D 1 219 ? -125.994 137.819 121.029 1.00 100.93 263 ARG D CA 1
ATOM 11404 C C . ARG D 1 219 ? -124.943 137.080 120.215 1.00 100.93 263 ARG D C 1
ATOM 11405 O O . ARG D 1 219 ? -123.739 137.151 120.497 1.00 100.93 263 ARG D O 1
ATOM 11426 N N . ASP D 1 220 ? -125.393 136.385 119.173 1.00 98.89 264 ASP D N 1
ATOM 11427 C CA . ASP D 1 220 ? -124.475 135.634 118.329 1.00 98.89 264 ASP D CA 1
ATOM 11428 C C . ASP D 1 220 ? -123.495 136.562 117.616 1.00 98.89 264 ASP D C 1
ATOM 11429 O O . ASP D 1 220 ? -122.287 136.290 117.567 1.00 98.89 264 ASP D O 1
ATOM 11438 N N . ALA D 1 221 ? -123.988 137.681 117.089 1.00 97.79 265 ALA D N 1
ATOM 11439 C CA . ALA D 1 221 ? -123.119 138.586 116.350 1.00 97.79 265 ALA D CA 1
ATOM 11440 C C . ALA D 1 221 ? -122.117 139.274 117.264 1.00 97.79 265 ALA D C 1
ATOM 11441 O O . ALA D 1 221 ? -121.017 139.620 116.824 1.00 97.79 265 ALA D O 1
ATOM 11448 N N . ALA D 1 222 ? -122.480 139.490 118.527 1.00 99.97 266 ALA D N 1
ATOM 11449 C CA . ALA D 1 222 ? -121.533 140.031 119.492 1.00 99.97 266 ALA D CA 1
ATOM 11450 C C . ALA D 1 222 ? -120.498 138.986 119.861 1.00 99.97 266 ALA D C 1
ATOM 11451 O O . ALA D 1 222 ? -119.342 139.318 120.147 1.00 99.97 266 ALA D O 1
ATOM 11458 N N . ARG D 1 223 ? -120.902 137.715 119.867 1.00 105.28 267 ARG D N 1
ATOM 11459 C CA . ARG D 1 223 ? -119.919 136.640 119.892 1.00 105.28 267 ARG D CA 1
ATOM 11460 C C . ARG D 1 223 ? -118.955 136.774 118.721 1.00 105.28 267 ARG D C 1
ATOM 11461 O O . ARG D 1 223 ? -117.757 136.500 118.856 1.00 105.28 267 ARG D O 1
ATOM 11465 N N . GLY D 1 224 ? -119.463 137.207 117.568 1.00 100.56 268 GLY D N 1
ATOM 11466 C CA . GLY D 1 224 ? -118.630 137.481 116.409 1.00 100.56 268 GLY D CA 1
ATOM 11467 C C . GLY D 1 224 ? -118.168 138.921 116.281 1.00 100.56 268 GLY D C 1
ATOM 11468 O O . GLY D 1 224 ? -117.245 139.207 115.513 1.00 100.56 268 GLY D O 1
ATOM 11472 N N . ARG D 1 225 ? -118.809 139.837 117.011 1.00 97.10 269 ARG D N 1
ATOM 11473 C CA . ARG D 1 225 ? -118.513 141.270 117.016 1.00 97.10 269 ARG D CA 1
ATOM 11474 C C . ARG D 1 225 ? -118.942 141.989 115.741 1.00 97.10 269 ARG D C 1
ATOM 11475 O O . ARG D 1 225 ? -118.683 143.191 115.607 1.00 97.10 269 ARG D O 1
ATOM 11479 N N . GLU D 1 226 ? -119.587 141.298 114.800 1.00 93.06 270 GLU D N 1
ATOM 11480 C CA . GLU D 1 226 ? -120.103 141.918 113.584 1.00 93.06 270 GLU D CA 1
ATOM 11481 C C . GLU D 1 226 ? -120.896 140.886 112.797 1.00 93.06 270 GLU D C 1
ATOM 11482 O O . GLU D 1 226 ? -120.568 139.697 112.854 1.00 93.06 270 GLU D O 1
ATOM 11486 N N . PHE D 1 227 ? -121.930 141.310 112.069 1.00 92.15 271 PHE D N 1
ATOM 11487 C CA . PHE D 1 227 ? -122.701 140.398 111.225 1.00 92.15 271 PHE D CA 1
ATOM 11488 C C . PHE D 1 227 ? -122.709 140.938 109.803 1.00 92.15 271 PHE D C 1
ATOM 11489 O O . PHE D 1 227 ? -122.002 141.891 109.484 1.00 92.15 271 PHE D O 1
ATOM 11506 N N . ALA D 1 228 ? -123.496 140.309 108.932 1.00 95.81 272 ALA D N 1
ATOM 11507 C CA . ALA D 1 228 ? -123.477 140.672 107.527 1.00 95.81 272 ALA D CA 1
ATOM 11508 C C . ALA D 1 228 ? -124.795 140.318 106.859 1.00 95.81 272 ALA D C 1
ATOM 11509 O O . ALA D 1 228 ? -125.617 139.572 107.396 1.00 95.81 272 ALA D O 1
ATOM 11516 N N . ILE D 1 229 ? -124.971 140.873 105.663 1.00 95.01 273 ILE D N 1
ATOM 11517 C CA . ILE D 1 229 ? -126.176 140.714 104.861 1.00 95.01 273 ILE D CA 1
ATOM 11518 C C . ILE D 1 229 ? -125.764 140.347 103.445 1.00 95.01 273 ILE D C 1
ATOM 11519 O O . ILE D 1 229 ? -124.760 140.859 102.930 1.00 95.01 273 ILE D O 1
ATOM 11535 N N . GLU D 1 230 ? -126.552 139.475 102.819 1.00 96.63 274 GLU D N 1
ATOM 11536 C CA . GLU D 1 230 ? -126.393 139.093 101.427 1.00 96.63 274 GLU D CA 1
ATOM 11537 C C . GLU D 1 230 ? -127.735 139.219 100.723 1.00 96.63 274 GLU D C 1
ATOM 11538 O O . GLU D 1 230 ? -128.789 138.989 101.326 1.00 96.63 274 GLU D O 1
ATOM 11542 N N . ILE D 1 231 ? -127.685 139.600 99.448 1.00 102.14 275 ILE D N 1
ATOM 11543 C CA . ILE D 1 231 ? -128.869 139.799 98.625 1.00 102.14 275 ILE D CA 1
ATOM 11544 C C . ILE D 1 231 ? -128.695 138.979 97.351 1.00 102.14 275 ILE D C 1
ATOM 11545 O O . ILE D 1 231 ? -127.578 138.741 96.885 1.00 102.14 275 ILE D O 1
ATOM 11561 N N . GLU D 1 232 ? -129.816 138.556 96.765 1.00 102.85 276 GLU D N 1
ATOM 11562 C CA . GLU D 1 232 ? -129.850 137.640 95.591 1.00 102.85 276 GLU D CA 1
ATOM 11563 C C . GLU D 1 232 ? -129.197 138.250 94.342 1.00 102.85 276 GLU D C 1
ATOM 11564 O O . GLU D 1 232 ? -128.436 137.518 93.678 1.00 102.85 276 GLU D O 1
ATOM 11568 N N . GLY D 1 233 ? -129.439 139.530 94.046 1.00 101.45 277 GLY D N 1
ATOM 11569 C CA . GLY D 1 233 ? -128.949 140.172 92.808 1.00 101.45 277 GLY D CA 1
ATOM 11570 C C . GLY D 1 233 ? -127.691 141.021 92.935 1.00 101.45 277 GLY D C 1
ATOM 11571 O O . GLY D 1 233 ? -126.891 140.998 91.978 1.00 101.45 277 GLY D O 1
ATOM 11575 N N . TYR D 1 234 ? -127.473 141.705 94.063 1.00 108.45 278 TYR D N 1
ATOM 11576 C CA . TYR D 1 234 ? -126.361 142.672 94.231 1.00 108.45 278 TYR D CA 1
ATOM 11577 C C . TYR D 1 234 ? -125.046 141.906 94.361 1.00 108.45 278 TYR D C 1
ATOM 11578 O O . TYR D 1 234 ? -124.003 142.418 93.908 1.00 108.45 278 TYR D O 1
ATOM 11596 N N . ASN D 1 235 ? -125.093 140.745 95.026 1.00 108.98 279 ASN D N 1
ATOM 11597 C CA . ASN D 1 235 ? -123.906 139.904 95.345 1.00 108.98 279 ASN D CA 1
ATOM 11598 C C . ASN D 1 235 ? -122.925 140.763 96.152 1.00 108.98 279 ASN D C 1
ATOM 11599 O O . ASN D 1 235 ? -121.715 140.734 95.854 1.00 108.98 279 ASN D O 1
ATOM 11603 N N . ILE D 1 236 ? -123.461 141.513 97.123 1.00 109.57 280 ILE D N 1
ATOM 11604 C CA . ILE D 1 236 ? -122.729 142.458 98.008 1.00 109.57 280 ILE D CA 1
ATOM 11605 C C . ILE D 1 236 ? -122.777 141.888 99.422 1.00 109.57 280 ILE D C 1
ATOM 11606 O O . ILE D 1 236 ? -123.882 141.605 99.928 1.00 109.57 280 ILE D O 1
ATOM 11622 N N . GLU D 1 237 ? -121.598 141.749 100.015 1.00 104.39 281 GLU D N 1
ATOM 11623 C CA . GLU D 1 237 ? -121.383 141.211 101.357 1.00 104.39 281 GLU D CA 1
ATOM 11624 C C . GLU D 1 237 ? -121.373 142.393 102.320 1.00 104.39 281 GLU D C 1
ATOM 11625 O O . GLU D 1 237 ? -120.328 142.904 102.729 1.00 104.39 281 GLU D O 1
ATOM 11629 N N . MET D 1 238 ? -122.574 142.838 102.684 1.00 98.56 282 MET D N 1
ATOM 11630 C CA . MET D 1 238 ? -122.706 144.039 103.499 1.00 98.56 282 MET D CA 1
ATOM 11631 C C . MET D 1 238 ? -122.461 143.715 104.963 1.00 98.56 282 MET D C 1
ATOM 11632 O O . MET D 1 238 ? -123.367 143.236 105.644 1.00 98.56 282 MET D O 1
ATOM 11646 N N . ARG D 1 239 ? -121.259 143.988 105.461 1.00 97.01 283 ARG D N 1
ATOM 11647 C CA . ARG D 1 239 ? -120.931 143.740 106.860 1.00 97.01 283 ARG D CA 1
ATOM 11648 C C . ARG D 1 239 ? -121.384 144.938 107.681 1.00 97.01 283 ARG D C 1
ATOM 11649 O O . ARG D 1 239 ? -121.272 146.085 107.237 1.00 97.01 283 ARG D O 1
ATOM 11670 N N . VAL D 1 240 ? -121.897 144.666 108.874 1.00 93.09 284 VAL D N 1
ATOM 11671 C CA . VAL D 1 240 ? -122.438 145.678 109.768 1.00 93.09 284 VAL D CA 1
ATOM 11672 C C . VAL D 1 240 ? -121.919 145.411 111.171 1.00 93.09 284 VAL D C 1
ATOM 11673 O O . VAL D 1 240 ? -121.798 144.252 111.603 1.00 93.09 284 VAL D O 1
ATOM 11686 N N . SER D 1 241 ? -121.619 146.490 111.884 1.00 93.42 285 SER D N 1
ATOM 11687 C CA . SER D 1 241 ? -121.110 146.409 113.238 1.00 93.42 285 SER D CA 1
ATOM 11688 C C . SER D 1 241 ? -122.257 146.219 114.220 1.00 93.42 285 SER D C 1
ATOM 11689 O O . SER D 1 241 ? -123.434 146.329 113.871 1.00 93.42 285 SER D O 1
ATOM 11697 N N . VAL D 1 242 ? -121.893 145.935 115.465 1.00 94.38 286 VAL D N 1
ATOM 11698 C CA . VAL D 1 242 ? -122.847 145.565 116.505 1.00 94.38 286 VAL D CA 1
ATOM 11699 C C . VAL D 1 242 ? -122.435 146.292 117.779 1.00 94.38 286 VAL D C 1
ATOM 11700 O O . VAL D 1 242 ? -121.233 146.482 118.010 1.00 94.38 286 VAL D O 1
ATOM 11713 N N . PRO D 1 243 ? -123.367 146.718 118.632 1.00 94.62 287 PRO D N 1
ATOM 11714 C CA . PRO D 1 243 ? -122.954 147.285 119.916 1.00 94.62 287 PRO D CA 1
ATOM 11715 C C . PRO D 1 243 ? -122.390 146.221 120.838 1.00 94.62 287 PRO D C 1
ATOM 11716 O O . PRO D 1 243 ? -122.843 145.074 120.848 1.00 94.62 287 PRO D O 1
ATOM 11727 N N . SER D 1 244 ? -121.388 146.616 121.616 1.00 104.04 288 SER D N 1
ATOM 11728 C CA . SER D 1 244 ? -120.885 145.769 122.679 1.00 104.04 288 SER D CA 1
ATOM 11729 C C . SER D 1 244 ? -121.833 145.834 123.872 1.00 104.04 288 SER D C 1
ATOM 11730 O O . SER D 1 244 ? -122.930 146.395 123.802 1.00 104.04 288 SER D O 1
ATOM 11738 N N . PHE D 1 245 ? -121.401 145.246 124.985 1.00 103.95 289 PHE D N 1
ATOM 11739 C CA . PHE D 1 245 ? -122.183 145.315 126.213 1.00 103.95 289 PHE D CA 1
ATOM 11740 C C . PHE D 1 245 ? -122.355 146.758 126.670 1.00 103.95 289 PHE D C 1
ATOM 11741 O O . PHE D 1 245 ? -123.480 147.246 126.829 1.00 103.95 289 PHE D O 1
ATOM 11758 N N . GLY D 1 246 ? -121.241 147.453 126.897 1.00 102.69 290 GLY D N 1
ATOM 11759 C CA . GLY D 1 246 ? -121.318 148.840 127.315 1.00 102.69 290 GLY D CA 1
ATOM 11760 C C . GLY D 1 246 ? -121.988 149.722 126.285 1.00 102.69 290 GLY D C 1
ATOM 11761 O O . GLY D 1 246 ? -122.680 150.680 126.638 1.00 102.69 290 GLY D O 1
ATOM 11765 N N . ASP D 1 247 ? -121.823 149.395 125.003 1.00 102.04 291 ASP D N 1
ATOM 11766 C CA . ASP D 1 247 ? -122.471 150.171 123.953 1.00 102.04 291 ASP D CA 1
ATOM 11767 C C . ASP D 1 247 ? -123.986 150.108 124.072 1.00 102.04 291 ASP D C 1
ATOM 11768 O O . ASP D 1 247 ? -124.681 151.029 123.628 1.00 102.04 291 ASP D O 1
ATOM 11772 N N . ARG D 1 248 ? -124.513 149.037 124.667 1.00 98.46 292 ARG D N 1
ATOM 11773 C CA . ARG D 1 248 ? -125.944 148.935 124.918 1.00 98.46 292 ARG D CA 1
ATOM 11774 C C . ARG D 1 248 ? -126.313 149.544 126.263 1.00 98.46 292 ARG D C 1
ATOM 11775 O O . ARG D 1 248 ? -127.329 150.237 126.377 1.00 98.46 292 ARG D O 1
ATOM 11796 N N . THR D 1 249 ? -125.505 149.292 127.289 1.00 102.54 293 THR D N 1
ATOM 11797 C CA . THR D 1 249 ? -125.835 149.719 128.642 1.00 102.54 293 THR D CA 1
ATOM 11798 C C . THR D 1 249 ? -125.415 151.152 128.948 1.00 102.54 293 THR D C 1
ATOM 11799 O O . THR D 1 249 ? -125.493 151.555 130.111 1.00 102.54 293 THR D O 1
ATOM 11803 N N . TYR D 1 250 ? -124.952 151.913 127.953 1.00 104.59 294 TYR D N 1
ATOM 11804 C CA . TYR D 1 250 ? -124.449 153.264 128.198 1.00 104.59 294 TYR D CA 1
ATOM 11805 C C . TYR D 1 250 ? -125.492 154.161 128.858 1.00 104.59 294 TYR D C 1
ATOM 11806 O O . TYR D 1 250 ? -125.246 154.737 129.926 1.00 104.59 294 TYR D O 1
ATOM 11824 N N . TYR D 1 251 ? -126.661 154.300 128.231 1.00 101.15 295 TYR D N 1
ATOM 11825 C CA . TYR D 1 251 ? -127.684 155.199 128.758 1.00 101.15 295 TYR D CA 1
ATOM 11826 C C . TYR D 1 251 ? -128.178 154.729 130.118 1.00 101.15 295 TYR D C 1
ATOM 11827 O O . TYR D 1 251 ? -128.381 155.538 131.036 1.00 101.15 295 TYR D O 1
ATOM 11845 N N . MET D 1 252 ? -128.361 153.419 130.268 1.00 105.64 296 MET D N 1
ATOM 11846 C CA . MET D 1 252 ? -128.850 152.870 131.523 1.00 105.64 296 MET D CA 1
ATOM 11847 C C . MET D 1 252 ? -127.862 153.137 132.650 1.00 105.64 296 MET D C 1
ATOM 11848 O O . MET D 1 252 ? -128.250 153.560 133.746 1.00 105.64 296 MET D O 1
ATOM 11862 N N . ARG D 1 253 ? -126.573 152.932 132.386 1.00 105.45 297 ARG D N 1
ATOM 11863 C CA . ARG D 1 253 ? -125.561 153.171 133.402 1.00 105.45 297 ARG D CA 1
ATOM 11864 C C . ARG D 1 253 ? -125.420 154.651 133.713 1.00 105.45 297 ARG D C 1
ATOM 11865 O O . ARG D 1 253 ? -125.128 155.012 134.855 1.00 105.45 297 ARG D O 1
ATOM 11886 N N . GLN D 1 254 ? -125.634 155.523 132.728 1.00 109.79 298 GLN D N 1
ATOM 11887 C CA . GLN D 1 254 ? -125.595 156.955 133.004 1.00 109.79 298 GLN D CA 1
ATOM 11888 C C . GLN D 1 254 ? -126.721 157.352 133.949 1.00 109.79 298 GLN D C 1
ATOM 11889 O O . GLN D 1 254 ? -126.508 158.096 134.923 1.00 109.79 298 GLN D O 1
ATOM 11903 N N . ARG D 1 255 ? -127.932 156.860 133.670 1.00 107.29 299 ARG D N 1
ATOM 11904 C CA . ARG D 1 255 ? -129.049 157.083 134.581 1.00 107.29 299 ARG D CA 1
ATOM 11905 C C . ARG D 1 255 ? -128.718 156.563 135.971 1.00 107.29 299 ARG D C 1
ATOM 11906 O O . ARG D 1 255 ? -128.981 157.235 136.978 1.00 107.29 299 ARG D O 1
ATOM 11927 N N . LEU D 1 256 ? -128.106 155.381 136.038 1.00 110.38 300 LEU D N 1
ATOM 11928 C CA . LEU D 1 256 ? -127.755 154.801 137.326 1.00 110.38 300 LEU D CA 1
ATOM 11929 C C . LEU D 1 256 ? -126.766 155.677 138.078 1.00 110.38 300 LEU D C 1
ATOM 11930 O O . LEU D 1 256 ? -126.903 155.873 139.287 1.00 110.38 300 LEU D O 1
ATOM 11946 N N . ARG D 1 257 ? -125.758 156.203 137.382 1.00 110.29 301 ARG D N 1
ATOM 11947 C CA . ARG D 1 257 ? -124.759 157.031 138.047 1.00 110.29 301 ARG D CA 1
ATOM 11948 C C . ARG D 1 257 ? -125.383 158.296 138.615 1.00 110.29 301 ARG D C 1
ATOM 11949 O O . ARG D 1 257 ? -125.090 158.685 139.754 1.00 110.29 301 ARG D O 1
ATOM 11970 N N . LYS D 1 258 ? -126.247 158.951 137.836 1.00 112.65 302 LYS D N 1
ATOM 11971 C CA . LYS D 1 258 ? -126.911 160.152 138.339 1.00 112.65 302 LYS D CA 1
ATOM 11972 C C . LYS D 1 258 ? -127.744 159.833 139.577 1.00 112.65 302 LYS D C 1
ATOM 11973 O O . LYS D 1 258 ? -127.612 160.486 140.630 1.00 112.65 302 LYS D O 1
ATOM 11977 N N . MET D 1 259 ? -128.592 158.806 139.470 1.00 117.55 303 MET D N 1
ATOM 11978 C CA . MET D 1 259 ? -129.471 158.437 140.574 1.00 117.55 303 MET D CA 1
ATOM 11979 C C . MET D 1 259 ? -128.662 158.053 141.806 1.00 117.55 303 MET D C 1
ATOM 11980 O O . MET D 1 259 ? -129.034 158.387 142.937 1.00 117.55 303 MET D O 1
ATOM 11994 N N . SER D 1 260 ? -127.520 157.399 141.600 1.00 118.02 304 SER D N 1
ATOM 11995 C CA . SER D 1 260 ? -126.721 156.903 142.709 1.00 118.02 304 SER D CA 1
ATOM 11996 C C . SER D 1 260 ? -125.969 158.025 143.405 1.00 118.02 304 SER D C 1
ATOM 11997 O O . SER D 1 260 ? -125.810 157.995 144.626 1.00 118.02 304 SER D O 1
ATOM 12005 N N . SER D 1 261 ? -125.493 159.020 142.655 1.00 120.14 305 SER D N 1
ATOM 12006 C CA . SER D 1 261 ? -124.881 160.178 143.300 1.00 120.14 305 SER D CA 1
ATOM 12007 C C . SER D 1 261 ? -125.903 160.924 144.150 1.00 120.14 305 SER D C 1
ATOM 12008 O O . SER D 1 261 ? -125.612 161.325 145.292 1.00 120.14 305 SER D O 1
ATOM 12016 N N . GLU D 1 262 ? -127.113 161.108 143.613 1.00 123.18 306 GLU D N 1
ATOM 12017 C CA . GLU D 1 262 ? -128.175 161.737 144.396 1.00 123.18 306 GLU D CA 1
ATOM 12018 C C . GLU D 1 262 ? -128.456 160.943 145.669 1.00 123.18 306 GLU D C 1
ATOM 12019 O O . GLU D 1 262 ? -128.588 161.509 146.766 1.00 123.18 306 GLU D O 1
ATOM 12031 N N . ILE D 1 263 ? -128.542 159.619 145.537 1.00 122.61 307 ILE D N 1
ATOM 12032 C CA . ILE D 1 263 ? -128.811 158.764 146.686 1.00 122.61 307 ILE D CA 1
ATOM 12033 C C . ILE D 1 263 ? -127.670 158.820 147.688 1.00 122.61 307 ILE D C 1
ATOM 12034 O O . ILE D 1 263 ? -127.896 158.720 148.897 1.00 122.61 307 ILE D O 1
ATOM 12050 N N . ASP D 1 264 ? -126.434 158.977 147.217 1.00 125.50 308 ASP D N 1
ATOM 12051 C CA . ASP D 1 264 ? -125.307 159.084 148.136 1.00 125.50 308 ASP D CA 1
ATOM 12052 C C . ASP D 1 264 ? -125.410 160.353 148.969 1.00 125.50 308 ASP D C 1
ATOM 12053 O O . ASP D 1 264 ? -125.155 160.338 150.183 1.00 125.50 308 ASP D O 1
ATOM 12057 N N . GLY D 1 265 ? -125.793 161.462 148.335 1.00 126.51 309 GLY D N 1
ATOM 12058 C CA . GLY D 1 265 ? -126.028 162.683 149.097 1.00 126.51 309 GLY D CA 1
ATOM 12059 C C . GLY D 1 265 ? -127.120 162.508 150.139 1.00 126.51 309 GLY D C 1
ATOM 12060 O O . GLY D 1 265 ? -126.962 162.888 151.311 1.00 126.51 309 GLY D O 1
ATOM 12064 N N . LEU D 1 266 ? -128.245 161.919 149.723 1.00 127.85 310 LEU D N 1
ATOM 12065 C CA . LEU D 1 266 ? -129.340 161.678 150.659 1.00 127.85 310 LEU D CA 1
ATOM 12066 C C . LEU D 1 266 ? -128.900 160.779 151.808 1.00 127.85 310 LEU D C 1
ATOM 12067 O O . LEU D 1 266 ? -129.325 160.966 152.956 1.00 127.85 310 LEU D O 1
ATOM 12083 N N . ALA D 1 267 ? -128.039 159.802 151.522 1.00 130.50 311 ALA D N 1
ATOM 12084 C CA . ALA D 1 267 ? -127.590 158.882 152.556 1.00 130.50 311 ALA D CA 1
ATOM 12085 C C . ALA D 1 267 ? -126.678 159.580 153.551 1.00 130.50 311 ALA D C 1
ATOM 12086 O O . ALA D 1 267 ? -126.736 159.299 154.752 1.00 130.50 311 ALA D O 1
ATOM 12093 N N . LYS D 1 268 ? -125.824 160.486 153.068 1.00 132.05 312 LYS D N 1
ATOM 12094 C CA . LYS D 1 268 ? -125.032 161.311 153.978 1.00 132.05 312 LYS D CA 1
ATOM 12095 C C . LYS D 1 268 ? -125.939 162.078 154.932 1.00 132.05 312 LYS D C 1
ATOM 12096 O O . LYS D 1 268 ? -125.723 162.081 156.155 1.00 132.05 312 LYS D O 1
ATOM 12106 N N . ILE D 1 269 ? -126.967 162.728 154.377 1.00 132.85 313 ILE D N 1
ATOM 12107 C CA . ILE D 1 269 ? -127.917 163.483 155.197 1.00 132.85 313 ILE D CA 1
ATOM 12108 C C . ILE D 1 269 ? -128.536 162.587 156.264 1.00 132.85 313 ILE D C 1
ATOM 12109 O O . ILE D 1 269 ? -128.534 162.912 157.466 1.00 132.85 313 ILE D O 1
ATOM 12125 N N . LYS D 1 270 ? -129.092 161.453 155.831 1.00 134.14 314 LYS D N 1
ATOM 12126 C CA . LYS D 1 270 ? -129.811 160.579 156.748 1.00 134.14 314 LYS D CA 1
ATOM 12127 C C . LYS D 1 270 ? -128.889 160.051 157.834 1.00 134.14 314 LYS D C 1
ATOM 12128 O O . LYS D 1 270 ? -129.260 160.027 159.011 1.00 134.14 314 LYS D O 1
ATOM 12147 N N . HIS D 1 271 ? -127.680 159.633 157.459 1.00 137.89 315 HIS D N 1
ATOM 12148 C CA . HIS D 1 271 ? -126.748 159.075 158.429 1.00 137.89 315 HIS D CA 1
ATOM 12149 C C . HIS D 1 271 ? -126.374 160.107 159.482 1.00 137.89 315 HIS D C 1
ATOM 12150 O O . HIS D 1 271 ? -126.377 159.809 160.686 1.00 137.89 315 HIS D O 1
ATOM 12164 N N . GLU D 1 272 ? -126.075 161.336 159.050 1.00 138.16 316 GLU D N 1
ATOM 12165 C CA . GLU D 1 272 ? -125.682 162.374 159.998 1.00 138.16 316 GLU D CA 1
ATOM 12166 C C . GLU D 1 272 ? -126.801 162.664 160.994 1.00 138.16 316 GLU D C 1
ATOM 12167 O O . GLU D 1 272 ? -126.592 162.627 162.217 1.00 138.16 316 GLU D O 1
ATOM 12179 N N . CYS D 1 273 ? -128.003 162.951 160.490 1.00 139.06 317 CYS D N 1
ATOM 12180 C CA . CYS D 1 273 ? -129.085 163.304 161.407 1.00 139.06 317 CYS D CA 1
ATOM 12181 C C . CYS D 1 273 ? -129.516 162.114 162.266 1.00 139.06 317 CYS D C 1
ATOM 12182 O O . CYS D 1 273 ? -129.934 162.294 163.423 1.00 139.06 317 CYS D O 1
ATOM 12190 N N . ASP D 1 274 ? -129.398 160.893 161.740 1.00 141.33 318 ASP D N 1
ATOM 12191 C CA . ASP D 1 274 ? -129.696 159.715 162.542 1.00 141.33 318 ASP D CA 1
ATOM 12192 C C . ASP D 1 274 ? -128.731 159.598 163.711 1.00 141.33 318 ASP D C 1
ATOM 12193 O O . ASP D 1 274 ? -129.148 159.312 164.839 1.00 141.33 318 ASP D O 1
ATOM 12202 N N . LEU D 1 275 ? -127.436 159.810 163.465 1.00 141.51 319 LEU D N 1
ATOM 12203 C CA . LEU D 1 275 ? -126.478 159.766 164.565 1.00 141.51 319 LEU D CA 1
ATOM 12204 C C . LEU D 1 275 ? -126.739 160.875 165.575 1.00 141.51 319 LEU D C 1
ATOM 12205 O O . LEU D 1 275 ? -126.527 160.681 166.779 1.00 141.51 319 LEU D O 1
ATOM 12221 N N . LEU D 1 276 ? -127.191 162.040 165.106 1.00 138.98 320 LEU D N 1
ATOM 12222 C CA . LEU D 1 276 ? -127.588 163.106 166.024 1.00 138.98 320 LEU D CA 1
ATOM 12223 C C . LEU D 1 276 ? -128.666 162.621 166.991 1.00 138.98 320 LEU D C 1
ATOM 12224 O O . LEU D 1 276 ? -128.517 162.716 168.221 1.00 138.98 320 LEU D O 1
ATOM 12240 N N . ALA D 1 277 ? -129.770 162.108 166.442 1.00 141.53 321 ALA D N 1
ATOM 12241 C CA . ALA D 1 277 ? -130.861 161.628 167.288 1.00 141.53 321 ALA D CA 1
ATOM 12242 C C . ALA D 1 277 ? -130.401 160.486 168.189 1.00 141.53 321 ALA D C 1
ATOM 12243 O O . ALA D 1 277 ? -130.844 160.367 169.340 1.00 141.53 321 ALA D O 1
ATOM 12250 N N . HIS D 1 278 ? -129.504 159.643 167.678 1.00 144.42 322 HIS D N 1
ATOM 12251 C CA . HIS D 1 278 ? -128.945 158.538 168.450 1.00 144.42 322 HIS D CA 1
ATOM 12252 C C . HIS D 1 278 ? -128.241 159.047 169.702 1.00 144.42 322 HIS D C 1
ATOM 12253 O O . HIS D 1 278 ? -128.505 158.579 170.820 1.00 144.42 322 HIS D O 1
ATOM 12267 N N . ARG D 1 279 ? -127.340 160.019 169.527 1.00 144.67 323 ARG D N 1
ATOM 12268 C CA . ARG D 1 279 ? -126.619 160.582 170.664 1.00 144.67 323 ARG D CA 1
ATOM 12269 C C . ARG D 1 279 ? -127.572 161.232 171.655 1.00 144.67 323 ARG D C 1
ATOM 12270 O O . ARG D 1 279 ? -127.400 161.092 172.873 1.00 144.67 323 ARG D O 1
ATOM 12291 N N . SER D 1 280 ? -128.575 161.957 171.152 1.00 142.32 324 SER D N 1
ATOM 12292 C CA . SER D 1 280 ? -129.531 162.602 172.050 1.00 142.32 324 SER D CA 1
ATOM 12293 C C . SER D 1 280 ? -130.251 161.570 172.912 1.00 142.32 324 SER D C 1
ATOM 12294 O O . SER D 1 280 ? -130.308 161.693 174.147 1.00 142.32 324 SER D O 1
ATOM 12302 N N . ALA D 1 281 ? -130.792 160.533 172.272 1.00 144.48 325 ALA D N 1
ATOM 12303 C CA . ALA D 1 281 ? -131.544 159.518 172.999 1.00 144.48 325 ALA D CA 1
ATOM 12304 C C . ALA D 1 281 ? -130.667 158.792 174.010 1.00 144.48 325 ALA D C 1
ATOM 12305 O O . ALA D 1 281 ? -131.123 158.463 175.112 1.00 144.48 325 ALA D O 1
ATOM 12312 N N . HIS D 1 282 ? -129.401 158.546 173.670 1.00 146.84 326 HIS D N 1
ATOM 12313 C CA . HIS D 1 282 ? -128.552 157.804 174.597 1.00 146.84 326 HIS D CA 1
ATOM 12314 C C . HIS D 1 282 ? -128.081 158.661 175.764 1.00 146.84 326 HIS D C 1
ATOM 12315 O O . HIS D 1 282 ? -127.934 158.153 176.881 1.00 146.84 326 HIS D O 1
ATOM 12329 N N . ARG D 1 283 ? -127.851 159.957 175.544 1.00 146.40 327 ARG D N 1
ATOM 12330 C CA . ARG D 1 283 ? -127.614 160.848 176.677 1.00 146.40 327 ARG D CA 1
ATOM 12331 C C . ARG D 1 283 ? -128.815 160.850 177.615 1.00 146.40 327 ARG D C 1
ATOM 12332 O O . ARG D 1 283 ? -128.665 160.775 178.847 1.00 146.40 327 ARG D O 1
ATOM 12336 N N . LEU D 1 284 ? -130.021 160.911 177.043 1.00 145.67 328 LEU D N 1
ATOM 12337 C CA . LEU D 1 284 ? -131.232 160.852 177.856 1.00 145.67 328 LEU D CA 1
ATOM 12338 C C . LEU D 1 284 ? -131.304 159.553 178.652 1.00 145.67 328 LEU D C 1
ATOM 12339 O O . LEU D 1 284 ? -131.650 159.558 179.842 1.00 145.67 328 LEU D O 1
ATOM 12355 N N . ALA D 1 285 ? -130.996 158.428 178.008 1.00 148.95 329 ALA D N 1
ATOM 12356 C CA . ALA D 1 285 ? -131.068 157.144 178.696 1.00 148.95 329 ALA D CA 1
ATOM 12357 C C . ALA D 1 285 ? -130.032 157.054 179.808 1.00 148.95 329 ALA D C 1
ATOM 12358 O O . ALA D 1 285 ? -130.288 156.451 180.859 1.00 148.95 329 ALA D O 1
ATOM 12365 N N . LYS D 1 286 ? -128.849 157.634 179.591 1.00 147.76 330 LYS D N 1
ATOM 12366 C CA . LYS D 1 286 ? -127.849 157.684 180.650 1.00 147.76 330 LYS D CA 1
ATOM 12367 C C . LYS D 1 286 ? -128.376 158.450 181.855 1.00 147.76 330 LYS D C 1
ATOM 12368 O O . LYS D 1 286 ? -128.224 158.007 183.002 1.00 147.76 330 LYS D O 1
ATOM 12372 N N . GLY D 1 287 ? -129.015 159.596 181.611 1.00 150.62 331 GLY D N 1
ATOM 12373 C CA . GLY D 1 287 ? -129.604 160.344 182.714 1.00 150.62 331 GLY D CA 1
ATOM 12374 C C . GLY D 1 287 ? -130.680 159.558 183.443 1.00 150.62 331 GLY D C 1
ATOM 12375 O O . GLY D 1 287 ? -130.775 159.599 184.676 1.00 150.62 331 GLY D O 1
ATOM 12379 N N . GLY D 1 288 ? -131.499 158.821 182.691 1.00 148.42 332 GLY D N 1
ATOM 12380 C CA . GLY D 1 288 ? -132.534 158.012 183.319 1.00 148.42 332 GLY D CA 1
ATOM 12381 C C . GLY D 1 288 ? -131.962 156.913 184.196 1.00 148.42 332 GLY D C 1
ATOM 12382 O O . GLY D 1 288 ? -132.437 156.680 185.313 1.00 148.42 332 GLY D O 1
ATOM 12386 N N . PHE D 1 289 ? -130.939 156.216 183.698 1.00 147.85 333 PHE D N 1
ATOM 12387 C CA . PHE D 1 289 ? -130.275 155.196 184.504 1.00 147.85 333 PHE D CA 1
ATOM 12388 C C . PHE D 1 289 ? -129.657 155.804 185.756 1.00 147.85 333 PHE D C 1
ATOM 12389 O O . PHE D 1 289 ? -129.651 155.179 186.825 1.00 147.85 333 PHE D O 1
ATOM 12406 N N . GLY D 1 290 ? -129.120 157.020 185.639 1.00 149.19 334 GLY D N 1
ATOM 12407 C CA . GLY D 1 290 ? -128.592 157.695 186.813 1.00 149.19 334 GLY D CA 1
ATOM 12408 C C . GLY D 1 290 ? -129.663 157.955 187.853 1.00 149.19 334 GLY D C 1
ATOM 12409 O O . GLY D 1 290 ? -129.451 157.728 189.049 1.00 149.19 334 GLY D O 1
ATOM 12413 N N . LEU D 1 291 ? -130.829 158.434 187.410 1.00 145.89 335 LEU D N 1
ATOM 12414 C CA . LEU D 1 291 ? -131.947 158.620 188.332 1.00 145.89 335 LEU D CA 1
ATOM 12415 C C . LEU D 1 291 ? -132.337 157.306 188.992 1.00 145.89 335 LEU D C 1
ATOM 12416 O O . LEU D 1 291 ? -132.639 157.266 190.192 1.00 145.89 335 LEU D O 1
ATOM 12432 N N . LEU D 1 292 ? -132.329 156.218 188.221 1.00 143.64 336 LEU D N 1
ATOM 12433 C CA . LEU D 1 292 ? -132.713 154.921 188.766 1.00 143.64 336 LEU D CA 1
ATOM 12434 C C . LEU D 1 292 ? -131.750 154.486 189.864 1.00 143.64 336 LEU D C 1
ATOM 12435 O O . LEU D 1 292 ? -132.169 154.042 190.942 1.00 143.64 336 LEU D O 1
ATOM 12451 N N . ALA D 1 293 ? -130.448 154.591 189.595 1.00 144.26 337 ALA D N 1
ATOM 12452 C CA . ALA D 1 293 ? -129.453 154.195 190.587 1.00 144.26 337 ALA D CA 1
ATOM 12453 C C . ALA D 1 293 ? -129.543 155.065 191.832 1.00 144.26 337 ALA D C 1
ATOM 12454 O O . ALA D 1 293 ? -129.402 154.571 192.960 1.00 144.26 337 ALA D O 1
ATOM 12461 N N . GLY D 1 294 ? -129.777 156.366 191.647 1.00 144.13 338 GLY D N 1
ATOM 12462 C CA . GLY D 1 294 ? -129.974 157.237 192.791 1.00 144.13 338 GLY D CA 1
ATOM 12463 C C . GLY D 1 294 ? -131.152 156.806 193.640 1.00 144.13 338 GLY D C 1
ATOM 12464 O O . GLY D 1 294 ? -131.049 156.731 194.866 1.00 144.13 338 GLY D O 1
ATOM 12468 N N . TRP D 1 295 ? -132.278 156.490 192.996 1.00 138.33 339 TRP D N 1
ATOM 12469 C CA . TRP D 1 295 ? -133.461 156.051 193.730 1.00 138.33 339 TRP D CA 1
ATOM 12470 C C . TRP D 1 295 ? -133.189 154.762 194.493 1.00 138.33 339 TRP D C 1
ATOM 12471 O O . TRP D 1 295 ? -133.613 154.607 195.646 1.00 138.33 339 TRP D O 1
ATOM 12492 N N . TRP D 1 296 ? -132.479 153.826 193.861 1.00 139.73 340 TRP D N 1
ATOM 12493 C CA . TRP D 1 296 ? -132.200 152.544 194.498 1.00 139.73 340 TRP D CA 1
ATOM 12494 C C . TRP D 1 296 ? -131.329 152.729 195.735 1.00 139.73 340 TRP D C 1
ATOM 12495 O O . TRP D 1 296 ? -131.631 152.194 196.814 1.00 139.73 340 TRP D O 1
ATOM 12516 N N . GLY D 1 297 ? -130.246 153.496 195.598 1.00 141.84 341 GLY D N 1
ATOM 12517 C CA . GLY D 1 297 ? -129.402 153.769 196.749 1.00 141.84 341 GLY D CA 1
ATOM 12518 C C . GLY D 1 297 ? -130.150 154.497 197.846 1.00 141.84 341 GLY D C 1
ATOM 12519 O O . GLY D 1 297 ? -129.949 154.225 199.035 1.00 141.84 341 GLY D O 1
ATOM 12523 N N . VAL D 1 298 ? -131.038 155.417 197.461 1.00 141.66 342 VAL D N 1
ATOM 12524 C CA . VAL D 1 298 ? -131.845 156.146 198.436 1.00 141.66 342 VAL D CA 1
ATOM 12525 C C . VAL D 1 298 ? -132.669 155.174 199.263 1.00 141.66 342 VAL D C 1
ATOM 12526 O O . VAL D 1 298 ? -132.607 155.175 200.497 1.00 141.66 342 VAL D O 1
ATOM 12539 N N . VAL D 1 299 ? -133.462 154.337 198.591 1.00 139.67 343 VAL D N 1
ATOM 12540 C CA . VAL D 1 299 ? -134.377 153.460 199.317 1.00 139.67 343 VAL D CA 1
ATOM 12541 C C . VAL D 1 299 ? -133.599 152.481 200.182 1.00 139.67 343 VAL D C 1
ATOM 12542 O O . VAL D 1 299 ? -134.004 152.178 201.312 1.00 139.67 343 VAL D O 1
ATOM 12555 N N . TYR D 1 300 ? -132.448 152.010 199.699 1.00 140.36 344 TYR D N 1
ATOM 12556 C CA . TYR D 1 300 ? -131.664 151.073 200.496 1.00 140.36 344 TYR D CA 1
ATOM 12557 C C . TYR D 1 300 ? -131.140 151.741 201.762 1.00 140.36 344 TYR D C 1
ATOM 12558 O O . TYR D 1 300 ? -131.431 151.299 202.884 1.00 140.36 344 TYR D O 1
ATOM 12576 N N . TYR D 1 301 ? -130.374 152.824 201.600 1.00 141.65 345 TYR D N 1
ATOM 12577 C CA . TYR D 1 301 ? -129.767 153.493 202.744 1.00 141.65 345 TYR D CA 1
ATOM 12578 C C . TYR D 1 301 ? -130.804 154.102 203.677 1.00 141.65 345 TYR D C 1
ATOM 12579 O O . TYR D 1 301 ? -130.489 154.367 204.842 1.00 141.65 345 TYR D O 1
ATOM 12597 N N . VAL D 1 302 ? -132.028 154.317 203.205 1.00 137.68 346 VAL D N 1
ATOM 12598 C CA . VAL D 1 302 ? -133.089 154.821 204.066 1.00 137.68 346 VAL D CA 1
ATOM 12599 C C . VAL D 1 302 ? -133.738 153.697 204.854 1.00 137.68 346 VAL D C 1
ATOM 12600 O O . VAL D 1 302 ? -133.799 153.751 206.085 1.00 137.68 346 VAL D O 1
ATOM 12613 N N . THR D 1 303 ? -134.228 152.665 204.170 1.00 136.81 347 THR D N 1
ATOM 12614 C CA . THR D 1 303 ? -134.977 151.623 204.858 1.00 136.81 347 THR D CA 1
ATOM 12615 C C . THR D 1 303 ? -134.084 150.819 205.791 1.00 136.81 347 THR D C 1
ATOM 12616 O O . THR D 1 303 ? -134.553 150.323 206.822 1.00 136.81 347 THR D O 1
ATOM 12627 N N . PHE D 1 304 ? -132.796 150.691 205.462 1.00 136.53 348 PHE D N 1
ATOM 12628 C CA . PHE D 1 304 ? -131.897 149.819 206.211 1.00 136.53 348 PHE D CA 1
ATOM 12629 C C . PHE D 1 304 ? -130.921 150.572 207.106 1.00 136.53 348 PHE D C 1
ATOM 12630 O O . PHE D 1 304 ? -130.307 149.964 207.987 1.00 136.53 348 PHE D O 1
ATOM 12647 N N . HIS D 1 305 ? -130.752 151.876 206.897 1.00 141.20 349 HIS D N 1
ATOM 12648 C CA . HIS D 1 305 ? -129.807 152.683 207.663 1.00 141.20 349 HIS D CA 1
ATOM 12649 C C . HIS D 1 305 ? -130.388 154.051 208.006 1.00 141.20 349 HIS D C 1
ATOM 12650 O O . HIS D 1 305 ? -129.694 155.069 207.972 1.00 141.20 349 HIS D O 1
ATOM 12664 N N . THR D 1 306 ? -131.676 154.086 208.341 1.00 140.25 350 THR D N 1
ATOM 12665 C CA . THR D 1 306 ? -132.325 155.307 208.793 1.00 140.25 350 THR D CA 1
ATOM 12666 C C . THR D 1 306 ? -133.427 154.935 209.772 1.00 140.25 350 THR D C 1
ATOM 12667 O O . THR D 1 306 ? -134.064 153.888 209.631 1.00 140.25 350 THR D O 1
ATOM 12671 N N . GLU D 1 307 ? -133.648 155.802 210.759 1.00 142.58 351 GLU D N 1
ATOM 12672 C CA . GLU D 1 307 ? -134.608 155.533 211.822 1.00 142.58 351 GLU D CA 1
ATOM 12673 C C . GLU D 1 307 ? -136.058 155.591 211.356 1.00 142.58 351 GLU D C 1
ATOM 12674 O O . GLU D 1 307 ? -136.948 155.264 212.148 1.00 142.58 351 GLU D O 1
ATOM 12678 N N . PHE D 1 308 ? -136.327 155.992 210.112 1.00 137.00 352 PHE D N 1
ATOM 12679 C CA . PHE D 1 308 ? -137.703 156.035 209.631 1.00 137.00 352 PHE D CA 1
ATOM 12680 C C . PHE D 1 308 ? -138.240 154.630 209.395 1.00 137.00 352 PHE D C 1
ATOM 12681 O O . PHE D 1 308 ? -139.240 154.222 209.997 1.00 137.00 352 PHE D O 1
ATOM 12698 N N . GLY D 1 309 ? -137.589 153.879 208.513 1.00 134.19 353 GLY D N 1
ATOM 12699 C CA . GLY D 1 309 ? -137.986 152.521 208.213 1.00 134.19 353 GLY D CA 1
ATOM 12700 C C . GLY D 1 309 ? -138.949 152.437 207.044 1.00 134.19 353 GLY D C 1
ATOM 12701 O O . GLY D 1 309 ? -139.390 153.436 206.473 1.00 134.19 353 GLY D O 1
ATOM 12705 N N . TRP D 1 310 ? -139.287 151.194 206.694 1.00 130.80 354 TRP D N 1
ATOM 12706 C CA . TRP D 1 310 ? -140.179 150.943 205.568 1.00 130.80 354 TRP D CA 1
ATOM 12707 C C . TRP D 1 310 ? -141.555 151.560 205.776 1.00 130.80 354 TRP D C 1
ATOM 12708 O O . TRP D 1 310 ? -142.258 151.846 204.801 1.00 130.80 354 TRP D O 1
ATOM 12729 N N . ASP D 1 311 ? -141.955 151.765 207.033 1.00 130.84 355 ASP D N 1
ATOM 12730 C CA . ASP D 1 311 ? -143.289 152.276 207.325 1.00 130.84 355 ASP D CA 1
ATOM 12731 C C . ASP D 1 311 ? -143.520 153.634 206.677 1.00 130.84 355 ASP D C 1
ATOM 12732 O O . ASP D 1 311 ? -144.622 153.918 206.192 1.00 130.84 355 ASP D O 1
ATOM 12741 N N . LEU D 1 312 ? -142.491 154.477 206.649 1.00 130.06 356 LEU D N 1
ATOM 12742 C CA . LEU D 1 312 ? -142.574 155.815 206.079 1.00 130.06 356 LEU D CA 1
ATOM 12743 C C . LEU D 1 312 ? -142.106 155.911 204.634 1.00 130.06 356 LEU D C 1
ATOM 12744 O O . LEU D 1 312 ? -142.066 157.019 204.088 1.00 130.06 356 LEU D O 1
ATOM 12748 N N . VAL D 1 313 ? -141.756 154.788 204.008 1.00 131.13 357 VAL D N 1
ATOM 12749 C CA . VAL D 1 313 ? -141.067 154.749 202.726 1.00 131.13 357 VAL D CA 1
ATOM 12750 C C . VAL D 1 313 ? -141.964 154.207 201.621 1.00 131.13 357 VAL D C 1
ATOM 12751 O O . VAL D 1 313 ? -141.929 154.707 200.495 1.00 131.13 357 VAL D O 1
ATOM 12764 N N . GLU D 1 314 ? -142.725 153.153 201.903 1.00 125.95 358 GLU D N 1
ATOM 12765 C CA . GLU D 1 314 ? -143.706 152.652 200.942 1.00 125.95 358 GLU D CA 1
ATOM 12766 C C . GLU D 1 314 ? -144.621 153.739 200.394 1.00 125.95 358 GLU D C 1
ATOM 12767 O O . GLU D 1 314 ? -144.837 153.769 199.171 1.00 125.95 358 GLU D O 1
ATOM 12779 N N . PRO D 1 315 ? -145.197 154.633 201.204 1.00 125.97 359 PRO D N 1
ATOM 12780 C CA . PRO D 1 315 ? -146.004 155.706 200.611 1.00 125.97 359 PRO D CA 1
ATOM 12781 C C . PRO D 1 315 ? -145.192 156.585 199.689 1.00 125.97 359 PRO D C 1
ATOM 12782 O O . PRO D 1 315 ? -145.698 157.034 198.651 1.00 125.97 359 PRO D O 1
ATOM 12793 N N . VAL D 1 316 ? -143.924 156.811 200.035 1.00 130.16 360 VAL D N 1
ATOM 12794 C CA . VAL D 1 316 ? -143.057 157.658 199.224 1.00 130.16 360 VAL D CA 1
ATOM 12795 C C . VAL D 1 316 ? -142.885 157.057 197.839 1.00 130.16 360 VAL D C 1
ATOM 12796 O O . VAL D 1 316 ? -143.072 157.734 196.824 1.00 130.16 360 VAL D O 1
ATOM 12809 N N . THR D 1 317 ? -142.544 155.771 197.774 1.00 131.33 361 THR D N 1
ATOM 12810 C CA . THR D 1 317 ? -142.274 155.167 196.477 1.00 131.33 361 THR D CA 1
ATOM 12811 C C . THR D 1 317 ? -143.557 154.921 195.698 1.00 131.33 361 THR D C 1
ATOM 12812 O O . THR D 1 317 ? -143.538 154.927 194.465 1.00 131.33 361 THR D O 1
ATOM 12823 N N . TYR D 1 318 ? -144.682 154.726 196.385 1.00 129.37 362 TYR D N 1
ATOM 12824 C CA . TYR D 1 318 ? -145.952 154.632 195.675 1.00 129.37 362 TYR D CA 1
ATOM 12825 C C . TYR D 1 318 ? -146.303 155.957 195.013 1.00 129.37 362 TYR D C 1
ATOM 12826 O O . TYR D 1 318 ? -146.654 156.004 193.823 1.00 129.37 362 TYR D O 1
ATOM 12844 N N . LEU D 1 319 ? -146.230 157.048 195.780 1.00 131.20 363 LEU D N 1
ATOM 12845 C CA . LEU D 1 319 ? -146.432 158.373 195.210 1.00 131.20 363 LEU D CA 1
ATOM 12846 C C . LEU D 1 319 ? -145.432 158.638 194.095 1.00 131.20 363 LEU D C 1
ATOM 12847 O O . LEU D 1 319 ? -145.765 159.273 193.090 1.00 131.20 363 LEU D O 1
ATOM 12851 N N . ALA D 1 320 ? -144.208 158.130 194.241 1.00 135.68 364 ALA D N 1
ATOM 12852 C CA . ALA D 1 320 ? -143.195 158.317 193.212 1.00 135.68 364 ALA D CA 1
ATOM 12853 C C . ALA D 1 320 ? -143.576 157.598 191.927 1.00 135.68 364 ALA D C 1
ATOM 12854 O O . ALA D 1 320 ? -143.431 158.152 190.834 1.00 135.68 364 ALA D O 1
ATOM 12861 N N . GLY D 1 321 ? -144.048 156.358 192.039 1.00 135.96 365 GLY D N 1
ATOM 12862 C CA . GLY D 1 321 ? -144.477 155.631 190.858 1.00 135.96 365 GLY D CA 1
ATOM 12863 C C . GLY D 1 321 ? -145.636 156.311 190.162 1.00 135.96 365 GLY D C 1
ATOM 12864 O O . GLY D 1 321 ? -145.666 156.410 188.931 1.00 135.96 365 GLY D O 1
ATOM 12868 N N . LEU D 1 322 ? -146.596 156.816 190.938 1.00 135.69 366 LEU D N 1
ATOM 12869 C CA . LEU D 1 322 ? -147.721 157.502 190.314 1.00 135.69 366 LEU D CA 1
ATOM 12870 C C . LEU D 1 322 ? -147.283 158.812 189.676 1.00 135.69 366 LEU D C 1
ATOM 12871 O O . LEU D 1 322 ? -147.792 159.191 188.617 1.00 135.69 366 LEU D O 1
ATOM 12887 N N . THR D 1 323 ? -146.326 159.510 190.287 1.00 138.74 367 THR D N 1
ATOM 12888 C CA . THR D 1 323 ? -145.833 160.742 189.684 1.00 138.74 367 THR D CA 1
ATOM 12889 C C . THR D 1 323 ? -145.032 160.459 188.422 1.00 138.74 367 THR D C 1
ATOM 12890 O O . THR D 1 323 ? -145.074 161.247 187.475 1.00 138.74 367 THR D O 1
ATOM 12901 N N . THR D 1 324 ? -144.315 159.336 188.379 1.00 140.24 368 THR D N 1
ATOM 12902 C CA . THR D 1 324 ? -143.612 158.961 187.157 1.00 140.24 368 THR D CA 1
ATOM 12903 C C . THR D 1 324 ? -144.595 158.600 186.056 1.00 140.24 368 THR D C 1
ATOM 12904 O O . THR D 1 324 ? -144.374 158.929 184.885 1.00 140.24 368 THR D O 1
ATOM 12915 N N . ILE D 1 325 ? -145.687 157.926 186.409 1.00 138.70 369 ILE D N 1
ATOM 12916 C CA . ILE D 1 325 ? -146.711 157.634 185.413 1.00 138.70 369 ILE D CA 1
ATOM 12917 C C . ILE D 1 325 ? -147.357 158.924 184.928 1.00 138.70 369 ILE D C 1
ATOM 12918 O O . ILE D 1 325 ? -147.651 159.078 183.738 1.00 138.70 369 ILE D O 1
ATOM 12934 N N . MET D 1 326 ? -147.581 159.874 185.837 1.00 142.16 370 MET D N 1
ATOM 12935 C CA . MET D 1 326 ? -148.141 161.160 185.437 1.00 142.16 370 MET D CA 1
ATOM 12936 C C . MET D 1 326 ? -147.183 161.908 184.520 1.00 142.16 370 MET D C 1
ATOM 12937 O O . MET D 1 326 ? -147.609 162.559 183.561 1.00 142.16 370 MET D O 1
ATOM 12941 N N . GLY D 1 327 ? -145.882 161.819 184.796 1.00 145.31 371 GLY D N 1
ATOM 12942 C CA . GLY D 1 327 ? -144.904 162.453 183.931 1.00 145.31 371 GLY D CA 1
ATOM 12943 C C . GLY D 1 327 ? -144.854 161.816 182.557 1.00 145.31 371 GLY D C 1
ATOM 12944 O O . GLY D 1 327 ? -144.778 162.511 181.542 1.00 145.31 371 GLY D O 1
ATOM 12948 N N . GLY D 1 328 ? -144.905 160.485 182.504 1.00 144.54 372 GLY D N 1
ATOM 12949 C CA . GLY D 1 328 ? -144.976 159.811 181.220 1.00 144.54 372 GLY D CA 1
ATOM 12950 C C . GLY D 1 328 ? -146.235 160.168 180.454 1.00 144.54 372 GLY D C 1
ATOM 12951 O O . GLY D 1 328 ? -146.210 160.319 179.233 1.00 144.54 372 GLY D O 1
ATOM 12955 N N . TYR D 1 329 ? -147.346 160.327 181.167 1.00 144.41 373 TYR D N 1
ATOM 12956 C CA . TYR D 1 329 ? -148.608 160.702 180.543 1.00 144.41 373 TYR D CA 1
ATOM 12957 C C . TYR D 1 329 ? -148.519 162.108 179.958 1.00 144.41 373 TYR D C 1
ATOM 12958 O O . TYR D 1 329 ? -148.911 162.352 178.806 1.00 144.41 373 TYR D O 1
ATOM 12976 N N . LEU D 1 330 ? -147.998 163.047 180.752 1.00 146.25 374 LEU D N 1
ATOM 12977 C CA . LEU D 1 330 ? -147.723 164.392 180.265 1.00 146.25 374 LEU D CA 1
ATOM 12978 C C . LEU D 1 330 ? -146.785 164.369 179.069 1.00 146.25 374 LEU D C 1
ATOM 12979 O O . LEU D 1 330 ? -146.907 165.204 178.174 1.00 146.25 374 LEU D O 1
ATOM 12995 N N . TRP D 1 331 ? -145.848 163.425 179.030 1.00 146.93 375 TRP D N 1
ATOM 12996 C CA . TRP D 1 331 ? -144.945 163.333 177.889 1.00 146.93 375 TRP D CA 1
ATOM 12997 C C . TRP D 1 331 ? -145.675 162.836 176.645 1.00 146.93 375 TRP D C 1
ATOM 12998 O O . TRP D 1 331 ? -145.464 163.363 175.545 1.00 146.93 375 TRP D O 1
ATOM 13019 N N . PHE D 1 332 ? -146.531 161.820 176.799 1.00 144.78 376 PHE D N 1
ATOM 13020 C CA . PHE D 1 332 ? -147.334 161.352 175.672 1.00 144.78 376 PHE D CA 1
ATOM 13021 C C . PHE D 1 332 ? -148.190 162.474 175.112 1.00 144.78 376 PHE D C 1
ATOM 13022 O O . PHE D 1 332 ? -148.405 162.556 173.898 1.00 144.78 376 PHE D O 1
ATOM 13039 N N . LEU D 1 333 ? -148.693 163.346 175.983 1.00 147.97 377 LEU D N 1
ATOM 13040 C CA . LEU D 1 333 ? -149.477 164.483 175.514 1.00 147.97 377 LEU D CA 1
ATOM 13041 C C . LEU D 1 333 ? -148.603 165.628 175.017 1.00 147.97 377 LEU D C 1
ATOM 13042 O O . LEU D 1 333 ? -149.081 166.467 174.246 1.00 147.97 377 LEU D O 1
ATOM 13058 N N . TYR D 1 334 ? -147.342 165.676 175.444 1.00 147.34 378 TYR D N 1
ATOM 13059 C CA . TYR D 1 334 ? -146.381 166.621 174.892 1.00 147.34 378 TYR D CA 1
ATOM 13060 C C . TYR D 1 334 ? -146.033 166.263 173.457 1.00 147.34 378 TYR D C 1
ATOM 13061 O O . TYR D 1 334 ? -145.769 167.153 172.640 1.00 147.34 378 TYR D O 1
ATOM 13079 N N . ILE D 1 335 ? -146.019 164.967 173.140 1.00 148.10 379 ILE D N 1
ATOM 13080 C CA . ILE D 1 335 ? -145.919 164.534 171.747 1.00 148.10 379 ILE D CA 1
ATOM 13081 C C . ILE D 1 335 ? -147.075 165.110 170.939 1.00 148.10 379 ILE D C 1
ATOM 13082 O O . ILE D 1 335 ? -146.877 165.861 169.977 1.00 148.10 379 ILE D O 1
ATOM 13098 N N . ASN D 1 336 ? -148.298 164.769 171.329 1.00 146.83 380 ASN D N 1
ATOM 13099 C CA . ASN D 1 336 ? -149.492 165.172 170.600 1.00 146.83 380 ASN D CA 1
ATOM 13100 C C . ASN D 1 336 ? -150.075 166.465 171.159 1.00 146.83 380 ASN D C 1
ATOM 13101 O O . ASN D 1 336 ? -150.689 167.244 170.430 1.00 146.83 380 ASN D O 1
ATOM 13112 N N . ARG D 1 351 ? -139.317 158.939 165.630 1.00 141.02 395 ARG D N 1
ATOM 13113 C CA . ARG D 1 351 ? -140.318 159.982 165.818 1.00 141.02 395 ARG D CA 1
ATOM 13114 C C . ARG D 1 351 ? -139.705 161.361 165.611 1.00 141.02 395 ARG D C 1
ATOM 13115 O O . ARG D 1 351 ? -140.140 162.121 164.747 1.00 141.02 395 ARG D O 1
ATOM 13118 N N . ARG D 1 352 ? -138.688 161.681 166.415 1.00 139.29 396 ARG D N 1
ATOM 13119 C CA . ARG D 1 352 ? -137.981 162.945 166.243 1.00 139.29 396 ARG D CA 1
ATOM 13120 C C . ARG D 1 352 ? -137.204 162.977 164.934 1.00 139.29 396 ARG D C 1
ATOM 13121 O O . ARG D 1 352 ? -136.924 164.060 164.407 1.00 139.29 396 ARG D O 1
ATOM 13125 N N . GLN D 1 353 ? -136.841 161.805 164.406 1.00 140.59 397 GLN D N 1
ATOM 13126 C CA . GLN D 1 353 ? -136.125 161.739 163.138 1.00 140.59 397 GLN D CA 1
ATOM 13127 C C . GLN D 1 353 ? -136.923 162.386 162.013 1.00 140.59 397 GL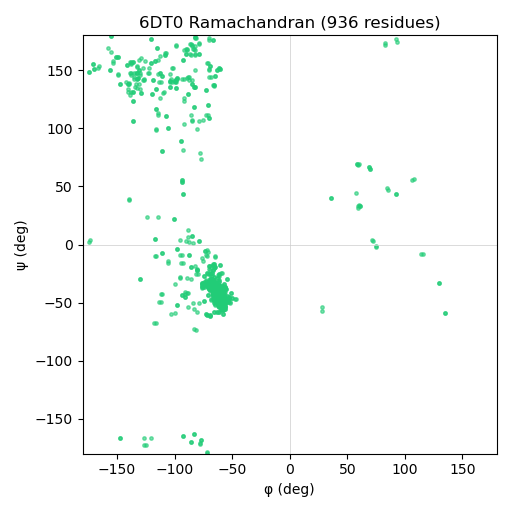N D C 1
ATOM 13128 O O . GLN D 1 353 ? -136.351 163.035 161.131 1.00 140.59 397 GLN D O 1
ATOM 13142 N N . HIS D 1 354 ? -138.248 162.233 162.031 1.00 141.38 398 HIS D N 1
ATOM 13143 C CA . HIS D 1 354 ? -139.070 162.819 160.978 1.00 141.38 398 HIS D CA 1
ATOM 13144 C C . HIS D 1 354 ? -139.048 164.339 161.050 1.00 141.38 398 HIS D C 1
ATOM 13145 O O . HIS D 1 354 ? -138.995 165.018 160.018 1.00 141.38 398 HIS D O 1
ATOM 13159 N N . ALA D 1 355 ? -139.075 164.890 162.262 1.00 139.77 399 ALA D N 1
ATOM 13160 C CA . ALA D 1 355 ? -138.989 166.337 162.411 1.00 139.77 399 ALA D CA 1
ATOM 13161 C C . ALA D 1 355 ? -137.613 166.843 162.008 1.00 139.77 399 ALA D C 1
ATOM 13162 O O . ALA D 1 355 ? -137.492 167.910 161.395 1.00 139.77 399 ALA D O 1
ATOM 13169 N N . LEU D 1 356 ? -136.563 166.094 162.352 1.00 139.22 400 LEU D N 1
ATOM 13170 C CA . LEU D 1 356 ? -135.220 166.450 161.905 1.00 139.22 400 LEU D CA 1
ATOM 13171 C C . LEU D 1 356 ? -135.140 166.462 160.386 1.00 139.22 400 LEU D C 1
ATOM 13172 O O . LEU D 1 356 ? -134.509 167.345 159.795 1.00 139.22 400 LEU D O 1
ATOM 13188 N N . TYR D 1 357 ? -135.785 165.491 159.739 1.00 137.26 401 TYR D N 1
ATOM 13189 C CA . TYR D 1 357 ? -135.836 165.469 158.282 1.00 137.26 401 TYR D CA 1
ATOM 13190 C C . TYR D 1 357 ? -136.539 166.710 157.752 1.00 137.26 401 TYR D C 1
ATOM 13191 O O . TYR D 1 357 ? -136.013 167.417 156.885 1.00 137.26 401 TYR D O 1
ATOM 13209 N N . GLU D 1 358 ? -137.740 166.984 158.268 1.00 137.70 402 GLU D N 1
ATOM 13210 C CA . GLU D 1 358 ? -138.546 168.087 157.756 1.00 137.70 402 GLU D CA 1
ATOM 13211 C C . GLU D 1 358 ? -137.845 169.425 157.949 1.00 137.70 402 GLU D C 1
ATOM 13212 O O . GLU D 1 358 ? -137.951 170.317 157.099 1.00 137.70 402 GLU D O 1
ATOM 13216 N N . MET D 1 359 ? -137.116 169.581 159.054 1.00 138.74 403 MET D N 1
ATOM 13217 C CA . MET D 1 359 ? -136.396 170.823 159.303 1.00 138.74 403 MET D CA 1
ATOM 13218 C C . MET D 1 359 ? -135.079 170.880 158.541 1.00 138.74 403 MET D C 1
ATOM 13219 O O . MET D 1 359 ? -134.553 171.974 158.309 1.00 138.74 403 MET D O 1
ATOM 13223 N N . LYS D 1 360 ? -134.538 169.726 158.146 1.00 138.69 404 LYS D N 1
ATOM 13224 C CA . LYS D 1 360 ? -133.273 169.667 157.428 1.00 138.69 404 LYS D CA 1
ATOM 13225 C C . LYS D 1 360 ? -133.456 169.610 155.918 1.00 138.69 404 LYS D C 1
ATOM 13226 O O . LYS D 1 360 ? -132.567 170.054 155.182 1.00 138.69 404 LYS D O 1
ATOM 13245 N N . GLY D 1 361 ? -134.576 169.066 155.444 1.00 136.80 405 GLY D N 1
ATOM 13246 C CA . GLY D 1 361 ? -134.892 169.005 154.025 1.00 136.80 405 GLY D CA 1
ATOM 13247 C C . GLY D 1 361 ? -134.949 167.610 153.438 1.00 136.80 405 GLY D C 1
ATOM 13248 O O . GLY D 1 361 ? -135.346 167.466 152.272 1.00 136.80 405 GLY D O 1
ATOM 13252 N N . PHE D 1 362 ? -134.564 166.577 154.183 1.00 133.69 406 PHE D N 1
ATOM 13253 C CA . PHE D 1 362 ? -134.601 165.213 153.676 1.00 133.69 406 PHE D CA 1
ATOM 13254 C C . PHE D 1 362 ? -136.028 164.811 153.314 1.00 133.69 406 PHE D C 1
ATOM 13255 O O . PHE D 1 362 ? -137.002 165.314 153.880 1.00 133.69 406 PHE D O 1
ATOM 13272 N N . ASP D 1 363 ? -136.142 163.896 152.353 1.00 131.18 407 ASP D N 1
ATOM 13273 C CA . ASP D 1 363 ? -137.419 163.374 151.887 1.00 131.18 407 ASP D CA 1
ATOM 13274 C C . ASP D 1 363 ? -137.330 161.858 151.811 1.00 131.18 407 ASP D C 1
ATOM 13275 O O . ASP D 1 363 ? -136.244 161.305 151.617 1.00 131.18 407 ASP D O 1
ATOM 13279 N N . ILE D 1 364 ? -138.473 161.197 151.958 1.00 130.96 408 ILE D N 1
ATOM 13280 C CA . ILE D 1 364 ? -138.537 159.742 152.080 1.00 130.96 408 ILE D CA 1
ATOM 13281 C C . ILE D 1 364 ? -139.201 159.111 150.868 1.00 130.96 408 ILE D C 1
ATOM 13282 O O . ILE D 1 364 ? -138.684 158.148 150.302 1.00 130.96 408 ILE D O 1
ATOM 13298 N N . GLU D 1 365 ? -140.370 159.625 150.476 1.00 128.54 409 GLU D N 1
ATOM 13299 C CA . GLU D 1 365 ? -141.046 159.103 149.294 1.00 128.54 409 GLU D CA 1
ATOM 13300 C C . GLU D 1 365 ? -140.160 159.236 148.066 1.00 128.54 409 GLU D C 1
ATOM 13301 O O . GLU D 1 365 ? -140.035 158.295 147.272 1.00 128.54 409 GLU D O 1
ATOM 13305 N N . ARG D 1 366 ? -139.505 160.388 147.915 1.00 128.33 410 ARG D N 1
ATOM 13306 C CA . ARG D 1 366 ? -138.536 160.552 146.841 1.00 128.33 410 ARG D CA 1
ATOM 13307 C C . ARG D 1 366 ? -137.368 159.593 147.014 1.00 128.33 410 ARG D C 1
ATOM 13308 O O . ARG D 1 366 ? -136.894 158.999 146.040 1.00 128.33 410 ARG D O 1
ATOM 13321 N N . TRP D 1 367 ? -136.898 159.423 148.251 1.00 127.17 411 TRP D N 1
ATOM 13322 C CA . TRP D 1 367 ? -135.765 158.541 148.515 1.00 127.17 411 TRP D CA 1
ATOM 13323 C C . TRP D 1 367 ? -136.067 157.114 148.079 1.00 127.17 411 TRP D C 1
ATOM 13324 O O . TRP D 1 367 ? -135.323 156.519 147.287 1.00 127.17 411 TRP D O 1
ATOM 13345 N N . GLU D 1 368 ? -137.157 156.547 148.595 1.00 127.92 412 GLU D N 1
ATOM 13346 C CA . GLU D 1 368 ? -137.508 155.180 148.241 1.00 127.92 412 GLU D CA 1
ATOM 13347 C C . GLU D 1 368 ? -137.865 155.062 146.767 1.00 127.92 412 GLU D C 1
ATOM 13348 O O . GLU D 1 368 ? -137.618 154.016 146.161 1.00 127.92 412 GLU D O 1
ATOM 13360 N N . GLN D 1 369 ? -138.435 156.111 146.170 1.00 126.35 413 GLN D N 1
ATOM 13361 C CA . GLN D 1 369 ? -138.709 156.081 144.737 1.00 126.35 413 GLN D CA 1
ATOM 13362 C C . GLN D 1 369 ? -137.417 155.927 143.944 1.00 126.35 413 GLN D C 1
ATOM 13363 O O . GLN D 1 369 ? -137.311 155.065 143.058 1.00 126.35 413 GLN D O 1
ATOM 13367 N N . LEU D 1 370 ? -136.416 156.755 144.264 1.00 123.76 414 LEU D N 1
ATOM 13368 C CA . LEU D 1 370 ? -135.132 156.671 143.578 1.00 123.76 414 LEU D CA 1
ATOM 13369 C C . LEU D 1 370 ? -134.500 155.304 143.782 1.00 123.76 414 LEU D C 1
ATOM 13370 O O . LEU D 1 370 ? -133.990 154.698 142.833 1.00 123.76 414 LEU D O 1
ATOM 13386 N N . VAL D 1 371 ? -134.530 154.801 145.018 1.00 123.25 415 VAL D N 1
ATOM 13387 C CA . VAL D 1 371 ? -133.917 153.509 145.313 1.00 123.25 415 VAL D CA 1
ATOM 13388 C C . VAL D 1 371 ? -134.606 152.396 144.537 1.00 123.25 415 VAL D C 1
ATOM 13389 O O . VAL D 1 371 ? -133.947 151.510 143.981 1.00 123.25 415 VAL D O 1
ATOM 13402 N N . GLN D 1 372 ? -135.937 152.413 144.498 1.00 121.35 416 GLN D N 1
ATOM 13403 C CA . GLN D 1 372 ? -136.678 151.362 143.816 1.00 121.35 416 GLN D CA 1
ATOM 13404 C C . GLN D 1 372 ? -136.371 151.366 142.326 1.00 121.35 416 GLN D C 1
ATOM 13405 O O . GLN D 1 372 ? -136.098 150.313 141.726 1.00 121.35 416 GLN D O 1
ATOM 13419 N N . ASP D 1 373 ? -136.413 152.551 141.711 1.00 118.65 417 ASP D N 1
ATOM 13420 C CA . ASP D 1 373 ? -136.084 152.658 140.295 1.00 118.65 417 ASP D CA 1
ATOM 13421 C C . ASP D 1 373 ? -134.662 152.182 140.030 1.00 118.65 417 ASP D C 1
ATOM 13422 O O . ASP D 1 373 ? -134.408 151.463 139.055 1.00 118.65 417 ASP D O 1
ATOM 13426 N N . ALA D 1 374 ? -133.727 152.539 140.912 1.00 117.68 418 ALA D N 1
ATOM 13427 C CA . ALA D 1 374 ? -132.337 152.158 140.705 1.00 117.68 418 ALA D CA 1
ATOM 13428 C C . ALA D 1 374 ? -132.151 150.654 140.837 1.00 117.68 418 ALA D C 1
ATOM 13429 O O . ALA D 1 374 ? -131.366 150.055 140.096 1.00 117.68 418 ALA D O 1
ATOM 13436 N N . ASN D 1 375 ? -132.867 150.020 141.764 1.00 118.37 419 ASN D N 1
ATOM 13437 C CA . ASN D 1 375 ? -132.727 148.577 141.913 1.00 118.37 419 ASN D CA 1
ATOM 13438 C C . ASN D 1 375 ? -133.310 147.847 140.713 1.00 118.37 419 ASN D C 1
ATOM 13439 O O . ASN D 1 375 ? -132.729 146.865 140.233 1.00 118.37 419 ASN D O 1
ATOM 13450 N N . ALA D 1 376 ? -134.453 148.315 140.206 1.00 115.26 420 ALA D N 1
ATOM 13451 C CA . ALA D 1 376 ? -134.995 147.728 138.983 1.00 115.26 420 ALA D CA 1
ATOM 13452 C C . ALA D 1 376 ? -134.019 147.896 137.824 1.00 115.26 420 ALA D C 1
ATOM 13453 O O . ALA D 1 376 ? -133.839 146.982 137.002 1.00 115.26 420 ALA D O 1
ATOM 13460 N N . LEU D 1 377 ? -133.363 149.055 137.761 1.00 113.04 421 LEU D N 1
ATOM 13461 C CA . LEU D 1 377 ? -132.344 149.290 136.747 1.00 113.04 421 LEU D CA 1
ATOM 13462 C C . LEU D 1 377 ? -131.214 148.278 136.871 1.00 113.04 421 LEU D C 1
ATOM 13463 O O . LEU D 1 377 ? -130.776 147.693 135.875 1.00 113.04 421 LEU D O 1
ATOM 13479 N N . ARG D 1 378 ? -130.706 148.092 138.092 1.00 114.31 422 ARG D N 1
ATOM 13480 C CA . ARG D 1 378 ? -129.636 147.128 138.328 1.00 114.31 422 ARG D CA 1
ATOM 13481 C C . ARG D 1 378 ? -130.050 145.732 137.895 1.00 114.31 422 ARG D C 1
ATOM 13482 O O . ARG D 1 378 ? -129.239 144.974 137.348 1.00 114.31 422 ARG D O 1
ATOM 13503 N N . ARG D 1 379 ? -131.308 145.373 138.139 1.00 114.47 423 ARG D N 1
ATOM 13504 C CA . ARG D 1 379 ? -131.784 144.064 137.716 1.00 114.47 423 ARG D CA 1
ATOM 13505 C C . ARG D 1 379 ? -131.759 143.937 136.199 1.00 114.47 423 ARG D C 1
ATOM 13506 O O . ARG D 1 379 ? -131.341 142.903 135.666 1.00 114.47 423 ARG D O 1
ATOM 13527 N N . GLU D 1 380 ? -132.192 144.979 135.487 1.00 109.45 424 GLU D N 1
ATOM 13528 C CA . GLU D 1 380 ? -132.142 144.932 134.026 1.00 109.45 424 GLU D CA 1
ATOM 13529 C C . GLU D 1 380 ? -130.703 144.820 133.530 1.00 109.45 424 GLU D C 1
ATOM 13530 O O . GLU D 1 380 ? -130.411 144.077 132.577 1.00 109.45 424 GLU D O 1
ATOM 13534 N N . ILE D 1 381 ? -129.791 145.549 134.175 1.00 108.96 425 ILE D N 1
ATOM 13535 C CA . ILE D 1 381 ? -128.378 145.491 133.810 1.00 108.96 425 ILE D CA 1
ATOM 13536 C C . ILE D 1 381 ? -127.847 144.077 133.978 1.00 108.96 425 ILE D C 1
ATOM 13537 O O . ILE D 1 381 ? -127.155 143.547 133.104 1.00 108.96 425 ILE D O 1
ATOM 13553 N N . ARG D 1 382 ? -128.142 143.454 135.115 1.00 111.45 426 ARG D N 1
ATOM 13554 C CA . ARG D 1 382 ? -127.627 142.114 135.357 1.00 111.45 426 ARG D CA 1
ATOM 13555 C C . ARG D 1 382 ? -128.278 141.098 134.432 1.00 111.45 426 ARG D C 1
ATOM 13556 O O . ARG D 1 382 ? -127.641 140.109 134.056 1.00 111.45 426 ARG D O 1
ATOM 13577 N N . VAL D 1 383 ? -129.521 141.345 134.020 1.00 110.50 427 VAL D N 1
ATOM 13578 C CA . VAL D 1 383 ? -130.155 140.494 133.016 1.00 110.50 427 VAL D CA 1
ATOM 13579 C C . VAL D 1 383 ? -129.356 140.524 131.721 1.00 110.50 427 VAL D C 1
ATOM 13580 O O . VAL D 1 383 ? -128.978 139.478 131.175 1.00 110.50 427 VAL D O 1
ATOM 13593 N N . ILE D 1 384 ? -129.088 141.726 131.206 1.00 107.43 428 ILE D N 1
ATOM 13594 C CA . ILE D 1 384 ? -128.358 141.798 129.943 1.00 107.43 428 ILE D CA 1
ATOM 13595 C C . ILE D 1 384 ? -126.928 141.298 130.120 1.00 107.43 428 ILE D C 1
ATOM 13596 O O . ILE D 1 384 ? -126.336 140.746 129.186 1.00 107.43 428 ILE D O 1
ATOM 13612 N N . ALA D 1 385 ? -126.355 141.464 131.313 1.00 108.94 429 ALA D N 1
ATOM 13613 C CA . ALA D 1 385 ? -125.016 140.952 131.573 1.00 108.94 429 ALA D CA 1
ATOM 13614 C C . ALA D 1 385 ? -124.995 139.435 131.582 1.00 108.94 429 ALA D C 1
ATOM 13615 O O . ALA D 1 385 ? -123.970 138.825 131.263 1.00 108.94 429 ALA D O 1
ATOM 13622 N N . VAL D 1 386 ? -126.104 138.814 131.973 1.00 109.66 430 VAL D N 1
ATOM 13623 C CA . VAL D 1 386 ? -126.242 137.373 131.813 1.00 109.66 430 VAL D CA 1
ATOM 13624 C C . VAL D 1 386 ? -126.334 137.018 130.337 1.00 109.66 430 VAL D C 1
ATOM 13625 O O . VAL D 1 386 ? -125.657 136.100 129.859 1.00 109.66 430 VAL D O 1
ATOM 13638 N N . GLU D 1 387 ? -127.178 137.736 129.593 1.00 107.22 431 GLU D N 1
ATOM 13639 C CA . GLU D 1 387 ? -127.303 137.478 128.161 1.00 107.22 431 GLU D CA 1
ATOM 13640 C C . GLU D 1 387 ? -125.983 137.739 127.443 1.00 107.22 431 GLU D C 1
ATOM 13641 O O . GLU D 1 387 ? -125.523 136.917 126.643 1.00 107.22 431 GLU D O 1
ATOM 13645 N N . TYR D 1 388 ? -125.362 138.875 127.727 1.00 108.39 432 TYR D N 1
ATOM 13646 C CA . TYR D 1 388 ? -124.084 139.259 127.146 1.00 108.39 432 TYR D CA 1
ATOM 13647 C C . TYR D 1 388 ? -122.963 138.790 128.077 1.00 108.39 432 TYR D C 1
ATOM 13648 O O . TYR D 1 388 ? -123.177 137.932 128.937 1.00 108.39 432 TYR D O 1
ATOM 13666 N N . ASP D 1 389 ? -121.751 139.307 127.891 1.00 117.29 433 ASP D N 1
ATOM 13667 C CA . ASP D 1 389 ? -120.645 138.973 128.776 1.00 117.29 433 ASP D CA 1
ATOM 13668 C C . ASP D 1 389 ? -120.887 139.507 130.185 1.00 117.29 433 ASP D C 1
ATOM 13669 O O . ASP D 1 389 ? -121.313 140.649 130.378 1.00 117.29 433 ASP D O 1
ATOM 13678 N N . VAL D 1 390 ? -120.599 138.660 131.169 1.00 120.73 434 VAL D N 1
ATOM 13679 C CA . VAL D 1 390 ? -120.749 138.947 132.592 1.00 120.73 434 VAL D CA 1
ATOM 13680 C C . VAL D 1 390 ? -119.553 139.737 133.111 1.00 120.73 434 VAL D C 1
ATOM 13681 O O . VAL D 1 390 ? -118.622 140.044 132.357 1.00 120.73 434 VAL D O 1
ATOM 13685 N N . ASP D 1 391 ? -119.594 140.099 134.398 1.00 118.04 435 ASP D N 1
ATOM 13686 C CA . ASP D 1 391 ? -118.485 140.774 135.067 1.00 118.04 435 ASP D CA 1
ATOM 13687 C C . ASP D 1 391 ? -118.280 142.191 134.552 1.00 118.04 435 ASP D C 1
ATOM 13688 O O . ASP D 1 391 ? -117.265 142.496 133.918 1.00 118.04 435 ASP D O 1
ATOM 13692 N N . TRP D 1 392 ? -119.255 143.055 134.828 1.00 113.31 436 TRP D N 1
ATOM 13693 C CA . TRP D 1 392 ? -119.272 144.428 134.342 1.00 113.31 436 TRP D CA 1
ATOM 13694 C C . TRP D 1 392 ? -118.758 145.440 135.360 1.00 113.31 436 TRP D C 1
ATOM 13695 O O . TRP D 1 392 ? -118.646 146.623 135.023 1.00 113.31 436 TRP D O 1
ATOM 13716 N N . ASP D 1 393 ? -118.434 145.012 136.584 1.00 120.46 437 ASP D N 1
ATOM 13717 C CA . ASP D 1 393 ? -117.663 145.819 137.533 1.00 120.46 437 ASP D CA 1
ATOM 13718 C C . ASP D 1 393 ? -118.378 147.136 137.856 1.00 120.46 437 ASP D C 1
ATOM 13719 O O . ASP D 1 393 ? -117.964 148.222 137.445 1.00 120.46 437 ASP D O 1
ATOM 13723 N N . GLU D 1 394 ? -119.499 146.988 138.571 1.00 120.26 438 GLU D N 1
ATOM 13724 C CA . GLU D 1 394 ? -120.312 148.134 138.971 1.00 120.26 438 GLU D CA 1
ATOM 13725 C C . GLU D 1 394 ? -119.475 149.215 139.643 1.00 120.26 438 GLU D C 1
ATOM 13726 O O . GLU D 1 394 ? -119.662 150.409 139.380 1.00 120.26 438 GLU D O 1
ATOM 13738 N N . THR D 1 395 ? -118.544 148.817 140.512 1.00 123.97 439 THR D N 1
ATOM 13739 C CA . THR D 1 395 ? -117.687 149.794 141.175 1.00 123.97 439 THR D CA 1
ATOM 13740 C C . THR D 1 395 ? -116.824 150.549 140.174 1.00 123.97 439 THR D C 1
ATOM 13741 O O . THR D 1 395 ? -116.457 151.704 140.418 1.00 123.97 439 THR D O 1
ATOM 13745 N N . ARG D 1 396 ? -116.494 149.922 139.043 1.00 124.37 440 ARG D N 1
ATOM 13746 C CA . ARG D 1 396 ? -115.756 150.615 137.996 1.00 124.37 440 ARG D CA 1
ATOM 13747 C C . ARG D 1 396 ? -116.600 151.677 137.305 1.00 124.37 440 ARG D C 1
ATOM 13748 O O . ARG D 1 396 ? -116.037 152.566 136.655 1.00 124.37 440 ARG D O 1
ATOM 13752 N N . ASP D 1 397 ? -117.924 151.606 137.431 1.00 124.78 441 ASP D N 1
ATOM 13753 C CA . ASP D 1 397 ? -118.828 152.579 136.824 1.00 124.78 441 ASP D CA 1
ATOM 13754 C C . ASP D 1 397 ? -119.339 153.567 137.866 1.00 124.78 441 ASP D C 1
ATOM 13755 O O . ASP D 1 397 ? -120.515 153.931 137.867 1.00 124.78 441 ASP D O 1
#

Radius of gyration: 39.54 Å; Cα contacts (8 Å, |Δi|>4): 1062; chains: 4; bounding box: 63×71×124 Å

B-factor: mean 114.37, std 24.14, range [30.0, 159.45]

Secondary structure (DSSP, 8-state):
--EEEEE-TTS-EEEEE------EEEEE-TTSBHHHHHHHHHHHS-------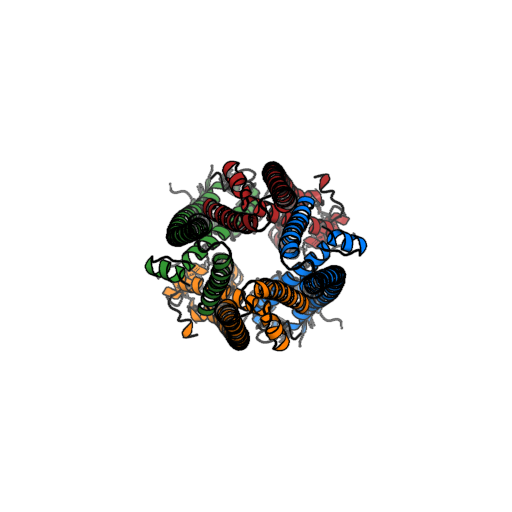EEEE---B--SSSBHHHHHHHHTTTSEEEEEETTT--EEEEEPP-HHHHHHHHHHHHHHHHHHHHHHHHHHHHHHHHHHHHHHHHHHHHHHHHHHHHHHHHHHHHS-SS-GGGTHHHHHHHHHHHHHHHHHHHHHH---HHHHHHHHT--HHHHHHHHHHHHHHHHHHHHHHHHS-S---TTT-/--BEEEE-TTS-EEEEE------EEEEE-TTSBHHHHHHHHHHHSPP-----EEEE---B--TTSBHHHHHHHHHHHTEEEEEETTT---EEEE---HHHHHHHHHHHHHHHHHHHHHHHHHHHHHHHHHHHHHHHHHHHHHHHHHHHHHHHHHHHHHSSS-GGGTHHHHHHHHHHHHHHHHHHHHHH--HHHHHHHHHT--SHHHHHHHHHHHHHHHHHHHHHHHS-S---GGG-/--EEEEE-TTS-EEEEE------EEEEE-TTSBHHHHHHHHHHHS-------EEEE---B--SSSBHHHHHHHHTTTSEEEEEETTT--EEEEEPP-HHHHHHHHHHHHHHHHHHHHHHHHHHHHHHHHHHHHHHHHHHHHHHHHHHHHHHHHHHHHS-SS-GGGTHHHHHHHHHHHHHHHHHHHHHH---HHHHHHHHT--HHHHHHHHHHHHHHHHHHHHHHHHS-S---TTT-/--BEEEE-TTS-EEEEE------EEEEE-TTSBHHHHHHHHHHHSPP-----EEEE---B--TTSBHHHHHHHHHHHTEEEEEETTT---EEEE---HHHHHHHHHHHHHHHHHHHHHHHHHHHHHHHHHHHHHHHHHHHHHHHHHHHHHHHHHHHHHSSS-GGGTHHHHHHHHHHHHHHHHHHHHHH--HHHHHHHHHT--SHHHHHHHHHHHHHHHHHHHHHHHS-S---GGG-

InterPro domains:
  IPR006769 Calcium uniporter protein, C-terminal [PF04678] (295-414)
  IPR039055 MCU family [PTHR13462] (135-426)

Sequence (944 aa):
AKGKLLTTPTRLLKLILPLPIQPLALLIHPQQPLSYVERLIQAELPPVKIPNVYFRAWVRWSSSTEMGDFIRDAARGREFAIEIEGYNIEMRVSVPSFGDRTYYMRQRLRKMSSEIDGLAKIKHECDLLAHRSAHRLAKGGFGLLAGWWGVVYYVTFHTEFGWDLVEPVTYLAGLTTIMGGYLWFLYINRRQHALYEMKGFDIERWEQLVQDANALRREIRVIAVEYDVDWDETRDAKGKLLTTPTRLLKLILPLPIQPLALLIHPQQPLSYVERLIQAELPPVKIPNVYFRAWVRWSSSTEMGDFIRDAARGREFAIEIEGYNIEMRVSVPSFGDRTYYMRQRLRKMSSEIDGLAKIKHECDLLAHRSAHRLAKGGFGLLAGWWGVVYYVTFHTEFGWDLVEPVTYLAGLTTIMGGYLWFLYINRRQHALYEMKGFDIERWEQLVQDANALRREIRVIAVEYDVDWDETRDAKGKLLTTPTRLLKLILPLPIQPLALLIHPQQPLSYVERLIQAELPPVKIPNVYFRAWVRWSSSTEMGDFIRDAARGREFAIEIEGYNIEMRVSVPSFGDRTYYMRQRLRKMSSEIDGLAKIKHECDLLAHRSAHRLAKGGFGLLAGWWGVVYYVTFHTEFGWDLVEPVTYLAGLTTIMGGYLWFLYINRRQHALYEMKGFDIERWEQLVQDANALRREIRVIAVEYDVDWDETRDAKGKLLTTPTRLLKLILPLPIQPLALLIHPQQPLSYVERLIQAELPPVKIPNVYFRAWVRWSSSTEMGDFIRDAARGREFAIEIEGYNIEMRVSVPSFGDRTYYMRQRLRKMSSEIDGLAKIKHECDLLAHRSAHRLAKGGFGLLAGWWGVVYYVTFHTEFGWDLVEPVTYLAGLTTIMGGYLWFLYINRRQHALYEMKGFDIERWEQLVQDANALRREIRVIAVEYDVDWDETRD

Nearest PDB structures (foldseek):
  6dt0-assembly1_A  TM=1.004E+00  e=2.887E-43  Neurospora crassa
  6c5w-assembly2_B  TM=7.714E-01 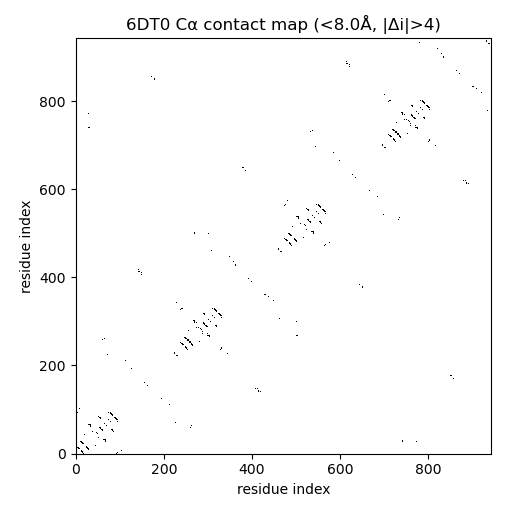 e=2.874E-25  Metarhizium acridum CQMa 102
  6c5w-assembly1_A  TM=8.910E-01  e=1.667E-23  Metarhizium acridum CQMa 102
  6dnf-assembly1_A  TM=7.738E-01  e=8.523E-20  Cyphellophora europaea CBS 101466
  6c5r-assembly2_D  TM=6.545E-01  e=4.592E-14  Metarhizium acridum CQMa 102